Protein AF-0000000066935348 (afdb_homodimer)

Solvent-accessible surface area (backbone atoms only — not comparable to full-atom values): 47602 Å² total; per-residue (Å²): 101,84,74,38,79,75,18,64,58,67,55,82,73,49,61,68,46,49,68,81,76,38,86,68,54,37,67,59,64,87,60,85,83,56,73,65,52,75,71,54,72,57,44,62,53,57,57,97,82,38,63,28,39,46,62,60,72,93,38,79,66,20,64,36,68,71,32,87,58,35,48,45,24,38,37,44,44,29,69,13,33,52,74,62,60,46,31,52,75,42,55,48,48,37,26,37,35,28,32,48,51,58,51,30,30,37,39,42,31,56,46,56,69,57,53,56,27,33,63,65,48,47,52,54,57,71,67,39,82,89,64,78,68,44,45,55,86,44,75,44,75,75,43,59,89,85,37,54,48,34,39,33,43,29,39,43,58,62,40,26,22,39,61,48,46,54,88,76,50,51,73,67,54,52,49,47,51,37,52,52,48,34,52,41,52,49,57,41,48,68,43,66,42,99,38,40,15,28,87,88,64,44,70,36,62,28,71,74,60,60,53,33,90,78,68,41,54,72,70,31,48,52,28,40,59,43,66,66,43,26,50,57,63,43,39,72,45,33,50,39,9,39,17,47,75,63,70,46,86,52,63,69,60,38,51,52,54,49,47,53,48,63,72,48,46,79,73,71,71,59,10,19,42,33,50,57,55,86,47,47,76,30,30,26,27,46,94,86,34,74,41,20,54,51,76,36,38,70,31,25,19,30,48,67,59,44,47,63,50,35,55,55,55,47,54,76,62,76,48,43,67,72,53,58,33,85,89,67,43,39,45,43,74,58,37,81,58,47,32,78,88,30,70,65,38,37,51,45,49,52,34,48,45,56,51,35,58,16,32,50,51,24,65,74,37,48,46,74,43,67,51,92,85,53,88,62,62,25,29,36,38,49,43,68,42,87,79,45,31,37,12,29,46,32,50,20,64,50,32,73,39,64,56,45,83,42,63,49,46,49,68,56,50,56,54,49,55,55,50,41,66,72,63,65,64,70,79,63,79,63,65,76,52,59,89,46,84,69,66,94,102,87,74,41,80,76,19,63,59,66,56,81,72,50,60,70,48,49,68,81,77,39,85,68,55,37,66,57,63,87,59,86,83,54,75,67,52,76,71,54,73,56,43,62,51,58,58,96,82,40,65,27,40,45,62,62,73,91,38,78,68,20,64,34,68,70,32,88,57,34,48,46,24,39,37,42,45,29,70,13,34,50,73,62,61,46,32,51,74,43,56,48,48,40,25,36,35,27,31,47,52,57,51,30,30,36,40,43,29,56,46,54,68,54,54,56,26,32,65,66,47,48,52,55,56,70,68,40,83,89,63,78,68,44,45,56,85,42,76,44,76,76,42,57,88,84,36,56,48,34,39,34,44,30,39,44,58,63,40,27,22,40,60,48,47,54,88,75,50,50,73,67,54,52,49,47,52,38,52,52,49,36,53,43,51,50,58,40,49,70,42,67,42,100,38,40,16,28,88,87,65,45,70,36,61,28,74,75,62,60,54,32,90,76,68,41,56,73,71,32,48,52,28,40,60,42,64,66,45,26,49,57,65,42,38,71,46,34,51,38,10,39,18,47,76,66,69,46,86,54,62,68,60,40,50,51,53,48,46,52,47,63,72,48,46,79,72,73,70,60,11,18,41,32,51,56,55,86,47,46,76,30,30,26,27,46,94,87,33,75,42,20,55,51,76,36,39,70,31,25,19,30,48,68,60,43,47,63,50,36,55,54,59,49,54,74,62,75,47,43,68,71,55,58,32,87,89,67,44,40,46,43,74,60,38,81,59,47,33,80,87,30,72,65,37,36,50,44,49,54,34,49,46,57,51,33,59,17,33,51,50,26,64,74,38,48,46,73,42,66,49,93,85,53,90,62,60,24,31,35,40,51,43,70,43,88,79,47,30,38,12,28,45,33,50,20,63,51,33,75,38,64,56,46,83,42,62,48,48,50,66,56,51,57,54,49,55,55,50,42,68,71,62,68,68,67,83,66,78,62,68,74,50,60,89,47,84,68,66,93

Structure (mmCIF, N/CA/C/O backbone):
data_AF-0000000066935348-model_v1
#
loop_
_entity.id
_entity.type
_entity.pdbx_description
1 polymer 'Unplaced genomic scaffold supercont1.1, whole genome shotgun sequence'
#
loop_
_atom_site.group_PDB
_atom_site.id
_atom_site.type_symbol
_atom_site.label_atom_id
_atom_site.label_alt_id
_atom_site.label_comp_id
_atom_site.label_asym_id
_atom_site.label_entity_id
_atom_site.label_seq_id
_atom_site.pdbx_PDB_ins_code
_atom_site.Cartn_x
_atom_site.Cartn_y
_atom_site.Cartn_z
_atom_site.occupancy
_atom_site.B_iso_or_equiv
_atom_site.auth_seq_id
_atom_site.auth_comp_id
_atom_site.auth_asym_id
_atom_site.auth_atom_id
_atom_site.pdbx_PDB_model_num
ATOM 1 N N . MET A 1 1 ? 5.863 16.859 11.375 1 35.94 1 MET A N 1
ATOM 2 C CA . MET A 1 1 ? 6.664 16.578 10.188 1 35.94 1 MET A CA 1
ATOM 3 C C . MET A 1 1 ? 7.672 15.469 10.469 1 35.94 1 MET A C 1
ATOM 5 O O . MET A 1 1 ? 8.242 15.398 11.555 1 35.94 1 MET A O 1
ATOM 9 N N . LEU A 1 2 ? 7.441 14.195 10.062 1 43.03 2 LEU A N 1
ATOM 10 C CA . LEU A 1 2 ? 8.477 13.188 10.25 1 43.03 2 LEU A CA 1
ATOM 11 C C . LEU A 1 2 ? 9.852 13.75 9.922 1 43.03 2 LEU A C 1
ATOM 13 O O . LEU A 1 2 ? 10.133 14.086 8.766 1 43.03 2 LEU A O 1
ATOM 17 N N . ASP A 1 3 ? 10.383 14.57 10.75 1 47.94 3 ASP A N 1
ATOM 18 C CA . ASP A 1 3 ? 11.781 14.945 10.578 1 47.94 3 ASP A CA 1
ATOM 19 C C . ASP A 1 3 ? 12.656 13.719 10.32 1 47.94 3 ASP A C 1
ATOM 21 O O . ASP A 1 3 ? 12.938 12.945 11.234 1 47.94 3 ASP A O 1
ATOM 25 N N . TRP A 1 4 ? 12.469 13.188 9.094 1 57.03 4 TRP A N 1
ATOM 26 C CA . TRP A 1 4 ? 13.453 12.164 8.789 1 57.03 4 TRP A CA 1
ATOM 27 C C . TRP A 1 4 ? 14.875 12.719 8.867 1 57.03 4 TRP A C 1
ATOM 29 O O . TRP A 1 4 ? 15.266 13.555 8.047 1 57.03 4 TRP A O 1
ATOM 39 N N . ASP A 1 5 ? 15.367 12.641 10.062 1 57.91 5 ASP A N 1
ATOM 40 C CA . ASP A 1 5 ? 16.734 13.133 10.227 1 57.91 5 ASP A CA 1
ATOM 41 C C . ASP A 1 5 ? 17.547 12.945 8.953 1 57.91 5 ASP A C 1
ATOM 43 O O . ASP A 1 5 ? 18.328 13.812 8.578 1 57.91 5 ASP A O 1
ATOM 47 N N . ASN A 1 6 ? 17.109 11.898 8.188 1 66.44 6 ASN A N 1
ATOM 48 C CA . ASN A 1 6 ? 17.953 11.633 7.02 1 66.44 6 ASN A CA 1
ATOM 49 C C . ASN A 1 6 ? 17.281 12.102 5.73 1 66.44 6 ASN A C 1
ATOM 51 O O . ASN A 1 6 ? 17.797 11.891 4.637 1 66.44 6 ASN A O 1
ATOM 55 N N . GLY A 1 7 ? 16.172 12.859 5.836 1 71.38 7 GLY A N 1
ATOM 56 C CA . GLY A 1 7 ? 15.523 13.453 4.676 1 71.38 7 GLY A CA 1
ATOM 57 C C . GLY A 1 7 ? 14.688 12.461 3.891 1 71.38 7 GLY A C 1
ATOM 58 O O . GLY A 1 7 ? 14.312 12.719 2.748 1 71.38 7 GLY A O 1
ATOM 59 N N . ASN A 1 8 ? 14.492 11.281 4.371 1 74.62 8 ASN A N 1
ATOM 60 C CA . ASN A 1 8 ? 13.688 10.211 3.787 1 74.62 8 ASN A CA 1
ATOM 61 C C . ASN A 1 8 ? 14.102 9.93 2.346 1 74.62 8 ASN A C 1
ATOM 63 O O . ASN A 1 8 ? 13.281 10.016 1.431 1 74.62 8 ASN A O 1
ATOM 67 N N . PRO A 1 9 ? 15.32 9.594 2.166 1 79.06 9 PRO A N 1
ATOM 68 C CA . PRO A 1 9 ? 15.773 9.289 0.804 1 79.06 9 PRO A CA 1
ATOM 69 C C . PRO A 1 9 ? 15 8.125 0.175 1 79.06 9 PRO A C 1
ATOM 71 O O . PRO A 1 9 ? 14.516 7.246 0.888 1 79.06 9 PRO A O 1
ATOM 74 N N . VAL A 1 10 ? 14.922 8.195 -1.14 1 84.69 10 VAL A N 1
ATOM 75 C CA . VAL A 1 10 ? 14.289 7.109 -1.883 1 84.69 10 VAL A CA 1
ATOM 76 C C . VAL A 1 10 ? 15.133 5.84 -1.761 1 84.69 10 VAL A C 1
ATOM 78 O O . VAL A 1 10 ? 16.359 5.895 -1.823 1 84.69 10 VAL A O 1
ATOM 81 N N . VAL A 1 11 ? 14.492 4.836 -1.515 1 84.62 11 VAL A N 1
ATOM 82 C CA . VAL A 1 11 ? 15.18 3.551 -1.464 1 84.62 11 VAL A CA 1
ATOM 83 C C . VAL A 1 11 ? 15.008 2.82 -2.795 1 84.62 11 VAL A C 1
ATOM 85 O O . VAL A 1 11 ? 13.883 2.561 -3.23 1 84.62 11 VAL A O 1
ATOM 88 N N . GLU A 1 12 ? 16.094 2.59 -3.455 1 88.94 12 GLU A N 1
ATOM 89 C CA . GLU A 1 12 ? 16.078 1.754 -4.652 1 88.94 12 GLU A CA 1
ATOM 90 C C . GLU A 1 12 ? 16.281 0.282 -4.297 1 88.94 12 GLU A C 1
ATOM 92 O O . GLU A 1 12 ? 17.391 -0.146 -3.996 1 88.94 12 GLU A O 1
ATOM 97 N N . TYR A 1 13 ? 15.25 -0.452 -4.406 1 91.31 13 TYR A N 1
ATOM 98 C CA . TYR A 1 13 ? 15.305 -1.853 -4.004 1 91.31 13 TYR A CA 1
ATOM 99 C C . TYR A 1 13 ? 15.969 -2.707 -5.074 1 91.31 13 TYR A C 1
ATOM 101 O O . TYR A 1 13 ? 15.734 -2.504 -6.27 1 91.31 13 TYR A O 1
ATOM 109 N N . ASP A 1 14 ? 16.797 -3.562 -4.621 1 92.31 14 ASP A N 1
ATOM 110 C CA . ASP A 1 14 ? 17.422 -4.621 -5.414 1 92.31 14 ASP A CA 1
ATOM 111 C C . ASP A 1 14 ? 17.125 -5.996 -4.824 1 92.31 14 ASP A C 1
ATOM 113 O O . ASP A 1 14 ? 17.766 -6.414 -3.861 1 92.31 14 ASP A O 1
ATOM 117 N N . TYR A 1 15 ? 16.156 -6.719 -5.406 1 92.94 15 TYR A N 1
ATOM 118 C CA . TYR A 1 15 ? 15.727 -7.984 -4.828 1 92.94 15 TYR A CA 1
ATOM 119 C C . TYR A 1 15 ? 16.828 -9.031 -4.93 1 92.94 15 TYR A C 1
ATOM 121 O O . TYR A 1 15 ? 16.766 -10.07 -4.258 1 92.94 15 TYR A O 1
ATOM 129 N N . THR A 1 16 ? 17.828 -8.828 -5.797 1 91.81 16 THR A N 1
ATOM 130 C CA . THR A 1 16 ? 18.922 -9.797 -5.957 1 91.81 16 THR A CA 1
ATOM 131 C C . THR A 1 16 ? 19.891 -9.703 -4.793 1 91.81 16 THR A C 1
ATOM 133 O O . THR A 1 16 ? 20.734 -10.586 -4.609 1 91.81 16 THR A O 1
ATOM 136 N N . HIS A 1 17 ? 19.812 -8.602 -4.055 1 92.31 17 HIS A N 1
ATOM 137 C CA . HIS A 1 17 ? 20.625 -8.422 -2.854 1 92.31 17 HIS A CA 1
ATOM 138 C C . HIS A 1 17 ? 19.75 -8.055 -1.655 1 92.31 17 HIS A C 1
ATOM 140 O O . HIS A 1 17 ? 19.859 -6.957 -1.11 1 92.31 17 HIS A O 1
ATOM 146 N N . PRO A 1 18 ? 18.969 -9.047 -1.216 1 93.12 18 PRO A N 1
ATOM 147 C CA . PRO A 1 18 ? 18.016 -8.75 -0.138 1 93.12 18 PRO A CA 1
ATOM 148 C C . PRO A 1 18 ? 18.719 -8.336 1.157 1 93.12 18 PRO A C 1
ATOM 150 O O . PRO A 1 18 ? 18.125 -7.613 1.97 1 93.12 18 PRO A O 1
ATOM 153 N N . GLU A 1 19 ? 19.969 -8.688 1.376 1 90.94 19 GLU A N 1
ATOM 154 C CA . GLU A 1 19 ? 20.703 -8.375 2.598 1 90.94 19 GLU A CA 1
ATOM 155 C C . GLU A 1 19 ? 20.984 -6.875 2.703 1 90.94 19 GLU A C 1
ATOM 157 O O . GLU A 1 19 ? 21.281 -6.371 3.787 1 90.94 19 GLU A O 1
ATOM 162 N N . ARG A 1 20 ? 20.891 -6.18 1.595 1 91.12 20 ARG A N 1
ATOM 163 C CA . ARG A 1 20 ? 21.109 -4.738 1.6 1 91.12 20 ARG A CA 1
ATOM 164 C C . ARG A 1 20 ? 19.891 -3.994 2.121 1 91.12 20 ARG A C 1
ATOM 166 O O . ARG A 1 20 ? 19.984 -2.828 2.51 1 91.12 20 ARG A O 1
ATOM 173 N N . HIS A 1 21 ? 18.781 -4.711 2.072 1 90.19 21 HIS A N 1
ATOM 174 C CA . HIS A 1 21 ? 17.531 -4 2.326 1 90.19 21 HIS A CA 1
ATOM 175 C C . HIS A 1 21 ? 16.797 -4.578 3.539 1 90.19 21 HIS A C 1
ATOM 177 O O . HIS A 1 21 ? 15.875 -3.959 4.062 1 90.19 21 HIS A O 1
ATOM 183 N N . HIS A 1 22 ? 17.141 -5.75 3.955 1 89.19 22 HIS A N 1
ATOM 184 C CA . HIS A 1 22 ? 16.516 -6.418 5.098 1 89.19 22 HIS A CA 1
ATOM 185 C C . HIS A 1 22 ? 17.578 -6.82 6.129 1 89.19 22 HIS A C 1
ATOM 187 O O . HIS A 1 22 ? 18.438 -7.652 5.848 1 89.19 22 HIS A O 1
ATOM 193 N N . LYS A 1 23 ? 17.391 -6.266 7.262 1 86.75 23 LYS A N 1
ATOM 194 C CA . LYS A 1 23 ? 18.391 -6.496 8.312 1 86.75 23 LYS A CA 1
ATOM 195 C C . LYS A 1 23 ? 18.219 -7.891 8.914 1 86.75 23 LYS A C 1
ATOM 197 O O . LYS A 1 23 ? 17.109 -8.383 9.07 1 86.75 23 LYS A O 1
ATOM 202 N N . GLY A 1 24 ? 19.375 -8.539 9.234 1 88.12 24 GLY A N 1
ATOM 203 C CA . GLY A 1 24 ? 19.375 -9.758 10.023 1 88.12 24 GLY A CA 1
ATOM 204 C C . GLY A 1 24 ? 19.344 -11.016 9.172 1 88.12 24 GLY A C 1
ATOM 205 O O . GLY A 1 24 ? 19.328 -12.125 9.703 1 88.12 24 GLY A O 1
ATOM 206 N N . LEU A 1 25 ? 19.359 -10.875 7.855 1 91.38 25 LEU A N 1
ATOM 207 C CA . LEU A 1 25 ? 19.406 -12.062 7 1 91.38 25 LEU A CA 1
ATOM 208 C C . LEU A 1 25 ? 20.734 -12.797 7.168 1 91.38 25 LEU A C 1
ATOM 210 O O . LEU A 1 25 ? 21.797 -12.18 7.195 1 91.38 25 LEU A O 1
ATOM 214 N N . LEU A 1 26 ? 20.625 -14.094 7.348 1 87.81 26 LEU A N 1
ATOM 215 C CA . LEU A 1 26 ? 21.812 -14.922 7.473 1 87.81 26 LEU A CA 1
ATOM 216 C C . LEU A 1 26 ? 21.969 -15.844 6.266 1 87.81 26 LEU A C 1
ATOM 218 O O . LEU A 1 26 ? 21.062 -16.609 5.938 1 87.81 26 LEU A O 1
ATOM 222 N N . PRO A 1 27 ? 23.125 -15.789 5.621 1 87.25 27 PRO A N 1
ATOM 223 C CA . PRO A 1 27 ? 23.328 -16.672 4.469 1 87.25 27 PRO A CA 1
ATOM 224 C C . PRO A 1 27 ? 23.266 -18.156 4.848 1 87.25 27 PRO A C 1
ATOM 226 O O . PRO A 1 27 ? 23.719 -18.531 5.934 1 87.25 27 PRO A O 1
ATOM 229 N N . PHE A 1 28 ? 22.719 -18.891 3.883 1 83.19 28 PHE A N 1
ATOM 230 C CA . PHE A 1 28 ? 22.734 -20.344 4.066 1 83.19 28 PHE A CA 1
ATOM 231 C C . PHE A 1 28 ? 24.172 -20.859 4.191 1 83.19 28 PHE A C 1
ATOM 233 O O . PHE A 1 28 ? 25.062 -20.406 3.463 1 83.19 28 PHE A O 1
ATOM 240 N N . LYS A 1 29 ? 24.484 -21.531 5.281 1 71 29 LYS A N 1
ATOM 241 C CA . LYS A 1 29 ? 25.75 -22.234 5.41 1 71 29 LYS A CA 1
ATOM 242 C C . LYS A 1 29 ? 25.609 -23.703 5.008 1 71 29 LYS A C 1
ATOM 244 O O . LYS A 1 29 ? 24.547 -24.297 5.195 1 71 29 LYS A O 1
ATOM 249 N N . PRO A 1 30 ? 26.594 -24.125 4.008 1 55.78 30 PRO A N 1
ATOM 250 C CA . PRO A 1 30 ? 26.531 -25.562 3.693 1 55.78 30 PRO A CA 1
ATOM 251 C C . PRO A 1 30 ? 26.312 -26.422 4.934 1 55.78 30 PRO A C 1
ATOM 253 O O . PRO A 1 30 ? 26.969 -26.219 5.961 1 55.78 30 PRO A O 1
ATOM 256 N N . PHE A 1 31 ? 25.156 -26.719 5.234 1 47.03 31 PHE A N 1
ATOM 257 C CA . PHE A 1 31 ? 24.953 -27.594 6.379 1 47.03 31 PHE A CA 1
ATOM 258 C C . PHE A 1 31 ? 25.688 -28.922 6.18 1 47.03 31 PHE A C 1
ATOM 260 O O . PHE A 1 31 ? 25.547 -29.562 5.145 1 47.03 31 PHE A O 1
ATOM 267 N N . LYS A 1 32 ? 26.953 -29.125 6.562 1 44.06 32 LYS A N 1
ATOM 268 C CA . LYS A 1 32 ? 27.484 -30.484 6.484 1 44.06 32 LYS A CA 1
ATOM 269 C C . LYS A 1 32 ? 26.391 -31.516 6.625 1 44.06 32 LYS A C 1
ATOM 271 O O . LYS A 1 32 ? 26.297 -32.469 5.832 1 44.06 32 LYS A O 1
ATOM 276 N N . ASN A 1 33 ? 25.953 -32.031 7.855 1 35.47 33 ASN A N 1
ATOM 277 C CA . ASN A 1 33 ? 25.141 -33.156 8.227 1 35.47 33 ASN A CA 1
ATOM 278 C C . ASN A 1 33 ? 23.656 -32.812 8.219 1 35.47 33 ASN A C 1
ATOM 280 O O . ASN A 1 33 ? 22.859 -33.469 8.906 1 35.47 33 ASN A O 1
ATOM 284 N N . HIS A 1 34 ? 23.25 -31.688 7.688 1 36.88 34 HIS A N 1
ATOM 285 C CA . HIS A 1 34 ? 21.875 -31.359 8.062 1 36.88 34 HIS A CA 1
ATOM 286 C C . HIS A 1 34 ? 20.891 -31.953 7.07 1 36.88 34 HIS A C 1
ATOM 288 O O . HIS A 1 34 ? 20.422 -31.266 6.164 1 36.88 34 HIS A O 1
ATOM 294 N N . ARG A 1 35 ? 21.094 -33.094 6.578 1 35.91 35 ARG A N 1
ATOM 295 C CA . ARG A 1 35 ? 20.078 -33.781 5.801 1 35.91 35 ARG A CA 1
ATOM 296 C C . ARG A 1 35 ? 18.672 -33.469 6.301 1 35.91 35 ARG A C 1
ATOM 298 O O . ARG A 1 35 ? 17.734 -33.375 5.508 1 35.91 35 ARG A O 1
ATOM 305 N N . ASN A 1 36 ? 18.438 -33.781 7.633 1 33.78 36 ASN A N 1
ATOM 306 C CA . ASN A 1 36 ? 17.125 -33.969 8.234 1 33.78 36 ASN A CA 1
ATOM 307 C C . ASN A 1 36 ? 16.359 -32.625 8.352 1 33.78 36 ASN A C 1
ATOM 309 O O . ASN A 1 36 ? 15.219 -32.625 8.812 1 33.78 36 ASN A O 1
ATOM 313 N N . CYS A 1 37 ? 17.078 -31.547 8.258 1 35.69 37 CYS A N 1
ATOM 314 C CA . CYS A 1 37 ? 16.375 -30.375 8.773 1 35.69 37 CYS A CA 1
ATOM 315 C C . CYS A 1 37 ? 15.352 -29.859 7.766 1 35.69 37 CYS A C 1
ATOM 317 O O . CYS A 1 37 ? 14.516 -29.016 8.102 1 35.69 37 CYS A O 1
ATOM 319 N N . TYR A 1 38 ? 15.648 -29.984 6.559 1 36.56 38 TYR A N 1
ATOM 320 C CA . TYR A 1 38 ? 14.672 -29.391 5.648 1 36.56 38 TYR A CA 1
ATOM 321 C C . TYR A 1 38 ? 13.375 -30.188 5.652 1 36.56 38 TYR A C 1
ATOM 323 O O . TYR A 1 38 ? 12.312 -29.656 5.316 1 36.56 38 TYR A O 1
ATOM 331 N N . ASN A 1 39 ? 13.57 -31.531 5.555 1 33.19 39 ASN A N 1
ATOM 332 C CA . ASN A 1 39 ? 12.391 -32.344 5.25 1 33.19 39 ASN A CA 1
ATOM 333 C C . ASN A 1 39 ? 11.305 -32.156 6.312 1 33.19 39 ASN A C 1
ATOM 335 O O . ASN A 1 39 ? 10.141 -32.469 6.066 1 33.19 39 ASN A O 1
ATOM 339 N N . SER A 1 40 ? 11.672 -32.688 7.598 1 32.44 40 SER A N 1
ATOM 340 C CA . SER A 1 40 ? 10.594 -32.844 8.57 1 32.44 40 SER A CA 1
ATOM 341 C C . SER A 1 40 ? 10.078 -31.484 9.062 1 32.44 40 SER A C 1
ATOM 343 O O . SER A 1 40 ? 10.867 -30.594 9.367 1 32.44 40 SER A O 1
ATOM 345 N N . GLY A 1 41 ? 9.055 -30.828 8.523 1 37.25 41 GLY A N 1
ATOM 346 C CA . GLY A 1 41 ? 8.195 -29.734 8.961 1 37.25 41 GLY A CA 1
ATOM 347 C C . GLY A 1 41 ? 8.789 -28.922 10.102 1 37.25 41 GLY A C 1
ATOM 348 O O . GLY A 1 41 ? 8.148 -28.016 10.625 1 37.25 41 GLY A O 1
ATOM 349 N N . TYR A 1 42 ? 9.617 -29.531 10.969 1 41.38 42 TYR A N 1
ATOM 350 C CA . TYR A 1 42 ? 10.125 -28.938 12.195 1 41.38 42 TYR A CA 1
ATOM 351 C C . TYR A 1 42 ? 11.297 -28 11.906 1 41.38 42 TYR A C 1
ATOM 353 O O . TYR A 1 42 ? 12.289 -28.422 11.297 1 41.38 42 TYR A O 1
ATOM 361 N N . TYR A 1 43 ? 11.156 -26.641 11.734 1 49 43 TYR A N 1
ATOM 362 C CA . TYR A 1 43 ? 12.008 -25.453 11.75 1 49 43 TYR A CA 1
ATOM 363 C C . TYR A 1 43 ? 13.234 -25.688 12.633 1 49 43 TYR A C 1
ATOM 365 O O . TYR A 1 43 ? 13.172 -26.406 13.625 1 49 43 TYR A O 1
ATOM 373 N N . PRO A 1 44 ? 14.336 -25.281 12.031 1 55.44 44 PRO A N 1
ATOM 374 C CA . PRO A 1 44 ? 15.547 -25.188 12.852 1 55.44 44 PRO A CA 1
ATOM 375 C C . PRO A 1 44 ? 15.289 -24.531 14.211 1 55.44 44 PRO A C 1
ATOM 377 O O . PRO A 1 44 ? 14.453 -23.625 14.312 1 55.44 44 PRO A O 1
ATOM 380 N N . GLY A 1 45 ? 15.352 -25.188 15.367 1 63.41 45 GLY A N 1
ATOM 381 C CA . GLY A 1 45 ? 15.375 -24.656 16.719 1 63.41 45 GLY A CA 1
ATOM 382 C C . GLY A 1 45 ? 16.297 -23.469 16.875 1 63.41 45 GLY A C 1
ATOM 383 O O . GLY A 1 45 ? 15.859 -22.391 17.297 1 63.41 45 GLY A O 1
ATOM 384 N N . LYS A 1 46 ? 17.562 -23.609 16.547 1 73.12 46 LYS A N 1
ATOM 385 C CA . LYS A 1 46 ? 18.469 -22.484 16.75 1 73.12 46 LYS A CA 1
ATOM 386 C C . LYS A 1 46 ? 19.266 -22.203 15.477 1 73.12 46 LYS A C 1
ATOM 388 O O . LYS A 1 46 ? 19.906 -23.109 14.93 1 73.12 46 LYS A O 1
ATOM 393 N N . ILE A 1 47 ? 19.094 -21.109 14.883 1 77.06 47 ILE A N 1
ATOM 394 C CA . ILE A 1 47 ? 19.922 -20.594 13.797 1 77.06 47 ILE A CA 1
ATOM 395 C C . ILE A 1 47 ? 20.906 -19.562 14.344 1 77.06 47 ILE A C 1
ATOM 397 O O . ILE A 1 47 ? 20.5 -18.5 14.836 1 77.06 47 ILE A O 1
ATOM 401 N N . ASP A 1 48 ? 22.156 -19.812 14.164 1 77 48 ASP A N 1
ATOM 402 C CA . ASP A 1 48 ? 23.188 -18.969 14.734 1 77 48 ASP A CA 1
ATOM 403 C C . ASP A 1 48 ? 22.875 -18.625 16.188 1 77 48 ASP A C 1
ATOM 405 O O . ASP A 1 48 ? 22.938 -17.453 16.578 1 77 48 ASP A O 1
ATOM 409 N N . GLY A 1 49 ? 22.359 -19.578 16.891 1 74.88 49 GLY A N 1
ATOM 410 C CA . GLY A 1 49 ? 22.141 -19.453 18.328 1 74.88 49 GLY A CA 1
ATOM 411 C C . GLY A 1 49 ? 20.797 -18.844 18.672 1 74.88 49 GLY A C 1
ATOM 412 O O . GLY A 1 49 ? 20.438 -18.734 19.844 1 74.88 49 GLY A O 1
ATOM 413 N N . ILE A 1 50 ? 20.078 -18.531 17.688 1 79.44 50 ILE A N 1
ATOM 414 C CA . ILE A 1 50 ? 18.797 -17.891 17.953 1 79.44 50 ILE A CA 1
ATOM 415 C C . ILE A 1 50 ? 17.656 -18.859 17.672 1 79.44 50 ILE A C 1
ATOM 417 O O . ILE A 1 50 ? 17.578 -19.438 16.578 1 79.44 50 ILE A O 1
ATOM 421 N N . TYR A 1 51 ? 16.891 -19.016 18.625 1 80.38 51 TYR A N 1
ATOM 422 C CA . TYR A 1 51 ? 15.742 -19.906 18.516 1 80.38 51 TYR A CA 1
ATOM 423 C C . TYR A 1 51 ? 14.719 -19.344 17.531 1 80.38 51 TYR A C 1
ATOM 425 O O . TYR A 1 51 ? 14.383 -18.156 17.578 1 80.38 51 TYR A O 1
ATOM 433 N N . GLN A 1 52 ? 14.352 -20.266 16.625 1 84.38 52 GLN A N 1
ATOM 434 C CA . GLN A 1 52 ? 13.312 -19.891 15.672 1 84.38 52 GLN A CA 1
ATOM 435 C C . GLN A 1 52 ? 12.297 -21.031 15.508 1 84.38 52 GLN A C 1
ATOM 437 O O . GLN A 1 52 ? 12.625 -22.203 15.703 1 84.38 52 GLN A O 1
ATOM 442 N N . ARG A 1 53 ? 11.078 -20.562 15.219 1 81.5 53 ARG A N 1
ATOM 443 C CA . ARG A 1 53 ? 9.992 -21.516 14.992 1 81.5 53 ARG A CA 1
ATOM 444 C C . ARG A 1 53 ? 9.461 -21.406 13.562 1 81.5 53 ARG A C 1
ATOM 446 O O . ARG A 1 53 ? 9.555 -20.344 12.945 1 81.5 53 ARG A O 1
ATOM 453 N N . PHE A 1 54 ? 9 -22.547 13.07 1 80.62 54 PHE A N 1
ATOM 454 C CA . PHE A 1 54 ? 8.352 -22.594 11.766 1 80.62 54 PHE A CA 1
ATOM 455 C C . PHE A 1 54 ? 6.965 -23.219 11.867 1 80.62 54 PHE A C 1
ATOM 457 O O . PHE A 1 54 ? 6.746 -24.125 12.672 1 80.62 54 PHE A O 1
ATOM 464 N N . VAL A 1 55 ? 6.008 -22.594 11.219 1 77.06 55 VAL A N 1
ATOM 465 C CA . VAL A 1 55 ? 4.652 -23.125 11.273 1 77.06 55 VAL A CA 1
ATOM 466 C C . VAL A 1 55 ? 4.371 -23.938 10 1 77.06 55 VAL A C 1
ATOM 468 O O . VAL A 1 55 ? 4.945 -23.656 8.945 1 77.06 55 VAL A O 1
ATOM 471 N N . ARG A 1 56 ? 3.652 -25.031 10.266 1 64.56 56 ARG A N 1
ATOM 472 C CA . ARG A 1 56 ? 3.232 -25.859 9.133 1 64.56 56 ARG A CA 1
ATOM 473 C C . ARG A 1 56 ? 1.717 -25.828 8.969 1 64.56 56 ARG A C 1
ATOM 475 O O . ARG A 1 56 ? 0.981 -25.859 9.961 1 64.56 56 ARG A O 1
ATOM 482 N N . GLY A 1 57 ? 1.416 -25.734 7.785 1 61.81 57 GLY A N 1
ATOM 483 C CA . GLY A 1 57 ? 0.009 -25.859 7.441 1 61.81 57 GLY A CA 1
ATOM 484 C C . GLY A 1 57 ? -0.851 -24.766 8.047 1 61.81 57 GLY A C 1
ATOM 485 O O . GLY A 1 57 ? -0.334 -23.734 8.5 1 61.81 57 GLY A O 1
ATOM 486 N N . TYR A 1 58 ? -2.08 -24.859 7.871 1 64.75 58 TYR A N 1
ATOM 487 C CA . TYR A 1 58 ? -3.055 -23.891 8.359 1 64.75 58 TYR A CA 1
ATOM 488 C C . TYR A 1 58 ? -3.512 -24.25 9.773 1 64.75 58 TYR A C 1
ATOM 490 O O . TYR A 1 58 ? -4.543 -24.891 9.953 1 64.75 58 TYR A O 1
ATOM 498 N N . SER A 1 59 ? -2.514 -24.094 10.656 1 69.06 59 SER A N 1
ATOM 499 C CA . SER A 1 59 ? -2.842 -24.25 12.07 1 69.06 59 SER A CA 1
ATOM 500 C C . SER A 1 59 ? -3.248 -22.922 12.688 1 69.06 59 SER A C 1
ATOM 502 O O . SER A 1 59 ? -3.125 -21.875 12.055 1 69.06 59 SER A O 1
ATOM 504 N N . ASP A 1 60 ? -3.854 -22.984 13.797 1 76.12 60 ASP A N 1
ATOM 505 C CA . ASP A 1 60 ? -4.227 -21.781 14.523 1 76.12 60 ASP A CA 1
ATOM 506 C C . ASP A 1 60 ? -3.016 -20.875 14.75 1 76.12 60 ASP A C 1
ATOM 508 O O . ASP A 1 60 ? -3.125 -19.656 14.672 1 76.12 60 ASP A O 1
ATOM 512 N N . GLU A 1 61 ? -1.928 -21.484 14.875 1 78.56 61 GLU A N 1
ATOM 513 C CA . GLU A 1 61 ? -0.7 -20.734 15.086 1 78.56 61 GLU A CA 1
ATOM 514 C C . GLU A 1 61 ? -0.276 -20 13.82 1 78.56 61 GLU A C 1
ATOM 516 O O . GLU A 1 61 ? 0.223 -18.875 13.875 1 78.56 61 GLU A O 1
ATOM 521 N N . SER A 1 62 ? -0.531 -20.609 12.758 1 82.25 62 SER A N 1
ATOM 522 C CA . SER A 1 62 ? -0.143 -20 11.484 1 82.25 62 SER A CA 1
ATOM 523 C C . SER A 1 62 ? -0.979 -18.75 11.195 1 82.25 62 SER A C 1
ATOM 525 O O . SER A 1 62 ? -0.51 -17.828 10.523 1 82.25 62 SER A O 1
ATOM 527 N N . LYS A 1 63 ? -2.088 -18.75 11.797 1 84.94 63 LYS A N 1
ATOM 528 C CA . LYS A 1 63 ? -3.02 -17.656 11.531 1 84.94 63 LYS A CA 1
ATOM 529 C C . LYS A 1 63 ? -2.725 -16.453 12.43 1 84.94 63 LYS A C 1
ATOM 531 O O . LYS A 1 63 ? -3.299 -15.383 12.242 1 84.94 63 LYS A O 1
ATOM 536 N N . GLN A 1 64 ? -1.848 -16.625 13.258 1 89.56 64 GLN A N 1
ATOM 537 C CA . GLN A 1 64 ? -1.536 -15.547 14.188 1 89.56 64 GLN A CA 1
ATOM 538 C C . GLN A 1 64 ? -1.021 -14.312 13.445 1 89.56 64 GLN A C 1
ATOM 540 O O . GLN A 1 64 ? -0.098 -14.406 12.633 1 89.56 64 GLN A O 1
ATOM 545 N N . GLU A 1 65 ? -1.688 -13.211 13.742 1 92.94 65 GLU A N 1
ATOM 546 C CA . GLU A 1 65 ? -1.22 -11.938 13.211 1 92.94 65 GLU A CA 1
ATOM 547 C C . GLU A 1 65 ? -0.03 -11.406 14.008 1 92.94 65 GLU A C 1
ATOM 549 O O . GLU A 1 65 ? -0.1 -11.289 15.234 1 92.94 65 GLU A O 1
ATOM 554 N N . LEU A 1 66 ? 1.055 -11.133 13.328 1 95.5 66 LEU A N 1
ATOM 555 C CA . LEU A 1 66 ? 2.271 -10.656 13.977 1 95.5 66 LEU A CA 1
ATOM 556 C C . LEU A 1 66 ? 2.314 -9.133 14 1 95.5 66 LEU A C 1
ATOM 558 O O . LEU A 1 66 ? 2.949 -8.539 14.867 1 95.5 66 LEU A O 1
ATOM 562 N N . CYS A 1 67 ? 1.674 -8.477 13.062 1 96.44 67 CYS A N 1
ATOM 563 C CA . CYS A 1 67 ? 1.636 -7.02 12.977 1 96.44 67 CYS A CA 1
ATOM 564 C C . CYS A 1 67 ? 0.231 -6.531 12.648 1 96.44 67 CYS A C 1
ATOM 566 O O . CYS A 1 67 ? -0.292 -6.816 11.57 1 96.44 67 CYS A O 1
ATOM 568 N N . SER A 1 68 ? -0.317 -5.762 13.477 1 93.88 68 SER A N 1
ATOM 569 C CA . SER A 1 68 ? -1.675 -5.266 13.289 1 93.88 68 SER A CA 1
ATOM 570 C C . SER A 1 68 ? -1.714 -4.152 12.242 1 93.88 68 SER A C 1
ATOM 572 O O . SER A 1 68 ? -2.781 -3.818 11.727 1 93.88 68 SER A O 1
ATOM 574 N N . SER A 1 69 ? -0.583 -3.525 11.938 1 95 69 SER A N 1
ATOM 575 C CA . SER A 1 69 ? -0.551 -2.422 10.977 1 95 69 SER A CA 1
ATOM 576 C C . SER A 1 69 ? -0.611 -2.932 9.547 1 95 69 SER A C 1
ATOM 578 O O . SER A 1 69 ? -1.181 -2.275 8.672 1 95 69 SER A O 1
ATOM 580 N N . CYS A 1 70 ? -0.016 -4.133 9.273 1 96.69 70 CYS A N 1
ATOM 581 C CA . CYS A 1 70 ? 0.005 -4.559 7.879 1 96.69 70 CYS A CA 1
ATOM 582 C C . CYS A 1 70 ? -0.633 -5.93 7.719 1 96.69 70 CYS A C 1
ATOM 584 O O . CYS A 1 70 ? -0.818 -6.406 6.594 1 96.69 70 CYS A O 1
ATOM 586 N N . GLY A 1 71 ? -0.95 -6.648 8.758 1 94.31 71 GLY A N 1
ATOM 587 C CA . GLY A 1 71 ? -1.629 -7.93 8.672 1 94.31 71 GLY A CA 1
ATOM 588 C C . GLY A 1 71 ? -0.678 -9.094 8.484 1 94.31 71 GLY A C 1
ATOM 589 O O . GLY A 1 71 ? -1.112 -10.227 8.258 1 94.31 71 GLY A O 1
ATOM 590 N N . TRP A 1 72 ? 0.651 -8.883 8.586 1 96.06 72 TRP A N 1
ATOM 591 C CA . TRP A 1 72 ? 1.64 -9.953 8.461 1 96.06 72 TRP A CA 1
ATOM 592 C C . TRP A 1 72 ? 1.37 -11.062 9.469 1 96.06 72 TRP A C 1
ATOM 594 O O . TRP A 1 72 ? 1.082 -10.797 10.633 1 96.06 72 TRP A O 1
ATOM 604 N N . THR A 1 73 ? 1.399 -12.328 9.031 1 93 73 THR A N 1
ATOM 605 C CA . THR A 1 73 ? 1.058 -13.461 9.891 1 93 73 THR A CA 1
ATOM 606 C C . THR A 1 73 ? 2.262 -14.375 10.086 1 93 73 THR A C 1
ATOM 608 O O . THR A 1 73 ? 3.268 -14.242 9.383 1 93 73 THR A O 1
ATOM 611 N N . ALA A 1 74 ? 2.125 -15.242 11.062 1 92.31 74 ALA A N 1
ATOM 612 C CA . ALA A 1 74 ? 3.146 -16.266 11.258 1 92.31 74 ALA A CA 1
ATOM 613 C C . ALA A 1 74 ? 3.295 -17.141 10.016 1 92.31 74 ALA A C 1
ATOM 615 O O . ALA A 1 74 ? 4.402 -17.562 9.68 1 92.31 74 ALA A O 1
ATOM 616 N N . TYR A 1 75 ? 2.22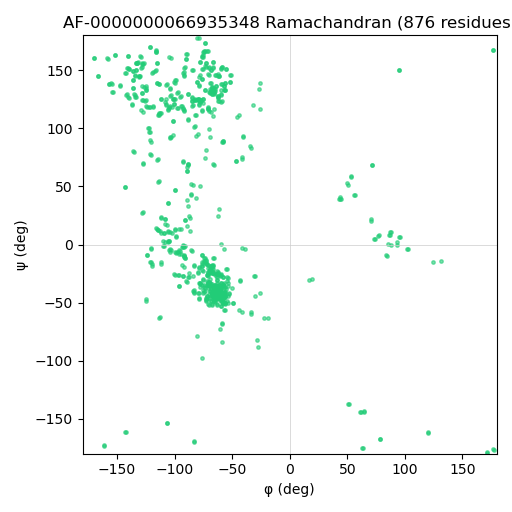3 -17.328 9.359 1 90.06 75 TYR A N 1
ATOM 617 C CA . TYR A 1 75 ? 2.254 -18.094 8.117 1 90.06 75 TYR A CA 1
ATOM 618 C C . TYR A 1 75 ? 3.107 -17.391 7.062 1 90.06 75 TYR A C 1
ATOM 620 O O . TYR A 1 75 ? 3.998 -18 6.469 1 90.06 75 TYR A O 1
ATOM 628 N N . ASP A 1 76 ? 2.828 -16.125 6.844 1 92.31 76 ASP A N 1
ATOM 629 C CA . ASP A 1 76 ? 3.611 -15.352 5.883 1 92.31 76 ASP A CA 1
ATOM 630 C C . ASP A 1 76 ? 5.094 -15.375 6.242 1 92.31 76 ASP A C 1
ATOM 632 O O . ASP A 1 76 ? 5.945 -15.602 5.375 1 92.31 76 ASP A O 1
ATOM 636 N N . GLN A 1 77 ? 5.352 -15.195 7.523 1 93.12 77 GLN A N 1
ATOM 637 C CA . GLN A 1 77 ? 6.707 -15.109 8.062 1 93.12 77 GLN A CA 1
ATOM 638 C C . GLN A 1 77 ? 7.488 -16.391 7.77 1 93.12 77 GLN A C 1
ATOM 640 O O . GLN A 1 77 ? 8.68 -16.344 7.453 1 93.12 77 GLN A O 1
ATOM 645 N N . THR A 1 78 ? 6.859 -17.469 7.84 1 90.06 78 THR A N 1
ATOM 646 C CA . THR A 1 78 ? 7.566 -18.75 7.832 1 90.06 78 THR A CA 1
ATOM 647 C C . THR A 1 78 ? 7.52 -19.391 6.445 1 90.06 78 THR A C 1
ATOM 649 O O . THR A 1 78 ? 8.414 -20.156 6.074 1 90.06 78 THR A O 1
ATOM 652 N N . THR A 1 79 ? 6.469 -19.031 5.668 1 87.88 79 THR A N 1
ATOM 653 C CA . THR A 1 79 ? 6.254 -19.844 4.477 1 87.88 79 THR A CA 1
ATOM 654 C C . THR A 1 79 ? 6.539 -19.047 3.213 1 87.88 79 THR A C 1
ATOM 656 O O . THR A 1 79 ? 6.691 -19.625 2.131 1 87.88 79 THR A O 1
ATOM 659 N N . SER A 1 80 ? 6.617 -17.797 3.322 1 91.44 80 SER A N 1
ATOM 660 C CA . SER A 1 80 ? 6.922 -17.016 2.137 1 91.44 80 SER A CA 1
ATOM 661 C C . SER A 1 80 ? 8.367 -16.516 2.156 1 91.44 80 SER A C 1
ATOM 663 O O . SER A 1 80 ? 9.031 -16.562 3.197 1 91.44 80 SER A O 1
ATOM 665 N N . SER A 1 81 ? 8.875 -16.141 1.005 1 93.69 81 SER A N 1
ATOM 666 C CA . SER A 1 81 ? 10.18 -15.5 0.862 1 93.69 81 SER A CA 1
ATOM 667 C C . SER A 1 81 ? 10.039 -14.023 0.497 1 93.69 81 SER A C 1
ATOM 669 O O . SER A 1 81 ? 10.938 -13.445 -0.116 1 93.69 81 SER A O 1
ATOM 671 N N . TYR A 1 82 ? 8.859 -13.562 0.836 1 96.12 82 TYR A N 1
ATOM 672 C CA . TYR A 1 82 ? 8.516 -12.195 0.47 1 96.12 82 TYR A CA 1
ATOM 673 C C . TYR A 1 82 ? 9.188 -11.195 1.401 1 96.12 82 TYR A C 1
ATOM 675 O O . TYR A 1 82 ? 9.125 -11.336 2.625 1 96.12 82 TYR A O 1
ATOM 683 N N . LEU A 1 83 ? 9.922 -10.297 0.824 1 95.88 83 LEU A N 1
ATOM 684 C CA . LEU A 1 83 ? 10.461 -9.117 1.493 1 95.88 83 LEU A CA 1
ATOM 685 C C . LEU A 1 83 ? 9.844 -7.84 0.927 1 95.88 83 LEU A C 1
ATOM 687 O O . LEU A 1 83 ? 10.164 -7.434 -0.192 1 95.88 83 LEU A O 1
ATOM 691 N N . SER A 1 84 ? 9.047 -7.176 1.7 1 96.94 84 SER A N 1
ATOM 692 C CA . SER A 1 84 ? 8.148 -6.117 1.252 1 96.94 84 SER A CA 1
ATOM 693 C C . SER A 1 84 ? 8.922 -4.883 0.808 1 96.94 84 SER A C 1
ATOM 695 O O . SER A 1 84 ? 9.914 -4.508 1.437 1 96.94 84 SER A O 1
ATOM 697 N N . ARG A 1 85 ? 8.547 -4.227 -0.253 1 97 85 ARG A N 1
ATOM 698 C CA . ARG A 1 85 ? 9.031 -2.928 -0.707 1 97 85 ARG A CA 1
ATOM 699 C C . ARG A 1 85 ? 7.941 -1.865 -0.584 1 97 85 ARG A C 1
ATOM 701 O O . ARG A 1 85 ? 8.023 -0.809 -1.214 1 97 85 ARG A O 1
ATOM 708 N N . ILE A 1 86 ? 6.852 -2.186 0.072 1 97.38 86 ILE A N 1
ATOM 709 C CA . ILE A 1 86 ? 5.785 -1.29 0.502 1 97.38 86 ILE A CA 1
ATOM 710 C C . ILE A 1 86 ? 5.922 -1.003 1.995 1 97.38 86 ILE A C 1
ATOM 712 O O . ILE A 1 86 ? 5.859 -1.919 2.818 1 97.38 86 ILE A O 1
ATOM 716 N N . ARG A 1 87 ? 6.121 0.282 2.322 1 95.5 87 ARG A N 1
ATOM 717 C CA . ARG A 1 87 ? 6.473 0.603 3.701 1 95.5 87 ARG A CA 1
ATOM 718 C C . ARG A 1 87 ? 5.758 1.864 4.172 1 95.5 87 ARG A C 1
ATOM 720 O O . ARG A 1 87 ? 5.484 2.764 3.373 1 95.5 87 ARG A O 1
ATOM 727 N N . ILE A 1 88 ? 5.508 1.91 5.461 1 95.69 88 ILE A N 1
ATOM 728 C CA . ILE A 1 88 ? 4.984 3.135 6.059 1 95.69 88 ILE A CA 1
ATOM 729 C C . ILE A 1 88 ? 6.113 4.145 6.242 1 95.69 88 ILE A C 1
ATOM 731 O O . ILE A 1 88 ? 7.125 3.848 6.883 1 95.69 88 ILE A O 1
ATOM 735 N N . MET A 1 89 ? 5.938 5.297 5.688 1 91.38 89 MET A N 1
ATOM 736 C CA . MET A 1 89 ? 6.938 6.355 5.766 1 91.38 89 MET A CA 1
ATOM 737 C C . MET A 1 89 ? 6.617 7.328 6.895 1 91.38 89 MET A C 1
ATOM 739 O O . MET A 1 89 ? 7.52 7.91 7.496 1 91.38 89 MET A O 1
ATOM 743 N N . HIS A 1 90 ? 5.332 7.492 7.02 1 90 90 HIS A N 1
ATOM 744 C CA . HIS A 1 90 ? 4.879 8.492 7.984 1 90 90 HIS A CA 1
ATOM 745 C C . HIS A 1 90 ? 3.453 8.203 8.445 1 90 90 HIS A C 1
ATOM 747 O O . HIS A 1 90 ? 2.604 7.812 7.637 1 90 90 HIS A O 1
ATOM 753 N N . ALA A 1 91 ? 3.258 8.375 9.773 1 92.81 91 ALA A N 1
ATOM 754 C CA . ALA A 1 91 ? 1.909 8.281 10.336 1 92.81 91 ALA A CA 1
ATOM 755 C C . ALA A 1 91 ? 1.645 9.422 11.312 1 92.81 91 ALA A C 1
ATOM 757 O O . ALA A 1 91 ? 2.504 9.758 12.133 1 92.81 91 ALA A O 1
ATOM 758 N N . ARG A 1 92 ? 0.544 10.094 11.109 1 90.44 92 ARG A N 1
ATOM 759 C CA . ARG A 1 92 ? 0.098 11.18 11.977 1 90.44 92 ARG A CA 1
ATOM 760 C C . ARG A 1 92 ? -1.424 11.234 12.047 1 90.44 92 ARG A C 1
ATOM 762 O O . ARG A 1 92 ? -2.104 11.047 11.031 1 90.44 92 ARG A O 1
ATOM 769 N N . PHE A 1 93 ? -1.91 11.422 13.32 1 91.25 93 PHE A N 1
ATOM 770 C CA . PHE A 1 93 ? -3.355 11.344 13.5 1 91.25 93 PHE A CA 1
ATOM 771 C C . PHE A 1 93 ? -3.906 10.062 12.883 1 91.25 93 PHE A C 1
ATOM 773 O O . PHE A 1 93 ? -3.375 8.977 13.125 1 91.25 93 PHE A O 1
ATOM 780 N N . ASN A 1 94 ? -5 10.156 12.211 1 94.94 94 ASN A N 1
ATOM 781 C CA . ASN A 1 94 ? -5.551 8.977 11.547 1 94.94 94 ASN A CA 1
ATOM 782 C C . ASN A 1 94 ? -5.203 8.961 10.062 1 94.94 94 ASN A C 1
ATOM 784 O O . ASN A 1 94 ? -6.078 8.781 9.211 1 94.94 94 ASN A O 1
ATOM 788 N N . MET A 1 95 ? -3.908 9.219 9.812 1 95 95 MET A N 1
ATOM 789 C CA . MET A 1 95 ? -3.396 9.258 8.445 1 95 95 MET A CA 1
ATOM 790 C C . MET A 1 95 ? -2.064 8.523 8.344 1 95 95 MET A C 1
ATOM 792 O O . MET A 1 95 ? -1.208 8.656 9.219 1 95 95 MET A O 1
ATOM 796 N N . GLY A 1 96 ? -1.933 7.699 7.316 1 96.44 96 GLY A N 1
ATOM 797 C CA . GLY A 1 96 ? -0.678 7.027 7.008 1 96.44 96 GLY A CA 1
ATOM 798 C C . GLY A 1 96 ? -0.199 7.285 5.59 1 96.44 96 GLY A C 1
ATOM 799 O O . GLY A 1 96 ? -0.995 7.277 4.648 1 96.44 96 GLY A O 1
ATOM 800 N N . LEU A 1 97 ? 1.062 7.617 5.441 1 96.44 97 LEU A N 1
ATOM 801 C CA . LEU A 1 97 ? 1.719 7.742 4.145 1 96.44 97 LEU A CA 1
ATOM 802 C C . LEU A 1 97 ? 2.627 6.547 3.879 1 96.44 97 LEU A C 1
ATOM 804 O O . LEU A 1 97 ? 3.566 6.293 4.637 1 96.44 97 LEU A O 1
ATOM 808 N N . TRP A 1 98 ? 2.303 5.84 2.852 1 97.31 98 TRP A N 1
ATOM 809 C CA . TRP A 1 98 ? 3.025 4.621 2.494 1 97.31 98 TRP A CA 1
ATOM 810 C C . TRP A 1 98 ? 3.889 4.844 1.258 1 97.31 98 TRP A C 1
ATOM 812 O O . TRP A 1 98 ? 3.453 5.484 0.296 1 97.31 98 TRP A O 1
ATOM 822 N N . SER A 1 99 ? 5.102 4.348 1.247 1 96.62 99 SER A N 1
ATOM 823 C CA . SER A 1 99 ? 5.902 4.277 0.029 1 96.62 99 SER A CA 1
ATOM 824 C C . SER A 1 99 ? 5.645 2.98 -0.729 1 96.62 99 SER A C 1
ATOM 826 O O . SER A 1 99 ? 5.555 1.909 -0.123 1 96.62 99 SER A O 1
ATOM 828 N N . ILE A 1 100 ? 5.379 3.047 -1.931 1 97.69 100 ILE A N 1
ATOM 829 C CA . ILE A 1 100 ? 5.316 1.938 -2.875 1 97.69 100 ILE A CA 1
ATOM 830 C C . ILE A 1 100 ? 6.566 1.936 -3.752 1 97.69 100 ILE A C 1
ATOM 832 O O . ILE A 1 100 ? 6.574 2.535 -4.828 1 97.69 100 ILE A O 1
ATOM 836 N N . GLY A 1 101 ? 7.539 1.208 -3.285 1 95.88 101 GLY A N 1
ATOM 837 C CA . GLY A 1 101 ? 8.828 1.3 -3.947 1 95.88 101 GLY A CA 1
ATOM 838 C C . GLY A 1 101 ? 9.43 2.693 -3.898 1 95.88 101 GLY A C 1
ATOM 839 O O . GLY A 1 101 ? 9.352 3.371 -2.871 1 95.88 101 GLY A O 1
ATOM 840 N N . SER A 1 102 ? 10.102 3.059 -4.973 1 93.81 102 SER A N 1
ATOM 841 C CA . SER A 1 102 ? 10.836 4.316 -4.996 1 93.81 102 SER A CA 1
ATOM 842 C C . SER A 1 102 ? 10.047 5.41 -5.707 1 93.81 102 SER A C 1
ATOM 844 O O . SER A 1 102 ? 10.383 6.59 -5.609 1 93.81 102 SER A O 1
ATOM 846 N N . LYS A 1 103 ? 8.922 5.035 -6.289 1 95.94 103 LYS A N 1
ATOM 847 C CA . LYS A 1 103 ? 8.391 5.992 -7.254 1 95.94 103 LYS A CA 1
ATOM 848 C C . LYS A 1 103 ? 6.984 6.441 -6.859 1 95.94 103 LYS A C 1
ATOM 850 O O . LYS A 1 103 ? 6.473 7.43 -7.391 1 95.94 103 LYS A O 1
ATOM 855 N N . TRP A 1 104 ? 6.383 5.738 -5.98 1 97.5 104 TRP A N 1
ATOM 856 C CA . TRP A 1 104 ? 4.984 6.043 -5.691 1 97.5 104 TRP A CA 1
ATOM 857 C C . TRP A 1 104 ? 4.742 6.102 -4.188 1 97.5 104 TRP A C 1
ATOM 859 O O . TRP A 1 104 ? 5.5 5.523 -3.406 1 97.5 104 TRP A O 1
ATOM 869 N N . LEU A 1 105 ? 3.729 6.809 -3.803 1 97.5 105 LEU A N 1
ATOM 870 C CA . LEU A 1 105 ? 3.207 6.883 -2.441 1 97.5 105 LEU A CA 1
ATOM 871 C C . LEU A 1 105 ? 1.704 6.621 -2.42 1 97.5 105 LEU A C 1
ATOM 873 O O . LEU A 1 105 ? 1.016 6.852 -3.418 1 97.5 105 LEU A O 1
ATOM 877 N N . ILE A 1 106 ? 1.212 6.129 -1.354 1 98.31 106 ILE A N 1
ATOM 878 C CA . ILE A 1 106 ? -0.224 6.094 -1.098 1 98.31 106 ILE A CA 1
ATOM 879 C C . ILE A 1 106 ? -0.526 6.762 0.241 1 98.31 106 ILE A C 1
ATOM 881 O O . ILE A 1 106 ? 0.1 6.445 1.255 1 98.31 106 ILE A O 1
ATOM 885 N N . ARG A 1 107 ? -1.342 7.699 0.17 1 97.62 107 ARG A N 1
ATOM 886 C CA . ARG A 1 107 ? -1.856 8.32 1.384 1 97.62 107 ARG A CA 1
ATOM 887 C C . ARG A 1 107 ? -3.174 7.684 1.812 1 97.62 107 ARG A C 1
ATOM 889 O O . ARG A 1 107 ? -4.121 7.613 1.026 1 97.62 107 ARG A O 1
ATOM 896 N N . ASP A 1 108 ? -3.268 7.086 2.994 1 98.12 108 ASP A N 1
ATOM 897 C CA . ASP A 1 108 ? -4.422 6.461 3.633 1 98.12 108 ASP A CA 1
ATOM 898 C C . ASP A 1 108 ? -4.973 7.336 4.754 1 98.12 108 ASP A C 1
ATOM 900 O O . ASP A 1 108 ? -4.316 7.527 5.781 1 98.12 108 ASP A O 1
ATOM 904 N N . GLN A 1 109 ? -6.238 7.84 4.613 1 96.75 109 GLN A N 1
ATOM 905 C CA . GLN A 1 109 ? -6.793 8.734 5.625 1 96.75 109 GLN A CA 1
ATOM 906 C C . GLN A 1 109 ? -8.32 8.742 5.578 1 96.75 109 GLN A C 1
ATOM 908 O O . GLN A 1 109 ? -8.914 8.344 4.574 1 96.75 109 GLN A O 1
ATOM 913 N N . PRO A 1 110 ? -8.969 9.164 6.676 1 95.19 110 PRO A N 1
ATOM 914 C CA . PRO A 1 110 ? -10.422 9.344 6.629 1 95.19 110 PRO A CA 1
ATOM 915 C C . PRO A 1 110 ? -10.867 10.305 5.527 1 95.19 110 PRO A C 1
ATOM 917 O O . PRO A 1 110 ? -10.203 11.312 5.277 1 95.19 110 PRO A O 1
ATOM 920 N N . ASN A 1 111 ? -11.945 9.914 4.883 1 93.62 111 ASN A N 1
ATOM 921 C CA . ASN A 1 111 ? -12.531 10.758 3.846 1 93.62 111 ASN A CA 1
ATOM 922 C C . ASN A 1 111 ? -13.547 11.742 4.43 1 93.62 111 ASN A C 1
ATOM 924 O O . ASN A 1 111 ? -14.75 11.609 4.184 1 93.62 111 ASN A O 1
ATOM 928 N N . ASP A 1 112 ? -13.047 12.672 5.156 1 90.5 112 ASP A N 1
ATOM 929 C CA . ASP A 1 112 ? -13.883 13.68 5.805 1 90.5 112 ASP A CA 1
ATOM 930 C C . ASP A 1 112 ? -13.203 15.047 5.801 1 90.5 112 ASP A C 1
ATOM 932 O O . ASP A 1 112 ? -12.398 15.336 4.914 1 90.5 112 ASP A O 1
ATOM 936 N N . LYS A 1 113 ? -13.57 15.938 6.594 1 84.94 113 LYS A N 1
ATOM 937 C CA . LYS A 1 113 ? -13.094 17.312 6.586 1 84.94 113 LYS A CA 1
ATOM 938 C C . LYS A 1 113 ? -11.609 17.391 6.953 1 84.94 113 LYS A C 1
ATOM 940 O O . LYS A 1 113 ? -10.961 18.406 6.73 1 84.94 113 LYS A O 1
ATOM 945 N N . SER A 1 114 ? -11.109 16.281 7.43 1 84 114 SER A N 1
ATOM 946 C CA . SER A 1 114 ? -9.719 16.281 7.867 1 84 114 SER A CA 1
ATOM 947 C C . SER A 1 114 ? -8.766 16.234 6.676 1 84 114 SER A C 1
ATOM 949 O O . SER A 1 114 ? -7.566 16.469 6.824 1 84 114 SER A O 1
ATOM 951 N N . MET A 1 115 ? -9.203 16.031 5.461 1 87.44 115 MET A N 1
ATOM 952 C CA . MET A 1 115 ? -8.367 15.883 4.273 1 87.44 115 MET A CA 1
ATOM 953 C C . MET A 1 115 ? -7.727 17.219 3.896 1 87.44 115 MET A C 1
ATOM 955 O O . MET A 1 115 ? -6.738 17.25 3.16 1 87.44 115 MET A O 1
ATOM 959 N N . GLY A 1 116 ? -8.242 18.25 4.32 1 88.06 116 GLY A N 1
ATOM 960 C CA . GLY A 1 116 ? -7.695 19.547 3.973 1 88.06 116 GLY A CA 1
ATOM 961 C C . GLY A 1 116 ? -7.781 19.859 2.49 1 88.06 116 GLY A C 1
ATOM 962 O O . GLY A 1 116 ? -8.766 19.5 1.835 1 88.06 116 GLY A O 1
ATOM 963 N N . ALA A 1 117 ? -6.723 20.578 1.961 1 93.75 117 ALA A N 1
ATOM 964 C CA . ALA A 1 117 ? -6.816 21.125 0.605 1 93.75 117 ALA A CA 1
ATOM 965 C C . ALA A 1 117 ? -5.801 20.453 -0.319 1 93.75 117 ALA A C 1
ATOM 967 O O . ALA A 1 117 ? -5.57 20.922 -1.438 1 93.75 117 ALA A O 1
ATOM 968 N N . GLU A 1 118 ? -5.191 19.375 0.089 1 93.88 118 GLU A N 1
ATOM 969 C CA . GLU A 1 118 ? -4.047 18.781 -0.601 1 93.88 118 GLU A CA 1
ATOM 970 C C . GLU A 1 118 ? -4.391 18.453 -2.053 1 93.88 118 GLU A C 1
ATOM 972 O O . GLU A 1 118 ? -3.818 19.031 -2.975 1 93.88 118 GLU A O 1
ATOM 977 N N . TYR A 1 119 ? -5.402 17.688 -2.355 1 96.06 119 TYR A N 1
ATOM 978 C CA . TYR A 1 119 ? -5.707 17.219 -3.705 1 96.06 119 TYR A CA 1
ATOM 979 C C . TYR A 1 119 ? -6.266 18.359 -4.559 1 96.06 119 TYR A C 1
ATOM 981 O O . TYR A 1 119 ? -5.867 18.516 -5.711 1 96.06 119 TYR A O 1
ATOM 989 N N . MET A 1 120 ? -7.23 19.078 -4.023 1 96.81 120 MET A N 1
ATOM 990 C CA . MET A 1 120 ? -7.875 20.141 -4.805 1 96.81 120 MET A CA 1
ATOM 991 C C . MET A 1 120 ? -6.867 21.203 -5.234 1 96.81 120 MET A C 1
ATOM 993 O O . MET A 1 120 ? -6.938 21.719 -6.348 1 96.81 120 MET A O 1
ATOM 997 N N . THR A 1 121 ? -5.898 21.5 -4.312 1 98 121 THR A N 1
ATOM 998 C CA . THR A 1 121 ? -4.895 22.5 -4.648 1 98 121 THR A CA 1
ATOM 999 C C . THR A 1 121 ? -3.916 21.953 -5.684 1 98 121 THR A C 1
ATOM 1001 O O . THR A 1 121 ? -3.588 22.641 -6.656 1 98 121 THR A O 1
ATOM 1004 N N . TRP A 1 122 ? -3.475 20.766 -5.496 1 97.69 122 TRP A N 1
ATOM 1005 C CA . TRP A 1 122 ? -2.604 20.125 -6.477 1 97.69 122 TRP A CA 1
ATOM 1006 C C . TRP A 1 122 ? -3.266 20.078 -7.852 1 97.69 122 TRP A C 1
ATOM 1008 O O . TRP A 1 122 ? -2.65 20.453 -8.852 1 97.69 122 TRP A O 1
ATOM 1018 N N . LYS A 1 123 ? -4.512 19.609 -7.855 1 97.56 123 LYS A N 1
ATOM 1019 C CA . LYS A 1 123 ? -5.238 19.5 -9.117 1 97.56 123 LYS A CA 1
ATOM 1020 C C . LYS A 1 123 ? -5.34 20.859 -9.805 1 97.56 123 LYS A C 1
ATOM 1022 O O . LYS A 1 123 ? -5.086 20.969 -11.008 1 97.56 123 LYS A O 1
ATOM 1027 N N . PHE A 1 124 ? -5.676 21.875 -9.078 1 98.12 124 PHE A N 1
ATOM 1028 C CA . PHE A 1 124 ? -5.793 23.234 -9.602 1 98.12 124 PHE A CA 1
ATOM 1029 C C . PHE A 1 124 ? -4.48 23.688 -10.227 1 98.12 124 PHE A C 1
ATOM 1031 O O . PHE A 1 124 ? -4.457 24.141 -11.367 1 98.12 124 PHE A O 1
ATOM 1038 N N . LEU A 1 125 ? -3.383 23.531 -9.477 1 98.06 125 LEU A N 1
ATOM 1039 C CA . LEU A 1 125 ? -2.078 24 -9.938 1 98.06 125 LEU A CA 1
ATOM 1040 C C . LEU A 1 125 ? -1.601 23.172 -11.133 1 98.06 125 LEU A C 1
ATOM 1042 O O . LEU A 1 125 ? -1.038 23.734 -12.078 1 98.06 125 LEU A O 1
ATOM 1046 N N . HIS A 1 126 ? -1.819 21.906 -11.047 1 96 126 HIS A N 1
ATOM 1047 C CA . HIS A 1 126 ? -1.362 20.984 -12.078 1 96 126 HIS A CA 1
ATOM 1048 C C . HIS A 1 126 ? -2.049 21.266 -13.414 1 96 126 HIS A C 1
ATOM 1050 O O . HIS A 1 126 ? -1.472 21.031 -14.477 1 96 126 HIS A O 1
ATOM 1056 N N . GLU A 1 127 ? -3.199 21.797 -13.391 1 96.12 127 GLU A N 1
ATOM 1057 C CA . GLU A 1 127 ? -4.004 22.016 -14.586 1 96.12 127 GLU A CA 1
ATOM 1058 C C . GLU A 1 127 ? -3.775 23.422 -15.164 1 96.12 127 GLU A C 1
ATOM 1060 O O . GLU A 1 127 ? -4.324 23.766 -16.203 1 96.12 127 GLU A O 1
ATOM 1065 N N . GLN A 1 128 ? -2.953 24.188 -14.5 1 96.19 128 GLN A N 1
ATOM 1066 C CA . GLN A 1 128 ? -2.686 25.531 -14.984 1 96.19 128 GLN A CA 1
ATOM 1067 C C . GLN A 1 128 ? -1.685 25.516 -16.141 1 96.19 128 GLN A C 1
ATOM 1069 O O . GLN A 1 128 ? -0.542 25.078 -15.969 1 96.19 128 GLN A O 1
ATOM 1074 N N . PRO A 1 129 ? -2.086 26 -17.266 1 93.25 129 PRO A N 1
ATOM 1075 C CA . PRO A 1 129 ? -1.157 26.016 -18.391 1 93.25 129 PRO A CA 1
ATOM 1076 C C . PRO A 1 129 ? 0.047 26.938 -18.156 1 93.25 129 PRO A C 1
ATOM 1078 O O . PRO A 1 129 ? -0.105 28.047 -17.641 1 93.25 129 PRO A O 1
ATOM 1081 N N . GLY A 1 130 ? 1.182 26.469 -18.438 1 91.25 130 GLY A N 1
ATOM 1082 C CA . GLY A 1 130 ? 2.391 27.281 -18.422 1 91.25 130 GLY A CA 1
ATOM 1083 C C . GLY A 1 130 ? 3.004 27.406 -17.031 1 91.25 130 GLY A C 1
ATOM 1084 O O . GLY A 1 130 ? 4.07 28 -16.875 1 91.25 130 GLY A O 1
ATOM 1085 N N . LEU A 1 131 ? 2.297 26.938 -16.031 1 92.94 131 LEU A N 1
ATOM 1086 C CA . LEU A 1 131 ? 2.832 26.984 -14.672 1 92.94 131 LEU A CA 1
ATOM 1087 C C . LEU A 1 131 ? 4.004 26.016 -14.523 1 92.94 131 LEU A C 1
ATOM 1089 O O . LEU A 1 131 ? 3.943 24.875 -14.992 1 92.94 131 LEU A O 1
ATOM 1093 N N . THR A 1 132 ? 5.102 26.469 -13.914 1 93.94 132 THR A N 1
ATOM 1094 C CA . THR A 1 132 ? 6.305 25.656 -13.82 1 93.94 132 THR A CA 1
ATOM 1095 C C . THR A 1 132 ? 6.625 25.328 -12.359 1 93.94 132 THR A C 1
ATOM 1097 O O . THR A 1 132 ? 7.742 24.906 -12.047 1 93.94 132 THR A O 1
ATOM 1100 N N . ILE A 1 133 ? 5.715 25.531 -11.516 1 94.94 133 ILE A N 1
ATOM 1101 C CA . ILE A 1 133 ? 5.945 25.234 -10.102 1 94.94 133 ILE A CA 1
ATOM 1102 C C . ILE A 1 133 ? 6.168 23.734 -9.922 1 94.94 133 ILE A C 1
ATOM 1104 O O . ILE A 1 133 ? 5.5 22.922 -10.555 1 94.94 133 ILE A O 1
ATOM 1108 N N . PRO A 1 134 ? 7.176 23.375 -9.109 1 96.56 134 PRO A N 1
ATOM 1109 C CA . PRO A 1 134 ? 7.473 21.969 -8.883 1 96.56 134 PRO A CA 1
ATOM 1110 C C . PRO A 1 134 ? 6.418 21.266 -8.031 1 96.56 134 PRO A C 1
ATOM 1112 O O . PRO A 1 134 ? 6.238 21.609 -6.859 1 96.56 134 PRO A O 1
ATOM 1115 N N . LEU A 1 135 ? 5.773 20.328 -8.602 1 97.31 135 LEU A N 1
ATOM 1116 C CA . LEU A 1 135 ? 4.73 19.547 -7.949 1 97.31 135 LEU A CA 1
ATOM 1117 C C . LEU A 1 135 ? 4.941 18.047 -8.195 1 97.31 135 LEU A C 1
ATOM 1119 O O . LEU A 1 135 ? 5.629 17.672 -9.148 1 97.31 135 LEU A O 1
ATOM 1123 N N . PRO A 1 136 ? 4.371 17.203 -7.258 1 96.81 136 PRO A N 1
ATOM 1124 C CA . PRO A 1 136 ? 4.289 15.805 -7.676 1 96.81 136 PRO A CA 1
ATOM 1125 C C . PRO A 1 136 ? 3.625 15.641 -9.039 1 96.81 136 PRO A C 1
ATOM 1127 O O . PRO A 1 136 ? 2.631 16.312 -9.336 1 96.81 136 PRO A O 1
ATOM 1130 N N . LYS A 1 137 ? 4.117 14.789 -9.836 1 96.69 137 LYS A N 1
ATOM 1131 C CA . LYS A 1 137 ? 3.713 14.672 -11.242 1 96.69 137 LYS A CA 1
ATOM 1132 C C . LYS A 1 137 ? 2.289 14.141 -11.359 1 96.69 137 LYS A C 1
ATOM 1134 O O . LYS A 1 137 ? 1.538 14.555 -12.242 1 96.69 137 LYS A O 1
ATOM 1139 N N . GLN A 1 138 ? 1.968 13.18 -10.516 1 97 138 GLN A N 1
ATOM 1140 C CA . GLN A 1 138 ? 0.655 12.555 -10.602 1 97 138 GLN A CA 1
ATOM 1141 C C . GLN A 1 138 ? 0.037 12.375 -9.219 1 97 138 GLN A C 1
ATOM 1143 O O . GLN A 1 138 ? 0.744 12.094 -8.25 1 97 138 GLN A O 1
ATOM 1148 N N . MET A 1 139 ? -1.233 12.586 -9.164 1 97.06 139 MET A N 1
ATOM 1149 C CA . MET A 1 139 ? -2.053 12.234 -8.008 1 97.06 139 MET A CA 1
ATOM 1150 C C . MET A 1 139 ? -3.4 11.672 -8.445 1 97.06 139 MET A C 1
ATOM 1152 O O . MET A 1 139 ? -4.059 12.234 -9.32 1 97.06 139 MET A O 1
ATOM 1156 N N . GLN A 1 140 ? -3.75 10.516 -7.945 1 96.88 140 GLN A N 1
ATOM 1157 C CA . GLN A 1 140 ? -4.992 9.844 -8.305 1 96.88 140 GLN A CA 1
ATOM 1158 C C . GLN A 1 140 ? -5.781 9.438 -7.062 1 96.88 140 GLN A C 1
ATOM 1160 O O . GLN A 1 140 ? -5.238 8.797 -6.16 1 96.88 140 GLN A O 1
ATOM 1165 N N . LEU A 1 141 ? -7.059 9.906 -6.996 1 97.12 141 LEU A N 1
ATOM 1166 C CA . LEU A 1 141 ? -7.945 9.43 -5.941 1 97.12 141 LEU A CA 1
ATOM 1167 C C . LEU A 1 141 ? -8.43 8.016 -6.242 1 97.12 141 LEU A C 1
ATOM 1169 O O . LEU A 1 141 ? -9 7.762 -7.305 1 97.12 141 LEU A O 1
ATOM 1173 N N . LEU A 1 142 ? -8.227 7.102 -5.301 1 97.38 142 LEU A N 1
ATOM 1174 C CA . LEU A 1 142 ? -8.57 5.703 -5.516 1 97.38 142 LEU A CA 1
ATOM 1175 C C . LEU A 1 142 ? -9.938 5.383 -4.906 1 97.38 142 LEU A C 1
ATOM 1177 O O . LEU A 1 142 ? -10.438 4.266 -5.059 1 97.38 142 LEU A O 1
ATOM 1181 N N . SER A 1 143 ? -10.531 6.363 -4.18 1 96.62 143 SER A N 1
ATOM 1182 C CA . SER A 1 143 ? -11.82 6.168 -3.52 1 96.62 143 SER A CA 1
ATOM 1183 C C . SER A 1 143 ? -12.883 7.086 -4.109 1 96.62 143 SER A C 1
ATOM 1185 O O . SER A 1 143 ? -12.562 8.125 -4.691 1 96.62 143 SER A O 1
ATOM 1187 N N . ASP A 1 144 ? -14.109 6.691 -3.957 1 94.06 144 ASP A N 1
ATOM 1188 C CA . ASP A 1 144 ? -15.242 7.547 -4.32 1 94.06 144 ASP A CA 1
ATOM 1189 C C . ASP A 1 144 ? -15.492 8.609 -3.252 1 94.06 144 ASP A C 1
ATOM 1191 O O . ASP A 1 144 ? -15.125 8.422 -2.09 1 94.06 144 ASP A O 1
ATOM 1195 N N . PRO A 1 145 ? -16.125 9.672 -3.637 1 91.69 145 PRO A N 1
ATOM 1196 C CA . PRO A 1 145 ? -16.391 10.75 -2.686 1 91.69 145 PRO A CA 1
ATOM 1197 C C . PRO A 1 145 ? -17.188 10.289 -1.469 1 91.69 145 PRO A C 1
ATOM 1199 O O . PRO A 1 145 ? -17.016 10.828 -0.373 1 91.69 145 PRO A O 1
ATOM 1202 N N . GLU A 1 146 ? -18.016 9.25 -1.594 1 92.5 146 GLU A N 1
ATOM 1203 C CA . GLU A 1 146 ? -18.891 8.812 -0.521 1 92.5 146 GLU A CA 1
ATOM 1204 C C . GLU A 1 146 ? -18.219 7.766 0.36 1 92.5 146 GLU A C 1
ATOM 1206 O O . GLU A 1 146 ? -18.734 7.418 1.424 1 92.5 146 GLU A O 1
ATOM 1211 N N . ASP A 1 147 ? -17.094 7.262 -0.096 1 94.62 147 ASP A N 1
ATOM 1212 C CA . ASP A 1 147 ? -16.391 6.27 0.702 1 94.62 147 ASP A CA 1
ATOM 1213 C C . ASP A 1 147 ? -15.891 6.875 2.014 1 94.62 147 ASP A C 1
ATOM 1215 O O . ASP A 1 147 ? -15.438 8.023 2.045 1 94.62 147 ASP A O 1
ATOM 1219 N N . PRO A 1 148 ? -15.867 6.125 3.096 1 94.56 148 PRO A N 1
ATOM 1220 C CA . PRO A 1 148 ? -15.43 6.652 4.391 1 94.56 148 PRO A CA 1
ATOM 1221 C C . PRO A 1 148 ? -13.922 6.898 4.449 1 94.56 148 PRO A C 1
ATOM 1223 O O . PRO A 1 148 ? -13.453 7.695 5.266 1 94.56 148 PRO A O 1
ATOM 1226 N N . ILE A 1 149 ? -13.195 6.125 3.613 1 96.38 149 ILE A N 1
ATOM 1227 C CA . ILE A 1 149 ? -11.742 6.23 3.598 1 96.38 149 ILE A CA 1
ATOM 1228 C C . ILE A 1 149 ? -11.273 6.746 2.24 1 96.38 149 ILE A C 1
ATOM 1230 O O . ILE A 1 149 ? -11.805 6.348 1.2 1 96.38 149 ILE A O 1
ATOM 1234 N N . GLN A 1 150 ? -10.305 7.633 2.25 1 96.75 150 GLN A N 1
ATOM 1235 C CA . GLN A 1 150 ? -9.68 8.102 1.017 1 96.75 150 GLN A CA 1
ATOM 1236 C C . GLN A 1 150 ? -8.273 7.535 0.855 1 96.75 150 GLN A C 1
ATOM 1238 O O . GLN A 1 150 ? -7.434 7.688 1.741 1 96.75 150 GLN A O 1
ATOM 1243 N N . PHE A 1 151 ? -8.078 6.828 -0.197 1 98.12 151 PHE A N 1
ATOM 1244 C CA . PHE A 1 151 ? -6.746 6.449 -0.642 1 98.12 151 PHE A CA 1
ATOM 1245 C C . PHE A 1 151 ? -6.309 7.305 -1.826 1 98.12 151 PHE A C 1
ATOM 1247 O O . PHE A 1 151 ? -7.047 7.449 -2.801 1 98.12 151 PHE A O 1
ATOM 1254 N N . THR A 1 152 ? -5.129 7.902 -1.755 1 97.94 152 THR A N 1
ATOM 1255 C CA . THR A 1 152 ? -4.602 8.719 -2.842 1 97.94 152 THR A CA 1
ATOM 1256 C C . THR A 1 152 ? -3.254 8.188 -3.314 1 97.94 152 THR A C 1
ATOM 1258 O O . THR A 1 152 ? -2.316 8.062 -2.523 1 97.94 152 THR A O 1
ATOM 1261 N N . LEU A 1 153 ? -3.158 7.781 -4.535 1 98.31 153 LEU A N 1
ATOM 1262 C CA . LEU A 1 153 ? -1.902 7.398 -5.172 1 98.31 153 LEU A CA 1
ATOM 1263 C C . LEU A 1 153 ? -1.147 8.625 -5.664 1 98.31 153 LEU A C 1
ATOM 1265 O O . LEU A 1 153 ? -1.702 9.445 -6.398 1 98.31 153 LEU A O 1
ATOM 1269 N N . ILE A 1 154 ? 0.127 8.773 -5.211 1 97.94 154 ILE A N 1
ATOM 1270 C CA . ILE A 1 154 ? 0.916 9.969 -5.496 1 97.94 154 ILE A CA 1
ATOM 1271 C C . ILE A 1 154 ? 2.266 9.562 -6.082 1 97.94 154 ILE A C 1
ATOM 1273 O O . ILE A 1 154 ? 2.941 8.68 -5.555 1 97.94 154 ILE A O 1
ATOM 1277 N N . SER A 1 155 ? 2.627 10.188 -7.203 1 97.38 155 SER A N 1
ATOM 1278 C CA . SER A 1 155 ? 4 10.008 -7.668 1 97.38 155 SER A CA 1
ATOM 1279 C C . SER A 1 155 ? 4.996 10.617 -6.691 1 97.38 155 SER A C 1
ATOM 1281 O O . SER A 1 155 ? 4.82 11.758 -6.246 1 97.38 155 SER A O 1
ATOM 1283 N N . ARG A 1 156 ? 5.961 9.883 -6.363 1 96.19 156 ARG A N 1
ATOM 1284 C CA . ARG A 1 156 ? 6.957 10.367 -5.41 1 96.19 156 ARG A CA 1
ATOM 1285 C C . ARG A 1 156 ? 8.008 11.227 -6.102 1 96.19 156 ARG A C 1
ATOM 1287 O O . ARG A 1 156 ? 8.594 10.812 -7.105 1 96.19 156 ARG A O 1
ATOM 1294 N N . ALA A 1 157 ? 8.18 12.43 -5.629 1 94.81 157 ALA A N 1
ATOM 1295 C CA . ALA A 1 157 ? 9.266 13.266 -6.137 1 94.81 157 ALA A CA 1
ATOM 1296 C C . ALA A 1 157 ? 10.625 12.695 -5.742 1 94.81 157 ALA A C 1
ATOM 1298 O O . ALA A 1 157 ? 10.812 12.266 -4.605 1 94.81 157 ALA A O 1
ATOM 1299 N N . PRO A 1 158 ? 11.492 12.688 -6.703 1 92.06 158 PRO A N 1
ATOM 1300 C CA . PRO A 1 158 ? 12.836 12.227 -6.344 1 92.06 158 PRO A CA 1
ATOM 1301 C C . PRO A 1 158 ? 13.586 13.211 -5.445 1 92.06 158 PRO A C 1
ATOM 1303 O O . PRO A 1 158 ? 13.359 14.422 -5.531 1 92.06 158 PRO A O 1
ATOM 1306 N N . GLY A 1 159 ? 14.406 12.633 -4.535 1 92.06 159 GLY A N 1
ATOM 1307 C CA . GLY A 1 159 ? 15.273 13.492 -3.754 1 92.06 159 GLY A CA 1
ATOM 1308 C C . GLY A 1 159 ? 15.039 13.391 -2.26 1 92.06 159 GLY A C 1
ATOM 1309 O O . GLY A 1 159 ? 14.578 12.352 -1.772 1 92.06 159 GLY A O 1
ATOM 1310 N N . VAL A 1 160 ? 15.523 14.414 -1.519 1 92.44 160 VAL A N 1
ATOM 1311 C CA . VAL A 1 160 ? 15.469 14.461 -0.061 1 92.44 160 VAL A CA 1
ATOM 1312 C C . VAL A 1 160 ? 14.891 15.797 0.393 1 92.44 160 VAL A C 1
ATOM 1314 O O . VAL A 1 160 ? 14.805 16.75 -0.394 1 92.44 160 VAL A O 1
ATOM 1317 N N . HIS A 1 161 ? 14.445 15.875 1.591 1 91.88 161 HIS A N 1
ATOM 1318 C CA . HIS A 1 161 ? 14.031 17.141 2.17 1 91.88 161 HIS A CA 1
ATOM 1319 C C . HIS A 1 161 ? 15.18 18.141 2.188 1 91.88 161 HIS A C 1
ATOM 1321 O O . HIS A 1 161 ? 16.312 17.797 2.527 1 91.88 161 HIS A O 1
ATOM 1327 N N . LEU A 1 162 ? 14.859 19.312 1.855 1 92.75 162 LEU A N 1
ATOM 1328 C CA . LEU A 1 162 ? 15.875 20.359 1.881 1 92.75 162 LEU A CA 1
ATOM 1329 C C . LEU A 1 162 ? 16.484 20.484 3.271 1 92.75 162 LEU A C 1
ATOM 1331 O O . LEU A 1 162 ? 17.703 20.703 3.402 1 92.75 162 LEU A O 1
ATOM 1335 N N . SER A 1 163 ? 15.695 20.281 4.32 1 88.62 163 SER A N 1
ATOM 1336 C CA . SER A 1 163 ? 16.141 20.406 5.703 1 88.62 163 SER A CA 1
ATOM 1337 C C . SER A 1 163 ? 17.266 19.422 6.016 1 88.62 163 SER A C 1
ATOM 1339 O O . SER A 1 163 ? 18.141 19.703 6.836 1 88.62 163 SER A O 1
ATOM 1341 N N . ALA A 1 164 ? 17.266 18.422 5.34 1 87.19 164 ALA A N 1
ATOM 1342 C CA . ALA A 1 164 ? 18.203 17.344 5.641 1 87.19 164 ALA A CA 1
ATOM 1343 C C . ALA A 1 164 ? 19.594 17.672 5.078 1 87.19 164 ALA A C 1
ATOM 1345 O O . ALA A 1 164 ? 20.609 17.188 5.594 1 87.19 164 ALA A O 1
ATOM 1346 N N . ILE A 1 165 ? 19.672 18.469 4.105 1 91.56 165 ILE A N 1
ATOM 1347 C CA . ILE A 1 165 ? 20.953 18.641 3.447 1 91.56 165 ILE A CA 1
ATOM 1348 C C . ILE A 1 165 ? 21.391 20.094 3.533 1 91.56 165 ILE A C 1
ATOM 1350 O O . ILE A 1 165 ? 22.484 20.453 3.094 1 91.56 165 ILE A O 1
ATOM 1354 N N . TRP A 1 166 ? 20.594 20.938 4.074 1 91.31 166 TRP A N 1
ATOM 1355 C CA . TRP A 1 166 ? 20.844 22.375 4.062 1 91.31 166 TRP A CA 1
ATOM 1356 C C . TRP A 1 166 ? 22.25 22.672 4.605 1 91.31 166 TRP A C 1
ATOM 1358 O O . TRP A 1 166 ? 22.984 23.469 4.02 1 91.31 166 TRP A O 1
ATOM 1368 N N . HIS A 1 167 ? 22.656 22.031 5.633 1 89.88 167 HIS A N 1
ATOM 1369 C CA . HIS A 1 167 ? 23.906 22.312 6.324 1 89.88 167 HIS A CA 1
ATOM 1370 C C . HIS A 1 167 ? 25.109 21.844 5.508 1 89.88 167 HIS A C 1
ATOM 1372 O O . HIS A 1 167 ? 26.234 22.266 5.766 1 89.88 167 HIS A O 1
ATOM 1378 N N . THR A 1 168 ? 24.875 21.031 4.555 1 93.44 168 THR A N 1
ATOM 1379 C CA . THR A 1 168 ? 25.969 20.5 3.764 1 93.44 168 THR A CA 1
ATOM 1380 C C . THR A 1 168 ? 26.172 21.312 2.488 1 93.44 168 THR A C 1
ATOM 1382 O O . THR A 1 168 ? 27.172 21.125 1.783 1 93.44 168 THR A O 1
ATOM 1385 N N . LEU A 1 169 ? 25.344 22.234 2.209 1 95.06 169 LEU A N 1
ATOM 1386 C CA . LEU A 1 169 ? 25.328 22.938 0.932 1 95.06 169 LEU A CA 1
ATOM 1387 C C . LEU A 1 169 ? 26.328 24.078 0.928 1 95.06 169 LEU A C 1
ATOM 1389 O O . LEU A 1 169 ? 26.594 24.688 1.971 1 95.06 169 LEU A O 1
ATOM 1393 N N . THR A 1 170 ? 26.844 24.375 -0.255 1 96.12 170 THR A N 1
ATOM 1394 C CA . THR A 1 170 ? 27.672 25.562 -0.453 1 96.12 170 THR A CA 1
ATOM 1395 C C . THR A 1 170 ? 26.828 26.828 -0.505 1 96.12 170 THR A C 1
ATOM 1397 O O . THR A 1 170 ? 25.609 26.75 -0.72 1 96.12 170 THR A O 1
ATOM 1400 N N . PRO A 1 171 ? 27.438 27.984 -0.323 1 93.44 171 PRO A N 1
ATOM 1401 C CA . PRO A 1 171 ? 26.703 29.234 -0.428 1 93.44 171 PRO A CA 1
ATOM 1402 C C . PRO A 1 171 ? 26.031 29.422 -1.789 1 93.44 171 PRO A C 1
ATOM 1404 O O . PRO A 1 171 ? 24.922 29.938 -1.87 1 93.44 171 PRO A O 1
ATOM 1407 N N . GLU A 1 172 ? 26.719 28.938 -2.771 1 95.38 172 GLU A N 1
ATOM 1408 C CA . GLU A 1 172 ? 26.172 29.047 -4.117 1 95.38 172 GLU A CA 1
ATOM 1409 C C . GLU A 1 172 ? 24.922 28.172 -4.277 1 95.38 172 GLU A C 1
ATOM 1411 O O . GLU A 1 172 ? 23.938 28.609 -4.871 1 95.38 172 GLU A O 1
ATOM 1416 N N . GLN A 1 173 ? 24.969 26.953 -3.732 1 96.69 173 GLN A N 1
ATOM 1417 C CA . GLN A 1 173 ? 23.828 26.062 -3.773 1 96.69 173 GLN A CA 1
ATOM 1418 C C . GLN A 1 173 ? 22.656 26.625 -2.979 1 96.69 173 GLN A C 1
ATOM 1420 O O . GLN A 1 173 ? 21.516 26.562 -3.428 1 96.69 173 GLN A O 1
ATOM 1425 N N . LYS A 1 174 ? 22.922 27.156 -1.845 1 95.12 174 LYS A N 1
ATOM 1426 C CA . LYS A 1 174 ? 21.906 27.781 -1.007 1 95.12 174 LYS A CA 1
ATOM 1427 C C . LYS A 1 174 ? 21.219 28.922 -1.739 1 95.12 174 LYS A C 1
ATOM 1429 O O . LYS A 1 174 ? 19.984 29.031 -1.73 1 95.12 174 LYS A O 1
ATOM 1434 N N . GLN A 1 175 ? 22.016 29.719 -2.365 1 95 175 GLN A N 1
ATOM 1435 C CA . GLN A 1 175 ? 21.453 30.828 -3.121 1 95 175 GLN A CA 1
ATOM 1436 C C . GLN A 1 175 ? 20.594 30.344 -4.281 1 95 175 GLN A C 1
ATOM 1438 O O . GLN A 1 175 ? 19.562 30.938 -4.59 1 95 175 GLN A O 1
ATOM 1443 N N . GLY A 1 176 ? 21.047 29.297 -4.895 1 96.75 176 GLY A N 1
ATOM 1444 C CA . GLY A 1 176 ? 20.266 28.703 -5.973 1 96.75 176 GLY A CA 1
ATOM 1445 C C . GLY A 1 176 ? 18.891 28.25 -5.535 1 96.75 176 GLY A C 1
ATOM 1446 O O . GLY A 1 176 ? 17.906 28.5 -6.234 1 96.75 176 GLY A O 1
ATOM 1447 N N . TYR A 1 177 ? 18.812 27.609 -4.43 1 96.88 177 TYR A N 1
ATOM 1448 C CA . TYR A 1 177 ? 17.531 27.172 -3.902 1 96.88 177 TYR A CA 1
ATOM 1449 C C . TYR A 1 177 ? 16.656 28.359 -3.531 1 96.88 177 TYR A C 1
ATOM 1451 O O . TYR A 1 177 ? 15.438 28.344 -3.727 1 96.88 177 TYR A O 1
ATOM 1459 N N . ARG A 1 178 ? 17.234 29.453 -3.033 1 95.94 178 ARG A N 1
ATOM 1460 C CA . ARG A 1 178 ? 16.484 30.672 -2.717 1 95.94 178 ARG A CA 1
ATOM 1461 C C . ARG A 1 178 ? 15.898 31.297 -3.979 1 95.94 178 ARG A C 1
ATOM 1463 O O . ARG A 1 178 ? 14.75 31.75 -3.98 1 95.94 178 ARG A O 1
ATOM 1470 N N . ASP A 1 179 ? 16.719 31.281 -5.012 1 97.12 179 ASP A N 1
ATOM 1471 C CA . ASP A 1 179 ? 16.25 31.844 -6.273 1 97.12 179 ASP A CA 1
ATOM 1472 C C . ASP A 1 179 ? 15.039 31.062 -6.805 1 97.12 179 ASP A C 1
ATOM 1474 O O . ASP A 1 179 ? 14.07 31.656 -7.277 1 97.12 179 ASP A O 1
ATOM 1478 N N . GLN A 1 180 ? 15.148 29.781 -6.707 1 97.81 180 GLN A N 1
ATOM 1479 C CA . GLN A 1 180 ? 14.047 28.938 -7.145 1 97.81 180 GLN A CA 1
ATOM 1480 C C . GLN A 1 180 ? 12.797 29.172 -6.297 1 97.81 180 GLN A C 1
ATOM 1482 O O . GLN A 1 180 ? 11.68 29.203 -6.82 1 97.81 180 GLN A O 1
ATOM 1487 N N . MET A 1 181 ? 12.961 29.359 -5.035 1 96.81 181 MET A N 1
ATOM 1488 C CA . MET A 1 181 ? 11.844 29.625 -4.129 1 96.81 181 MET A CA 1
ATOM 1489 C C . MET A 1 181 ? 11.18 30.953 -4.449 1 96.81 181 MET A C 1
ATOM 1491 O O . MET A 1 181 ? 9.953 31.062 -4.438 1 96.81 181 MET A O 1
ATOM 1495 N N . VAL A 1 182 ? 11.992 31.953 -4.738 1 97.06 182 VAL A N 1
ATOM 1496 C CA . VAL A 1 182 ? 11.453 33.25 -5.121 1 97.06 182 VAL A CA 1
ATOM 1497 C C . VAL A 1 182 ? 10.586 33.125 -6.363 1 97.06 182 VAL A C 1
ATOM 1499 O O . VAL A 1 182 ? 9.469 33.625 -6.414 1 97.06 182 VAL A O 1
ATOM 1502 N N . ASP A 1 183 ? 11.102 32.406 -7.309 1 97.5 183 ASP A N 1
ATOM 1503 C CA . ASP A 1 183 ? 10.359 32.188 -8.547 1 97.5 183 ASP A CA 1
ATOM 1504 C C . ASP A 1 183 ? 9.047 31.469 -8.273 1 97.5 183 ASP A C 1
ATOM 1506 O O . ASP A 1 183 ? 8.008 31.812 -8.828 1 97.5 183 ASP A O 1
ATOM 1510 N N . PHE A 1 184 ? 9.148 30.469 -7.473 1 97.31 184 PHE A N 1
ATOM 1511 C CA . PHE A 1 184 ? 7.973 29.703 -7.059 1 97.31 184 PHE A CA 1
ATOM 1512 C C . PHE A 1 184 ? 6.934 30.625 -6.43 1 97.31 184 PHE A C 1
ATOM 1514 O O . PHE A 1 184 ? 5.766 30.609 -6.824 1 97.31 184 PHE A O 1
ATOM 1521 N N . LEU A 1 185 ? 7.328 31.422 -5.488 1 97.75 185 LEU A N 1
ATOM 1522 C CA . LEU A 1 185 ? 6.426 32.281 -4.742 1 97.75 185 LEU A CA 1
ATOM 1523 C C . LEU A 1 185 ? 5.809 33.344 -5.652 1 97.75 185 LEU A C 1
ATOM 1525 O O . LEU A 1 185 ? 4.617 33.656 -5.539 1 97.75 185 LEU A O 1
ATOM 1529 N N . LYS A 1 186 ? 6.57 33.875 -6.562 1 97.38 186 LYS A N 1
ATOM 1530 C CA . LYS A 1 186 ? 6.055 34.844 -7.508 1 97.38 186 LYS A CA 1
ATOM 1531 C C . LYS A 1 186 ? 4.984 34.25 -8.414 1 97.38 186 LYS A C 1
ATOM 1533 O O . LYS A 1 186 ? 3.971 34.875 -8.695 1 97.38 186 LYS A O 1
ATOM 1538 N N . GLN A 1 187 ? 5.234 33.062 -8.82 1 97.62 187 GLN A N 1
ATOM 1539 C CA . GLN A 1 187 ? 4.25 32.375 -9.648 1 97.62 187 GLN A CA 1
ATOM 1540 C C . GLN A 1 187 ? 2.969 32.094 -8.867 1 97.62 187 GLN A C 1
ATOM 1542 O O . GLN A 1 187 ? 1.866 32.312 -9.375 1 97.62 187 GLN A O 1
ATOM 1547 N N . LEU A 1 188 ? 3.133 31.656 -7.664 1 97.69 188 LEU A N 1
ATOM 1548 C CA . LEU A 1 188 ? 1.98 31.328 -6.832 1 97.69 188 LEU A CA 1
ATOM 1549 C C . LEU A 1 188 ? 1.123 32.562 -6.578 1 97.69 188 LEU A C 1
ATOM 1551 O O . LEU A 1 188 ? -0.108 32.469 -6.598 1 97.69 188 LEU A O 1
ATOM 1555 N N . ARG A 1 189 ? 1.708 33.656 -6.418 1 96.88 189 ARG A N 1
ATOM 1556 C CA . ARG A 1 189 ? 1.035 34.906 -6.039 1 96.88 189 ARG A CA 1
ATOM 1557 C C . ARG A 1 189 ? 0.24 35.469 -7.207 1 96.88 189 ARG A C 1
ATOM 1559 O O . ARG A 1 189 ? -0.608 36.344 -7.02 1 96.88 189 ARG A O 1
ATOM 1566 N N . GLN A 1 190 ? 0.437 34.938 -8.43 1 96.75 190 GLN A N 1
ATOM 1567 C CA . GLN A 1 190 ? -0.328 35.406 -9.578 1 96.75 190 GLN A CA 1
ATOM 1568 C C . GLN A 1 190 ? -1.783 34.969 -9.492 1 96.75 190 GLN A C 1
ATOM 1570 O O . GLN A 1 190 ? -2.658 35.531 -10.141 1 96.75 190 GLN A O 1
ATOM 1575 N N . PHE A 1 191 ? -1.957 33.938 -8.766 1 98.06 191 PHE A N 1
ATOM 1576 C CA . PHE A 1 191 ? -3.324 33.469 -8.57 1 98.06 191 PHE A CA 1
ATOM 1577 C C . PHE A 1 191 ? -4.004 34.219 -7.438 1 98.06 191 PHE A C 1
ATOM 1579 O O . PHE A 1 191 ? -3.551 34.156 -6.293 1 98.06 191 PHE A O 1
ATOM 1586 N N . THR A 1 192 ? -5.102 34.906 -7.73 1 98.06 192 THR A N 1
ATOM 1587 C CA . THR A 1 192 ? -5.793 35.719 -6.742 1 98.06 192 THR A CA 1
ATOM 1588 C C . THR A 1 192 ? -7.273 35.375 -6.68 1 98.06 192 THR A C 1
ATOM 1590 O O . THR A 1 192 ? -7.805 34.75 -7.594 1 98.06 192 THR A O 1
ATOM 1593 N N . ALA A 1 193 ? -7.84 35.656 -5.57 1 98.06 193 ALA A N 1
ATOM 1594 C CA . ALA A 1 193 ? -9.281 35.562 -5.348 1 98.06 193 ALA A CA 1
ATOM 1595 C C . ALA A 1 193 ? -9.836 36.812 -4.688 1 98.06 193 ALA A C 1
ATOM 1597 O O . ALA A 1 193 ? -9.078 37.625 -4.141 1 98.06 193 ALA A O 1
ATOM 1598 N N . PRO A 1 194 ? -11.141 37.094 -4.824 1 97.19 194 PRO A N 1
ATOM 1599 C CA . PRO A 1 194 ? -11.719 38.312 -4.262 1 97.19 194 PRO A CA 1
ATOM 1600 C C . PRO A 1 194 ? -11.852 38.281 -2.74 1 97.19 194 PRO A C 1
ATOM 1602 O O . PRO A 1 194 ? -12.102 39.281 -2.102 1 97.19 194 PRO A O 1
ATOM 1605 N N . ARG A 1 195 ? -11.719 37.094 -2.135 1 97.56 195 ARG A N 1
ATOM 1606 C CA . ARG A 1 195 ? -11.875 36.875 -0.703 1 97.56 195 ARG A CA 1
ATOM 1607 C C . ARG A 1 195 ? -11.031 35.688 -0.235 1 97.56 195 ARG A C 1
ATOM 1609 O O . ARG A 1 195 ? -10.531 34.938 -1.053 1 97.56 195 ARG A O 1
ATOM 1616 N N . PRO A 1 196 ? -10.812 35.594 1.117 1 97.88 196 PRO A N 1
ATOM 1617 C CA . PRO A 1 196 ? -10.156 34.375 1.596 1 97.88 196 PRO A CA 1
ATOM 1618 C C . PRO A 1 196 ? -10.984 33.125 1.317 1 97.88 196 PRO A C 1
ATOM 1620 O O . PRO A 1 196 ? -12.172 33.062 1.644 1 97.88 196 PRO A O 1
ATOM 1623 N N . GLN A 1 197 ? -10.367 32.188 0.723 1 98.19 197 GLN A N 1
ATOM 1624 C CA . GLN A 1 197 ? -11.078 30.969 0.365 1 98.19 197 GLN A CA 1
ATOM 1625 C C . GLN A 1 197 ? -10.109 29.891 -0.111 1 98.19 197 GLN A C 1
ATOM 1627 O O . GLN A 1 197 ? -8.977 30.188 -0.48 1 98.19 197 GLN A O 1
ATOM 1632 N N . ARG A 1 198 ? -10.555 28.688 -0.074 1 97.06 198 ARG A N 1
ATOM 1633 C CA . ARG A 1 198 ? -9.828 27.625 -0.75 1 97.06 198 ARG A CA 1
ATOM 1634 C C . ARG A 1 198 ? -9.992 27.719 -2.264 1 97.06 198 ARG A C 1
ATOM 1636 O O . ARG A 1 198 ? -10.773 28.531 -2.758 1 97.06 198 ARG A O 1
ATOM 1643 N N . VAL A 1 199 ? -9.281 26.906 -2.988 1 97.44 199 VAL A N 1
ATOM 1644 C CA . VAL A 1 199 ? -9.289 27 -4.445 1 97.44 199 VAL A CA 1
ATOM 1645 C C . VAL A 1 199 ? -10.672 26.625 -4.98 1 97.44 199 VAL A C 1
ATOM 1647 O O . VAL A 1 199 ? -11.07 27.094 -6.051 1 97.44 199 VAL A O 1
ATOM 1650 N N . ASN A 1 200 ? -11.414 25.859 -4.238 1 96.12 200 ASN A N 1
ATOM 1651 C CA . ASN A 1 200 ? -12.742 25.453 -4.695 1 96.12 200 ASN A CA 1
ATOM 1652 C C . ASN A 1 200 ? -13.82 26.406 -4.18 1 96.12 200 ASN A C 1
ATOM 1654 O O . ASN A 1 200 ? -15.016 26.141 -4.348 1 96.12 200 ASN A O 1
ATOM 1658 N N . GLY A 1 201 ? -13.414 27.375 -3.412 1 97.38 201 GLY A N 1
ATOM 1659 C CA . GLY A 1 201 ? -14.367 28.375 -2.957 1 97.38 201 GLY A CA 1
ATOM 1660 C C . GLY A 1 201 ? -14.805 28.172 -1.519 1 97.38 201 GLY A C 1
ATOM 1661 O O . GLY A 1 201 ? -15.469 29.031 -0.94 1 97.38 201 GLY A O 1
ATOM 1662 N N . ASP A 1 202 ? -14.375 27.125 -0.881 1 95.69 202 ASP A N 1
ATOM 1663 C CA . ASP A 1 202 ? -14.766 26.828 0.496 1 95.69 202 ASP A CA 1
ATOM 1664 C C . ASP A 1 202 ? -14.039 27.75 1.476 1 95.69 202 ASP A C 1
ATOM 1666 O O . ASP A 1 202 ? -13.047 28.391 1.117 1 95.69 202 ASP A O 1
ATOM 1670 N N . GLU A 1 203 ? -14.516 27.781 2.674 1 95.75 203 GLU A N 1
ATOM 1671 C CA . GLU A 1 203 ? -13.898 28.578 3.725 1 95.75 203 GLU A CA 1
ATOM 1672 C C . GLU A 1 203 ? -12.555 28 4.148 1 95.75 203 GLU A C 1
ATOM 1674 O O . GLU A 1 203 ? -12.359 26.781 4.113 1 95.75 203 GLU A O 1
ATOM 1679 N N . LEU A 1 204 ? -11.727 28.891 4.609 1 96.44 204 LEU A N 1
ATOM 1680 C CA . LEU A 1 204 ? -10.438 28.484 5.164 1 96.44 204 LEU A CA 1
ATOM 1681 C C . LEU A 1 204 ? -10.547 28.234 6.664 1 96.44 204 LEU A C 1
ATOM 1683 O O . LEU A 1 204 ? -11.43 28.781 7.324 1 96.44 204 LEU A O 1
ATOM 1687 N N . GLU A 1 205 ? -9.711 27.391 7.125 1 94.31 205 GLU A N 1
ATOM 1688 C CA . GLU A 1 205 ? -9.445 27.312 8.562 1 94.31 205 GLU A CA 1
ATOM 1689 C C . GLU A 1 205 ? -8.266 28.188 8.953 1 94.31 205 GLU A C 1
ATOM 1691 O O . GLU A 1 205 ? -7.316 28.344 8.18 1 94.31 205 GLU A O 1
ATOM 1696 N N . ASP A 1 206 ? -8.328 28.703 10.125 1 94.06 206 ASP A N 1
ATOM 1697 C CA . ASP A 1 206 ? -7.266 29.609 10.57 1 94.06 206 ASP A CA 1
ATOM 1698 C C . ASP A 1 206 ? -6.062 28.828 11.078 1 94.06 206 ASP A C 1
ATOM 1700 O O . ASP A 1 206 ? -6.039 28.391 12.234 1 94.06 206 ASP A O 1
ATOM 1704 N N . ASN A 1 207 ? -5.117 28.766 10.266 1 88.31 207 ASN A N 1
ATOM 1705 C CA . ASN A 1 207 ? -3.854 28.125 10.625 1 88.31 207 ASN A CA 1
ATOM 1706 C C . ASN A 1 207 ? -2.723 29.141 10.719 1 88.31 207 ASN A C 1
ATOM 1708 O O . ASN A 1 207 ? -1.547 28.781 10.625 1 88.31 207 ASN A O 1
ATOM 1712 N N . LEU A 1 208 ? -3.068 30.391 10.945 1 90.56 208 LEU A N 1
ATOM 1713 C CA . LEU A 1 208 ? -2.08 31.453 10.891 1 90.56 208 LEU A CA 1
ATOM 1714 C C . LEU A 1 208 ? -2.078 32.25 12.195 1 90.56 208 LEU A C 1
ATOM 1716 O O . LEU A 1 208 ? -1.015 32.531 12.75 1 90.56 208 LEU A O 1
ATOM 1720 N N . VAL A 1 209 ? -3.244 32.594 12.609 1 92.12 209 VAL A N 1
ATOM 1721 C CA . VAL A 1 209 ? -3.33 33.562 13.703 1 92.12 209 VAL A CA 1
ATOM 1722 C C . VAL A 1 209 ? -3.922 32.875 14.938 1 92.12 209 VAL A C 1
ATOM 1724 O O . VAL A 1 209 ? -3.256 32.781 15.969 1 92.12 209 VAL A O 1
ATOM 1727 N N . ALA A 1 210 ? -5.125 32.438 14.82 1 89.12 210 ALA A N 1
ATOM 1728 C CA . ALA A 1 210 ? -5.789 31.672 15.883 1 89.12 210 ALA A CA 1
ATOM 1729 C C . ALA A 1 210 ? -5.609 30.172 15.68 1 89.12 210 ALA A C 1
ATOM 1731 O O . ALA A 1 210 ? -6.578 29.453 15.422 1 89.12 210 ALA A O 1
ATOM 1732 N N . ILE A 1 211 ? -4.484 29.719 15.898 1 86.12 211 ILE A N 1
ATOM 1733 C CA . ILE A 1 211 ? -4.102 28.344 15.594 1 86.12 211 ILE A CA 1
ATOM 1734 C C . ILE A 1 211 ? -4.621 27.406 16.688 1 86.12 211 ILE A C 1
ATOM 1736 O O . ILE A 1 211 ? -4.363 27.625 17.875 1 86.12 211 ILE A O 1
ATOM 1740 N N . CYS A 1 212 ? -5.344 26.438 16.203 1 80.31 212 CYS A N 1
ATOM 1741 C CA . CYS A 1 212 ? -5.828 25.438 17.141 1 80.31 212 CYS A CA 1
ATOM 1742 C C . CYS A 1 212 ? -4.707 24.5 17.578 1 80.31 212 CYS A C 1
ATOM 1744 O O . CYS A 1 212 ? -3.648 24.469 16.938 1 80.31 212 CYS A O 1
ATOM 1746 N N . TRP A 1 213 ? -4.953 23.766 18.594 1 72.75 213 TRP A N 1
ATOM 1747 C CA . TRP A 1 213 ? -3.939 22.906 19.188 1 72.75 213 TRP A CA 1
ATOM 1748 C C . TRP A 1 213 ? -3.453 21.859 18.172 1 72.75 213 TRP A C 1
ATOM 1750 O O . TRP A 1 213 ? -2.254 21.578 18.094 1 72.75 213 TRP A O 1
ATOM 1760 N N . ARG A 1 214 ? -4.301 21.297 17.438 1 74.69 214 ARG A N 1
ATOM 1761 C CA . ARG A 1 214 ? -3.951 20.219 16.5 1 74.69 214 ARG A CA 1
ATOM 1762 C C . ARG A 1 214 ? -3.414 20.797 15.188 1 74.69 214 ARG A C 1
ATOM 1764 O O . ARG A 1 214 ? -2.775 20.094 14.414 1 74.69 214 ARG A O 1
ATOM 1771 N N . ARG A 1 215 ? -3.672 22.062 14.922 1 82.25 215 ARG A N 1
ATOM 1772 C CA . ARG A 1 215 ? -3.334 22.719 13.664 1 82.25 215 ARG A CA 1
ATOM 1773 C C . ARG A 1 215 ? -3.67 21.828 12.477 1 82.25 215 ARG A C 1
ATOM 1775 O O . ARG A 1 215 ? -2.834 21.609 11.594 1 82.25 215 ARG A O 1
ATOM 1782 N N . HIS A 1 216 ? -4.73 21.188 12.609 1 82.56 216 HIS A N 1
ATOM 1783 C CA . HIS A 1 216 ? -5.211 20.234 11.617 1 82.56 216 HIS A CA 1
ATOM 1784 C C . HIS A 1 216 ? -6.723 20.312 11.461 1 82.56 216 HIS A C 1
ATOM 1786 O O . HIS A 1 216 ? -7.449 20.438 12.453 1 82.56 216 HIS A O 1
ATOM 1792 N N . SER A 1 217 ? -7.145 20.422 10.195 1 82.5 217 SER A N 1
ATOM 1793 C CA . SER A 1 217 ? -8.578 20.406 9.93 1 82.5 217 SER A CA 1
ATOM 1794 C C . SER A 1 217 ? -9.25 19.203 10.578 1 82.5 217 SER A C 1
ATOM 1796 O O . SER A 1 217 ? -8.656 18.125 10.648 1 82.5 217 SER A O 1
ATOM 1798 N N . PRO A 1 218 ? -10.445 19.234 11.062 1 82.12 218 PRO A N 1
ATOM 1799 C CA . PRO A 1 218 ? -11.312 20.406 11.047 1 82.12 218 PRO A CA 1
ATOM 1800 C C . PRO A 1 218 ? -11.438 21.062 12.422 1 82.12 218 PRO A C 1
ATOM 1802 O O . PRO A 1 218 ? -12.516 21.547 12.789 1 82.12 218 PRO A O 1
ATOM 1805 N N . THR A 1 219 ? -10.383 21.047 13.141 1 79.31 219 THR A N 1
ATOM 1806 C CA . THR A 1 219 ? -10.508 21.453 14.539 1 79.31 219 THR A CA 1
ATOM 1807 C C . THR A 1 219 ? -10.25 22.938 14.703 1 79.31 219 THR A C 1
ATOM 1809 O O . THR A 1 219 ? -10.555 23.531 15.742 1 79.31 219 THR A O 1
ATOM 1812 N N . CYS A 1 220 ? -9.781 23.594 13.695 1 86.5 220 CYS A N 1
ATOM 1813 C CA . CYS A 1 220 ? -9.398 25 13.812 1 86.5 220 CYS A CA 1
ATOM 1814 C C . CYS A 1 220 ? -10.586 25.922 13.5 1 86.5 220 CYS A C 1
ATOM 1816 O O . CYS A 1 220 ? -11.531 25.5 12.836 1 86.5 220 CYS A O 1
ATOM 1818 N N . ILE A 1 221 ? -10.461 27.109 13.977 1 90.88 221 ILE A N 1
ATOM 1819 C CA . ILE A 1 221 ? -11.531 28.078 13.734 1 90.88 221 ILE A CA 1
ATOM 1820 C C . ILE A 1 221 ? -11.562 28.438 12.25 1 90.88 221 ILE A C 1
ATOM 1822 O O . ILE A 1 221 ? -10.531 28.453 11.586 1 90.88 221 ILE A O 1
ATOM 1826 N N . LYS A 1 222 ? -12.781 28.766 11.773 1 94.38 222 LYS A N 1
ATOM 1827 C CA . LYS A 1 222 ? -12.945 29.203 10.398 1 94.38 222 LYS A CA 1
ATOM 1828 C C . LYS A 1 222 ? -12.578 30.688 10.242 1 94.38 222 LYS A C 1
ATOM 1830 O O . LYS A 1 222 ? -12.891 31.5 11.117 1 94.38 222 LYS A O 1
ATOM 1835 N N . MET A 1 223 ? -11.938 30.969 9.195 1 96.06 223 MET A N 1
ATOM 1836 C CA . MET A 1 223 ? -11.57 32.344 8.93 1 96.06 223 MET A CA 1
ATOM 1837 C C . MET A 1 223 ? -12.773 33.156 8.461 1 96.06 223 MET A C 1
ATOM 1839 O O . MET A 1 223 ? -12.859 34.375 8.703 1 96.06 223 MET A O 1
ATOM 1843 N N . GLY A 1 224 ? -13.695 32.531 7.824 1 96.44 224 GLY A N 1
ATOM 1844 C CA . GLY A 1 224 ? -14.734 33.25 7.098 1 96.44 224 GLY A CA 1
ATOM 1845 C C . GLY A 1 224 ? -14.258 33.781 5.762 1 96.44 224 GLY A C 1
ATOM 1846 O O . GLY A 1 224 ? -13.18 33.406 5.285 1 96.44 224 GLY A O 1
ATOM 1847 N N . PHE A 1 225 ? -15.133 34.688 5.188 1 97.44 225 PHE A N 1
ATOM 1848 C CA . PHE A 1 225 ? -14.836 35.188 3.848 1 97.44 225 PHE A CA 1
ATOM 1849 C C . PHE A 1 225 ? -14.406 36.656 3.891 1 97.44 225 PHE A C 1
ATOM 1851 O O . PHE A 1 225 ? -14.078 37.219 2.855 1 97.44 225 PHE A O 1
ATOM 1858 N N . THR A 1 226 ? -14.398 37.219 5.086 1 97 226 THR A N 1
ATOM 1859 C CA . THR A 1 226 ? -13.938 38.594 5.301 1 97 226 THR A CA 1
ATOM 1860 C C . THR A 1 226 ? -13.141 38.688 6.594 1 97 226 THR A C 1
ATOM 1862 O O . THR A 1 226 ? -13.234 37.844 7.465 1 97 226 THR A O 1
ATOM 1865 N N . GLU A 1 227 ? -12.367 39.781 6.707 1 96.19 227 GLU A N 1
ATOM 1866 C CA . GLU A 1 227 ? -11.633 40 7.945 1 96.19 227 GLU A CA 1
ATOM 1867 C C . GLU A 1 227 ? -12.586 40.188 9.125 1 96.19 227 GLU A C 1
ATOM 1869 O O . GLU A 1 227 ? -12.266 39.781 10.25 1 96.19 227 GLU A O 1
ATOM 1874 N N . ASP A 1 228 ? -13.711 40.781 8.852 1 96.38 228 ASP A N 1
ATOM 1875 C CA . ASP A 1 228 ? -14.695 40.938 9.906 1 96.38 228 ASP A CA 1
ATOM 1876 C C . ASP A 1 228 ? -15.203 39.594 10.406 1 96.38 228 ASP A C 1
ATOM 1878 O O . ASP A 1 228 ? -15.352 39.375 11.609 1 96.38 228 ASP A O 1
ATOM 1882 N N . GLU A 1 229 ? -15.477 38.75 9.492 1 97.31 229 GLU A N 1
ATOM 1883 C CA . GLU A 1 229 ? -15.914 37.406 9.859 1 97.31 229 GLU A CA 1
ATOM 1884 C C . GLU A 1 229 ? -14.812 36.656 10.602 1 97.31 229 GLU A C 1
ATOM 1886 O O . GLU A 1 229 ? -15.094 35.906 11.555 1 97.31 229 GLU A O 1
ATOM 1891 N N . TRP A 1 230 ? -13.609 36.875 10.156 1 97.25 230 TRP A N 1
ATOM 1892 C CA . TRP A 1 230 ? -12.453 36.281 10.82 1 97.25 230 TRP A CA 1
ATOM 1893 C C . TRP A 1 230 ? -12.391 36.688 12.281 1 97.25 230 TRP A C 1
ATOM 1895 O O . TRP A 1 230 ? -12.305 35.844 13.172 1 97.25 230 TRP A O 1
ATOM 1905 N N . LEU A 1 231 ? -12.5 37.938 12.508 1 96.44 231 LEU A N 1
ATOM 1906 C CA . LEU A 1 231 ? -12.445 38.531 13.852 1 96.44 231 LEU A CA 1
ATOM 1907 C C . LEU A 1 231 ? -13.625 38.031 14.695 1 96.44 231 LEU A C 1
ATOM 1909 O O . LEU A 1 231 ? -13.469 37.719 15.875 1 96.44 231 LEU A O 1
ATOM 1913 N N . GLU A 1 232 ? -14.758 38.031 14.07 1 96.62 232 GLU A N 1
ATOM 1914 C CA . GLU A 1 232 ? -15.953 37.594 14.789 1 96.62 232 GLU A CA 1
ATOM 1915 C C . GLU A 1 232 ? -15.797 36.156 15.273 1 96.62 232 GLU A C 1
ATOM 1917 O O . GLU A 1 232 ? -16.188 35.844 16.406 1 96.62 232 GLU A O 1
ATOM 1922 N N . ASN A 1 233 ? -15.258 35.344 14.445 1 94.88 233 ASN A N 1
ATOM 1923 C CA . ASN A 1 233 ? -15.086 33.938 14.781 1 94.88 233 ASN A CA 1
ATOM 1924 C C . ASN A 1 233 ? -14.078 33.75 15.914 1 94.88 233 ASN A C 1
ATOM 1926 O O . ASN A 1 233 ? -14.172 32.781 16.688 1 94.88 233 ASN A O 1
ATOM 1930 N N . MET A 1 234 ? -13.148 34.688 16.141 1 94.38 234 MET A N 1
ATOM 1931 C CA . MET A 1 234 ? -12.125 34.625 17.172 1 94.38 234 MET A CA 1
ATOM 1932 C C . MET A 1 234 ? -12.594 35.281 18.453 1 94.38 234 MET A C 1
ATOM 1934 O O . MET A 1 234 ? -12.031 35.062 19.531 1 94.38 234 MET A O 1
ATOM 1938 N N . THR A 1 235 ? -13.547 36.062 18.344 1 95 235 THR A N 1
ATOM 1939 C CA . THR A 1 235 ? -13.906 37.031 19.359 1 95 235 THR A CA 1
ATOM 1940 C C . THR A 1 235 ? -14.203 36.344 20.688 1 95 235 THR A C 1
ATOM 1942 O O . THR A 1 235 ? -13.758 36.781 21.75 1 95 235 THR A O 1
ATOM 1945 N N . PRO A 1 236 ? -15.023 35.188 20.672 1 91.62 236 PRO A N 1
ATOM 1946 C CA . PRO A 1 236 ? -15.289 34.562 21.953 1 91.62 236 PRO A CA 1
ATOM 1947 C C . PRO A 1 236 ? -14.008 34.156 22.703 1 91.62 236 PRO A C 1
ATOM 1949 O O . PRO A 1 236 ? -13.898 34.406 23.906 1 91.62 236 PRO A O 1
ATOM 1952 N N . ASP A 1 237 ? -13.062 33.656 22.062 1 91.69 237 ASP A N 1
ATOM 1953 C CA . ASP A 1 237 ? -11.789 33.25 22.672 1 91.69 237 ASP A CA 1
ATOM 1954 C C . ASP A 1 237 ? -10.961 34.5 23.016 1 91.69 237 ASP A C 1
ATOM 1956 O O . ASP A 1 237 ? -10.297 34.5 24.062 1 91.69 237 ASP A O 1
ATOM 1960 N N . LEU A 1 238 ? -11.016 35.469 22.188 1 94.69 238 LEU A N 1
ATOM 1961 C CA . LEU A 1 238 ? -10.25 36.688 22.422 1 94.69 238 LEU A CA 1
ATOM 1962 C C . LEU A 1 238 ? -10.719 37.375 23.703 1 94.69 238 LEU A C 1
ATOM 1964 O O . LEU A 1 238 ? -9.898 37.875 24.484 1 94.69 238 LEU A O 1
ATOM 1968 N N . ARG A 1 239 ? -11.992 37.406 23.906 1 94.88 239 ARG A N 1
ATOM 1969 C CA . ARG A 1 239 ? -12.523 38.031 25.109 1 94.88 239 ARG A CA 1
ATOM 1970 C C . ARG A 1 239 ? -11.977 37.344 26.359 1 94.88 239 ARG A C 1
ATOM 1972 O O . ARG A 1 239 ? -11.531 38 27.297 1 94.88 239 ARG A O 1
ATOM 1979 N N . LEU A 1 240 ? -12.023 36.094 26.297 1 93.19 240 LEU A N 1
ATOM 1980 C CA . LEU A 1 240 ? -11.531 35.312 27.438 1 93.19 240 LEU A CA 1
ATOM 1981 C C . LEU A 1 240 ? -10.016 35.469 27.578 1 93.19 240 LEU A C 1
ATOM 1983 O O . LEU A 1 240 ? -9.5 35.625 28.688 1 93.19 240 LEU A O 1
ATOM 1987 N N . GLY A 1 241 ? -9.344 35.406 26.469 1 93.06 241 GLY A N 1
ATOM 1988 C CA . GLY A 1 241 ? -7.898 35.562 26.484 1 93.06 241 GLY A CA 1
ATOM 1989 C C . GLY A 1 241 ? -7.453 36.906 27 1 93.06 241 GLY A C 1
ATOM 1990 O O . GLY A 1 241 ? -6.465 37.031 27.719 1 93.06 241 GLY A O 1
ATOM 1991 N N . LEU A 1 242 ? -8.141 37.906 26.594 1 95.19 242 LEU A N 1
ATOM 1992 C CA . LEU A 1 242 ? -7.824 39.25 27.031 1 95.19 242 LEU A CA 1
ATOM 1993 C C . LEU A 1 242 ? -8.047 39.406 28.531 1 95.19 242 LEU A C 1
ATOM 1995 O O . LEU A 1 242 ? -7.305 40.125 29.203 1 95.19 242 LEU A O 1
ATOM 1999 N N . SER A 1 243 ? -9.094 38.75 28.969 1 95 243 SER A N 1
ATOM 2000 C CA . SER A 1 243 ? -9.32 38.719 30.406 1 95 243 SER A CA 1
ATOM 2001 C C . SER A 1 243 ? -8.117 38.125 31.141 1 95 243 SER A C 1
ATOM 2003 O O . SER A 1 243 ? -7.684 38.656 32.156 1 95 243 SER A O 1
ATOM 2005 N N . ILE A 1 244 ? -7.574 37.125 30.625 1 90.44 244 ILE A N 1
ATOM 2006 C CA . ILE A 1 244 ? -6.445 36.438 31.234 1 90.44 244 ILE A CA 1
ATOM 2007 C C . ILE A 1 244 ? -5.184 37.281 31.094 1 90.44 244 ILE A C 1
ATOM 2009 O O . ILE A 1 244 ? -4.449 37.5 32.062 1 90.44 244 ILE A O 1
ATOM 2013 N N . VAL A 1 245 ? -4.941 37.812 29.922 1 91.94 245 VAL A N 1
ATOM 2014 C CA . VAL A 1 245 ? -3.73 38.594 29.625 1 91.94 245 VAL A CA 1
ATOM 2015 C C . VAL A 1 245 ? -3.66 39.812 30.516 1 91.94 245 VAL A C 1
ATOM 2017 O O . VAL A 1 245 ? -2.586 40.188 30.984 1 91.94 245 VAL A O 1
ATOM 2020 N N . HIS A 1 246 ? -4.781 40.375 30.766 1 94 246 HIS A N 1
ATOM 2021 C CA . HIS A 1 246 ? -4.793 41.656 31.5 1 94 246 HIS A CA 1
ATOM 2022 C C . HIS A 1 246 ? -5.262 41.438 32.938 1 94 246 HIS A C 1
ATOM 2024 O O . HIS A 1 246 ? -5.457 42.406 33.656 1 94 246 HIS A O 1
ATOM 2030 N N . ASP A 1 247 ? -5.504 40.25 33.281 1 92.25 247 ASP A N 1
ATOM 2031 C CA . ASP A 1 247 ? -5.902 39.875 34.625 1 92.25 247 ASP A CA 1
ATOM 2032 C C . ASP A 1 247 ? -7.062 40.719 35.125 1 92.25 247 ASP A C 1
ATOM 2034 O O . ASP A 1 247 ? -6.977 41.375 36.188 1 92.25 247 ASP A O 1
ATOM 2038 N N . THR A 1 248 ? -8.055 40.781 34.344 1 95.06 248 THR A N 1
ATOM 2039 C CA . THR A 1 248 ? -9.203 41.625 34.719 1 95.06 248 THR A CA 1
ATOM 2040 C C . THR A 1 248 ? -10.5 40.938 34.281 1 95.06 248 THR A C 1
ATOM 2042 O O . THR A 1 248 ? -10.531 40.188 33.281 1 95.06 248 THR A O 1
ATOM 2045 N N . THR A 1 249 ? -11.602 41.125 35.031 1 93 249 THR A N 1
ATOM 2046 C CA . THR A 1 249 ? -12.93 40.656 34.688 1 93 249 THR A CA 1
ATOM 2047 C C . THR A 1 249 ? -13.844 41.812 34.281 1 93 249 THR A C 1
ATOM 2049 O O . THR A 1 249 ? -15.047 41.625 34.094 1 93 249 THR A O 1
ATOM 2052 N N . ASP A 1 250 ? -13.25 43 34.281 1 96 250 ASP A N 1
ATOM 2053 C CA . ASP A 1 250 ? -14.016 44.188 33.938 1 96 250 ASP A CA 1
ATOM 2054 C C . ASP A 1 250 ? -14.375 44.188 32.438 1 96 250 ASP A C 1
ATOM 2056 O O . ASP A 1 250 ? -13.5 44.312 31.594 1 96 250 ASP A O 1
ATOM 2060 N N . PRO A 1 251 ? -15.625 44.094 32.156 1 95.5 251 PRO A N 1
ATOM 2061 C CA . PRO A 1 251 ? -16.031 44 30.734 1 95.5 251 PRO A CA 1
ATOM 2062 C C . PRO A 1 251 ? -15.656 45.25 29.938 1 95.5 251 PRO A C 1
ATOM 2064 O O . PRO A 1 251 ? -15.391 45.156 28.734 1 95.5 251 PRO A O 1
ATOM 2067 N N . THR A 1 252 ? -15.641 46.375 30.594 1 97.56 252 THR A N 1
ATOM 2068 C CA . THR A 1 252 ? -15.305 47.594 29.906 1 97.56 252 THR A CA 1
ATOM 2069 C C . THR A 1 252 ? -13.859 47.562 29.406 1 97.56 252 THR A C 1
ATOM 2071 O O . THR A 1 252 ? -13.578 47.938 28.266 1 97.56 252 THR A O 1
ATOM 2074 N N . VAL A 1 253 ? -13 47.125 30.234 1 96.94 253 VAL A N 1
ATOM 2075 C CA . VAL A 1 253 ? -11.586 47.031 29.875 1 96.94 253 VAL A CA 1
ATOM 2076 C C . VAL A 1 253 ? -11.391 45.969 28.781 1 96.94 253 VAL A C 1
ATOM 2078 O O . VAL A 1 253 ? -10.664 46.188 27.812 1 96.94 253 VAL A O 1
ATOM 2081 N N . ILE A 1 254 ? -12.031 44.812 28.922 1 97.06 254 ILE A N 1
ATOM 2082 C CA . ILE A 1 254 ? -11.914 43.719 27.969 1 97.06 254 ILE A CA 1
ATOM 2083 C C . ILE A 1 254 ? -12.406 44.188 26.594 1 97.06 254 ILE A C 1
ATOM 2085 O O . ILE A 1 254 ? -11.742 43.938 25.578 1 97.06 254 ILE A O 1
ATOM 2089 N N . GLU A 1 255 ? -13.523 44.875 26.578 1 97.56 255 GLU A N 1
ATOM 2090 C CA . GLU A 1 255 ? -14.094 45.312 25.312 1 97.56 255 GLU A CA 1
ATOM 2091 C C . GLU A 1 255 ? -13.219 46.406 24.672 1 97.56 255 GLU A C 1
ATOM 2093 O O . GLU A 1 255 ? -13.125 46.5 23.453 1 97.56 255 GLU A O 1
ATOM 2098 N N . GLU A 1 256 ? -12.656 47.25 25.5 1 97.75 256 GLU A N 1
ATOM 2099 C CA . GLU A 1 256 ? -11.734 48.25 24.984 1 97.75 256 GLU A CA 1
ATOM 2100 C C . GLU A 1 256 ? -10.531 47.625 24.297 1 97.75 256 GLU A C 1
ATOM 2102 O O . GLU A 1 256 ? -10.125 48.031 23.219 1 97.75 256 GLU A O 1
ATOM 2107 N N . LYS A 1 257 ? -9.984 46.656 24.969 1 97.44 257 LYS A N 1
ATOM 2108 C CA . LYS A 1 257 ? -8.836 45.938 24.406 1 97.44 257 LYS A CA 1
ATOM 2109 C C . LYS A 1 257 ? -9.227 45.188 23.141 1 97.44 257 LYS A C 1
ATOM 2111 O O . LYS A 1 257 ? -8.445 45.094 22.203 1 97.44 257 LYS A O 1
ATOM 2116 N N . LEU A 1 258 ? -10.398 44.562 23.141 1 97.94 258 LEU A N 1
ATOM 2117 C CA . LEU A 1 258 ? -10.898 43.875 21.953 1 97.94 258 LEU A CA 1
ATOM 2118 C C . LEU A 1 258 ? -11.062 44.812 20.781 1 97.94 258 LEU A C 1
ATOM 2120 O O . LEU A 1 258 ? -10.734 44.469 19.641 1 97.94 258 LEU A O 1
ATOM 2124 N N . GLN A 1 259 ? -11.578 46 21.109 1 97.56 259 GLN A N 1
ATOM 2125 C CA . GLN A 1 259 ? -11.742 47 20.062 1 97.56 259 GLN A CA 1
ATOM 2126 C C . GLN A 1 259 ? -10.398 47.438 19.484 1 97.56 259 GLN A C 1
ATOM 2128 O O . GLN A 1 259 ? -10.281 47.688 18.297 1 97.56 259 GLN A O 1
ATOM 2133 N N . GLU A 1 260 ? -9.453 47.562 20.328 1 96.88 260 GLU A N 1
ATOM 2134 C CA . GLU A 1 260 ? -8.102 47.844 19.859 1 96.88 260 GLU A CA 1
ATOM 2135 C C . GLU A 1 260 ? -7.609 46.812 18.875 1 96.88 260 GLU A C 1
ATOM 2137 O O . GLU A 1 260 ? -7 47.156 17.859 1 96.88 260 GLU A O 1
ATOM 2142 N N . ILE A 1 261 ? -7.812 45.531 19.156 1 96.94 261 ILE A N 1
ATOM 2143 C CA . ILE A 1 261 ? -7.445 44.438 18.266 1 96.94 261 ILE A CA 1
ATOM 2144 C C . ILE A 1 261 ? -8.188 44.594 16.938 1 96.94 261 ILE A C 1
ATOM 2146 O O . ILE A 1 261 ? -7.578 44.5 15.867 1 96.94 261 ILE A O 1
ATOM 2150 N N . LYS A 1 262 ? -9.453 44.844 16.984 1 96.88 262 LYS A N 1
ATOM 2151 C CA . LYS A 1 262 ? -10.281 44.938 15.781 1 96.88 262 LYS A CA 1
ATOM 2152 C C . LYS A 1 262 ? -9.836 46.125 14.922 1 96.88 262 LYS A C 1
ATOM 2154 O O . LYS A 1 262 ? -9.781 46 13.695 1 96.88 262 LYS A O 1
ATOM 2159 N N . ASP A 1 263 ? -9.492 47.219 15.578 1 96.44 263 ASP A N 1
ATOM 2160 C CA . ASP A 1 263 ? -9.117 48.438 14.867 1 96.44 263 ASP A CA 1
ATOM 2161 C C . ASP A 1 263 ? -7.777 48.25 14.148 1 96.44 263 ASP A C 1
ATOM 2163 O O . ASP A 1 263 ? -7.543 48.875 13.109 1 96.44 263 ASP A O 1
ATOM 2167 N N . ASN A 1 264 ? -6.973 47.438 14.68 1 95.75 264 ASN A N 1
ATOM 2168 C CA . ASN A 1 264 ? -5.617 47.344 14.148 1 95.75 264 ASN A CA 1
ATOM 2169 C C . ASN A 1 264 ? -5.438 46.062 13.305 1 95.75 264 ASN A C 1
ATOM 2171 O O . ASN A 1 264 ? -4.395 45.875 12.68 1 95.75 264 ASN A O 1
ATOM 2175 N N . PHE A 1 265 ? -6.445 45.219 13.266 1 97 265 PHE A N 1
ATOM 2176 C CA . PHE A 1 265 ? -6.336 43.969 12.508 1 97 265 PHE A CA 1
ATOM 2177 C C . PHE A 1 265 ? -6.074 44.25 11.039 1 97 265 PHE A C 1
ATOM 2179 O O . PHE A 1 265 ? -6.758 45.094 10.43 1 97 265 PHE A O 1
ATOM 2186 N N . PRO A 1 266 ? -5.012 43.594 10.461 1 95.94 266 PRO A N 1
ATOM 2187 C CA . PRO A 1 266 ? -4.723 43.844 9.047 1 95.94 266 PRO A CA 1
ATOM 2188 C C . PRO A 1 266 ? -5.906 43.531 8.133 1 95.94 266 PRO A C 1
ATOM 2190 O O . PRO A 1 266 ? -6.539 42.469 8.289 1 95.94 266 PRO A O 1
ATOM 2193 N N . ARG A 1 267 ? -6.191 44.469 7.211 1 93.94 267 ARG A N 1
ATOM 2194 C CA . ARG A 1 267 ? -7.328 44.312 6.305 1 93.94 267 ARG A CA 1
ATOM 2195 C C . ARG A 1 267 ? -6.902 44.5 4.855 1 93.94 267 ARG A C 1
ATOM 2197 O O . ARG A 1 267 ? -5.883 45.156 4.582 1 93.94 267 ARG A O 1
ATOM 2204 N N . GLY A 1 268 ? -7.719 43.875 3.99 1 87.5 268 GLY A N 1
ATOM 2205 C CA . GLY A 1 268 ? -7.605 44.156 2.566 1 87.5 268 GLY A CA 1
ATOM 2206 C C . GLY A 1 268 ? -6.727 43.156 1.838 1 87.5 268 GLY A C 1
ATOM 2207 O O . GLY A 1 268 ? -5.785 42.625 2.416 1 87.5 268 GLY A O 1
ATOM 2208 N N . GLY A 1 269 ? -7.078 42.969 0.526 1 87.81 269 GLY A N 1
ATOM 2209 C CA . GLY A 1 269 ? -6.348 42.094 -0.382 1 87.81 269 GLY A CA 1
ATOM 2210 C C . GLY A 1 269 ? -5.129 42.781 -0.994 1 87.81 269 GLY A C 1
ATOM 2211 O O . GLY A 1 269 ? -4.645 43.781 -0.482 1 87.81 269 GLY A O 1
ATOM 2212 N N . PRO A 1 270 ? -4.578 42.219 -1.897 1 95.38 270 PRO A N 1
ATOM 2213 C CA . PRO A 1 270 ? -5.125 41.062 -2.619 1 95.38 270 PRO A CA 1
ATOM 2214 C C . PRO A 1 270 ? -5.039 39.781 -1.815 1 95.38 270 PRO A C 1
ATOM 2216 O O . PRO A 1 270 ? -4.242 39.656 -0.88 1 95.38 270 PRO A O 1
ATOM 2219 N N . TYR A 1 271 ? -5.988 38.906 -2.104 1 98.31 271 TYR A N 1
ATOM 2220 C CA . TYR A 1 271 ? -5.93 37.531 -1.603 1 98.31 271 TYR A CA 1
ATOM 2221 C C . TYR A 1 271 ? -5.246 36.625 -2.607 1 98.31 271 TYR A C 1
ATOM 2223 O O . TYR A 1 271 ? -5.75 36.406 -3.713 1 98.31 271 TYR A O 1
ATOM 2231 N N . VAL A 1 272 ? -4.145 36.094 -2.174 1 98.44 272 VAL A N 1
ATOM 2232 C CA . VAL A 1 272 ? -3.285 35.375 -3.104 1 98.44 272 VAL A CA 1
ATOM 2233 C C . VAL A 1 272 ? -3.15 33.906 -2.654 1 98.44 272 VAL A C 1
ATOM 2235 O O . VAL A 1 272 ? -3.234 33.625 -1.461 1 98.44 272 VAL A O 1
ATOM 2238 N N . LEU A 1 273 ? -3.002 33.062 -3.631 1 98.56 273 LEU A N 1
ATOM 2239 C CA . LEU A 1 273 ? -2.797 31.641 -3.295 1 98.56 273 LEU A CA 1
ATOM 2240 C C . LEU A 1 273 ? -1.513 31.469 -2.494 1 98.56 273 LEU A C 1
ATOM 2242 O O . LEU A 1 273 ? -0.447 31.922 -2.904 1 98.56 273 LEU A O 1
ATOM 2246 N N . SER A 1 274 ? -1.621 30.875 -1.313 1 98.12 274 SER A N 1
ATOM 2247 C CA . SER A 1 274 ? -0.527 30.672 -0.369 1 98.12 274 SER A CA 1
ATOM 2248 C C . SER A 1 274 ? -0.469 29.234 0.114 1 98.12 274 SER A C 1
ATOM 2250 O O . SER A 1 274 ? -1.503 28.578 0.232 1 98.12 274 SER A O 1
ATOM 2252 N N . HIS A 1 275 ? 0.733 28.719 0.341 1 97 275 HIS A N 1
ATOM 2253 C CA . HIS A 1 275 ? 0.962 27.375 0.859 1 97 275 HIS A CA 1
ATOM 2254 C C . HIS A 1 275 ? 0.747 27.328 2.367 1 97 275 HIS A C 1
ATOM 2256 O O . HIS A 1 275 ? 0.06 26.422 2.869 1 97 275 HIS A O 1
ATOM 2262 N N . THR A 1 276 ? 1.271 28.234 3.102 1 94.81 276 THR A N 1
ATOM 2263 C CA . THR A 1 276 ? 1.127 28.562 4.516 1 94.81 276 THR A CA 1
ATOM 2264 C C . THR A 1 276 ? 1.856 27.531 5.383 1 94.81 276 THR A C 1
ATOM 2266 O O . THR A 1 276 ? 1.765 27.578 6.609 1 94.81 276 THR A O 1
ATOM 2269 N N . ASP A 1 277 ? 2.592 26.547 4.82 1 92.31 277 ASP A N 1
ATOM 2270 C CA . ASP A 1 277 ? 3.434 25.625 5.566 1 92.31 277 ASP A CA 1
ATOM 2271 C C . ASP A 1 277 ? 4.715 25.297 4.797 1 92.31 277 ASP A C 1
ATOM 2273 O O . ASP A 1 277 ? 5.102 24.141 4.684 1 92.31 277 ASP A O 1
ATOM 2277 N N . LEU A 1 278 ? 5.383 26.281 4.332 1 92.19 278 LEU A N 1
ATOM 2278 C CA . LEU A 1 278 ? 6.574 26.109 3.508 1 92.19 278 LEU A CA 1
ATOM 2279 C C . LEU A 1 278 ? 7.812 25.906 4.379 1 92.19 278 LEU A C 1
ATOM 2281 O O . LEU A 1 278 ? 8.828 26.578 4.18 1 92.19 278 LEU A O 1
ATOM 2285 N N . ASN A 1 279 ? 7.75 25.031 5.258 1 88.75 279 ASN A N 1
ATOM 2286 C CA . ASN A 1 279 ? 8.969 24.641 5.961 1 88.75 279 ASN A CA 1
ATOM 2287 C C . ASN A 1 279 ? 9.859 23.75 5.094 1 88.75 279 ASN A C 1
ATOM 2289 O O . ASN A 1 279 ? 9.391 23.141 4.133 1 88.75 279 ASN A O 1
ATOM 2293 N N . MET A 1 280 ? 11.117 23.625 5.43 1 89.62 280 MET A N 1
ATOM 2294 C CA . MET A 1 280 ? 12.102 22.984 4.562 1 89.62 280 MET A CA 1
ATOM 2295 C C . MET A 1 280 ? 11.812 21.5 4.418 1 89.62 280 MET A C 1
ATOM 2297 O O . MET A 1 280 ? 12.312 20.859 3.49 1 89.62 280 MET A O 1
ATOM 2301 N N . THR A 1 281 ? 11.023 20.891 5.301 1 88.56 281 THR A N 1
ATOM 2302 C CA . THR A 1 281 ? 10.672 19.484 5.188 1 88.56 281 THR A CA 1
ATOM 2303 C C . THR A 1 281 ? 9.648 19.266 4.078 1 88.56 281 THR A C 1
ATOM 2305 O O . THR A 1 281 ? 9.438 18.141 3.631 1 88.56 281 THR A O 1
ATOM 2308 N N . ASN A 1 282 ? 9.047 20.359 3.639 1 92.75 282 ASN A N 1
ATOM 2309 C CA . ASN A 1 282 ? 8.047 20.266 2.576 1 92.75 282 ASN A CA 1
ATOM 2310 C C . ASN A 1 282 ? 8.648 20.625 1.216 1 92.75 282 ASN A C 1
ATOM 2312 O O . ASN A 1 282 ? 7.918 20.766 0.233 1 92.75 282 ASN A O 1
ATOM 2316 N N . ILE A 1 283 ? 9.914 20.797 1.223 1 94.88 283 ILE A N 1
ATOM 2317 C CA . ILE A 1 283 ? 10.648 21.109 -0.003 1 94.88 283 ILE A CA 1
ATOM 2318 C C . ILE A 1 283 ? 11.57 19.953 -0.359 1 94.88 283 ILE A C 1
ATOM 2320 O O . ILE A 1 283 ? 12.547 19.688 0.345 1 94.88 283 ILE A O 1
ATOM 2324 N N . ILE A 1 284 ? 11.258 19.297 -1.452 1 96.06 284 ILE A N 1
ATOM 2325 C CA . ILE A 1 284 ? 12.039 18.156 -1.896 1 96.06 284 ILE A CA 1
ATOM 2326 C C . ILE A 1 284 ? 13.047 18.594 -2.959 1 96.06 284 ILE A C 1
ATOM 2328 O O . ILE A 1 284 ? 12.68 19.25 -3.934 1 96.06 284 ILE A O 1
ATOM 2332 N N . VAL A 1 285 ? 14.305 18.172 -2.752 1 96.5 285 VAL A N 1
ATOM 2333 C CA . VAL A 1 285 ? 15.336 18.688 -3.652 1 96.5 285 VAL A CA 1
ATOM 2334 C C . VAL A 1 285 ? 16.219 17.531 -4.125 1 96.5 285 VAL A C 1
ATOM 2336 O O . VAL A 1 285 ? 16.344 16.516 -3.447 1 96.5 285 VAL A O 1
ATOM 2339 N N . GLN A 1 286 ? 16.719 17.688 -5.277 1 95.69 286 GLN A N 1
ATOM 2340 C CA . GLN A 1 286 ? 17.703 16.797 -5.879 1 95.69 286 GLN A CA 1
ATOM 2341 C C . GLN A 1 286 ? 18.562 17.531 -6.918 1 95.69 286 GLN A C 1
ATOM 2343 O O . GLN A 1 286 ? 18.016 18.266 -7.746 1 95.69 286 GLN A O 1
ATOM 2348 N N . ASP A 1 287 ? 19.859 17.406 -6.859 1 96.12 287 ASP A N 1
ATOM 2349 C CA . ASP A 1 287 ? 20.766 17.938 -7.863 1 96.12 287 ASP A CA 1
ATOM 2350 C C . ASP A 1 287 ? 20.562 19.438 -8.039 1 96.12 287 ASP A C 1
ATOM 2352 O O . ASP A 1 287 ? 20.375 19.922 -9.156 1 96.12 287 ASP A O 1
ATOM 2356 N N . ASP A 1 288 ? 20.406 20.109 -6.957 1 97.69 288 ASP A N 1
ATOM 2357 C CA . ASP A 1 288 ? 20.344 21.562 -6.875 1 97.69 288 ASP A CA 1
ATOM 2358 C C . ASP A 1 288 ? 19.047 22.094 -7.48 1 97.69 288 ASP A C 1
ATOM 2360 O O . ASP A 1 288 ? 18.984 23.25 -7.898 1 97.69 288 ASP A O 1
ATOM 2364 N N . LYS A 1 289 ? 18.141 21.234 -7.523 1 98.06 289 LYS A N 1
ATOM 2365 C CA . LYS A 1 289 ? 16.844 21.641 -8.039 1 98.06 289 LYS A CA 1
ATOM 2366 C C . LYS A 1 289 ? 15.727 21.266 -7.066 1 98.06 289 LYS A C 1
ATOM 2368 O O . LYS A 1 289 ? 15.75 20.172 -6.48 1 98.06 289 LYS A O 1
ATOM 2373 N N . ILE A 1 290 ? 14.812 22.203 -6.883 1 98.06 290 ILE A N 1
ATOM 2374 C CA . ILE A 1 290 ? 13.594 21.844 -6.172 1 98.06 290 ILE A CA 1
ATOM 2375 C C . ILE A 1 290 ? 12.727 20.938 -7.055 1 98.06 290 ILE A C 1
ATOM 2377 O O . ILE A 1 290 ? 12.297 21.344 -8.133 1 98.06 290 ILE A O 1
ATOM 2381 N N . GLN A 1 291 ? 12.523 19.75 -6.551 1 97 291 GLN A N 1
ATOM 2382 C CA . GLN A 1 291 ? 11.812 18.734 -7.328 1 97 291 GLN A CA 1
ATOM 2383 C C . GLN A 1 291 ? 10.312 18.797 -7.078 1 97 291 GLN A C 1
ATOM 2385 O O . GLN A 1 291 ? 9.516 18.453 -7.957 1 97 291 GLN A O 1
ATOM 2390 N N . ALA A 1 292 ? 9.984 19.188 -5.875 1 97.5 292 ALA A N 1
ATOM 2391 C CA . ALA A 1 292 ? 8.562 19.297 -5.543 1 97.5 292 ALA A CA 1
ATOM 2392 C C . ALA A 1 292 ? 8.367 20.062 -4.234 1 97.5 292 ALA A C 1
ATOM 2394 O O . ALA A 1 292 ? 9.188 19.969 -3.322 1 97.5 292 ALA A O 1
ATOM 2395 N N . ILE A 1 293 ? 7.363 20.797 -4.145 1 97.25 293 ILE A N 1
ATOM 2396 C CA . ILE A 1 293 ? 6.801 21.328 -2.908 1 97.25 293 ILE A CA 1
ATOM 2397 C C . ILE A 1 293 ? 5.57 20.5 -2.516 1 97.25 293 ILE A C 1
ATOM 2399 O O . ILE A 1 293 ? 4.648 20.344 -3.318 1 97.25 293 ILE A O 1
ATOM 2403 N N . VAL A 1 294 ? 5.617 19.984 -1.27 1 95.44 294 VAL A N 1
ATOM 2404 C CA . VAL A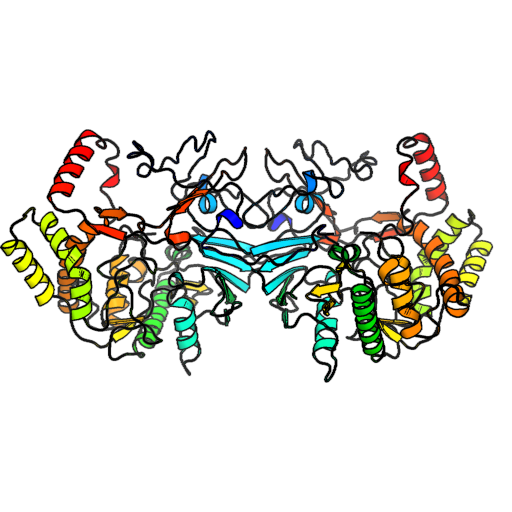 1 294 ? 4.578 19.031 -0.898 1 95.44 294 VAL A CA 1
ATOM 2405 C C . VAL A 1 294 ? 3.812 19.547 0.319 1 95.44 294 VAL A C 1
ATOM 2407 O O . VAL A 1 294 ? 4.148 20.594 0.869 1 95.44 294 VAL A O 1
ATOM 2410 N N . ASP A 1 295 ? 2.672 18.859 0.647 1 94 295 ASP A N 1
ATOM 2411 C CA . ASP A 1 295 ? 1.838 19.094 1.82 1 94 295 ASP A CA 1
ATOM 2412 C C . ASP A 1 295 ? 1.071 20.406 1.692 1 94 295 ASP A C 1
ATOM 2414 O O . ASP A 1 295 ? 1.278 21.344 2.482 1 94 295 ASP A O 1
ATOM 2418 N N . TRP A 1 296 ? 0.157 20.453 0.805 1 96.06 296 TRP A N 1
ATOM 2419 C CA . TRP A 1 296 ? -0.669 21.609 0.5 1 96.06 296 TRP A CA 1
ATOM 2420 C C . TRP A 1 296 ? -1.949 21.609 1.329 1 96.06 296 TRP A C 1
ATOM 2422 O O . TRP A 1 296 ? -2.938 22.234 0.962 1 96.06 296 TRP A O 1
ATOM 2432 N N . GLU A 1 297 ? -1.969 20.922 2.395 1 93.31 297 GLU A N 1
ATOM 2433 C CA . GLU A 1 297 ? -3.188 20.656 3.156 1 93.31 297 GLU A CA 1
ATOM 2434 C C . GLU A 1 297 ? -3.785 21.969 3.686 1 93.31 297 GLU A C 1
ATOM 2436 O O . GLU A 1 297 ? -5 22.062 3.863 1 93.31 297 GLU A O 1
ATOM 2441 N N . MET A 1 298 ? -2.984 22.984 3.867 1 94.5 298 MET A N 1
ATOM 2442 C CA . MET A 1 298 ? -3.463 24.234 4.457 1 94.5 298 MET A CA 1
ATOM 2443 C C . MET A 1 298 ? -3.525 25.344 3.41 1 94.5 298 MET A C 1
ATOM 2445 O O . MET A 1 298 ? -3.787 26.5 3.74 1 94.5 298 MET A O 1
ATOM 2449 N N . ALA A 1 299 ? -3.367 25.031 2.195 1 97.12 299 ALA A N 1
ATOM 2450 C CA . ALA A 1 299 ? -3.264 26.016 1.128 1 97.12 299 ALA A CA 1
ATOM 2451 C C . ALA A 1 299 ? -4.617 26.656 0.838 1 97.12 299 ALA A C 1
ATOM 2453 O O . ALA A 1 299 ? -5.664 26.062 1.098 1 97.12 299 ALA A O 1
ATOM 2454 N N . GLY A 1 300 ? -4.539 27.875 0.341 1 98.06 300 GLY A N 1
ATOM 2455 C CA . GLY A 1 300 ? -5.695 28.641 -0.077 1 98.06 300 GLY A CA 1
ATOM 2456 C C . GLY A 1 300 ? -5.355 30.094 -0.408 1 98.06 300 GLY A C 1
ATOM 2457 O O . GLY A 1 300 ? -4.184 30.469 -0.432 1 98.06 300 GLY A O 1
ATOM 2458 N N . TYR A 1 301 ? -6.422 30.812 -0.783 1 98.56 301 TYR A N 1
ATOM 2459 C CA . TYR A 1 301 ? -6.258 32.25 -0.998 1 98.56 301 TYR A CA 1
ATOM 2460 C C . TYR A 1 301 ? -6.316 33 0.323 1 98.56 301 TYR A C 1
ATOM 2462 O O . TYR A 1 301 ? -7.363 33.062 0.972 1 98.56 301 TYR A O 1
ATOM 2470 N N . TYR A 1 302 ? -5.176 33.531 0.686 1 98.19 302 TYR A N 1
ATOM 2471 C CA . TYR A 1 302 ? -5.004 34.281 1.93 1 98.19 302 TYR A CA 1
ATOM 2472 C C . TYR A 1 302 ? -4.645 35.719 1.652 1 98.19 302 TYR A C 1
ATOM 2474 O O . TYR A 1 302 ? -4.32 36.094 0.518 1 98.19 302 TYR A O 1
ATOM 2482 N N . PRO A 1 303 ? -4.734 36.562 2.73 1 97.62 303 PRO A N 1
ATOM 2483 C CA . PRO A 1 303 ? -4.223 37.938 2.539 1 97.62 303 PRO A CA 1
ATOM 2484 C C . PRO A 1 303 ? -2.768 37.938 2.068 1 97.62 303 PRO A C 1
ATOM 2486 O O . PRO A 1 303 ? -1.985 37.062 2.436 1 97.62 303 PRO A O 1
ATOM 2489 N N . TRP A 1 304 ? -2.42 38.969 1.331 1 97.38 304 TRP A N 1
ATOM 2490 C CA . TRP A 1 304 ? -1.147 39.062 0.624 1 97.38 304 TRP A CA 1
ATOM 2491 C C . TRP A 1 304 ? 0.023 38.875 1.581 1 97.38 304 TRP A C 1
ATOM 2493 O O . TRP A 1 304 ? 1.107 38.438 1.169 1 97.38 304 TRP A O 1
ATOM 2503 N N . TRP A 1 305 ? -0.134 39.062 2.811 1 96.44 305 TRP A N 1
ATOM 2504 C CA . TRP A 1 305 ? 0.952 39 3.785 1 96.44 305 TRP A CA 1
ATOM 2505 C C . TRP A 1 305 ? 1.058 37.625 4.426 1 96.44 305 TRP A C 1
ATOM 2507 O O . TRP A 1 305 ? 2.01 37.344 5.156 1 96.44 305 TRP A O 1
ATOM 2517 N N . ALA A 1 306 ? 0.157 36.75 4.203 1 96.56 306 ALA A N 1
ATOM 2518 C CA . ALA A 1 306 ? -0.047 35.531 4.977 1 96.56 306 ALA A CA 1
ATOM 2519 C C . ALA A 1 306 ? 1.148 34.594 4.844 1 96.56 306 ALA A C 1
ATOM 2521 O O . ALA A 1 306 ? 1.599 34 5.832 1 96.56 306 ALA A O 1
ATOM 2522 N N . GLU A 1 307 ? 1.637 34.375 3.629 1 95.69 307 GLU A N 1
ATOM 2523 C CA . GLU A 1 307 ? 2.742 33.469 3.414 1 95.69 307 GLU A CA 1
ATOM 2524 C C . GLU A 1 307 ? 3.984 33.875 4.188 1 95.69 307 GLU A C 1
ATOM 2526 O O . GLU A 1 307 ? 4.66 33.062 4.801 1 95.69 307 GLU A O 1
ATOM 2531 N N . TYR A 1 308 ? 4.277 35.125 4.105 1 94 308 TYR A N 1
ATOM 2532 C CA . TYR A 1 308 ? 5.426 35.688 4.828 1 94 308 TYR A CA 1
ATOM 2533 C C . TYR A 1 308 ? 5.25 35.5 6.332 1 94 308 TYR A C 1
ATOM 2535 O O . TYR A 1 308 ? 6.184 35.125 7.035 1 94 308 TYR A O 1
ATOM 2543 N N . TYR A 1 309 ? 4.09 35.781 6.773 1 93.38 309 TYR A N 1
ATOM 2544 C CA . TYR A 1 309 ? 3.795 35.656 8.195 1 93.38 309 TYR A CA 1
ATOM 2545 C C . TYR A 1 309 ? 3.9 34.188 8.633 1 93.38 309 TYR A C 1
ATOM 2547 O O . TYR A 1 309 ? 4.387 33.906 9.727 1 93.38 309 TYR A O 1
ATOM 2555 N N . ALA A 1 310 ? 3.4 33.281 7.828 1 92.25 310 ALA A N 1
ATOM 2556 C CA . ALA A 1 310 ? 3.447 31.875 8.141 1 92.25 310 ALA A CA 1
ATOM 2557 C C . ALA A 1 310 ? 4.887 31.406 8.336 1 92.25 310 ALA A C 1
ATOM 2559 O O . ALA A 1 310 ? 5.172 30.625 9.25 1 92.25 310 ALA A O 1
ATOM 2560 N N . VAL A 1 311 ? 5.75 31.797 7.48 1 89 311 VAL A N 1
ATOM 2561 C CA . VAL A 1 311 ? 7.148 31.406 7.574 1 89 311 VAL A CA 1
ATOM 2562 C C . VAL A 1 311 ? 7.773 32.031 8.828 1 89 311 VAL A C 1
ATOM 2564 O O . VAL A 1 311 ? 8.617 31.391 9.477 1 89 311 VAL A O 1
ATOM 2567 N N . PHE A 1 312 ? 7.352 33.188 9.133 1 83.69 312 PHE A N 1
ATOM 2568 C CA . PHE A 1 312 ? 7.828 33.875 10.32 1 83.69 312 PHE A CA 1
ATOM 2569 C C . PHE A 1 312 ? 7.457 33.125 11.578 1 83.69 312 PHE A C 1
ATOM 2571 O O . PHE A 1 312 ? 8.242 33.062 12.531 1 83.69 312 PHE A O 1
ATOM 2578 N N . LEU A 1 313 ? 6.289 32.5 11.586 1 79.94 313 LEU A N 1
ATOM 2579 C CA . LEU A 1 313 ? 5.82 31.734 12.734 1 79.94 313 LEU A CA 1
ATOM 2580 C C . LEU A 1 313 ? 6.742 30.547 13.016 1 79.94 313 LEU A C 1
ATOM 2582 O O . LEU A 1 313 ? 6.875 30.125 14.156 1 79.94 313 LEU A O 1
ATOM 2586 N N . PHE A 1 314 ? 7.371 30.156 12.031 1 72.69 314 PHE A N 1
ATOM 2587 C CA . PHE A 1 314 ? 8.203 28.969 12.195 1 72.69 314 PHE A CA 1
ATOM 2588 C C . PHE A 1 314 ? 9.672 29.359 12.328 1 72.69 314 PHE A C 1
ATOM 2590 O O . PHE A 1 314 ? 10.555 28.484 12.344 1 72.69 314 PHE A O 1
ATOM 2597 N N . ASP A 1 315 ? 9.805 30.641 12.469 1 64.38 315 ASP A N 1
ATOM 2598 C CA . ASP A 1 315 ? 11.164 31.156 12.633 1 64.38 315 ASP A CA 1
ATOM 2599 C C . ASP A 1 315 ? 11.773 30.672 13.945 1 64.38 315 ASP A C 1
ATOM 2601 O O . ASP A 1 315 ? 11.086 30.609 14.969 1 64.38 315 ASP A O 1
ATOM 2605 N N . GLY A 1 316 ? 12.766 29.953 13.883 1 57.47 316 GLY A N 1
ATOM 2606 C CA . GLY A 1 316 ? 13.422 29.344 15.031 1 57.47 316 GLY A CA 1
ATOM 2607 C C . GLY A 1 316 ? 13.539 27.844 14.922 1 57.47 316 GLY A C 1
ATOM 2608 O O . GLY A 1 316 ? 14.203 27.203 15.742 1 57.47 316 GLY A O 1
ATOM 2609 N N . CYS A 1 317 ? 12.828 27.516 14.078 1 58.31 317 CYS A N 1
ATOM 2610 C CA . CYS A 1 317 ? 12.875 26.062 13.883 1 58.31 317 CYS A CA 1
ATOM 2611 C C . CYS A 1 317 ? 13.992 25.688 12.922 1 58.31 317 CYS A C 1
ATOM 2613 O O . CYS A 1 317 ? 13.914 24.656 12.25 1 58.31 317 CYS A O 1
ATOM 2615 N N . GLY A 1 318 ? 14.93 26.5 12.805 1 62.97 318 GLY A N 1
ATOM 2616 C CA . GLY A 1 318 ? 16.094 26.156 12.008 1 62.97 318 GLY A CA 1
ATOM 2617 C C . GLY A 1 318 ? 15.938 26.5 10.547 1 62.97 318 GLY A C 1
ATOM 2618 O O . GLY A 1 318 ? 16.75 26.094 9.711 1 62.97 318 GLY A O 1
ATOM 2619 N N . GLN A 1 319 ? 14.961 27.188 10.305 1 74.75 319 GLN A N 1
ATOM 2620 C CA . GLN A 1 319 ? 14.734 27.5 8.898 1 74.75 319 GLN A CA 1
ATOM 2621 C C . GLN A 1 319 ? 15.125 28.953 8.586 1 74.75 319 GLN A C 1
ATOM 2623 O O . GLN A 1 319 ? 15.023 29.391 7.441 1 74.75 319 GLN A O 1
ATOM 2628 N N . GLU A 1 320 ? 15.602 29.594 9.516 1 73.06 320 GLU A N 1
ATOM 2629 C CA . GLU A 1 320 ? 15.852 31.031 9.398 1 73.06 320 GLU A CA 1
ATOM 2630 C C . GLU A 1 320 ? 16.891 31.328 8.328 1 73.06 320 GLU A C 1
ATOM 2632 O O . GLU A 1 320 ? 16.766 32.312 7.586 1 73.06 320 GLU A O 1
ATOM 2637 N N . GLU A 1 321 ? 17.797 30.406 8.297 1 77.06 321 GLU A N 1
ATOM 2638 C CA . GLU A 1 321 ? 18.875 30.672 7.355 1 77.06 321 GLU A CA 1
ATOM 2639 C C . GLU A 1 321 ? 18.391 30.609 5.91 1 77.06 321 GLU A C 1
ATOM 2641 O O . GLU A 1 321 ? 18.891 31.328 5.047 1 77.06 321 GLU A O 1
ATOM 2646 N N . PHE A 1 322 ? 17.516 29.812 5.66 1 86.5 322 PHE A N 1
ATOM 2647 C CA . PHE A 1 322 ? 17 29.656 4.301 1 86.5 322 PHE A CA 1
ATOM 2648 C C . PHE A 1 322 ? 16.219 30.891 3.873 1 86.5 322 PHE A C 1
ATOM 2650 O O . PHE A 1 322 ? 16.438 31.438 2.791 1 86.5 322 PHE A O 1
ATOM 2657 N N . TYR A 1 323 ? 15.414 31.406 4.723 1 85.19 323 TYR A N 1
ATOM 2658 C CA . TYR A 1 323 ? 14.484 32.469 4.336 1 85.19 323 TYR A CA 1
ATOM 2659 C C . TYR A 1 323 ? 15.047 33.844 4.672 1 85.19 323 TYR A C 1
ATOM 2661 O O . TYR A 1 323 ? 14.648 34.844 4.074 1 85.19 323 TYR A O 1
ATOM 2669 N N . ASN A 1 324 ? 15.891 33.906 5.629 1 79.38 324 ASN A N 1
ATOM 2670 C CA . ASN A 1 324 ? 16.344 35.188 6.121 1 79.38 324 ASN A CA 1
ATOM 2671 C C . ASN A 1 324 ? 17.828 35.406 5.848 1 79.38 324 ASN A C 1
ATOM 2673 O O . ASN A 1 324 ? 18.578 35.75 6.758 1 79.38 324 ASN A O 1
ATOM 2677 N N . ASP A 1 325 ? 18.141 35.25 4.637 1 77.62 325 ASP A N 1
ATOM 2678 C CA . ASP A 1 325 ? 19.516 35.594 4.281 1 77.62 325 ASP A CA 1
ATOM 2679 C C . ASP A 1 325 ? 19.766 37.094 4.371 1 77.62 325 ASP A C 1
ATOM 2681 O O . ASP A 1 325 ? 18.984 37.906 3.861 1 77.62 325 ASP A O 1
ATOM 2685 N N . LYS A 1 326 ? 20.797 37.531 4.992 1 75.69 326 LYS A N 1
ATOM 2686 C CA . LYS A 1 326 ? 21.078 38.938 5.262 1 75.69 326 LYS A CA 1
ATOM 2687 C C . LYS A 1 326 ? 21.547 39.656 3.996 1 75.69 326 LYS A C 1
ATOM 2689 O O . LYS A 1 326 ? 21.203 40.812 3.785 1 75.69 326 LYS A O 1
ATOM 2694 N N . ASP A 1 327 ? 22.266 38.969 3.188 1 78.25 327 ASP A N 1
ATOM 2695 C CA . ASP A 1 327 ? 22.859 39.594 2.023 1 78.25 327 ASP A CA 1
ATOM 2696 C C . ASP A 1 327 ? 21.875 39.656 0.857 1 78.25 327 ASP A C 1
ATOM 2698 O O . ASP A 1 327 ? 21.828 40.656 0.13 1 78.25 327 ASP A O 1
ATOM 2702 N N . ASN A 1 328 ? 21.141 38.656 0.673 1 81.25 328 ASN A N 1
ATOM 2703 C CA . ASN A 1 328 ? 20.141 38.562 -0.396 1 81.25 328 ASN A CA 1
ATOM 2704 C C . ASN A 1 328 ? 18.828 38 0.107 1 81.25 328 ASN A C 1
ATOM 2706 O O . ASN A 1 328 ? 18.5 36.844 -0.17 1 81.25 328 ASN A O 1
ATOM 2710 N N . PRO A 1 329 ? 18.094 38.875 0.716 1 84.56 329 PRO A N 1
ATOM 2711 C CA . PRO A 1 329 ? 16.875 38.344 1.355 1 84.56 329 PRO A CA 1
ATOM 2712 C C . PRO A 1 329 ? 15.836 37.875 0.347 1 84.56 329 PRO A C 1
ATOM 2714 O O . PRO A 1 329 ? 15.5 38.594 -0.597 1 84.56 329 PRO A O 1
ATOM 2717 N N . LEU A 1 330 ? 15.312 36.688 0.509 1 92.38 330 LEU A N 1
ATOM 2718 C CA . LEU A 1 330 ? 14.359 36.031 -0.363 1 92.38 330 LEU A CA 1
ATOM 2719 C C . LEU A 1 330 ? 13.047 36.781 -0.44 1 92.38 330 LEU A C 1
ATOM 2721 O O . LEU A 1 330 ? 12.57 37.125 -1.532 1 92.38 330 LEU A O 1
ATOM 2725 N N . TRP A 1 331 ? 12.508 37.281 0.635 1 93.25 331 TRP A N 1
ATOM 2726 C CA . TRP A 1 331 ? 11.141 37.75 0.734 1 93.25 331 TRP A CA 1
ATOM 2727 C C . TRP A 1 331 ? 11.008 39.125 0.093 1 93.25 331 TRP A C 1
ATOM 2729 O O . TRP A 1 331 ? 9.984 39.438 -0.535 1 93.25 331 TRP A O 1
ATOM 2739 N N . SER A 1 332 ? 12.031 40 0.215 1 92.69 332 SER A N 1
ATOM 2740 C CA . SER A 1 332 ? 11.961 41.344 -0.396 1 92.69 332 SER A CA 1
ATOM 2741 C C . SER A 1 332 ? 11.938 41.25 -1.918 1 92.69 332 SER A C 1
ATOM 2743 O O . SER A 1 332 ? 11.477 42.156 -2.594 1 92.69 332 SER A O 1
ATOM 2745 N N . ARG A 1 333 ? 12.469 40.188 -2.398 1 95 333 ARG A N 1
ATOM 2746 C CA . ARG A 1 333 ? 12.438 39.938 -3.838 1 95 333 ARG A CA 1
ATOM 2747 C C . ARG A 1 333 ? 11.055 39.469 -4.281 1 95 333 ARG A C 1
ATOM 2749 O O . ARG A 1 333 ? 10.719 39.562 -5.465 1 95 333 ARG A O 1
ATOM 2756 N N . VAL A 1 334 ? 10.273 38.938 -3.389 1 96.31 334 VAL A N 1
ATOM 2757 C CA . VAL A 1 334 ? 8.922 38.5 -3.678 1 96.31 334 VAL A CA 1
ATOM 2758 C C . VAL A 1 334 ? 7.949 39.656 -3.611 1 96.31 334 VAL A C 1
ATOM 2760 O O . VAL A 1 334 ? 7.074 39.812 -4.469 1 96.31 334 VAL A O 1
ATOM 2763 N N . HIS A 1 335 ? 8.094 40.531 -2.648 1 94.88 335 HIS A N 1
ATOM 2764 C CA . HIS A 1 335 ? 7.262 41.719 -2.41 1 94.88 335 HIS A CA 1
ATOM 2765 C C . HIS A 1 335 ? 8.031 42.781 -1.64 1 94.88 335 HIS A C 1
ATOM 2767 O O . HIS A 1 335 ? 8.703 42.469 -0.652 1 94.88 335 HIS A O 1
ATOM 2773 N N . PRO A 1 336 ? 7.898 43.969 -1.979 1 93.06 336 PRO A N 1
ATOM 2774 C CA . PRO A 1 336 ? 8.719 45.031 -1.368 1 93.06 336 PRO A CA 1
ATOM 2775 C C . PRO A 1 336 ? 8.398 45.25 0.111 1 93.06 336 PRO A C 1
ATOM 2777 O O . PRO A 1 336 ? 9.258 45.688 0.873 1 93.06 336 PRO A O 1
ATOM 2780 N N . ASP A 1 337 ? 7.312 44.844 0.509 1 93.19 337 ASP A N 1
ATOM 2781 C CA . ASP A 1 337 ? 6.91 45.094 1.894 1 93.19 337 ASP A CA 1
ATOM 2782 C C . ASP A 1 337 ? 7.312 43.906 2.785 1 93.19 337 ASP A C 1
ATOM 2784 O O . ASP A 1 337 ? 7.109 43.938 4 1 93.19 337 ASP A O 1
ATOM 2788 N N . PHE A 1 338 ? 7.918 42.906 2.186 1 93.62 338 PHE A N 1
ATOM 2789 C CA . PHE A 1 338 ? 8.328 41.75 2.959 1 93.62 338 PHE A CA 1
ATOM 2790 C C . PHE A 1 338 ? 9.727 41.938 3.523 1 93.62 338 PHE A C 1
ATOM 2792 O O . PHE A 1 338 ? 10.656 41.219 3.17 1 93.62 338 PHE A O 1
ATOM 2799 N N . VAL A 1 339 ? 9.773 42.938 4.355 1 89.12 339 VAL A N 1
ATOM 2800 C CA . VAL A 1 339 ? 10.953 43.281 5.141 1 89.12 339 VAL A CA 1
ATOM 2801 C C . VAL A 1 339 ? 10.633 43.188 6.629 1 89.12 339 VAL A C 1
ATOM 2803 O O . VAL A 1 339 ? 9.75 43.875 7.133 1 89.12 339 VAL A O 1
ATOM 2806 N N . PHE A 1 340 ? 11.297 42.344 7.305 1 83.31 340 PHE A N 1
ATOM 2807 C CA . PHE A 1 340 ? 10.945 41.969 8.672 1 83.31 340 PHE A CA 1
ATOM 2808 C C . PHE A 1 340 ? 10.812 43.188 9.555 1 83.31 340 PHE A C 1
ATOM 2810 O O . PHE A 1 340 ? 9.828 43.312 10.289 1 83.31 340 PHE A O 1
ATOM 2817 N N . ASP A 1 341 ? 11.758 44.062 9.555 1 85.69 341 ASP A N 1
ATOM 2818 C CA . ASP A 1 341 ? 11.719 45.281 10.398 1 85.69 341 ASP A CA 1
ATOM 2819 C C . ASP A 1 341 ? 11.164 46.469 9.633 1 85.69 341 ASP A C 1
ATOM 2821 O O . ASP A 1 341 ? 11.328 47.625 10.062 1 85.69 341 ASP A O 1
ATOM 2825 N N . GLY A 1 342 ? 10.602 46.125 8.531 1 91 342 GLY A N 1
ATOM 2826 C CA . GLY A 1 342 ? 9.969 47.188 7.777 1 91 342 GLY A CA 1
ATOM 2827 C C . GLY A 1 342 ? 8.68 47.688 8.398 1 91 342 GLY A C 1
ATOM 2828 O O . GLY A 1 342 ? 8.047 46.969 9.18 1 91 342 GLY A O 1
ATOM 2829 N N . PRO A 1 343 ? 8.328 48.844 8.094 1 94.06 343 PRO A N 1
ATOM 2830 C CA . PRO A 1 343 ? 7.176 49.469 8.758 1 94.06 343 PRO A CA 1
ATOM 2831 C C . PRO A 1 343 ? 5.875 48.719 8.492 1 94.06 343 PRO A C 1
ATOM 2833 O O . PRO A 1 343 ? 5.066 48.531 9.398 1 94.06 343 PRO A O 1
ATOM 2836 N N . VAL A 1 344 ? 5.758 48.281 7.289 1 94 344 VAL A N 1
ATOM 2837 C CA . VAL A 1 344 ? 4.492 47.656 6.91 1 94 344 VAL A CA 1
ATOM 2838 C C . VAL A 1 344 ? 4.348 46.312 7.621 1 94 344 VAL A C 1
ATOM 2840 O O . VAL A 1 344 ? 3.338 46.062 8.281 1 94 344 VAL A O 1
ATOM 2843 N N . PHE A 1 345 ? 5.301 45.5 7.512 1 92.75 345 PHE A N 1
ATOM 2844 C CA . PHE A 1 345 ? 5.191 44.156 8.102 1 92.75 345 PHE A CA 1
ATOM 2845 C C . PHE A 1 345 ? 5.242 44.25 9.625 1 92.75 345 PHE A C 1
ATOM 2847 O O . PHE A 1 345 ? 4.586 43.469 10.312 1 92.75 345 PHE A O 1
ATOM 2854 N N . THR A 1 346 ? 5.988 45.156 10.172 1 93.81 346 THR A N 1
ATOM 2855 C CA . THR A 1 346 ? 6.008 45.375 11.617 1 93.81 346 THR A CA 1
ATOM 2856 C C . THR A 1 346 ? 4.609 45.688 12.141 1 93.81 346 THR A C 1
ATOM 2858 O O . THR A 1 346 ? 4.195 45.156 13.172 1 93.81 346 THR A O 1
ATOM 2861 N N . LYS A 1 347 ? 3.961 46.562 11.43 1 95.19 347 LYS A N 1
ATOM 2862 C CA . LYS A 1 347 ? 2.596 46.906 11.82 1 95.19 347 LYS A CA 1
ATOM 2863 C C . LYS A 1 347 ? 1.705 45.656 11.828 1 95.19 347 LYS A C 1
ATOM 2865 O O . LYS A 1 347 ? 0.915 45.469 12.758 1 95.19 347 LYS A O 1
ATOM 2870 N N . ILE A 1 348 ? 1.846 44.844 10.852 1 95.38 348 ILE A N 1
ATOM 2871 C CA . ILE A 1 348 ? 1.057 43.594 10.734 1 95.38 348 ILE A CA 1
ATOM 2872 C C . ILE A 1 348 ? 1.418 42.656 11.867 1 95.38 348 ILE A C 1
ATOM 2874 O O . ILE A 1 348 ? 0.536 42.125 12.562 1 95.38 348 ILE A O 1
ATOM 2878 N N . ARG A 1 349 ? 2.666 42.469 12.094 1 92.94 349 ARG A N 1
ATOM 2879 C CA . ARG A 1 349 ? 3.146 41.531 13.117 1 92.94 349 ARG A CA 1
ATOM 2880 C C . ARG A 1 349 ? 2.666 41.969 14.5 1 92.94 349 ARG A C 1
ATOM 2882 O O . ARG A 1 349 ? 2.262 41.125 15.305 1 92.94 349 ARG A O 1
ATOM 2889 N N . VAL A 1 350 ? 2.781 43.219 14.742 1 93.62 350 VAL A N 1
ATOM 2890 C CA . VAL A 1 350 ? 2.389 43.719 16.047 1 93.62 350 VAL A CA 1
ATOM 2891 C C . VAL A 1 350 ? 0.884 43.562 16.25 1 93.62 350 VAL A C 1
ATOM 2893 O O . VAL A 1 350 ? 0.435 43.094 17.312 1 93.62 350 VAL A O 1
ATOM 2896 N N . ALA A 1 351 ? 0.166 43.938 15.234 1 95.44 351 ALA A N 1
ATOM 2897 C CA . ALA A 1 351 ? -1.286 43.781 15.297 1 95.44 351 ALA A CA 1
ATOM 2898 C C . ALA A 1 351 ? -1.684 42.344 15.539 1 95.44 351 ALA A C 1
ATOM 2900 O O . ALA A 1 351 ? -2.52 42.062 16.391 1 95.44 351 ALA A O 1
ATOM 2901 N N . LEU A 1 352 ? -1.088 41.406 14.812 1 95.5 352 LEU A N 1
ATOM 2902 C CA . LEU A 1 352 ? -1.42 40 14.938 1 95.5 352 LEU A CA 1
ATOM 2903 C C . LEU A 1 352 ? -0.901 39.438 16.25 1 95.5 352 LEU A C 1
ATOM 2905 O O . LEU A 1 352 ? -1.484 38.5 16.797 1 95.5 352 LEU A O 1
ATOM 2909 N N . GLY A 1 353 ? 0.212 39.969 16.719 1 92.94 353 GLY A N 1
ATOM 2910 C CA . GLY A 1 353 ? 0.771 39.531 18 1 92.94 353 GLY A CA 1
ATOM 2911 C C . GLY A 1 353 ? -0.203 39.688 19.141 1 92.94 353 GLY A C 1
ATOM 2912 O O . GLY A 1 353 ? -0.216 38.875 20.062 1 92.94 353 GLY A O 1
ATOM 2913 N N . LEU A 1 354 ? -0.992 40.75 19.125 1 92.44 354 LEU A N 1
ATOM 2914 C CA . LEU A 1 354 ? -2.008 40.938 20.141 1 92.44 354 LEU A CA 1
ATOM 2915 C C . LEU A 1 354 ? -3.055 39.844 20.109 1 92.44 354 LEU A C 1
ATOM 2917 O O . LEU A 1 354 ? -3.484 39.344 21.156 1 92.44 354 LEU A O 1
ATOM 2921 N N . VAL A 1 355 ? -3.426 39.469 18.953 1 94.75 355 VAL A N 1
ATOM 2922 C CA . VAL A 1 355 ? -4.406 38.406 18.766 1 94.75 355 VAL A CA 1
ATOM 2923 C C . VAL A 1 355 ? -3.824 37.094 19.25 1 94.75 355 VAL A C 1
ATOM 2925 O O . VAL A 1 355 ? -4.469 36.344 20.016 1 94.75 355 VAL A O 1
ATOM 2928 N N . VAL A 1 356 ? -2.598 36.781 18.828 1 92.06 356 VAL A N 1
ATOM 2929 C CA . VAL A 1 356 ? -1.938 35.5 19.156 1 92.06 356 VAL A CA 1
ATOM 2930 C C . VAL A 1 356 ? -1.776 35.375 20.672 1 92.06 356 VAL A C 1
ATOM 2932 O O . VAL A 1 356 ? -1.993 34.312 21.234 1 92.06 356 VAL A O 1
ATOM 2935 N N . ARG A 1 357 ? -1.405 36.406 21.297 1 89.81 357 ARG A N 1
ATOM 2936 C CA . ARG A 1 357 ? -1.21 36.406 22.734 1 89.81 357 ARG A CA 1
ATOM 2937 C C . ARG A 1 357 ? -2.518 36.125 23.469 1 89.81 357 ARG A C 1
ATOM 2939 O O . ARG A 1 357 ? -2.543 35.344 24.422 1 89.81 357 ARG A O 1
ATOM 2946 N N . ALA A 1 358 ? -3.523 36.781 23.078 1 91.56 358 ALA A N 1
ATOM 2947 C CA . ALA A 1 358 ? -4.824 36.594 23.719 1 91.56 358 ALA A CA 1
ATOM 2948 C C . ALA A 1 358 ? -5.387 35.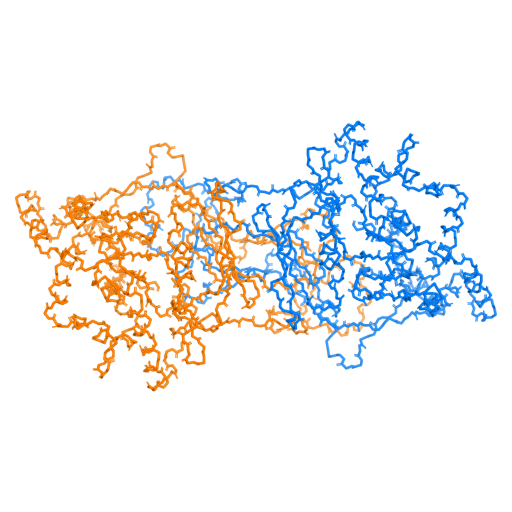219 23.422 1 91.56 358 ALA A C 1
ATOM 2950 O O . ALA A 1 358 ? -5.82 34.5 24.328 1 91.56 358 ALA A O 1
ATOM 2951 N N . PHE A 1 359 ? -5.383 34.812 22.188 1 90.12 359 PHE A N 1
ATOM 2952 C CA . PHE A 1 359 ? -5.941 33.531 21.781 1 90.12 359 PHE A CA 1
ATOM 2953 C C . PHE A 1 359 ? -5.133 32.375 22.359 1 90.12 359 PHE A C 1
ATOM 2955 O O . PHE A 1 359 ? -5.691 31.344 22.703 1 90.12 359 PHE A O 1
ATOM 2962 N N . GLY A 1 360 ? -3.857 32.5 22.359 1 85.38 360 GLY A N 1
ATOM 2963 C CA . GLY A 1 360 ? -2.982 31.453 22.891 1 85.38 360 GLY A CA 1
ATOM 2964 C C . GLY A 1 360 ? -3.322 31.062 24.312 1 85.38 360 GLY A C 1
ATOM 2965 O O . GLY A 1 360 ? -3.145 29.906 24.688 1 85.38 360 GLY A O 1
ATOM 2966 N N . ARG A 1 361 ? -3.863 31.922 25.062 1 80.5 361 ARG A N 1
ATOM 2967 C CA . ARG A 1 361 ? -4.234 31.641 26.438 1 80.5 361 ARG A CA 1
ATOM 2968 C C . ARG A 1 361 ? -5.422 30.688 26.516 1 80.5 361 ARG A C 1
ATOM 2970 O O . ARG A 1 361 ? -5.508 29.859 27.422 1 80.5 361 ARG A O 1
ATOM 2977 N N . THR A 1 362 ? -6.273 30.828 25.594 1 79.75 362 THR A N 1
ATOM 2978 C CA . THR A 1 362 ? -7.473 30 25.609 1 79.75 362 THR A CA 1
ATOM 2979 C C . THR A 1 362 ? -7.215 28.641 24.969 1 79.75 362 THR A C 1
ATOM 2981 O O . THR A 1 362 ? -7.938 27.672 25.219 1 79.75 362 THR A O 1
ATOM 2984 N N . THR A 1 363 ? -6.293 28.625 24.094 1 72.44 363 THR A N 1
ATOM 2985 C CA . THR A 1 363 ? -5.934 27.344 23.469 1 72.44 363 THR A CA 1
ATOM 2986 C C . THR A 1 363 ? -5.301 26.406 24.5 1 72.44 363 THR A C 1
ATOM 2988 O O . THR A 1 363 ? -5.562 25.203 24.484 1 72.44 363 THR A O 1
ATOM 2991 N N . LEU A 1 364 ? -4.594 26.922 25.328 1 68.19 364 LEU A N 1
ATOM 2992 C CA . LEU A 1 364 ? -3.863 26.141 26.312 1 68.19 364 LEU A CA 1
ATOM 2993 C C . LEU A 1 364 ? -4.727 25.875 27.547 1 68.19 364 LEU A C 1
ATOM 2995 O O . LEU A 1 364 ? -4.535 24.875 28.234 1 68.19 364 LEU A O 1
ATOM 2999 N N . HIS A 1 365 ? -5.625 26.781 27.766 1 73.62 365 HIS A N 1
ATOM 3000 C CA . HIS A 1 365 ? -6.457 26.688 28.953 1 73.62 365 HIS A CA 1
ATOM 3001 C C . HIS A 1 365 ? -7.922 26.469 28.594 1 73.62 365 HIS A C 1
ATOM 3003 O O . HIS A 1 365 ? -8.742 27.375 28.719 1 73.62 365 HIS A O 1
ATOM 3009 N N . ALA A 1 366 ? -8.227 25.344 28.172 1 75.5 366 ALA A N 1
ATOM 3010 C CA . ALA A 1 366 ? -9.578 25 27.734 1 75.5 366 ALA A CA 1
ATOM 3011 C C . ALA A 1 366 ? -9.945 23.578 28.172 1 75.5 366 ALA A C 1
ATOM 3013 O O . ALA A 1 366 ? -9.07 22.797 28.516 1 75.5 366 ALA A O 1
ATOM 3014 N N . GLU A 1 367 ? -11.188 23.406 28.344 1 74.06 367 GLU A N 1
ATOM 3015 C CA . GLU A 1 367 ? -11.734 22.062 28.516 1 74.06 367 GLU A CA 1
ATOM 3016 C C . GLU A 1 367 ? -12.352 21.531 27.234 1 74.06 367 GLU A C 1
ATOM 3018 O O . GLU A 1 367 ? -12.867 22.312 26.422 1 74.06 367 GLU A O 1
ATOM 3023 N N . HIS A 1 368 ? -12.109 20.297 27.031 1 73.94 368 HIS A N 1
ATOM 3024 C CA . HIS A 1 368 ? -12.711 19.641 25.875 1 73.94 368 HIS A CA 1
ATOM 3025 C C . HIS A 1 368 ? -13.734 18.594 26.297 1 73.94 368 HIS A C 1
ATOM 3027 O O . HIS A 1 368 ? -13.383 17.625 26.984 1 73.94 368 HIS A O 1
ATOM 3033 N N . HIS A 1 369 ? -15.055 18.891 25.969 1 74.25 369 HIS A N 1
ATOM 3034 C CA . HIS A 1 369 ? -16.156 18.016 26.359 1 74.25 369 HIS A CA 1
ATOM 3035 C C . HIS A 1 369 ? -16.656 17.203 25.172 1 74.25 369 HIS A C 1
ATOM 3037 O O . HIS A 1 369 ? -16.766 17.719 24.062 1 74.25 369 HIS A O 1
ATOM 3043 N N . PRO A 1 370 ? -16.828 15.945 25.453 1 73.5 370 PRO A N 1
ATOM 3044 C CA . PRO A 1 370 ? -17.438 15.148 24.375 1 73.5 370 PRO A CA 1
ATOM 3045 C C . PRO A 1 370 ? -18.875 15.555 24.094 1 73.5 370 PRO A C 1
ATOM 3047 O O . PRO A 1 370 ? -19.547 16.109 24.953 1 73.5 370 PRO A O 1
ATOM 3050 N N . PRO A 1 371 ? -19.219 15.312 22.859 1 74.94 371 PRO A N 1
ATOM 3051 C CA . PRO A 1 371 ? -20.656 15.492 22.578 1 74.94 371 PRO A CA 1
ATOM 3052 C C . PRO A 1 371 ? -21.531 14.633 23.484 1 74.94 371 PRO A C 1
ATOM 3054 O O . PRO A 1 371 ? -21.125 13.531 23.891 1 74.94 371 PRO A O 1
ATOM 3057 N N . LYS A 1 372 ? -22.609 15.188 24.016 1 70.69 372 LYS A N 1
ATOM 3058 C CA . LYS A 1 372 ? -23.516 14.539 24.953 1 70.69 372 LYS A CA 1
ATOM 3059 C C . LYS A 1 372 ? -23.828 13.109 24.531 1 70.69 372 LYS A C 1
ATOM 3061 O O . LYS A 1 372 ? -23.906 12.211 25.375 1 70.69 372 LYS A O 1
ATOM 3066 N N . ASP A 1 373 ? -23.844 12.797 23.281 1 71.69 373 ASP A N 1
ATOM 3067 C CA . ASP A 1 373 ? -24.312 11.492 22.828 1 71.69 373 ASP A CA 1
ATOM 3068 C C . ASP A 1 373 ? -23.141 10.633 22.344 1 71.69 373 ASP A C 1
ATOM 3070 O O . ASP A 1 373 ? -23.344 9.594 21.719 1 71.69 373 ASP A O 1
ATOM 3074 N N . ALA A 1 374 ? -21.953 11.117 22.812 1 72.88 374 ALA A N 1
ATOM 3075 C CA . ALA A 1 374 ? -20.844 10.289 22.328 1 72.88 374 ALA A CA 1
ATOM 3076 C C . ALA A 1 374 ? -20.531 9.172 23.328 1 72.88 374 ALA A C 1
ATOM 3078 O O . ALA A 1 374 ? -20.141 9.43 24.469 1 72.88 374 ALA A O 1
ATOM 3079 N N . PRO A 1 375 ? -20.719 7.965 22.938 1 72.12 375 PRO A N 1
ATOM 3080 C CA . PRO A 1 375 ? -20.484 6.855 23.859 1 72.12 375 PRO A CA 1
ATOM 3081 C C . PRO A 1 375 ? -19.016 6.648 24.188 1 72.12 375 PRO A C 1
ATOM 3083 O O . PRO A 1 375 ? -18.672 6.234 25.297 1 72.12 375 PRO A O 1
ATOM 3086 N N . VAL A 1 376 ? -18.109 6.906 23.25 1 84.69 376 VAL A N 1
ATOM 3087 C CA . VAL A 1 376 ? -16.672 6.691 23.422 1 84.69 376 VAL A CA 1
ATOM 3088 C C . VAL A 1 376 ? -15.898 7.906 22.922 1 84.69 376 VAL A C 1
ATOM 3090 O O . VAL A 1 376 ? -16.172 8.406 21.828 1 84.69 376 VAL A O 1
ATOM 3093 N N . ILE A 1 377 ? -15 8.469 23.766 1 84.62 377 ILE A N 1
ATOM 3094 C CA . ILE A 1 377 ? -14.305 9.703 23.406 1 84.62 377 ILE A CA 1
ATOM 3095 C C . ILE A 1 377 ? -12.875 9.383 22.984 1 84.62 377 ILE A C 1
ATOM 3097 O O . ILE A 1 377 ? -12.117 10.281 22.625 1 84.62 377 ILE A O 1
ATOM 3101 N N . GLY A 1 378 ? -12.539 8.156 23.109 1 88.19 378 GLY A N 1
ATOM 3102 C CA . GLY A 1 378 ? -11.211 7.727 22.703 1 88.19 378 GLY A CA 1
ATOM 3103 C C . GLY A 1 378 ? -10.938 6.262 23 1 88.19 378 GLY A C 1
ATOM 3104 O O . GLY A 1 378 ? -11.734 5.602 23.672 1 88.19 378 GLY A O 1
ATOM 3105 N N . PHE A 1 379 ? -9.875 5.754 22.438 1 90 379 PHE A N 1
ATOM 3106 C CA . PHE A 1 379 ? -9.453 4.375 22.672 1 90 379 PHE A CA 1
ATOM 3107 C C . PHE A 1 379 ? -7.977 4.316 23.031 1 90 379 PHE A C 1
ATOM 3109 O O . PHE A 1 379 ? -7.18 5.133 22.562 1 90 379 PHE A O 1
ATOM 3116 N N . TRP A 1 380 ? -7.676 3.367 23.922 1 88.94 380 TRP A N 1
ATOM 3117 C CA . TRP A 1 380 ? -6.289 2.949 24.109 1 88.94 380 TRP A CA 1
ATOM 3118 C C . TRP A 1 380 ? -5.906 1.878 23.094 1 88.94 380 TRP A C 1
ATOM 3120 O O . TRP A 1 380 ? -6.602 0.869 22.953 1 88.94 380 TRP A O 1
ATOM 3130 N N . ARG A 1 381 ? -4.906 2.193 22.406 1 91.81 381 ARG A N 1
ATOM 3131 C CA . ARG A 1 381 ? -4.328 1.183 21.531 1 91.81 381 ARG A CA 1
ATOM 3132 C C . ARG A 1 381 ? -3.572 0.126 22.328 1 91.81 381 ARG A C 1
ATOM 3134 O O . ARG A 1 381 ? -2.793 0.457 23.219 1 91.81 381 ARG A O 1
ATOM 3141 N N . PRO A 1 382 ? -3.781 -1.128 22.047 1 91.25 382 PRO A N 1
ATOM 3142 C CA . PRO A 1 382 ? -3.027 -2.156 22.766 1 91.25 382 PRO A CA 1
ATOM 3143 C C . PRO A 1 382 ? -1.534 -2.125 22.453 1 91.25 382 PRO A C 1
ATOM 3145 O O . PRO A 1 382 ? -1.13 -1.58 21.422 1 91.25 382 PRO A O 1
ATOM 3148 N N . ARG A 1 383 ? -0.806 -2.703 23.438 1 92.38 383 ARG A N 1
ATOM 3149 C CA . ARG A 1 383 ? 0.619 -2.836 23.156 1 92.38 383 ARG A CA 1
ATOM 3150 C C . ARG A 1 383 ? 0.849 -3.66 21.891 1 92.38 383 ARG A C 1
ATOM 3152 O O . ARG A 1 383 ? 0.033 -4.516 21.547 1 92.38 383 ARG A O 1
ATOM 3159 N N . PHE A 1 384 ? 1.973 -3.404 21.219 1 94.75 384 PHE A N 1
ATOM 3160 C CA . PHE A 1 384 ? 2.291 -4.105 19.984 1 94.75 384 PHE A CA 1
ATOM 3161 C C . PHE A 1 384 ? 2.387 -5.605 20.219 1 94.75 384 PHE A C 1
ATOM 3163 O O . PHE A 1 384 ? 1.781 -6.395 19.484 1 94.75 384 PHE A O 1
ATOM 3170 N N . CYS A 1 385 ? 3.158 -6.066 21.156 1 93.88 385 CYS A N 1
ATOM 3171 C CA . CYS A 1 385 ? 3.221 -7.43 21.656 1 93.88 385 CYS A CA 1
ATOM 3172 C C . CYS A 1 385 ? 3.889 -7.477 23.016 1 93.88 385 CYS A C 1
ATOM 3174 O O . CYS A 1 385 ? 4.18 -6.434 23.609 1 93.88 385 CYS A O 1
ATOM 3176 N N . LYS A 1 386 ? 4.133 -8.664 23.516 1 91.12 386 LYS A N 1
ATOM 3177 C CA . LYS A 1 386 ? 4.625 -8.82 24.875 1 91.12 386 LYS A CA 1
ATOM 3178 C C . LYS A 1 386 ? 6.016 -8.211 25.031 1 91.12 386 LYS A C 1
ATOM 3180 O O . LYS A 1 386 ? 6.281 -7.496 26 1 91.12 386 LYS A O 1
ATOM 3185 N N . CYS A 1 387 ? 6.93 -8.414 24.078 1 93.38 387 CYS A N 1
ATOM 3186 C CA . CYS A 1 387 ? 8.305 -7.969 24.234 1 93.38 387 CYS A CA 1
ATOM 3187 C C . CYS A 1 387 ? 8.5 -6.574 23.656 1 93.38 387 CYS A C 1
ATOM 3189 O O . CYS A 1 387 ? 9.562 -5.977 23.797 1 93.38 387 CYS A O 1
ATOM 3191 N N . GLN A 1 388 ? 7.496 -6.09 22.953 1 92.62 388 GLN A N 1
ATOM 3192 C CA . GLN A 1 388 ? 7.441 -4.723 22.453 1 92.62 388 GLN A CA 1
ATOM 3193 C C . GLN A 1 388 ? 6.215 -3.988 22.984 1 92.62 388 GLN A C 1
ATOM 3195 O O . GLN A 1 388 ? 5.281 -3.695 22.234 1 92.62 388 GLN A O 1
ATOM 3200 N N . PRO A 1 389 ? 6.293 -3.561 24.219 1 91.62 389 PRO A N 1
ATOM 3201 C CA . PRO A 1 389 ? 5.082 -3.129 24.922 1 91.62 389 PRO A CA 1
ATOM 3202 C C . PRO A 1 389 ? 4.734 -1.666 24.656 1 91.62 389 PRO A C 1
ATOM 3204 O O . PRO A 1 389 ? 4.391 -0.932 25.594 1 91.62 389 PRO A O 1
ATOM 3207 N N . PHE A 1 390 ? 4.855 -1.271 23.438 1 91.06 390 PHE A N 1
ATOM 3208 C CA . PHE A 1 390 ? 4.48 0.082 23.062 1 91.06 390 PHE A CA 1
ATOM 3209 C C . PHE A 1 390 ? 2.986 0.164 22.766 1 91.06 390 PHE A C 1
ATOM 3211 O O . PHE A 1 390 ? 2.461 -0.616 21.969 1 91.06 390 PHE A O 1
ATOM 3218 N N . GLY A 1 391 ? 2.283 1.043 23.375 1 90.06 391 GLY A N 1
ATOM 3219 C CA . GLY A 1 391 ? 0.867 1.281 23.141 1 90.06 391 GLY A CA 1
ATOM 3220 C C . GLY A 1 391 ? 0.597 2.559 22.375 1 90.06 391 GLY A C 1
ATOM 3221 O O . GLY A 1 391 ? 1.37 2.93 21.484 1 90.06 391 GLY A O 1
ATOM 3222 N N . GLY A 1 392 ? -0.54 3.117 22.562 1 88.94 392 GLY A N 1
ATOM 3223 C CA . GLY A 1 392 ? -0.914 4.359 21.906 1 88.94 392 GLY A CA 1
ATOM 3224 C C . GLY A 1 392 ? -2.334 4.793 22.219 1 88.94 392 GLY A C 1
ATOM 3225 O O . GLY A 1 392 ? -2.984 4.227 23.094 1 88.94 392 GLY A O 1
ATOM 3226 N N . THR A 1 393 ? -2.697 5.859 21.578 1 88.69 393 THR A N 1
ATOM 3227 C CA . THR A 1 393 ? -4.031 6.398 21.812 1 88.69 393 THR A CA 1
ATOM 3228 C C . THR A 1 393 ? -4.715 6.754 20.5 1 88.69 393 THR A C 1
ATOM 3230 O O . THR A 1 393 ? -4.051 7.148 19.547 1 88.69 393 THR A O 1
ATOM 3233 N N . ILE A 1 394 ? -6.012 6.543 20.531 1 91.19 394 ILE A N 1
ATOM 3234 C CA . ILE A 1 394 ? -6.883 6.988 19.453 1 91.19 394 ILE A CA 1
ATOM 3235 C C . ILE A 1 394 ? -7.934 7.949 19.984 1 91.19 394 ILE A C 1
ATOM 3237 O O . ILE A 1 394 ? -9.031 7.531 20.375 1 91.19 394 ILE A O 1
ATOM 3241 N N . PRO A 1 395 ? -7.578 9.234 20 1 87.62 395 PRO A N 1
ATOM 3242 C CA . PRO A 1 395 ? -8.539 10.203 20.531 1 87.62 395 PRO A CA 1
ATOM 3243 C C . PRO A 1 395 ? -9.734 10.406 19.609 1 87.62 395 PRO A C 1
ATOM 3245 O O . PRO A 1 395 ? -9.695 10.031 18.438 1 87.62 395 PRO A O 1
ATOM 3248 N N . GLY A 1 396 ? -10.734 11.016 20.094 1 86.19 396 GLY A N 1
ATOM 3249 C CA . GLY A 1 396 ? -12.023 11.203 19.438 1 86.19 396 GLY A CA 1
ATOM 3250 C C . GLY A 1 396 ? -11.898 11.734 18.031 1 86.19 396 GLY A C 1
ATOM 3251 O O . GLY A 1 396 ? -12.438 11.141 17.094 1 86.19 396 GLY A O 1
ATOM 3252 N N . PRO A 1 397 ? -11.188 12.758 17.781 1 84.75 397 PRO A N 1
ATOM 3253 C CA . PRO A 1 397 ? -11.102 13.336 16.438 1 84.75 397 PRO A CA 1
ATOM 3254 C C . PRO A 1 397 ? -10.57 12.352 15.406 1 84.75 397 PRO A C 1
ATOM 3256 O O . PRO A 1 397 ? -10.906 12.461 14.219 1 84.75 397 PRO A O 1
ATOM 3259 N N . ALA A 1 398 ? -9.812 11.414 15.875 1 89.69 398 ALA A N 1
ATOM 3260 C CA . ALA A 1 398 ? -9.234 10.438 14.953 1 89.69 398 ALA A CA 1
ATOM 3261 C C . ALA A 1 398 ? -10.312 9.523 14.375 1 89.69 398 ALA A C 1
ATOM 3263 O O . ALA A 1 398 ? -10.102 8.875 13.344 1 89.69 398 ALA A O 1
ATOM 3264 N N . PHE A 1 399 ? -11.438 9.43 15.062 1 90.38 399 PHE A N 1
ATOM 3265 C CA . PHE A 1 399 ? -12.492 8.578 14.531 1 90.38 399 PHE A CA 1
ATOM 3266 C C . PHE A 1 399 ? -13.812 9.336 14.461 1 90.38 399 PHE A C 1
ATOM 3268 O O . PHE A 1 399 ? -14.883 8.758 14.664 1 90.38 399 PHE A O 1
ATOM 3275 N N . GLY A 1 400 ? -13.734 10.648 14.32 1 86.31 400 GLY A N 1
ATOM 3276 C CA . GLY A 1 400 ? -14.875 11.453 13.914 1 86.31 400 GLY A CA 1
ATOM 3277 C C . GLY A 1 400 ? -15.625 12.055 15.086 1 86.31 400 GLY A C 1
ATOM 3278 O O . GLY A 1 400 ? -16.703 12.617 14.914 1 86.31 400 GLY A O 1
ATOM 3279 N N . VAL A 1 401 ? -15.086 11.883 16.25 1 85.06 401 VAL A N 1
ATOM 3280 C CA . VAL A 1 401 ? -15.703 12.484 17.422 1 85.06 401 VAL A CA 1
ATOM 3281 C C . VAL A 1 401 ? -14.938 13.75 17.828 1 85.06 401 VAL A C 1
ATOM 3283 O O . VAL A 1 401 ? -13.844 13.664 18.391 1 85.06 401 VAL A O 1
ATOM 3286 N N . PHE A 1 402 ? -15.547 14.844 17.547 1 80.31 402 PHE A N 1
ATOM 3287 C CA . PHE A 1 402 ? -14.883 16.109 17.844 1 80.31 402 PHE A CA 1
ATOM 3288 C C . PHE A 1 402 ? -15.406 16.719 19.141 1 80.31 402 PHE A C 1
ATOM 3290 O O . PHE A 1 402 ? -16.609 16.828 19.328 1 80.31 402 PHE A O 1
ATOM 3297 N N . LEU A 1 403 ? -14.492 16.969 19.984 1 75.06 403 LEU A N 1
ATOM 3298 C CA . LEU A 1 403 ? -14.844 17.516 21.281 1 75.06 403 LEU A CA 1
ATOM 3299 C C . LEU A 1 403 ? -15.148 19.016 21.172 1 75.06 403 LEU A C 1
ATOM 3301 O O . LEU A 1 403 ? -14.602 19.703 20.312 1 75.06 403 LEU A O 1
ATOM 3305 N N . GLU A 1 404 ? -16.047 19.391 21.969 1 76.19 404 GLU A N 1
ATOM 3306 C CA . GLU A 1 404 ? -16.359 20.812 22.031 1 76.19 404 GLU A CA 1
ATOM 3307 C C . GLU A 1 404 ? -15.32 21.578 22.844 1 76.19 404 GLU A C 1
ATOM 3309 O O . GLU A 1 404 ? -15.008 21.203 23.969 1 76.19 404 GLU A O 1
ATOM 3314 N N . HIS A 1 405 ? -14.727 22.578 22.141 1 76.81 405 HIS A N 1
ATOM 3315 C CA . HIS A 1 405 ? -13.742 23.453 22.781 1 76.81 405 HIS A CA 1
ATOM 3316 C C . HIS A 1 405 ? -14.422 24.469 23.688 1 76.81 405 HIS A C 1
ATOM 3318 O O . HIS A 1 405 ? -15.25 25.266 23.219 1 76.81 405 HIS A O 1
ATOM 3324 N N . LYS A 1 406 ? -14.148 24.375 25 1 78 406 LYS A N 1
ATOM 3325 C CA . LYS A 1 406 ? -14.68 25.328 25.953 1 78 406 LYS A CA 1
ATOM 3326 C C . LYS A 1 406 ? -13.555 26.016 26.719 1 78 406 LYS A C 1
ATOM 3328 O O . LYS A 1 406 ? -13.055 25.5 27.719 1 78 406 LYS A O 1
ATOM 3333 N N . PRO A 1 407 ? -13.18 27.25 26.234 1 80.44 407 PRO A N 1
ATOM 3334 C CA . PRO A 1 407 ? -12.133 27.984 26.953 1 80.44 407 PRO A CA 1
ATOM 3335 C C . PRO A 1 407 ? -12.516 28.328 28.375 1 80.44 407 PRO A C 1
ATOM 3337 O O . PRO A 1 407 ? -13.695 28.562 28.672 1 80.44 407 PRO A O 1
ATOM 3340 N N . LYS A 1 408 ? -11.523 28.328 29.234 1 78.75 408 LYS A N 1
ATOM 3341 C CA . LYS A 1 408 ? -11.75 28.656 30.641 1 78.75 408 LYS A CA 1
ATOM 3342 C C . LYS A 1 408 ? -11.539 30.141 30.906 1 78.75 408 LYS A C 1
ATOM 3344 O O . LYS A 1 408 ? -10.695 30.781 30.266 1 78.75 408 LYS A O 1
ATOM 3349 N N . GLY A 1 409 ? -12.383 30.609 31.859 1 80.75 409 GLY A N 1
ATOM 3350 C CA . GLY A 1 409 ? -12.281 32.031 32.219 1 80.75 409 GLY A CA 1
ATOM 3351 C C . GLY A 1 409 ? -11.141 32.312 33.188 1 80.75 409 GLY A C 1
ATOM 3352 O O . GLY A 1 409 ? -10.383 31.406 33.531 1 80.75 409 GLY A O 1
ATOM 3353 N N . LEU A 1 410 ? -10.984 33.594 33.5 1 84.69 410 LEU A N 1
ATOM 3354 C CA . LEU A 1 410 ? -9.891 34.094 34.312 1 84.69 410 LEU A CA 1
ATOM 3355 C C . LEU A 1 410 ? -9.859 33.375 35.688 1 84.69 410 LEU A C 1
ATOM 3357 O O . LEU A 1 410 ? -8.789 33.031 36.188 1 84.69 410 LEU A O 1
ATOM 3361 N N . ASP A 1 411 ? -11 33.188 36.219 1 80.62 411 ASP A N 1
ATOM 3362 C CA . ASP A 1 411 ? -11.062 32.562 37.531 1 80.62 411 ASP A CA 1
ATOM 3363 C C . ASP A 1 411 ? -10.5 31.141 37.5 1 80.62 411 ASP A C 1
ATOM 3365 O O . ASP A 1 411 ? -9.742 30.734 38.375 1 80.62 411 ASP A O 1
ATOM 3369 N N . ALA A 1 412 ? -10.914 30.453 36.531 1 77.56 412 ALA A N 1
ATOM 3370 C CA . ALA A 1 412 ? -10.398 29.094 36.375 1 77.56 412 ALA A CA 1
ATOM 3371 C C . ALA A 1 412 ? -8.891 29.109 36.156 1 77.56 412 ALA A C 1
ATOM 3373 O O . ALA A 1 412 ? -8.172 28.25 36.688 1 77.56 412 ALA A O 1
ATOM 3374 N N . TYR A 1 413 ? -8.445 30.031 35.406 1 76.88 413 TYR A N 1
ATOM 3375 C CA . TYR A 1 413 ? -7.023 30.188 35.094 1 76.88 413 TYR A CA 1
ATOM 3376 C C . TYR A 1 413 ? -6.234 30.469 36.375 1 76.88 413 TYR A C 1
ATOM 3378 O O . TYR A 1 413 ? -5.156 29.906 36.594 1 76.88 413 TYR A O 1
ATOM 3386 N N . ARG A 1 414 ? -6.746 31.312 37.219 1 76.19 414 ARG A N 1
ATOM 3387 C CA . ARG A 1 414 ? -6.105 31.672 38.469 1 76.19 414 ARG A CA 1
ATOM 3388 C C . ARG A 1 414 ? -5.992 30.453 39.375 1 76.19 414 ARG A C 1
ATOM 3390 O O . ARG A 1 414 ? -4.977 30.281 40.062 1 76.19 414 ARG A O 1
ATOM 3397 N N . ASN A 1 415 ? -6.973 29.641 39.312 1 73.44 415 ASN A N 1
ATOM 3398 C CA . ASN A 1 415 ? -7.004 28.469 40.188 1 73.44 415 ASN A CA 1
ATOM 3399 C C . ASN A 1 415 ? -6 27.406 39.719 1 73.44 415 ASN A C 1
ATOM 3401 O O . ASN A 1 415 ? -5.414 26.703 40.531 1 73.44 415 ASN A O 1
ATOM 3405 N N . GLU A 1 416 ? -5.863 27.188 38.406 1 64.69 416 GLU A N 1
ATOM 3406 C CA . GLU A 1 416 ? -4.91 26.234 37.844 1 64.69 416 GLU A CA 1
ATOM 3407 C C . GLU A 1 416 ? -3.473 26.672 38.125 1 64.69 416 GLU A C 1
ATOM 3409 O O . GLU A 1 416 ? -2.611 25.828 38.406 1 64.69 416 GLU A O 1
ATOM 3414 N N . LYS A 1 417 ? -3.02 27.906 37.875 1 56.69 417 LYS A N 1
ATOM 3415 C CA . LYS A 1 417 ? -1.689 28.422 38.188 1 56.69 417 LYS A CA 1
ATOM 3416 C C . LYS A 1 417 ? -1.335 28.219 39.656 1 56.69 417 LYS A C 1
ATOM 3418 O O . LYS A 1 417 ? -0.192 27.891 39.969 1 56.69 417 LYS A O 1
ATOM 3423 N N . TYR A 1 418 ? -2.271 28.328 40.438 1 42.78 418 TYR A N 1
ATOM 3424 C CA . TYR A 1 418 ? -2.055 28.078 41.875 1 42.78 418 TYR A CA 1
ATOM 3425 C C . TYR A 1 418 ? -1.78 26.609 42.125 1 42.78 418 TYR A C 1
ATOM 3427 O O . TYR A 1 418 ? -0.918 26.266 42.938 1 42.78 418 TYR A O 1
ATOM 3435 N N . ASP A 1 419 ? -2.443 25.719 41.438 1 43.81 419 ASP A N 1
ATOM 3436 C CA . ASP A 1 419 ? -2.221 24.281 41.625 1 43.81 419 ASP A CA 1
ATOM 3437 C C . ASP A 1 419 ? -0.904 23.859 40.969 1 43.81 419 ASP A C 1
ATOM 3439 O O . ASP A 1 419 ? -0.217 22.969 41.469 1 43.81 419 ASP A O 1
ATOM 3443 N N . SER A 1 420 ? -0.558 24.312 39.812 1 42.84 420 SER A N 1
ATOM 3444 C CA . SER A 1 420 ? 0.712 23.984 39.188 1 42.84 420 SER A CA 1
ATOM 3445 C C . SER A 1 420 ? 1.891 24.516 40 1 42.84 420 SER A C 1
ATOM 3447 O O . SER A 1 420 ? 2.957 23.891 40.031 1 42.84 420 SER A O 1
ATOM 3449 N N . ASN A 1 421 ? 1.896 25.734 40.656 1 37.5 421 ASN A N 1
ATOM 3450 C CA . ASN A 1 421 ? 2.939 26.172 41.594 1 37.5 421 ASN A CA 1
ATOM 3451 C C . ASN A 1 421 ? 3.104 25.203 42.75 1 37.5 421 ASN A C 1
ATOM 3453 O O . ASN A 1 421 ? 4.176 25.125 43.344 1 37.5 421 ASN A O 1
ATOM 3457 N N . ASN A 1 422 ? 2.17 24.547 43.25 1 33.38 422 ASN A N 1
ATOM 3458 C CA . ASN A 1 422 ? 2.359 23.547 44.281 1 33.38 422 ASN A CA 1
ATOM 3459 C C . ASN A 1 422 ? 2.844 22.219 43.719 1 33.38 422 ASN A C 1
ATOM 3461 O O . ASN A 1 422 ? 3.289 21.344 44.438 1 33.38 422 ASN A O 1
ATOM 3465 N N . VAL A 1 423 ? 2.359 21.75 42.656 1 30.33 423 VAL A N 1
ATOM 3466 C CA . VAL A 1 423 ? 2.818 20.484 42.094 1 30.33 423 VAL A CA 1
ATOM 3467 C C . VAL A 1 423 ? 4.121 20.703 41.312 1 30.33 423 VAL A C 1
ATOM 3469 O O . VAL A 1 423 ? 5.09 19.953 41.531 1 30.33 423 VAL A O 1
ATOM 3472 N N . ILE A 1 424 ? 4.059 21.219 40.094 1 30.81 424 ILE A N 1
ATOM 3473 C CA . ILE A 1 424 ? 5.086 21.016 39.062 1 30.81 424 ILE A CA 1
ATOM 3474 C C . ILE A 1 424 ? 6.246 21.969 39.281 1 30.81 424 ILE A C 1
ATOM 3476 O O . ILE A 1 424 ? 6.219 23.109 38.812 1 30.81 424 ILE A O 1
ATOM 3480 N N . LYS A 1 425 ? 6.738 22.266 40.438 1 31.81 425 LYS A N 1
ATOM 3481 C CA . LYS A 1 425 ? 7.988 23.016 40.5 1 31.81 425 LYS A CA 1
ATOM 3482 C C . LYS A 1 425 ? 9.078 22.328 39.688 1 31.81 425 LYS A C 1
ATOM 3484 O O . LYS A 1 425 ? 10.164 22.875 39.5 1 31.81 425 LYS A O 1
ATOM 3489 N N . ASP A 1 426 ? 9.258 21.047 39.75 1 26.67 426 ASP A N 1
ATOM 3490 C CA . ASP A 1 426 ? 10.539 20.531 39.25 1 26.67 426 ASP A CA 1
ATOM 3491 C C . ASP A 1 426 ? 10.75 20.859 37.781 1 26.67 426 ASP A C 1
ATOM 3493 O O . ASP A 1 426 ? 11.883 20.938 37.312 1 26.67 426 ASP A O 1
ATOM 3497 N N . THR A 1 427 ? 10.07 20.234 36.781 1 28.27 427 THR A N 1
ATOM 3498 C CA . THR A 1 427 ? 10.773 20.219 35.5 1 28.27 427 THR A CA 1
ATOM 3499 C C . THR A 1 427 ? 10.734 21.609 34.875 1 28.27 427 THR A C 1
ATOM 3501 O O . THR A 1 427 ? 9.688 22.047 34.406 1 28.27 427 THR A O 1
ATOM 3504 N N . ALA A 1 428 ? 11.406 22.656 35.219 1 27.97 428 ALA A N 1
ATOM 3505 C CA . ALA A 1 428 ? 11.828 24 34.812 1 27.97 428 ALA A CA 1
ATOM 3506 C C . ALA A 1 428 ? 11.953 24.109 33.312 1 27.97 428 ALA A C 1
ATOM 3508 O O . ALA A 1 428 ? 11.961 25.219 32.75 1 27.97 428 ALA A O 1
ATOM 3509 N N . ASP A 1 429 ? 12.586 23.047 32.75 1 27.73 429 ASP A N 1
ATOM 3510 C CA . ASP A 1 429 ? 12.977 23.109 31.344 1 27.73 429 ASP A CA 1
ATOM 3511 C C . ASP A 1 429 ? 11.766 23.391 30.438 1 27.73 429 ASP A C 1
ATOM 3513 O O . ASP A 1 429 ? 11.867 23.297 29.219 1 27.73 429 ASP A O 1
ATOM 3517 N N . SER A 1 430 ? 10.68 23.453 30.938 1 27.33 430 SER A N 1
ATOM 3518 C CA . SER A 1 430 ? 9.438 23.734 30.234 1 27.33 430 SER A CA 1
ATOM 3519 C C . SER A 1 430 ? 9.398 25.188 29.75 1 27.33 430 SER A C 1
ATOM 3521 O O . SER A 1 430 ? 8.445 25.594 29.078 1 27.33 430 SER A O 1
ATOM 3523 N N . THR A 1 431 ? 10.062 26.047 30.312 1 27.62 431 THR A N 1
ATOM 3524 C CA . THR A 1 431 ? 9.938 27.469 30.016 1 27.62 431 THR A CA 1
ATOM 3525 C C . THR A 1 431 ? 10.43 27.781 28.609 1 27.62 431 THR A C 1
ATOM 3527 O O . THR A 1 431 ? 10.195 28.875 28.094 1 27.62 431 THR A O 1
ATOM 3530 N N . GLU A 1 432 ? 11.711 27.25 28.359 1 28.05 432 GLU A N 1
ATOM 3531 C CA . GLU A 1 432 ? 12.141 27.641 27.016 1 28.05 432 GLU A CA 1
ATOM 3532 C C . GLU A 1 432 ? 11.203 27.094 25.953 1 28.05 432 GLU A C 1
ATOM 3534 O O . GLU A 1 432 ? 11.477 26.047 25.359 1 28.05 432 GLU A O 1
ATOM 3539 N N . ARG A 1 433 ? 10.016 26.953 26.266 1 32.19 433 ARG A N 1
ATOM 3540 C CA . ARG A 1 433 ? 8.984 26.781 25.234 1 32.19 433 ARG A CA 1
ATOM 3541 C C . ARG A 1 433 ? 9.328 27.578 23.984 1 32.19 433 ARG A C 1
ATOM 3543 O O . ARG A 1 433 ? 9.422 28.812 24.031 1 32.19 433 ARG A O 1
ATOM 3550 N N . SER A 1 434 ? 10.102 27.031 23.203 1 33.03 434 SER A N 1
ATOM 3551 C CA . SER A 1 434 ? 10.258 27.672 21.906 1 33.03 434 SER A CA 1
ATOM 3552 C C . SER A 1 434 ? 8.969 28.359 21.469 1 33.03 434 SER A C 1
ATOM 3554 O O . SER A 1 434 ? 7.871 27.938 21.828 1 33.03 434 SER A O 1
ATOM 3556 N N . ARG A 1 435 ? 8.953 29.703 21.234 1 38.06 435 ARG A N 1
ATOM 3557 C CA . ARG A 1 435 ? 7.879 30.641 20.875 1 38.06 435 ARG A CA 1
ATOM 3558 C C . ARG A 1 435 ? 6.707 29.891 20.234 1 38.06 435 ARG A C 1
ATOM 3560 O O . ARG A 1 435 ? 5.547 30.266 20.453 1 38.06 435 ARG A O 1
ATOM 3567 N N . PHE A 1 436 ? 6.926 29.297 19.141 1 39.59 436 PHE A N 1
ATOM 3568 C CA . PHE A 1 436 ? 5.824 28.672 18.422 1 39.59 436 PHE A CA 1
ATOM 3569 C C . PHE A 1 436 ? 5.848 27.156 18.625 1 39.59 436 PHE A C 1
ATOM 3571 O O . PHE A 1 436 ? 6.824 26.5 18.266 1 39.59 436 PHE A O 1
ATOM 3578 N N . PRO A 1 437 ? 5.094 26.672 19.672 1 40.69 437 PRO A N 1
ATOM 3579 C CA . PRO A 1 437 ? 4.988 25.25 20 1 40.69 437 PRO A CA 1
ATOM 3580 C C . PRO A 1 437 ? 4.902 24.359 18.766 1 40.69 437 PRO A C 1
ATOM 3582 O O . PRO A 1 437 ? 4.75 23.141 18.875 1 40.69 437 PRO A O 1
ATOM 3585 N N . PHE A 1 438 ? 4.867 25 17.703 1 41.53 438 PHE A N 1
ATOM 3586 C CA . PHE A 1 438 ? 4.551 24.156 16.562 1 41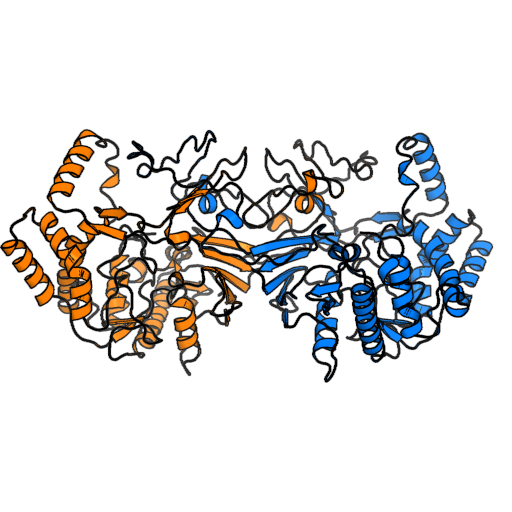.53 438 PHE A CA 1
ATOM 3587 C C . PHE A 1 438 ? 5.816 23.781 15.789 1 41.53 438 PHE A C 1
ATOM 3589 O O . PHE A 1 438 ? 5.77 23.547 14.586 1 41.53 438 PHE A O 1
ATOM 3596 N N . CYS A 1 439 ? 6.996 24.031 16.422 1 40.34 439 CYS A N 1
ATOM 3597 C CA . CYS A 1 439 ? 8.117 23.484 15.664 1 40.34 439 CYS A CA 1
ATOM 3598 C C . CYS A 1 439 ? 8.062 21.969 15.625 1 40.34 439 CYS A C 1
ATOM 3600 O O . CYS A 1 439 ? 8.242 21.312 16.656 1 40.34 439 CYS A O 1
ATOM 3602 N N . PHE A 1 440 ? 7.078 21.453 14.922 1 39.31 440 PHE A N 1
ATOM 3603 C CA . PHE A 1 440 ? 7.016 20 14.805 1 39.31 440 PHE A CA 1
ATOM 3604 C C . PHE A 1 440 ? 8.242 19.469 14.07 1 39.31 440 PHE A C 1
ATOM 3606 O O . PHE A 1 440 ? 8.812 20.156 13.219 1 39.31 440 PHE A O 1
ATOM 3613 N N . MET B 1 1 ? -2.195 -21.281 -2.766 1 36.03 1 MET B N 1
ATOM 3614 C CA . MET B 1 1 ? -3.373 -20.422 -2.795 1 36.03 1 MET B CA 1
ATOM 3615 C C . MET B 1 1 ? -3.846 -20.094 -1.383 1 36.03 1 MET B C 1
ATOM 3617 O O . MET B 1 1 ? -3.791 -20.953 -0.494 1 36.03 1 MET B O 1
ATOM 3621 N N . LEU B 1 2 ? -3.559 -18.906 -0.815 1 43.31 2 LEU B N 1
ATOM 3622 C CA . LEU B 1 2 ? -4.117 -18.594 0.496 1 43.31 2 LEU B CA 1
ATOM 3623 C C . LEU B 1 2 ? -5.57 -19.047 0.593 1 43.31 2 LEU B C 1
ATOM 3625 O O . LEU B 1 2 ? -6.438 -18.531 -0.112 1 43.31 2 LEU B O 1
ATOM 3629 N N . ASP B 1 3 ? -5.793 -20.312 0.727 1 48 3 ASP B N 1
ATOM 3630 C CA . ASP B 1 3 ? -7.133 -20.766 1.078 1 48 3 ASP B CA 1
ATOM 3631 C C . ASP B 1 3 ? -7.707 -19.938 2.232 1 48 3 ASP B C 1
ATOM 3633 O O . ASP B 1 3 ? -7.301 -20.109 3.385 1 48 3 ASP B O 1
ATOM 3637 N N . TRP B 1 4 ? -8.047 -18.688 1.871 1 56.5 4 TRP B N 1
ATOM 3638 C CA . TRP B 1 4 ? -8.773 -18 2.93 1 56.5 4 TRP B CA 1
ATOM 3639 C C . TRP B 1 4 ? -10.031 -18.766 3.318 1 56.5 4 TRP B C 1
ATOM 3641 O O . TRP B 1 4 ? -10.977 -18.859 2.529 1 56.5 4 TRP B O 1
ATOM 3651 N N . ASP B 1 5 ? -9.812 -19.641 4.25 1 56.78 5 ASP B N 1
ATOM 3652 C CA . ASP B 1 5 ? -10.969 -20.422 4.699 1 56.78 5 ASP B CA 1
ATOM 3653 C C . ASP B 1 5 ? -12.25 -19.594 4.586 1 56.78 5 ASP B C 1
ATOM 3655 O O . ASP B 1 5 ? -13.297 -20.125 4.215 1 56.78 5 ASP B O 1
ATOM 3659 N N . ASN B 1 6 ? -12.039 -18.25 4.688 1 65.5 6 ASN B N 1
ATOM 3660 C CA . ASN B 1 6 ? -13.266 -17.469 4.691 1 65.5 6 ASN B CA 1
ATOM 3661 C C . ASN B 1 6 ? -13.484 -16.75 3.359 1 65.5 6 ASN B C 1
ATOM 3663 O O . ASN B 1 6 ? -14.422 -15.969 3.213 1 65.5 6 ASN B O 1
ATOM 3667 N N . GLY B 1 7 ? -12.703 -17.109 2.324 1 70.69 7 GLY B N 1
ATOM 3668 C CA . GLY B 1 7 ? -12.906 -16.578 0.985 1 70.69 7 GLY B CA 1
ATOM 3669 C C . GLY B 1 7 ? -12.391 -15.164 0.816 1 70.69 7 GLY B C 1
ATOM 3670 O O . GLY B 1 7 ? -12.734 -14.484 -0.155 1 70.69 7 GLY B O 1
ATOM 3671 N N . ASN B 1 8 ? -11.711 -14.625 1.763 1 74.12 8 ASN B N 1
ATOM 3672 C CA . ASN B 1 8 ? -11.102 -13.297 1.767 1 74.12 8 ASN B CA 1
ATOM 3673 C C . ASN B 1 8 ? -12.125 -12.211 1.428 1 74.12 8 ASN B C 1
ATOM 3675 O O . ASN B 1 8 ? -11.945 -11.477 0.458 1 74.12 8 ASN B O 1
ATOM 3679 N N . PRO B 1 9 ? -13.148 -12.133 2.203 1 78.38 9 PRO B N 1
ATOM 3680 C CA . PRO B 1 9 ? -14.148 -11.094 1.936 1 78.38 9 PRO B CA 1
ATOM 3681 C C . PRO B 1 9 ? -13.562 -9.688 1.987 1 78.38 9 PRO B C 1
ATOM 3683 O O . PRO B 1 9 ? -12.57 -9.445 2.684 1 78.38 9 PRO B O 1
ATOM 3686 N N . VAL B 1 10 ? -14.203 -8.82 1.218 1 84.38 10 VAL B N 1
ATOM 3687 C CA . VAL B 1 10 ? -13.812 -7.414 1.238 1 84.38 10 VAL B CA 1
ATOM 3688 C C . VAL B 1 10 ? -14.148 -6.805 2.598 1 84.38 10 VAL B C 1
ATOM 3690 O O . VAL B 1 10 ? -15.211 -7.078 3.162 1 84.38 10 VAL B O 1
ATOM 3693 N N . VAL B 1 11 ? -13.25 -6.141 3.082 1 84.19 11 VAL B N 1
ATOM 3694 C CA . VAL B 1 11 ? -13.492 -5.441 4.34 1 84.19 11 VAL B CA 1
ATOM 3695 C C . VAL B 1 11 ? -13.867 -3.988 4.059 1 84.19 11 VAL B C 1
ATOM 3697 O O . VAL B 1 11 ? -13.102 -3.252 3.43 1 84.19 11 VAL B O 1
ATOM 3700 N N . GLU B 1 12 ? -15.047 -3.617 4.434 1 88.69 12 GLU B N 1
ATOM 3701 C CA . GLU B 1 12 ? -15.461 -2.219 4.379 1 88.69 12 GLU B CA 1
ATOM 3702 C C . GLU B 1 12 ? -15.094 -1.483 5.664 1 88.69 12 GLU B C 1
ATOM 3704 O O . GLU B 1 12 ? -15.75 -1.651 6.695 1 88.69 12 GLU B O 1
ATOM 3709 N N . TYR B 1 13 ? -14.133 -0.665 5.57 1 91.31 13 TYR B N 1
ATOM 3710 C CA . TYR B 1 13 ? -13.633 0.022 6.758 1 91.31 13 TYR B CA 1
ATOM 3711 C C . TYR B 1 13 ? -14.539 1.192 7.129 1 91.31 13 TYR B C 1
ATOM 3713 O O . TYR B 1 13 ? -15.016 1.918 6.254 1 91.31 13 TYR B O 1
ATOM 3721 N N . ASP B 1 14 ? -14.789 1.304 8.383 1 92.38 14 ASP B N 1
ATOM 3722 C CA . ASP B 1 14 ? -15.469 2.434 9.008 1 92.38 14 ASP B CA 1
ATOM 3723 C C . ASP B 1 14 ? -14.602 3.055 10.102 1 92.38 14 ASP B C 1
ATOM 3725 O O . ASP B 1 14 ? -14.539 2.543 11.219 1 92.38 14 ASP B O 1
ATOM 3729 N N . TYR B 1 15 ? -13.938 4.164 9.781 1 92.94 15 TYR B N 1
ATOM 3730 C CA . TYR B 1 15 ? -12.992 4.75 10.719 1 92.94 15 TYR B CA 1
ATOM 3731 C C . TYR B 1 15 ? -13.703 5.289 11.953 1 92.94 15 TYR B C 1
ATOM 3733 O O . TYR B 1 15 ? -13.07 5.566 12.977 1 92.94 15 TYR B O 1
ATOM 3741 N N . THR B 1 16 ? -15.031 5.512 11.891 1 91.81 16 THR B N 1
ATOM 3742 C CA . THR B 1 16 ? -15.781 6.035 13.023 1 91.81 16 THR B CA 1
ATOM 3743 C C . THR B 1 16 ? -16.016 4.949 14.07 1 91.81 16 THR B C 1
ATOM 3745 O O . THR B 1 16 ? -16.406 5.242 15.203 1 91.81 16 THR B O 1
ATOM 3748 N N . HIS B 1 17 ? -15.812 3.705 13.672 1 92.38 17 HIS B N 1
ATOM 3749 C CA . HIS B 1 17 ? -15.891 2.57 14.586 1 92.38 17 HIS B CA 1
ATOM 3750 C C . HIS B 1 17 ? -14.641 1.708 14.508 1 92.38 17 HIS B C 1
ATOM 3752 O O . HIS B 1 17 ? -14.695 0.547 14.094 1 92.38 17 HIS B O 1
ATOM 3758 N N . PRO B 1 18 ? -13.539 2.275 15 1 93.19 18 PRO B N 1
ATOM 3759 C CA . PRO B 1 18 ? -12.266 1.562 14.867 1 93.19 18 PRO B CA 1
ATOM 3760 C C . PRO B 1 18 ? -12.258 0.23 15.609 1 93.19 18 PRO B C 1
ATOM 3762 O O . PRO B 1 18 ? -11.516 -0.685 15.242 1 93.19 18 PRO B O 1
ATOM 3765 N N . GLU B 1 19 ? -13.094 0.034 16.625 1 90.88 19 GLU B N 1
ATOM 3766 C CA . GLU B 1 19 ? -13.141 -1.186 17.422 1 90.88 19 GLU B CA 1
ATOM 3767 C C . GLU B 1 19 ? -13.656 -2.365 16.609 1 90.88 19 GLU B C 1
ATOM 3769 O O . GLU B 1 19 ? -13.453 -3.521 16.969 1 90.88 19 GLU B O 1
ATOM 3774 N N . ARG B 1 20 ? -14.305 -2.07 15.508 1 91.12 20 ARG B N 1
ATOM 3775 C CA . ARG B 1 20 ? -14.82 -3.129 14.648 1 91.12 20 ARG B CA 1
ATOM 3776 C C . ARG B 1 20 ? -13.711 -3.717 13.781 1 91.12 20 ARG B C 1
ATOM 3778 O O . ARG B 1 20 ? -13.852 -4.816 13.242 1 91.12 20 ARG B O 1
ATOM 3785 N N . HIS B 1 21 ? -12.656 -2.932 13.656 1 90.19 21 HIS B N 1
ATOM 3786 C CA . HIS B 1 21 ? -11.664 -3.305 12.656 1 90.19 21 HIS B CA 1
ATOM 3787 C C . HIS B 1 21 ? -10.305 -3.559 13.305 1 90.19 21 HIS B C 1
ATOM 3789 O O . HIS B 1 21 ? -9.406 -4.133 12.672 1 90.19 21 HIS B O 1
ATOM 3795 N N . HIS B 1 22 ? -10.086 -3.1 14.484 1 89.38 22 HIS B N 1
ATOM 3796 C CA . HIS B 1 22 ? -8.836 -3.266 15.211 1 89.38 22 HIS B CA 1
ATOM 3797 C C . HIS B 1 22 ? -9.062 -3.93 16.562 1 89.38 22 HIS B C 1
ATOM 3799 O O . HIS B 1 22 ? -9.719 -3.355 17.438 1 89.38 22 HIS B O 1
ATOM 3805 N N . LYS B 1 23 ? -8.461 -5.039 16.688 1 87.06 23 LYS B N 1
ATOM 3806 C CA . LYS B 1 23 ? -8.672 -5.82 17.906 1 87.06 23 LYS B CA 1
ATOM 3807 C C . LYS B 1 23 ? -7.902 -5.223 19.078 1 87.06 23 LYS B C 1
ATOM 3809 O O . LYS B 1 23 ? -6.785 -4.73 18.906 1 87.06 23 LYS B O 1
ATOM 3814 N N . GLY B 1 24 ? -8.531 -5.262 20.297 1 88.25 24 GLY B N 1
ATOM 3815 C CA . GLY B 1 24 ? -7.836 -4.945 21.531 1 88.25 24 GLY B CA 1
ATOM 3816 C C . GLY B 1 24 ? -7.977 -3.488 21.938 1 88.25 24 GLY B C 1
ATOM 3817 O O . GLY B 1 24 ? -7.434 -3.068 22.953 1 88.25 24 GLY B O 1
ATOM 3818 N N . LEU B 1 25 ? -8.695 -2.689 21.141 1 91.5 25 LEU B N 1
ATOM 3819 C CA . LEU B 1 25 ? -8.906 -1.298 21.531 1 91.5 25 LEU B CA 1
ATOM 3820 C C . LEU B 1 25 ? -9.742 -1.204 22.797 1 91.5 25 LEU B C 1
ATOM 3822 O O . LEU B 1 25 ? -10.742 -1.909 22.938 1 91.5 25 LEU B O 1
ATOM 3826 N N . LEU B 1 26 ? -9.266 -0.401 23.719 1 87.81 26 LEU B N 1
ATOM 3827 C CA . LEU B 1 26 ? -9.992 -0.187 24.969 1 87.81 26 LEU B CA 1
ATOM 3828 C C . LEU B 1 26 ? -10.531 1.236 25.047 1 87.81 26 LEU B C 1
ATOM 3830 O O . LEU B 1 26 ? -9.781 2.201 24.906 1 87.81 26 LEU B O 1
ATOM 3834 N N . PRO B 1 27 ? -11.828 1.36 25.266 1 87.25 27 PRO B N 1
ATOM 3835 C CA . PRO B 1 27 ? -12.391 2.711 25.375 1 87.25 27 PRO B CA 1
ATOM 3836 C C . PRO B 1 27 ? -11.805 3.496 26.547 1 87.25 27 PRO B C 1
ATOM 3838 O O . PRO B 1 27 ? -11.516 2.92 27.594 1 87.25 27 PRO B O 1
ATOM 3841 N N . PHE B 1 28 ? -11.68 4.793 26.25 1 83 28 PHE B N 1
ATOM 3842 C CA . PHE B 1 28 ? -11.266 5.672 27.344 1 83 28 PHE B CA 1
ATOM 3843 C C . PHE B 1 28 ? -12.258 5.605 28.5 1 83 28 PHE B C 1
ATOM 3845 O O . PHE B 1 28 ? -13.469 5.586 28.281 1 83 28 PHE B O 1
ATOM 3852 N N . LYS B 1 29 ? -11.797 5.273 29.672 1 71.31 29 LYS B N 1
ATOM 3853 C CA . LYS B 1 29 ? -12.617 5.375 30.875 1 71.31 29 LYS B CA 1
ATOM 3854 C C . LYS B 1 29 ? -12.359 6.695 31.594 1 71.31 29 LYS B C 1
ATOM 3856 O O . LYS B 1 29 ? -11.25 7.227 31.562 1 71.31 29 LYS B O 1
ATOM 3861 N N . PRO B 1 30 ? -13.586 7.461 31.875 1 56.03 30 PRO B N 1
ATOM 3862 C CA . PRO B 1 30 ? -13.367 8.672 32.656 1 56.03 30 PRO B CA 1
ATOM 3863 C C . PRO B 1 30 ? -12.344 8.469 33.781 1 56.03 30 PRO B C 1
ATOM 3865 O O . PRO B 1 30 ? -12.406 7.469 34.5 1 56.03 30 PRO B O 1
ATOM 3868 N N . PHE B 1 31 ? -11.148 8.734 33.531 1 46.97 31 PHE B N 1
ATOM 3869 C CA . PHE B 1 31 ? -10.188 8.602 34.594 1 46.97 31 PHE B CA 1
ATOM 3870 C C . PHE B 1 31 ? -10.562 9.508 35.781 1 46.97 31 PHE B C 1
ATOM 3872 O O . PHE B 1 31 ? -10.797 10.703 35.594 1 46.97 31 PHE B O 1
ATOM 3879 N N . LYS B 1 32 ? -11.375 9.164 36.812 1 44.22 32 LYS B N 1
ATOM 3880 C CA . LYS B 1 32 ? -11.531 10.016 37.969 1 44.22 32 LYS B CA 1
ATOM 3881 C C . LYS B 1 32 ? -10.281 10.859 38.219 1 44.22 32 LYS B C 1
ATOM 3883 O O . LYS B 1 32 ? -10.367 12.062 38.438 1 44.22 32 LYS B O 1
ATOM 3888 N N . ASN B 1 33 ? -9.188 10.383 38.875 1 35.44 33 ASN B N 1
ATOM 3889 C CA . ASN B 1 33 ? -8.016 11.062 39.438 1 35.44 33 ASN B CA 1
ATOM 3890 C C . ASN B 1 33 ? -6.902 11.188 38.406 1 35.44 33 ASN B C 1
ATOM 3892 O O . ASN B 1 33 ? -5.727 11.273 38.75 1 35.44 33 ASN B O 1
ATOM 3896 N N . HIS B 1 34 ? -7.207 11 37.125 1 37.38 34 HIS B N 1
ATOM 3897 C CA . HIS B 1 34 ? -6.012 10.844 36.312 1 37.38 34 HIS B CA 1
ATOM 3898 C C . HIS B 1 34 ? -5.5 12.195 35.812 1 37.38 34 HIS B C 1
ATOM 3900 O O . HIS B 1 34 ? -5.598 12.508 34.625 1 37.38 34 HIS B O 1
ATOM 3906 N N . ARG B 1 35 ? -5.637 13.211 36.531 1 35.62 35 ARG B N 1
ATOM 3907 C CA . ARG B 1 35 ? -5 14.477 36.188 1 35.62 35 ARG B CA 1
ATOM 3908 C C . ARG B 1 35 ? -3.66 14.242 35.5 1 35.62 35 ARG B C 1
ATOM 3910 O O . ARG B 1 35 ? -3.291 14.977 34.562 1 35.62 35 ARG B O 1
ATOM 3917 N N . ASN B 1 36 ? -2.721 13.547 36.219 1 33.69 36 ASN B N 1
ATOM 3918 C CA . ASN B 1 36 ? -1.281 13.562 35.969 1 33.69 36 ASN B CA 1
ATOM 3919 C C . ASN B 1 36 ? -0.913 12.781 34.719 1 33.69 36 ASN B C 1
ATOM 3921 O O . ASN B 1 36 ? 0.259 12.719 34.344 1 33.69 36 ASN B O 1
ATOM 3925 N N . CYS B 1 37 ? -1.813 11.945 34.25 1 35.56 37 CYS B N 1
ATOM 3926 C CA . CYS B 1 37 ? -1.267 10.953 33.312 1 35.56 37 CYS B CA 1
ATOM 3927 C C . CYS B 1 37 ? -1.048 11.555 31.938 1 35.56 37 CYS B C 1
ATOM 3929 O O . CYS B 1 37 ? -0.39 10.953 31.094 1 35.56 37 CYS B O 1
ATOM 3931 N N . TYR B 1 38 ? -1.874 12.438 31.578 1 36.44 38 TYR B N 1
ATOM 3932 C CA . TYR B 1 38 ? -1.676 12.891 30.203 1 36.44 38 TYR B CA 1
ATOM 3933 C C . TYR B 1 38 ? -0.403 13.727 30.094 1 36.44 38 TYR B C 1
ATOM 3935 O O . TYR B 1 38 ? 0.157 13.859 29 1 36.44 38 TYR B O 1
ATOM 3943 N N . ASN B 1 39 ? -0.288 14.641 31.078 1 33.03 39 ASN B N 1
ATOM 3944 C CA . ASN B 1 39 ? 0.728 15.672 30.875 1 33.03 39 ASN B CA 1
ATOM 3945 C C . ASN B 1 39 ? 2.113 15.055 30.703 1 33.03 39 ASN B C 1
ATOM 3947 O O . ASN B 1 39 ? 3.01 15.695 30.141 1 33.03 39 ASN B O 1
ATOM 3951 N N . SER B 1 40 ? 2.637 14.43 31.891 1 32.28 40 SER B N 1
ATOM 3952 C CA . SER B 1 40 ? 4.062 14.125 31.906 1 32.28 40 SER B CA 1
ATOM 3953 C C . SER B 1 40 ? 4.395 12.984 30.953 1 32.28 40 SER B C 1
ATOM 3955 O O . SER B 1 40 ? 3.66 11.992 30.875 1 32.28 40 SER B O 1
ATOM 3957 N N . GLY B 1 41 ? 4.902 13.125 29.703 1 37.31 41 GLY B N 1
ATOM 3958 C CA . GLY B 1 41 ? 5.586 12.281 28.734 1 37.31 41 GLY B CA 1
ATOM 3959 C C . GLY B 1 41 ? 5.453 10.805 29.047 1 37.31 41 GLY B C 1
ATOM 3960 O O . GLY B 1 41 ? 6.02 9.969 28.328 1 37.31 41 GLY B O 1
ATOM 3961 N N . TYR B 1 42 ? 5.34 10.375 30.312 1 41.38 42 TYR B N 1
ATOM 3962 C CA . TYR B 1 42 ? 5.375 8.992 30.781 1 41.38 42 TYR B CA 1
ATOM 3963 C C . TYR B 1 42 ? 4.012 8.328 30.609 1 41.38 42 TYR B C 1
ATOM 3965 O O . TYR B 1 42 ? 3.012 8.805 31.156 1 41.38 42 TYR B O 1
ATOM 3973 N N . TYR B 1 43 ? 3.664 7.594 29.516 1 48.88 43 TYR B N 1
ATOM 3974 C CA . TYR B 1 43 ? 2.641 6.609 29.188 1 48.88 43 TYR B CA 1
ATOM 3975 C C . TYR B 1 43 ? 2.162 5.875 30.438 1 48.88 43 TYR B C 1
ATOM 3977 O O . TYR B 1 43 ? 2.922 5.703 31.391 1 48.88 43 TYR B O 1
ATOM 3985 N N . PRO B 1 44 ? 0.824 5.703 30.422 1 55 44 PRO B N 1
ATOM 3986 C CA . PRO B 1 44 ? 0.247 4.805 31.422 1 55 44 PRO B CA 1
ATOM 3987 C C . PRO B 1 44 ? 1.013 3.488 31.547 1 55 44 PRO B C 1
ATOM 3989 O O . PRO B 1 44 ? 1.537 2.979 30.562 1 55 44 PRO B O 1
ATOM 3992 N N . GLY B 1 45 ? 1.747 3.15 32.594 1 63.5 45 GLY B N 1
ATOM 3993 C CA . GLY B 1 45 ? 2.312 1.859 32.969 1 63.5 45 GLY B CA 1
ATOM 3994 C C . GLY B 1 45 ? 1.355 0.704 32.75 1 63.5 45 GLY B C 1
ATOM 3995 O O . GLY B 1 45 ? 1.673 -0.238 32 1 63.5 45 GLY B O 1
ATOM 3996 N N . LYS B 1 46 ? 0.211 0.714 33.344 1 73.12 46 LYS B N 1
ATOM 3997 C CA . LYS B 1 46 ? -0.698 -0.416 33.188 1 73.12 46 LYS B CA 1
ATOM 3998 C C . LYS B 1 46 ? -2.084 0.054 32.75 1 73.12 46 LYS B C 1
ATOM 4000 O O . LYS B 1 46 ? -2.688 0.906 33.406 1 73.12 46 LYS B O 1
ATOM 4005 N N . ILE B 1 47 ? -2.508 -0.275 31.594 1 77 47 ILE B N 1
ATOM 4006 C CA . ILE B 1 47 ? -3.871 -0.095 31.109 1 77 47 ILE B CA 1
ATOM 4007 C C . ILE B 1 47 ? -4.629 -1.416 31.203 1 77 47 ILE B C 1
ATOM 4009 O O . ILE B 1 47 ? -4.281 -2.389 30.531 1 77 47 ILE B O 1
ATOM 4013 N N . ASP B 1 48 ? -5.684 -1.4 31.922 1 76.81 48 ASP B N 1
ATOM 4014 C CA . ASP B 1 48 ? -6.434 -2.625 32.188 1 76.81 48 ASP B CA 1
ATOM 4015 C C . ASP B 1 48 ? -5.496 -3.777 32.531 1 76.81 48 ASP B C 1
ATOM 4017 O O . ASP B 1 48 ? -5.609 -4.871 31.984 1 76.81 48 ASP B O 1
ATOM 4021 N N . GLY B 1 49 ? -4.492 -3.461 33.312 1 74.81 49 GLY B N 1
ATOM 4022 C CA . GLY B 1 49 ? -3.59 -4.465 33.844 1 74.81 49 GLY B CA 1
ATOM 4023 C C . GLY B 1 49 ? -2.449 -4.812 32.906 1 74.81 49 GLY B C 1
ATOM 4024 O O . GLY B 1 49 ? -1.563 -5.594 33.25 1 74.81 49 GLY B O 1
ATOM 4025 N N . ILE B 1 50 ? -2.436 -4.188 31.812 1 79.25 50 ILE B N 1
ATOM 4026 C CA . ILE B 1 50 ? -1.399 -4.516 30.828 1 79.25 50 ILE B CA 1
ATOM 4027 C C . ILE B 1 50 ? -0.385 -3.379 30.75 1 79.25 50 ILE B C 1
ATOM 4029 O O . ILE B 1 50 ? -0.755 -2.221 30.547 1 79.25 50 ILE B O 1
ATOM 4033 N N . TYR B 1 51 ? 0.784 -3.742 30.984 1 80.38 51 TYR B N 1
ATOM 4034 C CA . TYR B 1 51 ? 1.879 -2.779 30.922 1 80.38 51 TYR B CA 1
ATOM 4035 C C . TYR B 1 51 ? 2.082 -2.268 29.516 1 80.38 51 TYR B C 1
ATOM 4037 O O . TYR B 1 51 ? 2.115 -3.053 28.562 1 80.38 51 TYR B O 1
ATOM 4045 N N . GLN B 1 52 ? 2.119 -0.927 29.469 1 84.12 52 GLN B N 1
ATOM 4046 C CA . GLN B 1 52 ? 2.402 -0.303 28.172 1 84.12 52 GLN B CA 1
ATOM 4047 C C . GLN B 1 52 ? 3.398 0.844 28.328 1 84.12 52 GLN B C 1
ATOM 4049 O O . GLN B 1 52 ? 3.49 1.456 29.391 1 84.12 52 GLN B O 1
ATOM 4054 N N . ARG B 1 53 ? 4.164 1.001 27.234 1 81.38 53 ARG B N 1
ATOM 4055 C CA . ARG B 1 53 ? 5.152 2.074 27.203 1 81.38 53 ARG B CA 1
ATOM 4056 C C . ARG B 1 53 ? 4.82 3.082 26.109 1 81.38 53 ARG B C 1
ATOM 4058 O O . ARG B 1 53 ? 4.18 2.738 25.109 1 81.38 53 ARG B O 1
ATOM 4065 N N . PHE B 1 54 ? 5.211 4.312 26.375 1 80.69 54 PHE B N 1
ATOM 4066 C CA . PHE B 1 54 ? 5.078 5.379 25.391 1 80.69 54 PHE B CA 1
ATOM 4067 C C . PHE B 1 54 ? 6.418 6.059 25.141 1 80.69 54 PHE B C 1
ATOM 4069 O O . PHE B 1 54 ? 7.242 6.168 26.047 1 80.69 54 PHE B O 1
ATOM 4076 N N . VAL B 1 55 ? 6.707 6.301 23.875 1 77 55 VAL B N 1
ATOM 4077 C CA . VAL B 1 55 ? 7.969 6.965 23.562 1 77 55 VAL B CA 1
ATOM 4078 C C . VAL B 1 55 ? 7.727 8.445 23.312 1 77 55 VAL B C 1
ATOM 4080 O O . VAL B 1 55 ? 6.633 8.836 22.891 1 77 55 VAL B O 1
ATOM 4083 N N . ARG B 1 56 ? 8.695 9.203 23.812 1 64.94 56 ARG B N 1
ATOM 4084 C CA . ARG B 1 56 ? 8.641 10.641 23.547 1 64.94 56 ARG B CA 1
ATOM 4085 C C . ARG B 1 56 ? 9.797 11.086 22.656 1 64.94 56 ARG B C 1
ATOM 4087 O O . ARG B 1 56 ? 10.93 10.609 22.828 1 64.94 56 ARG B O 1
ATOM 4094 N N . GLY B 1 57 ? 9.422 11.875 21.812 1 61.97 57 GLY B N 1
ATOM 4095 C CA . GLY B 1 57 ? 10.43 12.516 20.984 1 61.97 57 GLY B CA 1
ATOM 4096 C C . GLY B 1 57 ? 11.195 11.539 20.109 1 61.97 57 GLY B C 1
ATOM 4097 O O . GLY B 1 57 ? 10.766 10.398 19.922 1 61.97 57 GLY B O 1
ATOM 4098 N N . TYR B 1 58 ? 12.133 12.016 19.453 1 65.19 58 TYR B N 1
ATOM 4099 C CA . TYR B 1 58 ? 12.953 11.234 18.547 1 65.19 58 TYR B CA 1
ATOM 4100 C C . TYR B 1 58 ? 14.148 10.633 19.266 1 65.19 58 TYR B C 1
ATOM 4102 O O . TYR B 1 58 ? 15.25 11.18 19.234 1 65.19 58 TYR B O 1
ATOM 4110 N N . SER B 1 59 ? 13.773 9.711 20.172 1 69.56 59 SER B N 1
ATOM 4111 C CA . SER B 1 59 ? 14.82 8.945 20.828 1 69.56 59 SER B CA 1
ATOM 4112 C C . SER B 1 59 ? 15.172 7.688 20.047 1 69.56 59 SER B C 1
ATOM 4114 O O . SER B 1 59 ? 14.5 7.355 19.062 1 69.56 59 SER B O 1
ATOM 4116 N N . ASP B 1 60 ? 16.25 7.125 20.344 1 76.25 60 ASP B N 1
ATOM 4117 C CA . ASP B 1 60 ? 16.672 5.879 19.719 1 76.25 60 ASP B CA 1
ATOM 4118 C C . ASP B 1 60 ? 15.578 4.812 19.844 1 76.25 60 ASP B C 1
ATOM 4120 O O . ASP B 1 60 ? 15.344 4.043 18.922 1 76.25 60 ASP B O 1
ATOM 4124 N N . GLU B 1 61 ? 14.898 4.891 20.906 1 78.75 61 GLU B N 1
ATOM 4125 C CA . GLU B 1 61 ? 13.828 3.932 21.125 1 78.75 61 GLU B CA 1
ATOM 4126 C C . GLU B 1 61 ? 12.648 4.188 20.203 1 78.75 61 GLU B C 1
ATOM 4128 O O . GLU B 1 61 ? 12.008 3.244 19.719 1 78.75 61 GLU B O 1
ATOM 4133 N N . SER B 1 62 ? 12.438 5.391 19.922 1 82.38 62 SER B N 1
ATOM 4134 C CA . SER B 1 62 ? 11.312 5.73 19.047 1 82.38 62 SER B CA 1
ATOM 4135 C C . SER B 1 62 ? 11.562 5.266 17.625 1 82.38 62 SER B C 1
ATOM 4137 O O . SER B 1 62 ? 10.617 4.961 16.891 1 82.38 62 SER B O 1
ATOM 4139 N N . LYS B 1 63 ? 12.773 5.125 17.344 1 84.69 63 LYS B N 1
ATOM 4140 C CA . LYS B 1 63 ? 13.156 4.762 15.984 1 84.69 63 LYS B CA 1
ATOM 4141 C C . LYS B 1 63 ? 13.102 3.25 15.789 1 84.69 63 LYS B C 1
ATOM 4143 O O . LYS B 1 63 ? 13.227 2.764 14.664 1 84.69 63 LYS B O 1
ATOM 4148 N N . GLN B 1 64 ? 12.867 2.602 16.797 1 89.5 64 GLN B N 1
ATOM 4149 C CA . GLN B 1 64 ? 12.844 1.146 16.703 1 89.5 64 GLN B CA 1
ATOM 4150 C C . GLN B 1 64 ? 11.75 0.667 15.758 1 89.5 64 GLN B C 1
ATOM 4152 O O . GLN B 1 64 ? 10.594 1.069 15.883 1 89.5 64 GLN B O 1
ATOM 4157 N N . GLU B 1 65 ? 12.188 -0.158 14.82 1 92.88 65 GLU B N 1
ATOM 4158 C CA . GLU B 1 65 ? 11.227 -0.79 13.922 1 92.88 65 GLU B CA 1
ATOM 4159 C C . GLU B 1 65 ? 10.547 -1.979 14.594 1 92.88 65 GLU B C 1
ATOM 4161 O O . GLU B 1 65 ? 11.211 -2.875 15.109 1 92.88 65 GLU B O 1
ATOM 4166 N N . LEU B 1 66 ? 9.234 -1.959 14.617 1 95.5 66 LEU B N 1
ATOM 4167 C CA . LEU B 1 66 ? 8.461 -3.018 15.266 1 95.5 66 LEU B CA 1
ATOM 4168 C C . LEU B 1 66 ? 8.086 -4.102 14.258 1 95.5 66 LEU B C 1
ATOM 4170 O O . LEU B 1 66 ? 7.883 -5.258 14.633 1 95.5 66 LEU B O 1
ATOM 4174 N N . CYS B 1 67 ? 7.973 -3.771 13 1 96.5 67 CYS B N 1
ATOM 4175 C CA . CYS B 1 67 ? 7.625 -4.715 11.945 1 96.5 67 CYS B CA 1
ATOM 4176 C C . CYS B 1 67 ? 8.492 -4.5 10.711 1 96.5 67 CYS B C 1
ATOM 4178 O O . CYS B 1 67 ? 8.438 -3.441 10.086 1 96.5 67 CYS B O 1
ATOM 4180 N N . SER B 1 68 ? 9.203 -5.484 10.328 1 93.94 68 SER B N 1
ATOM 4181 C CA . SER B 1 68 ? 10.109 -5.383 9.188 1 93.94 68 SER B CA 1
ATOM 4182 C C . SER B 1 68 ? 9.336 -5.434 7.867 1 93.94 68 SER B C 1
ATOM 4184 O O . SER B 1 68 ? 9.867 -5.07 6.816 1 93.94 68 SER B O 1
ATOM 4186 N N . SER B 1 69 ? 8.094 -5.926 7.879 1 95 69 SER B N 1
ATOM 4187 C CA . SER B 1 69 ? 7.316 -6.055 6.652 1 95 69 SER B CA 1
ATOM 4188 C C . SER B 1 69 ? 6.734 -4.711 6.227 1 95 69 SER B C 1
ATOM 4190 O O . SER B 1 69 ? 6.609 -4.43 5.031 1 95 69 SER B O 1
ATOM 4192 N N . CYS B 1 70 ? 6.375 -3.836 7.211 1 96.69 70 CYS B N 1
ATOM 4193 C CA . CYS B 1 70 ? 5.727 -2.598 6.793 1 96.69 70 CYS B CA 1
ATOM 4194 C C . CYS B 1 70 ? 6.484 -1.382 7.305 1 96.69 70 CYS B C 1
ATOM 4196 O O . CYS B 1 70 ? 6.16 -0.247 6.957 1 96.69 70 CYS B O 1
ATOM 4198 N N . GLY B 1 71 ? 7.461 -1.517 8.164 1 94.31 71 GLY B N 1
ATOM 4199 C CA . GLY B 1 71 ? 8.273 -0.407 8.641 1 94.31 71 GLY B CA 1
ATOM 4200 C C . GLY B 1 71 ? 7.664 0.309 9.828 1 94.31 71 GLY B C 1
ATOM 4201 O O . GLY B 1 71 ? 8.164 1.353 10.258 1 94.31 71 GLY B O 1
ATOM 4202 N N . TRP B 1 72 ? 6.574 -0.219 10.43 1 96.12 72 TRP B N 1
ATOM 4203 C CA . TRP B 1 72 ? 5.945 0.376 11.609 1 96.12 72 TRP B CA 1
ATOM 4204 C C . TRP B 1 72 ? 6.949 0.532 12.742 1 96.12 72 TRP B C 1
ATOM 4206 O O . TRP B 1 72 ? 7.73 -0.382 13.023 1 96.12 72 TRP B O 1
ATOM 4216 N N . THR B 1 73 ? 7.004 1.707 13.391 1 93.06 73 THR B N 1
ATOM 4217 C CA . THR B 1 73 ? 7.996 1.991 14.422 1 93.06 73 THR B CA 1
ATOM 4218 C C . THR B 1 73 ? 7.32 2.213 15.773 1 93.06 73 THR B C 1
ATOM 4220 O O . THR B 1 73 ? 6.098 2.361 15.844 1 93.06 73 THR B O 1
ATOM 4223 N N . ALA B 1 74 ? 8.133 2.186 16.797 1 92.44 74 ALA B N 1
ATOM 4224 C CA . ALA B 1 74 ? 7.633 2.523 18.125 1 92.44 74 ALA B CA 1
ATOM 4225 C C . ALA B 1 74 ? 7.066 3.939 18.156 1 92.44 74 ALA B C 1
ATOM 4227 O O . ALA B 1 74 ? 6.078 4.207 18.844 1 92.44 74 ALA B O 1
ATOM 4228 N N . TYR B 1 75 ? 7.641 4.777 17.391 1 90.19 75 TYR B N 1
ATOM 4229 C CA . TYR B 1 75 ? 7.145 6.145 17.281 1 90.19 75 TYR B CA 1
ATOM 4230 C C . TYR B 1 75 ? 5.734 6.168 16.703 1 90.19 75 TYR B C 1
ATOM 4232 O O . TYR B 1 75 ? 4.836 6.793 17.266 1 90.19 75 TYR B O 1
ATOM 4240 N N . ASP B 1 76 ? 5.562 5.5 15.578 1 92.38 76 ASP B N 1
ATOM 4241 C CA . ASP B 1 76 ? 4.242 5.426 14.969 1 92.38 76 ASP B CA 1
ATOM 4242 C C . ASP B 1 76 ? 3.213 4.852 15.938 1 92.38 76 ASP B C 1
ATOM 4244 O O . ASP B 1 76 ? 2.115 5.395 16.078 1 92.38 76 ASP B O 1
ATOM 4248 N N . GLN B 1 77 ? 3.627 3.801 16.609 1 93.19 77 GLN B N 1
ATOM 4249 C CA . GLN B 1 77 ? 2.773 3.062 17.531 1 93.19 77 GLN B CA 1
ATOM 4250 C C . GLN B 1 77 ? 2.277 3.965 18.656 1 93.19 77 GLN B C 1
ATOM 4252 O O . GLN B 1 77 ? 1.121 3.863 19.078 1 93.19 77 GLN B O 1
ATOM 4257 N N . THR B 1 78 ? 3.082 4.812 19.109 1 90.19 78 THR B N 1
ATOM 4258 C CA . THR B 1 78 ? 2.791 5.543 20.344 1 90.19 78 THR B CA 1
ATOM 4259 C C . THR B 1 78 ? 2.25 6.934 20.031 1 90.19 78 THR B C 1
ATOM 4261 O O . THR B 1 78 ? 1.493 7.504 20.828 1 90.19 78 THR B O 1
ATOM 4264 N N . THR B 1 79 ? 2.621 7.461 18.844 1 87.88 79 THR B N 1
ATOM 4265 C CA . THR B 1 79 ? 2.365 8.891 18.672 1 87.88 79 THR B CA 1
ATOM 4266 C C . THR B 1 79 ? 1.285 9.117 17.625 1 87.88 79 THR B C 1
ATOM 4268 O O . THR B 1 79 ? 0.722 10.211 17.531 1 87.88 79 THR B O 1
ATOM 4271 N N . SER B 1 80 ? 1.005 8.172 16.859 1 91.5 80 SER B N 1
ATOM 4272 C CA . SER B 1 80 ? -0.048 8.344 15.867 1 91.5 80 SER B CA 1
ATOM 4273 C C . SER B 1 80 ? -1.337 7.652 16.297 1 91.5 80 SER B C 1
ATOM 4275 O O . SER B 1 80 ? -1.329 6.828 17.203 1 91.5 80 SER B O 1
ATOM 4277 N N . SER B 1 81 ? -2.441 8.062 15.711 1 93.81 81 SER B N 1
ATOM 4278 C CA . SER B 1 81 ? -3.732 7.41 15.883 1 93.81 81 SER B CA 1
ATOM 4279 C C . SER B 1 81 ? -4.148 6.664 14.617 1 93.81 81 SER B C 1
ATOM 4281 O O . SER B 1 81 ? -5.34 6.469 14.375 1 93.81 81 SER B O 1
ATOM 4283 N N . TYR B 1 82 ? -3.113 6.391 13.867 1 96.19 82 TYR B N 1
ATOM 4284 C CA . TYR B 1 82 ? -3.332 5.77 12.57 1 96.19 82 TYR B CA 1
ATOM 4285 C C . TYR B 1 82 ? -3.629 4.281 12.719 1 96.19 82 TYR B C 1
ATOM 4287 O O . TYR B 1 82 ? -2.902 3.564 13.414 1 96.19 82 TYR B O 1
ATOM 4295 N N . LEU B 1 83 ? -4.746 3.881 12.195 1 95.88 83 LEU B N 1
ATOM 4296 C CA . LEU B 1 83 ? -5.113 2.48 12.023 1 95.88 83 LEU B CA 1
ATOM 4297 C C . LEU B 1 83 ? -5.199 2.121 10.539 1 95.88 83 LEU B C 1
ATOM 4299 O O . LEU B 1 83 ? -6.145 2.514 9.859 1 95.88 83 LEU B O 1
ATOM 4303 N N . SER B 1 84 ? -4.297 1.312 10.086 1 96.94 84 SER B N 1
ATOM 4304 C CA . SER B 1 84 ? -4.035 1.09 8.664 1 96.94 84 SER B CA 1
ATOM 4305 C C . SER B 1 84 ? -5.191 0.351 8 1 96.94 84 SER B C 1
ATOM 4307 O O . SER B 1 84 ? -5.766 -0.569 8.586 1 96.94 84 SER B O 1
ATOM 4309 N N . ARG B 1 85 ? -5.574 0.712 6.812 1 97 85 ARG B N 1
ATOM 4310 C CA . ARG B 1 85 ? -6.512 0.007 5.945 1 97 85 ARG B CA 1
ATOM 4311 C C . ARG B 1 85 ? -5.809 -0.555 4.715 1 97 85 ARG B C 1
ATOM 4313 O O . ARG B 1 85 ? -6.453 -0.866 3.713 1 97 85 ARG B O 1
ATOM 4320 N N . ILE B 1 86 ? -4.508 -0.548 4.707 1 97.38 86 ILE B N 1
ATOM 4321 C CA . ILE B 1 86 ? -3.619 -1.213 3.76 1 97.38 86 ILE B CA 1
ATOM 4322 C C . ILE B 1 86 ? -3.02 -2.461 4.402 1 97.38 86 ILE B C 1
ATOM 4324 O O . ILE B 1 86 ? -2.322 -2.371 5.418 1 97.38 86 ILE B O 1
ATOM 4328 N N . ARG B 1 87 ? -3.309 -3.607 3.803 1 95.5 87 ARG B N 1
ATOM 4329 C CA . ARG B 1 87 ? -2.959 -4.852 4.48 1 95.5 87 ARG B CA 1
ATOM 4330 C C . ARG B 1 87 ? -2.42 -5.883 3.492 1 95.5 87 ARG B C 1
ATOM 4332 O O . ARG B 1 87 ? -2.824 -5.902 2.328 1 95.5 87 ARG B O 1
ATOM 4339 N N . ILE B 1 88 ? -1.56 -6.742 4.008 1 95.62 88 ILE B N 1
ATOM 4340 C CA . ILE B 1 88 ? -1.102 -7.875 3.213 1 95.62 88 ILE B CA 1
ATOM 4341 C C . ILE B 1 88 ? -2.168 -8.969 3.209 1 95.62 88 ILE B C 1
ATOM 4343 O O . ILE B 1 88 ? -2.594 -9.43 4.27 1 95.62 88 ILE B O 1
ATOM 4347 N N . MET B 1 89 ? -2.574 -9.344 2.049 1 91.31 89 MET B N 1
ATOM 4348 C CA . MET B 1 89 ? -3.602 -10.375 1.893 1 91.31 89 MET B CA 1
ATOM 4349 C C . MET B 1 89 ? -2.971 -11.742 1.653 1 91.31 89 MET B C 1
ATOM 4351 O O . MET B 1 89 ? -3.525 -12.766 2.055 1 91.31 89 MET B O 1
ATOM 4355 N N . HIS B 1 90 ? -1.9 -11.641 0.939 1 90.06 90 HIS B N 1
ATOM 4356 C CA . HIS B 1 90 ? -1.258 -12.883 0.524 1 90.06 90 HIS B CA 1
ATOM 4357 C C . HIS B 1 90 ? 0.218 -12.664 0.212 1 90.06 90 HIS B C 1
ATOM 4359 O O . HIS B 1 90 ? 0.585 -11.648 -0.384 1 90.06 90 HIS B O 1
ATOM 4365 N N . ALA B 1 91 ? 1.037 -13.648 0.684 1 92.75 91 ALA B N 1
ATOM 4366 C CA . ALA B 1 91 ? 2.455 -13.648 0.33 1 92.75 91 ALA B CA 1
ATOM 4367 C C . ALA B 1 91 ? 2.92 -15.039 -0.072 1 92.75 91 ALA B C 1
ATOM 4369 O O . ALA B 1 91 ? 2.57 -16.031 0.578 1 92.75 91 ALA B O 1
ATOM 4370 N N . ARG B 1 92 ? 3.562 -15.109 -1.202 1 90.38 92 ARG B N 1
ATOM 4371 C CA . ARG B 1 92 ? 4.125 -16.359 -1.723 1 90.38 92 ARG B CA 1
ATOM 4372 C C . ARG B 1 92 ? 5.398 -16.078 -2.518 1 90.38 92 ARG B C 1
ATOM 4374 O O . ARG B 1 92 ? 5.473 -15.109 -3.271 1 90.38 92 ARG B O 1
ATOM 4381 N N . PHE B 1 93 ? 6.41 -16.969 -2.252 1 91.19 93 PHE B N 1
ATOM 4382 C CA . PHE B 1 93 ? 7.711 -16.703 -2.855 1 91.19 93 PHE B CA 1
ATOM 4383 C C . PHE B 1 93 ? 8.141 -15.266 -2.586 1 91.19 93 PHE B C 1
ATOM 4385 O O . PHE B 1 93 ? 8.078 -14.797 -1.449 1 91.19 93 PHE B O 1
ATOM 4392 N N . ASN B 1 94 ? 8.664 -14.617 -3.57 1 94.88 94 ASN B N 1
ATOM 4393 C CA . ASN B 1 94 ? 9.047 -13.219 -3.4 1 94.88 94 ASN B CA 1
ATOM 4394 C C . ASN B 1 94 ? 7.992 -12.273 -3.973 1 94.88 94 ASN B C 1
ATOM 4396 O O . ASN B 1 94 ? 8.312 -11.359 -4.738 1 94.88 94 ASN B O 1
ATOM 4400 N N . MET B 1 95 ? 6.734 -12.594 -3.607 1 94.94 95 MET B N 1
ATOM 4401 C CA . MET B 1 95 ? 5.594 -11.805 -4.07 1 94.94 95 MET B CA 1
ATOM 4402 C C . MET B 1 95 ? 4.617 -11.539 -2.932 1 94.94 95 MET B C 1
ATOM 4404 O O . MET B 1 95 ? 4.34 -12.43 -2.123 1 94.94 95 MET B O 1
ATOM 4408 N N . GLY B 1 96 ? 4.172 -10.297 -2.842 1 96.38 96 GLY B N 1
ATOM 4409 C CA . GLY B 1 96 ? 3.137 -9.914 -1.896 1 96.38 96 GLY B CA 1
ATOM 4410 C C . GLY B 1 96 ? 1.946 -9.234 -2.553 1 96.38 96 GLY B C 1
ATOM 4411 O O . GLY B 1 96 ? 2.113 -8.406 -3.449 1 96.38 96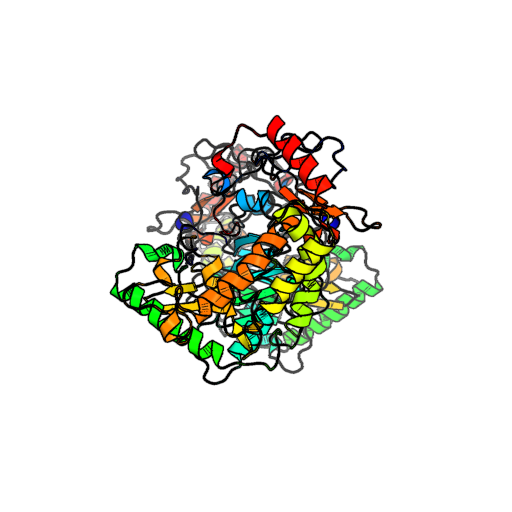 GLY B O 1
ATOM 4412 N N . LEU B 1 97 ? 0.754 -9.664 -2.199 1 96.38 97 LEU B N 1
ATOM 4413 C CA . LEU B 1 97 ? -0.49 -9.031 -2.615 1 96.38 97 LEU B CA 1
ATOM 4414 C C . LEU B 1 97 ? -1.1 -8.227 -1.468 1 96.38 97 LEU B C 1
ATOM 4416 O O . LEU B 1 97 ? -1.421 -8.789 -0.417 1 96.38 97 LEU B O 1
ATOM 4420 N N . TRP B 1 98 ? -1.19 -6.957 -1.687 1 97.31 98 TRP B N 1
ATOM 4421 C CA . TRP B 1 98 ? -1.686 -6.039 -0.666 1 97.31 98 TRP B CA 1
ATOM 4422 C C . TRP B 1 98 ? -3.09 -5.551 -1.006 1 97.31 98 TRP B C 1
ATOM 4424 O O . TRP B 1 98 ? -3.383 -5.242 -2.162 1 97.31 98 TRP B O 1
ATOM 4434 N N . SER B 1 99 ? -3.979 -5.473 -0.047 1 96.62 99 SER B N 1
ATOM 4435 C CA . SER B 1 99 ? -5.254 -4.781 -0.216 1 96.62 99 SER B CA 1
ATOM 4436 C C . SER B 1 99 ? -5.137 -3.305 0.139 1 96.62 99 SER B C 1
ATOM 4438 O O . SER B 1 99 ? -4.496 -2.949 1.132 1 96.62 99 SER B O 1
ATOM 4440 N N . ILE B 1 100 ? -5.562 -2.477 -0.658 1 97.69 100 ILE B N 1
ATOM 4441 C CA . ILE B 1 100 ? -5.746 -1.048 -0.42 1 97.69 100 ILE B CA 1
ATOM 4442 C C . ILE B 1 100 ? -7.23 -0.744 -0.225 1 97.69 100 ILE B C 1
ATOM 4444 O O . ILE B 1 100 ? -7.941 -0.439 -1.187 1 97.69 100 ILE B O 1
ATOM 4448 N N . GLY B 1 101 ? -7.617 -0.775 1.012 1 95.88 101 GLY B N 1
ATOM 4449 C CA . GLY B 1 101 ? -9.047 -0.692 1.276 1 95.88 101 GLY B CA 1
ATOM 4450 C C . GLY B 1 101 ? -9.836 -1.835 0.664 1 95.88 101 GLY B C 1
ATOM 4451 O O . GLY B 1 101 ? -9.391 -2.986 0.696 1 95.88 101 GLY B O 1
ATOM 4452 N N . SER B 1 102 ? -11.023 -1.52 0.212 1 93.81 102 SER B N 1
ATOM 4453 C CA . SER B 1 102 ? -11.938 -2.551 -0.275 1 93.81 102 SER B CA 1
ATOM 4454 C C . SER B 1 102 ? -11.906 -2.639 -1.798 1 93.81 102 SER B C 1
ATOM 4456 O O . SER B 1 102 ? -12.406 -3.604 -2.379 1 93.81 102 SER B O 1
ATOM 4458 N N . LYS B 1 103 ? -11.211 -1.722 -2.424 1 95.94 103 LYS B N 1
ATOM 4459 C CA . LYS B 1 103 ? -11.492 -1.602 -3.852 1 95.94 103 LYS B CA 1
ATOM 4460 C C . LYS B 1 103 ? -10.242 -1.859 -4.684 1 95.94 103 LYS B C 1
ATOM 4462 O O . LYS B 1 103 ? -10.328 -2.064 -5.895 1 95.94 103 LYS B O 1
ATOM 4467 N N . TRP B 1 104 ? -9.125 -1.831 -4.066 1 97.5 104 TRP B N 1
ATOM 4468 C CA . TRP B 1 104 ? -7.895 -1.913 -4.852 1 97.5 104 TRP B CA 1
ATOM 4469 C C . TRP B 1 104 ? -6.93 -2.922 -4.242 1 97.5 104 TRP B C 1
ATOM 4471 O O . TRP B 1 104 ? -7.012 -3.23 -3.049 1 97.5 104 TRP B O 1
ATOM 4481 N N . LEU B 1 105 ? -6.055 -3.441 -5.047 1 97.44 105 LEU B N 1
ATOM 4482 C CA . LEU B 1 105 ? -4.938 -4.301 -4.668 1 97.44 105 LEU B CA 1
ATOM 4483 C C . LEU B 1 105 ? -3.633 -3.783 -5.262 1 97.44 105 LEU B C 1
ATOM 4485 O O . LEU B 1 105 ? -3.639 -3.107 -6.293 1 97.44 105 LEU B O 1
ATOM 4489 N N . ILE B 1 106 ? -2.561 -4.043 -4.625 1 98.31 106 ILE B N 1
ATOM 4490 C CA . ILE B 1 106 ? -1.238 -3.857 -5.215 1 98.31 106 ILE B CA 1
ATOM 4491 C C . ILE B 1 106 ? -0.45 -5.16 -5.137 1 98.31 106 ILE B C 1
ATOM 4493 O O . ILE B 1 106 ? -0.368 -5.781 -4.07 1 98.31 106 ILE B O 1
ATOM 4497 N N . ARG B 1 107 ? -0.028 -5.57 -6.23 1 97.62 107 ARG B N 1
ATOM 4498 C CA . ARG B 1 107 ? 0.88 -6.711 -6.297 1 97.62 107 ARG B CA 1
ATOM 4499 C C . ARG B 1 107 ? 2.334 -6.254 -6.328 1 97.62 107 ARG B C 1
ATOM 4501 O O . ARG B 1 107 ? 2.721 -5.453 -7.184 1 97.62 107 ARG B O 1
ATOM 4508 N N . ASP B 1 108 ? 3.164 -6.621 -5.355 1 98.12 108 ASP B N 1
ATOM 4509 C CA . ASP B 1 108 ? 4.59 -6.348 -5.203 1 98.12 108 ASP B CA 1
ATOM 4510 C C . ASP B 1 108 ? 5.422 -7.594 -5.504 1 98.12 108 ASP B C 1
ATOM 4512 O O . ASP B 1 108 ? 5.375 -8.57 -4.758 1 98.12 108 ASP B O 1
ATOM 4516 N N . GLN B 1 109 ? 6.281 -7.555 -6.57 1 96.75 109 GLN B N 1
ATOM 4517 C CA . GLN B 1 109 ? 7.059 -8.734 -6.938 1 96.75 109 GLN B CA 1
ATOM 4518 C C . GLN B 1 109 ? 8.281 -8.352 -7.762 1 96.75 109 GLN B C 1
ATOM 4520 O O . GLN B 1 109 ? 8.344 -7.25 -8.32 1 96.75 109 GLN B O 1
ATOM 4525 N N . PRO B 1 110 ? 9.297 -9.242 -7.828 1 95.19 110 PRO B N 1
ATOM 4526 C CA . PRO B 1 110 ? 10.422 -9 -8.727 1 95.19 110 PRO B CA 1
ATOM 4527 C C . PRO B 1 110 ? 9.984 -8.812 -10.18 1 95.19 110 PRO B C 1
ATOM 4529 O O . PRO B 1 110 ? 9.078 -9.5 -10.648 1 95.19 110 PRO B O 1
ATOM 4532 N N . ASN B 1 111 ? 10.625 -7.844 -10.812 1 93.69 111 ASN B N 1
ATOM 4533 C CA . ASN B 1 111 ? 10.367 -7.59 -12.227 1 93.69 111 ASN B CA 1
ATOM 4534 C C . ASN B 1 111 ? 11.266 -8.43 -13.117 1 93.69 111 ASN B C 1
ATOM 4536 O O . ASN B 1 111 ? 12.156 -7.902 -13.789 1 93.69 111 ASN B O 1
ATOM 4540 N N . ASP B 1 112 ? 11.023 -9.703 -13.117 1 90.5 112 ASP B N 1
ATOM 4541 C CA . ASP B 1 112 ? 11.805 -10.648 -13.898 1 90.5 112 ASP B CA 1
ATOM 4542 C C . ASP B 1 112 ? 10.914 -11.75 -14.469 1 90.5 112 ASP B C 1
ATOM 4544 O O . ASP B 1 112 ? 9.727 -11.539 -14.703 1 90.5 112 ASP B O 1
ATOM 4548 N N . LYS B 1 113 ? 11.43 -12.82 -14.859 1 85.12 113 LYS B N 1
ATOM 4549 C CA . LYS B 1 113 ? 10.695 -13.883 -15.547 1 85.12 113 LYS B CA 1
ATOM 4550 C C . LYS B 1 113 ? 9.664 -14.523 -14.633 1 85.12 113 LYS B C 1
ATOM 4552 O O . LYS B 1 113 ? 8.766 -15.227 -15.102 1 85.12 113 LYS B O 1
ATOM 4557 N N . SER B 1 114 ? 9.766 -14.203 -13.383 1 84.31 114 SER B N 1
ATOM 4558 C CA . SER B 1 114 ? 8.844 -14.828 -12.438 1 84.31 114 SER B CA 1
ATOM 4559 C C . SER B 1 114 ? 7.461 -14.203 -12.523 1 84.31 114 SER B C 1
ATOM 4561 O O . SER B 1 114 ? 6.496 -14.742 -11.977 1 84.31 114 SER B O 1
ATOM 4563 N N . MET B 1 115 ? 7.234 -13.133 -13.227 1 87.5 115 MET B N 1
ATOM 4564 C CA . MET B 1 115 ? 5.961 -12.422 -13.32 1 87.5 115 MET B CA 1
ATOM 4565 C C . MET B 1 115 ? 4.934 -13.242 -14.086 1 87.5 115 MET B C 1
ATOM 4567 O O . MET B 1 115 ? 3.732 -13 -13.984 1 87.5 115 MET B O 1
ATOM 4571 N N . GLY B 1 116 ? 5.34 -14.117 -14.836 1 88.06 116 GLY B N 1
ATOM 4572 C CA . GLY B 1 116 ? 4.418 -14.922 -15.625 1 88.06 116 GLY B CA 1
ATOM 4573 C C . GLY B 1 116 ? 3.645 -14.109 -16.641 1 88.06 116 GLY B C 1
ATOM 4574 O O . GLY B 1 116 ? 4.195 -13.203 -17.266 1 88.06 116 GLY B O 1
ATOM 4575 N N . ALA B 1 117 ? 2.324 -14.508 -16.844 1 93.81 117 ALA B N 1
ATOM 4576 C CA . ALA B 1 117 ? 1.568 -13.938 -17.953 1 93.81 117 ALA B CA 1
ATOM 4577 C C . ALA B 1 117 ? 0.41 -13.078 -17.453 1 93.81 117 ALA B C 1
ATOM 4579 O O . ALA B 1 117 ? -0.466 -12.688 -18.234 1 93.81 117 ALA B O 1
ATOM 4580 N N . GLU B 1 118 ? 0.366 -12.75 -16.203 1 93.81 118 GLU B N 1
ATOM 4581 C CA . GLU B 1 118 ? -0.792 -12.133 -15.555 1 93.81 118 GLU B CA 1
ATOM 4582 C C . GLU B 1 118 ? -1.191 -10.844 -16.266 1 93.81 118 GLU B C 1
ATOM 4584 O O . GLU B 1 118 ? -2.273 -10.758 -16.844 1 93.81 118 GLU B O 1
ATOM 4589 N N . TYR B 1 119 ? -0.333 -9.867 -16.422 1 96 119 TYR B N 1
ATOM 4590 C CA . TYR B 1 119 ? -0.676 -8.555 -16.969 1 96 119 TYR B CA 1
ATOM 4591 C C . TYR B 1 119 ? -0.922 -8.633 -18.469 1 96 119 TYR B C 1
ATOM 4593 O O . TYR B 1 119 ? -1.892 -8.062 -18.969 1 96 119 TYR B O 1
ATOM 4601 N N . MET B 1 120 ? -0.026 -9.273 -19.188 1 96.75 120 MET B N 1
ATOM 4602 C CA . MET B 1 120 ? -0.145 -9.328 -20.641 1 96.75 120 MET B CA 1
ATOM 4603 C C . MET B 1 120 ? -1.445 -10.008 -21.062 1 96.75 120 MET B C 1
ATOM 4605 O O . MET B 1 120 ? -2.084 -9.594 -22.031 1 96.75 120 MET B O 1
ATOM 4609 N N . THR B 1 121 ? -1.828 -11.07 -20.297 1 98 121 THR B N 1
ATOM 4610 C CA . THR B 1 121 ? -3.062 -11.773 -20.625 1 98 121 THR B CA 1
ATOM 4611 C C . THR B 1 121 ? -4.281 -10.922 -20.281 1 98 121 THR B C 1
ATOM 4613 O O . THR B 1 121 ? -5.215 -10.812 -21.078 1 98 121 THR B O 1
ATOM 4616 N N . TRP B 1 122 ? -4.262 -10.32 -19.141 1 97.62 122 TRP B N 1
ATOM 4617 C CA . TRP B 1 122 ? -5.34 -9.406 -18.766 1 97.62 122 TRP B CA 1
ATOM 4618 C C . TRP B 1 122 ? -5.5 -8.297 -19.797 1 97.62 122 TRP B C 1
ATOM 4620 O O . TRP B 1 122 ? -6.613 -8.016 -20.234 1 97.62 122 TRP B O 1
ATOM 4630 N N . LYS B 1 123 ? -4.371 -7.672 -20.125 1 97.62 123 LYS B N 1
ATOM 4631 C CA . LYS B 1 123 ? -4.402 -6.57 -21.078 1 97.62 123 LYS B CA 1
ATOM 4632 C C . LYS B 1 123 ? -4.992 -7.023 -22.406 1 97.62 123 LYS B C 1
ATOM 4634 O O . LYS B 1 123 ? -5.855 -6.348 -22.984 1 97.62 123 LYS B O 1
ATOM 4639 N N . PHE B 1 124 ? -4.57 -8.164 -22.906 1 98.12 124 PHE B N 1
ATOM 4640 C CA . PHE B 1 124 ? -5.059 -8.719 -24.156 1 98.12 124 PHE B CA 1
ATOM 4641 C C . PHE B 1 124 ? -6.57 -8.922 -24.109 1 98.12 124 PHE B C 1
ATOM 4643 O O . PHE B 1 124 ? -7.289 -8.461 -25 1 98.12 124 PHE B O 1
ATOM 4650 N N . LEU B 1 125 ? -7.047 -9.57 -23.031 1 98.06 125 LEU B N 1
ATOM 4651 C CA . LEU B 1 125 ? -8.469 -9.883 -22.906 1 98.06 125 LEU B CA 1
ATOM 4652 C C . LEU B 1 125 ? -9.289 -8.617 -22.734 1 98.06 125 LEU B C 1
ATOM 4654 O O . LEU B 1 125 ? -10.375 -8.484 -23.297 1 98.06 125 LEU B O 1
ATOM 4658 N N . HIS B 1 126 ? -8.781 -7.738 -21.938 1 95.94 126 HIS B N 1
ATOM 4659 C CA . HIS B 1 126 ? -9.477 -6.5 -21.609 1 95.94 126 HIS B CA 1
ATOM 4660 C C . HIS B 1 126 ? -9.672 -5.633 -22.859 1 95.94 126 HIS B C 1
ATOM 4662 O O . HIS B 1 126 ? -10.648 -4.883 -22.953 1 95.94 126 HIS B O 1
ATOM 4668 N N . GLU B 1 127 ? -8.836 -5.75 -23.797 1 96.06 127 GLU B N 1
ATOM 4669 C CA . GLU B 1 127 ? -8.852 -4.902 -25 1 96.06 127 GLU B CA 1
ATOM 4670 C C . GLU B 1 127 ? -9.664 -5.539 -26.109 1 96.06 127 GLU B C 1
ATOM 4672 O O . GLU B 1 127 ? -9.836 -4.941 -27.188 1 96.06 127 GLU B O 1
ATOM 4677 N N . GLN B 1 128 ? -10.172 -6.719 -25.859 1 96.19 128 GLN B N 1
ATOM 4678 C CA . GLN B 1 128 ? -10.961 -7.387 -26.891 1 96.19 128 GLN B CA 1
ATOM 4679 C C . GLN B 1 128 ? -12.375 -6.824 -26.953 1 96.19 128 GLN B C 1
ATOM 4681 O O . GLN B 1 128 ? -13.133 -6.91 -25.984 1 96.19 128 GLN B O 1
ATOM 4686 N N . PRO B 1 129 ? -12.742 -6.309 -28.094 1 93.25 129 PRO B N 1
ATOM 4687 C CA . PRO B 1 129 ? -14.102 -5.766 -28.203 1 93.25 129 PRO B CA 1
ATOM 4688 C C . PRO B 1 129 ? -15.18 -6.84 -28.078 1 93.25 129 PRO B C 1
ATOM 4690 O O . PRO B 1 129 ? -15.039 -7.926 -28.641 1 93.25 129 PRO B O 1
ATOM 4693 N N . GLY B 1 130 ? -16.156 -6.602 -27.312 1 91.19 130 GLY B N 1
ATOM 4694 C CA . GLY B 1 130 ? -17.328 -7.461 -27.234 1 91.19 130 GLY B CA 1
ATOM 4695 C C . GLY B 1 130 ? -17.141 -8.625 -26.281 1 91.19 130 GLY B C 1
ATOM 4696 O O . GLY B 1 130 ? -18.078 -9.398 -26.047 1 91.19 130 GLY B O 1
ATOM 4697 N N . LEU B 1 131 ? -15.914 -8.82 -25.812 1 93 131 LEU B N 1
ATOM 4698 C CA . LEU B 1 131 ? -15.664 -9.891 -24.844 1 93 131 LEU B CA 1
ATOM 4699 C C . LEU B 1 131 ? -16.328 -9.586 -23.516 1 93 131 LEU B C 1
ATOM 4701 O O . LEU B 1 131 ? -16.25 -8.461 -23.016 1 93 131 LEU B O 1
ATOM 4705 N N . THR B 1 132 ? -17.031 -10.547 -22.922 1 94 132 THR B N 1
ATOM 4706 C CA . THR B 1 132 ? -17.781 -10.32 -21.703 1 94 132 THR B CA 1
ATOM 4707 C C . THR B 1 132 ? -17.203 -11.156 -20.547 1 94 132 THR B C 1
ATOM 4709 O O . THR B 1 132 ? -17.859 -11.336 -19.531 1 94 132 THR B O 1
ATOM 4712 N N . ILE B 1 133 ? -16.062 -11.68 -20.719 1 94.94 133 ILE B N 1
ATOM 4713 C CA . ILE B 1 133 ? -15.461 -12.492 -19.672 1 94.94 133 ILE B CA 1
ATOM 4714 C C . ILE B 1 133 ? -15.195 -11.617 -18.438 1 94.94 133 ILE B C 1
ATOM 4716 O O . ILE B 1 133 ? -14.773 -10.469 -18.562 1 94.94 133 ILE B O 1
ATOM 4720 N N . PRO B 1 134 ? -15.516 -12.148 -17.25 1 96.5 134 PRO B N 1
ATOM 4721 C CA . PRO B 1 134 ? -15.312 -11.383 -16.016 1 96.5 134 PRO B CA 1
ATOM 4722 C C . PRO B 1 134 ? -13.836 -11.234 -15.656 1 96.5 134 PRO B C 1
ATOM 4724 O O . PRO B 1 134 ? -13.156 -12.227 -15.383 1 96.5 134 PRO B O 1
ATOM 4727 N N . LEU B 1 135 ? -13.383 -10.055 -15.648 1 97.25 135 LEU B N 1
ATOM 4728 C CA . LEU B 1 135 ? -12 -9.703 -15.32 1 97.25 135 LEU B CA 1
ATOM 4729 C C . LEU B 1 135 ? -11.953 -8.547 -14.328 1 97.25 135 LEU B C 1
ATOM 4731 O O . LEU B 1 135 ? -12.922 -7.789 -14.211 1 97.25 135 LEU B O 1
ATOM 4735 N N . PRO B 1 136 ? -10.805 -8.461 -13.562 1 96.75 136 PRO B N 1
ATOM 4736 C CA . PRO B 1 136 ? -10.625 -7.188 -12.867 1 96.75 136 PRO B CA 1
ATOM 4737 C C . PRO B 1 136 ? -10.742 -5.984 -13.805 1 96.75 136 PRO B C 1
ATOM 4739 O O . PRO B 1 136 ? -10.234 -6.023 -14.93 1 96.75 136 PRO B O 1
ATOM 4742 N N . LYS B 1 137 ? -11.359 -4.961 -13.391 1 96.69 137 LYS B N 1
ATOM 4743 C CA . LYS B 1 137 ? -11.727 -3.84 -14.25 1 96.69 137 LYS B CA 1
ATOM 4744 C C . LYS B 1 137 ? -10.492 -3.057 -14.688 1 96.69 137 LYS B C 1
ATOM 4746 O O . LYS B 1 137 ? -10.43 -2.574 -15.82 1 96.69 137 LYS B O 1
ATOM 4751 N N . GLN B 1 138 ? -9.578 -2.887 -13.773 1 96.94 138 GLN B N 1
ATOM 4752 C CA . GLN B 1 138 ? -8.391 -2.086 -14.07 1 96.94 138 GLN B CA 1
ATOM 4753 C C . GLN B 1 138 ? -7.125 -2.762 -13.555 1 96.94 138 GLN B C 1
ATOM 4755 O O . GLN B 1 138 ? -7.137 -3.391 -12.492 1 96.94 138 GLN B O 1
ATOM 4760 N N . MET B 1 139 ? -6.102 -2.66 -14.328 1 97.06 139 MET B N 1
ATOM 4761 C CA . MET B 1 139 ? -4.746 -3.018 -13.922 1 97.06 139 MET B CA 1
ATOM 4762 C C . MET B 1 139 ? -3.732 -2.018 -14.461 1 97.06 139 MET B C 1
ATOM 4764 O O . MET B 1 139 ? -3.773 -1.663 -15.641 1 97.06 139 MET B O 1
ATOM 4768 N N . GLN B 1 140 ? -2.922 -1.459 -13.594 1 96.88 140 GLN B N 1
ATOM 4769 C CA . GLN B 1 140 ? -1.93 -0.458 -13.969 1 96.88 140 GLN B CA 1
ATOM 4770 C C . GLN B 1 140 ? -0.542 -0.839 -13.461 1 96.88 140 GLN B C 1
ATOM 4772 O O . GLN B 1 140 ? -0.368 -1.134 -12.273 1 96.88 140 GLN B O 1
ATOM 4777 N N . LEU B 1 141 ? 0.436 -0.916 -14.414 1 97.12 141 LEU B N 1
ATOM 4778 C CA . LEU B 1 141 ? 1.825 -1.091 -14.008 1 97.12 141 LEU B CA 1
ATOM 4779 C C . LEU B 1 141 ? 2.396 0.21 -13.453 1 97.12 141 LEU B C 1
ATOM 4781 O O . LEU B 1 141 ? 2.371 1.241 -14.125 1 97.12 141 LEU B O 1
ATOM 4785 N N . LEU B 1 142 ? 2.922 0.162 -12.234 1 97.38 142 LEU B N 1
ATOM 4786 C CA . LEU B 1 142 ? 3.424 1.364 -11.578 1 97.38 142 LEU B CA 1
ATOM 4787 C C . LEU B 1 142 ? 4.934 1.489 -11.75 1 97.38 142 LEU B C 1
ATOM 4789 O O . LEU B 1 142 ? 5.531 2.488 -11.344 1 97.38 142 LEU B O 1
ATOM 4793 N N . SER B 1 143 ? 5.574 0.441 -12.344 1 96.56 143 SER B N 1
ATOM 4794 C CA . SER B 1 143 ? 7.02 0.424 -12.539 1 96.56 143 SER B CA 1
ATOM 4795 C C . SER B 1 143 ? 7.375 0.429 -14.023 1 96.56 143 SER B C 1
ATOM 4797 O O . SER B 1 143 ? 6.57 0.022 -14.859 1 96.56 143 SER B O 1
ATOM 4799 N N . ASP B 1 144 ? 8.562 0.896 -14.305 1 94.06 144 ASP B N 1
ATOM 4800 C CA . ASP B 1 144 ? 9.102 0.811 -15.664 1 94.06 144 ASP B CA 1
ATOM 4801 C C . ASP B 1 144 ? 9.617 -0.595 -15.961 1 94.06 144 ASP B C 1
ATOM 4803 O O . ASP B 1 144 ? 9.953 -1.344 -15.039 1 94.06 144 ASP B O 1
ATOM 4807 N N . PRO B 1 145 ? 9.695 -0.94 -17.219 1 91.62 145 PRO B N 1
ATOM 4808 C CA . PRO B 1 145 ? 10.156 -2.277 -17.594 1 91.62 145 PRO B CA 1
ATOM 4809 C C . PRO B 1 145 ? 11.555 -2.594 -17.062 1 91.62 145 PRO B C 1
ATOM 4811 O O . PRO B 1 145 ? 11.859 -3.754 -16.781 1 91.62 145 PRO B O 1
ATOM 4814 N N . GLU B 1 146 ? 12.398 -1.59 -16.859 1 92.5 146 GLU B N 1
ATOM 4815 C CA . GLU B 1 146 ? 13.781 -1.807 -16.469 1 92.5 146 GLU B CA 1
ATOM 4816 C C . GLU B 1 146 ? 13.938 -1.829 -14.945 1 92.5 146 GLU B C 1
ATOM 4818 O O . GLU B 1 146 ? 14.992 -2.191 -14.43 1 92.5 146 GLU B O 1
ATOM 4823 N N . ASP B 1 147 ? 12.883 -1.421 -14.258 1 94.62 147 ASP B N 1
ATOM 4824 C CA . ASP B 1 147 ? 12.945 -1.438 -12.805 1 94.62 147 ASP B CA 1
ATOM 4825 C C . ASP B 1 147 ? 13.086 -2.863 -12.273 1 94.62 147 ASP B C 1
ATOM 4827 O O . ASP B 1 147 ? 12.469 -3.789 -12.805 1 94.62 147 ASP B O 1
ATOM 4831 N N . PRO B 1 148 ? 13.805 -3.078 -11.18 1 94.56 148 PRO B N 1
ATOM 4832 C CA . PRO B 1 148 ? 14 -4.426 -10.641 1 94.56 148 PRO B CA 1
ATOM 4833 C C . PRO B 1 148 ? 12.734 -4.988 -9.992 1 94.56 148 PRO B C 1
ATOM 4835 O O . PRO B 1 148 ? 12.586 -6.207 -9.875 1 94.56 148 PRO B O 1
ATOM 4838 N N . ILE B 1 149 ? 11.875 -4.059 -9.523 1 96.31 149 ILE B N 1
ATOM 4839 C CA . ILE B 1 149 ? 10.641 -4.461 -8.844 1 96.31 149 ILE B CA 1
ATOM 4840 C C . ILE B 1 149 ? 9.43 -4.008 -9.656 1 96.31 149 ILE B C 1
ATOM 4842 O O . ILE B 1 149 ? 9.422 -2.896 -10.195 1 96.31 149 ILE B O 1
ATOM 4846 N N . GLN B 1 150 ? 8.438 -4.852 -9.75 1 96.81 150 GLN B N 1
ATOM 4847 C CA . GLN B 1 150 ? 7.176 -4.488 -10.391 1 96.81 150 GLN B CA 1
ATOM 4848 C C . GLN B 1 150 ? 6.07 -4.309 -9.352 1 96.81 150 GLN B C 1
ATOM 4850 O O . GLN B 1 150 ? 5.809 -5.211 -8.555 1 96.81 150 GLN B O 1
ATOM 4855 N N . PHE B 1 151 ? 5.516 -3.146 -9.328 1 98.12 151 PHE B N 1
ATOM 4856 C CA . PHE B 1 151 ? 4.277 -2.893 -8.609 1 98.12 151 PHE B CA 1
ATOM 4857 C C . PHE B 1 151 ? 3.102 -2.779 -9.57 1 98.12 151 PHE B C 1
ATOM 4859 O O . PHE B 1 151 ? 3.164 -2.033 -10.555 1 98.12 151 PHE B O 1
ATOM 4866 N N . THR B 1 152 ? 2.039 -3.523 -9.344 1 97.94 152 THR B N 1
ATOM 4867 C CA . THR B 1 152 ? 0.849 -3.475 -10.18 1 97.94 152 THR B CA 1
ATOM 4868 C C . THR B 1 152 ? -0.381 -3.096 -9.359 1 97.94 152 THR B C 1
ATOM 4870 O O . THR B 1 152 ? -0.708 -3.764 -8.383 1 97.94 152 THR B O 1
ATOM 4873 N N . LEU B 1 153 ? -0.993 -2.012 -9.672 1 98.31 153 LEU B N 1
ATOM 4874 C CA . LEU B 1 153 ? -2.266 -1.606 -9.078 1 98.31 153 LEU B CA 1
ATOM 4875 C C . LEU B 1 153 ? -3.432 -2.297 -9.781 1 98.31 153 LEU B C 1
ATOM 4877 O O . LEU B 1 153 ? -3.547 -2.238 -11.008 1 98.31 153 LEU B O 1
ATOM 4881 N N . ILE B 1 154 ? -4.281 -3 -8.984 1 97.94 154 ILE B N 1
ATOM 4882 C CA . ILE B 1 154 ? -5.355 -3.816 -9.531 1 97.94 154 ILE B CA 1
ATOM 4883 C C . ILE B 1 154 ? -6.676 -3.449 -8.859 1 97.94 154 ILE B C 1
ATOM 4885 O O . ILE B 1 154 ? -6.75 -3.348 -7.633 1 97.94 154 ILE B O 1
ATOM 4889 N N . SER B 1 155 ? -7.707 -3.207 -9.68 1 97.31 155 SER B N 1
ATOM 4890 C CA . SER B 1 155 ? -9.031 -3.086 -9.086 1 97.31 155 SER B CA 1
ATOM 4891 C C . SER B 1 155 ? -9.492 -4.41 -8.477 1 97.31 155 SER B C 1
ATOM 4893 O O . SER B 1 155 ? -9.383 -5.457 -9.117 1 97.31 155 SER B O 1
ATOM 4895 N N . ARG B 1 156 ? -9.93 -4.352 -7.309 1 96.12 156 ARG B N 1
ATOM 4896 C CA . ARG B 1 156 ? -10.367 -5.566 -6.625 1 96.12 156 ARG B CA 1
ATOM 4897 C C . ARG B 1 156 ? -11.789 -5.941 -7.023 1 96.12 156 ARG B C 1
ATOM 4899 O O . ARG B 1 156 ? -12.695 -5.109 -6.957 1 96.12 156 ARG B O 1
ATOM 4906 N N . ALA B 1 157 ? -11.969 -7.129 -7.496 1 94.75 157 ALA B N 1
ATOM 4907 C CA . ALA B 1 157 ? -13.32 -7.621 -7.758 1 94.75 157 ALA B CA 1
ATOM 4908 C C . ALA B 1 157 ? -14.094 -7.812 -6.457 1 94.75 157 ALA B C 1
ATOM 4910 O O . ALA B 1 157 ? -13.555 -8.328 -5.477 1 94.75 157 ALA B O 1
ATOM 4911 N N . PRO B 1 158 ? -15.312 -7.363 -6.496 1 92.12 158 PRO B N 1
ATOM 4912 C CA . PRO B 1 158 ? -16.109 -7.594 -5.293 1 92.12 158 PRO B CA 1
ATOM 4913 C C . PRO B 1 158 ? -16.484 -9.062 -5.113 1 92.12 158 PRO B C 1
ATOM 4915 O O . PRO B 1 158 ? -16.625 -9.797 -6.094 1 92.12 158 PRO B O 1
ATOM 4918 N N . GLY B 1 159 ? -16.562 -9.461 -3.826 1 92.12 159 GLY B N 1
ATOM 4919 C CA . GLY B 1 159 ? -17.078 -10.797 -3.555 1 92.12 159 GLY B CA 1
ATOM 4920 C C . GLY B 1 159 ? -16.094 -11.688 -2.832 1 92.12 159 GLY B C 1
ATOM 4921 O O . GLY B 1 159 ? -15.219 -11.195 -2.113 1 92.12 159 GLY B O 1
ATOM 4922 N N . VAL B 1 160 ? -16.359 -13.008 -2.893 1 92.44 160 VAL B N 1
ATOM 4923 C CA . VAL B 1 160 ? -15.562 -14.023 -2.197 1 92.44 160 VAL B CA 1
ATOM 4924 C C . VAL B 1 160 ? -15.164 -15.125 -3.172 1 92.44 160 VAL B C 1
ATOM 4926 O O . VAL B 1 160 ? -15.719 -15.227 -4.27 1 92.44 160 VAL B O 1
ATOM 4929 N N . HIS B 1 161 ? -14.188 -15.875 -2.826 1 91.94 161 HIS B N 1
ATOM 4930 C CA . HIS B 1 161 ? -13.844 -17.062 -3.607 1 91.94 161 HIS B CA 1
ATOM 4931 C C . HIS B 1 161 ? -15.008 -18.031 -3.684 1 91.94 161 HIS B C 1
ATOM 4933 O O . HIS B 1 161 ? -15.688 -18.266 -2.684 1 91.94 161 HIS B O 1
ATOM 4939 N N . LEU B 1 162 ? -15.188 -18.547 -4.824 1 92.94 162 LEU B N 1
ATOM 4940 C CA . LEU B 1 162 ? -16.25 -19.531 -4.992 1 92.94 162 LEU B CA 1
ATOM 4941 C C . LEU B 1 162 ? -16.062 -20.703 -4.039 1 92.94 162 LEU B C 1
ATOM 4943 O O . LEU B 1 162 ? -17.031 -21.234 -3.496 1 92.94 162 LEU B O 1
ATOM 4947 N N . SER B 1 163 ? -14.812 -21.094 -3.77 1 88.62 163 SER B N 1
ATOM 4948 C CA . SER B 1 163 ? -14.492 -22.234 -2.906 1 88.62 163 SER B CA 1
ATOM 4949 C C . SER B 1 163 ? -15.023 -22.016 -1.492 1 88.62 163 SER B C 1
ATOM 4951 O O . SER B 1 163 ? -15.375 -22.969 -0.803 1 88.62 163 SER B O 1
ATOM 4953 N N . ALA B 1 164 ? -15.141 -20.859 -1.161 1 87.12 164 ALA B N 1
ATOM 4954 C CA . ALA B 1 164 ? -15.516 -20.547 0.215 1 87.12 164 ALA B CA 1
ATOM 4955 C C . ALA B 1 164 ? -17.016 -20.703 0.424 1 87.12 164 ALA B C 1
ATOM 4957 O O . ALA B 1 164 ? -17.469 -20.953 1.543 1 87.12 164 ALA B O 1
ATOM 4958 N N . ILE B 1 165 ? -17.766 -20.609 -0.589 1 91.5 165 ILE B N 1
ATOM 4959 C CA . ILE B 1 165 ? -19.219 -20.578 -0.376 1 91.5 165 ILE B CA 1
ATOM 4960 C C . ILE B 1 165 ? -19.859 -21.75 -1.101 1 91.5 165 ILE B C 1
ATOM 4962 O O . ILE B 1 165 ? -21.078 -21.953 -1 1 91.5 165 ILE B O 1
ATOM 4966 N N . TRP B 1 166 ? -19.125 -22.516 -1.796 1 91.31 166 TRP B N 1
ATOM 4967 C CA . TRP B 1 166 ? -19.688 -23.578 -2.645 1 91.31 166 TRP B CA 1
ATOM 4968 C C . TRP B 1 166 ? -20.625 -24.484 -1.849 1 91.31 166 TRP B C 1
ATOM 4970 O O . TRP B 1 166 ? -21.719 -24.812 -2.309 1 91.31 166 TRP B O 1
ATOM 4980 N N . HIS B 1 167 ? -20.266 -24.828 -0.665 1 89.94 167 HIS B N 1
ATOM 4981 C CA . HIS B 1 167 ? -21 -25.781 0.153 1 89.94 167 HIS B CA 1
ATOM 4982 C C . HIS B 1 167 ? -22.312 -25.188 0.662 1 89.94 167 HIS B C 1
ATOM 4984 O O . HIS B 1 167 ? -23.203 -25.922 1.094 1 89.94 167 HIS B O 1
ATOM 4990 N N . THR B 1 168 ? -22.422 -23.922 0.606 1 93.5 168 THR B N 1
ATOM 4991 C CA . THR B 1 168 ? -23.609 -23.266 1.138 1 93.5 168 THR B CA 1
ATOM 4992 C C . THR B 1 168 ? -24.625 -23 0.029 1 93.5 168 THR B C 1
ATOM 4994 O O . THR B 1 168 ? -25.766 -22.641 0.302 1 93.5 168 THR B O 1
ATOM 4997 N N . LEU B 1 169 ? -24.312 -23.266 -1.177 1 95.06 169 LEU B N 1
ATOM 4998 C CA . LEU B 1 169 ? -25.125 -22.891 -2.328 1 95.06 169 LEU B CA 1
ATOM 4999 C C . LEU B 1 169 ? -26.219 -23.922 -2.588 1 95.06 169 LEU B C 1
ATOM 5001 O O . LEU B 1 169 ? -26.031 -25.109 -2.318 1 95.06 169 LEU B O 1
ATOM 5005 N N . THR B 1 170 ? -27.328 -23.438 -3.129 1 96.12 170 THR B N 1
ATOM 5006 C CA . THR B 1 170 ? -28.391 -24.312 -3.598 1 96.12 170 THR B CA 1
ATOM 5007 C C . THR B 1 170 ? -28 -24.969 -4.926 1 96.12 170 THR B C 1
ATOM 5009 O O . THR B 1 170 ? -27.109 -24.484 -5.617 1 96.12 170 THR B O 1
ATOM 5012 N N . PRO B 1 171 ? -28.688 -26.031 -5.309 1 93.5 171 PRO B N 1
ATOM 5013 C CA . PRO B 1 171 ? -28.422 -26.656 -6.605 1 93.5 171 PRO B CA 1
ATOM 5014 C C . PRO B 1 171 ? -28.625 -25.703 -7.777 1 93.5 171 PRO B C 1
ATOM 5016 O O . PRO B 1 171 ? -27.875 -25.75 -8.758 1 93.5 171 PRO B O 1
ATOM 5019 N N . GLU B 1 172 ? -29.594 -24.859 -7.59 1 95.44 172 GLU B N 1
ATOM 5020 C CA . GLU B 1 172 ? -29.859 -23.891 -8.656 1 95.44 172 GLU B CA 1
ATOM 5021 C C . GLU B 1 172 ? -28.719 -22.891 -8.789 1 95.44 172 GLU B C 1
ATOM 5023 O O . GLU B 1 172 ? -28.312 -22.547 -9.906 1 95.44 172 GLU B O 1
ATOM 5028 N N . GLN B 1 173 ? -28.188 -22.422 -7.656 1 96.69 173 GLN B N 1
ATOM 5029 C CA . GLN B 1 173 ? -27.062 -21.516 -7.66 1 96.69 173 GLN B CA 1
ATOM 5030 C C . GLN B 1 173 ? -25.812 -22.172 -8.242 1 96.69 173 GLN B C 1
ATOM 5032 O O . GLN B 1 173 ? -25.094 -21.562 -9.031 1 96.69 173 GLN B O 1
ATOM 5037 N N . LYS B 1 174 ? -25.578 -23.375 -7.875 1 95.19 174 LYS B N 1
ATOM 5038 C CA . LYS B 1 174 ? -24.438 -24.141 -8.391 1 95.19 174 LYS B CA 1
ATOM 5039 C C . LYS B 1 174 ? -24.516 -24.281 -9.906 1 95.19 174 LYS B C 1
ATOM 5041 O O . LYS B 1 174 ? -23.531 -24.078 -10.609 1 95.19 174 LYS B O 1
ATOM 5046 N N . GLN B 1 175 ? -25.703 -24.594 -10.359 1 95.06 175 GLN B N 1
ATOM 5047 C CA . GLN B 1 175 ? -25.891 -24.719 -11.797 1 95.06 175 GLN B CA 1
ATOM 5048 C C . GLN B 1 175 ? -25.672 -23.391 -12.508 1 95.06 175 GLN B C 1
ATOM 5050 O O . GLN B 1 175 ? -25.109 -23.344 -13.609 1 95.06 175 GLN B O 1
ATOM 5055 N N . GLY B 1 176 ? -26.109 -22.344 -11.875 1 96.75 176 GLY B N 1
ATOM 5056 C CA . GLY B 1 176 ? -25.891 -21.031 -12.438 1 96.75 176 GLY B CA 1
ATOM 5057 C C . GLY B 1 176 ? -24.422 -20.688 -12.625 1 96.75 176 GLY B C 1
ATOM 5058 O O . GLY B 1 176 ? -24.031 -20.156 -13.664 1 96.75 176 GLY B O 1
ATOM 5059 N N . TYR B 1 177 ? -23.641 -20.984 -11.648 1 96.94 177 TYR B N 1
ATOM 5060 C CA . TYR B 1 177 ? -22.203 -20.734 -11.75 1 96.94 177 TYR B CA 1
ATOM 5061 C C . TYR B 1 177 ? -21.578 -21.609 -12.82 1 96.94 177 TYR B C 1
ATOM 5063 O O . TYR B 1 177 ? -20.672 -21.188 -13.547 1 96.94 177 TYR B O 1
ATOM 5071 N N . ARG B 1 178 ? -22.047 -22.844 -13.016 1 95.94 178 ARG B N 1
ATOM 5072 C CA . ARG B 1 178 ? -21.547 -23.734 -14.062 1 95.94 178 ARG B CA 1
ATOM 5073 C C . ARG B 1 178 ? -21.859 -23.172 -15.445 1 95.94 178 ARG B C 1
ATOM 5075 O O . ARG B 1 178 ? -21.031 -23.219 -16.344 1 95.94 178 ARG B O 1
ATOM 5082 N N . ASP B 1 179 ? -23.062 -22.656 -15.547 1 97.06 179 ASP B N 1
ATOM 5083 C CA . ASP B 1 179 ? -23.469 -22.078 -16.828 1 97.06 179 ASP B CA 1
ATOM 5084 C C . ASP B 1 179 ? -22.578 -20.891 -17.203 1 97.06 179 ASP B C 1
ATOM 5086 O O . ASP B 1 179 ? -22.156 -20.766 -18.344 1 97.06 179 ASP B O 1
ATOM 5090 N N . GLN B 1 180 ? -22.312 -20.094 -16.219 1 97.81 180 GLN B N 1
ATOM 5091 C CA . GLN B 1 180 ? -21.438 -18.953 -16.438 1 97.81 180 GLN B CA 1
ATOM 5092 C C . GLN B 1 180 ? -20.031 -19.391 -16.812 1 97.81 180 GLN B C 1
ATOM 5094 O O . GLN B 1 180 ? -19.391 -18.797 -17.672 1 97.81 180 GLN B O 1
ATOM 5099 N N . MET B 1 181 ? -19.547 -20.422 -16.203 1 96.88 181 MET B N 1
ATOM 5100 C CA . MET B 1 181 ? -18.219 -20.969 -16.484 1 96.88 181 MET B CA 1
ATOM 5101 C C . MET B 1 181 ? -18.156 -21.516 -17.906 1 96.88 181 MET B C 1
ATOM 5103 O O . MET B 1 181 ? -17.172 -21.312 -18.609 1 96.88 181 MET B O 1
ATOM 5107 N N . VAL B 1 182 ? -19.203 -22.203 -18.312 1 97.06 182 VAL B N 1
ATOM 5108 C CA . VAL B 1 182 ? -19.266 -22.719 -19.672 1 97.06 182 VAL B CA 1
ATOM 5109 C C . VAL B 1 182 ? -19.156 -21.578 -20.672 1 97.06 182 VAL B C 1
ATOM 5111 O O . VAL B 1 182 ? -18.391 -21.641 -21.625 1 97.06 182 VAL B O 1
ATOM 5114 N N . ASP B 1 183 ? -19.906 -20.578 -20.422 1 97.5 183 ASP B N 1
ATOM 5115 C CA . ASP B 1 183 ? -19.891 -19.406 -21.297 1 97.5 183 ASP B CA 1
ATOM 5116 C C . ASP B 1 183 ? -18.5 -18.781 -21.344 1 97.5 183 ASP B C 1
ATOM 5118 O O . ASP B 1 183 ? -18 -18.422 -22.406 1 97.5 183 ASP B O 1
ATOM 5122 N N . PHE B 1 184 ? -17.922 -18.656 -20.188 1 97.38 184 PHE B N 1
ATOM 5123 C CA . PHE B 1 184 ? -16.578 -18.125 -20.062 1 97.38 184 PHE B CA 1
ATOM 5124 C C . PHE B 1 184 ? -15.602 -18.953 -20.906 1 97.38 184 PHE B C 1
ATOM 5126 O O . PHE B 1 184 ? -14.844 -18.406 -21.703 1 97.38 184 PHE B O 1
ATOM 5133 N N . LEU B 1 185 ? -15.617 -20.25 -20.766 1 97.75 185 LEU B N 1
ATOM 5134 C CA . LEU B 1 185 ? -14.688 -21.141 -21.438 1 97.75 185 LEU B CA 1
ATOM 5135 C C . LEU B 1 185 ? -14.906 -21.125 -22.953 1 97.75 185 LEU B C 1
ATOM 5137 O O . LEU B 1 185 ? -13.938 -21.141 -23.719 1 97.75 185 LEU B O 1
ATOM 5141 N N . LYS B 1 186 ? -16.125 -21.047 -23.375 1 97.31 186 LYS B N 1
ATOM 5142 C CA . LYS B 1 186 ? -16.438 -20.969 -24.812 1 97.31 186 LYS B CA 1
ATOM 5143 C C . LYS B 1 186 ? -15.875 -19.688 -25.422 1 97.31 186 LYS B C 1
ATOM 5145 O O . LYS B 1 186 ? -15.336 -19.688 -26.531 1 97.31 186 LYS B O 1
ATOM 5150 N N . GLN B 1 187 ? -16.016 -18.641 -24.703 1 97.56 187 GLN B N 1
ATOM 5151 C CA . GLN B 1 187 ? -15.484 -17.375 -25.172 1 97.56 187 GLN B CA 1
ATOM 5152 C C . GLN B 1 187 ? -13.961 -17.406 -25.25 1 97.56 187 GLN B C 1
ATOM 5154 O O . GLN B 1 187 ? -13.367 -16.953 -26.234 1 97.56 187 GLN B O 1
ATOM 5159 N N . LEU B 1 188 ? -13.367 -17.953 -24.234 1 97.62 188 LEU B N 1
ATOM 5160 C CA . LEU B 1 188 ? -11.914 -18.031 -24.188 1 97.62 188 LEU B CA 1
ATOM 5161 C C . LEU B 1 188 ? -11.367 -18.859 -25.328 1 97.62 188 LEU B C 1
ATOM 5163 O O . LEU B 1 188 ? -10.344 -18.516 -25.938 1 97.62 188 LEU B O 1
ATOM 5167 N N . ARG B 1 189 ? -12.016 -19.875 -25.703 1 96.81 189 ARG B N 1
ATOM 5168 C CA . ARG B 1 189 ? -11.555 -20.844 -26.688 1 96.81 189 ARG B CA 1
ATOM 5169 C C . ARG B 1 189 ? -11.641 -20.266 -28.094 1 96.81 189 ARG B C 1
ATOM 5171 O O . ARG B 1 189 ? -11.062 -20.812 -29.047 1 96.81 189 ARG B O 1
ATOM 5178 N N . GLN B 1 190 ? -12.312 -19.109 -28.281 1 96.69 190 GLN B N 1
ATOM 5179 C CA . GLN B 1 190 ? -12.383 -18.469 -29.578 1 96.69 190 GLN B CA 1
ATOM 5180 C C . GLN B 1 190 ? -11.031 -17.875 -29.984 1 96.69 190 GLN B C 1
ATOM 5182 O O . GLN B 1 190 ? -10.789 -17.625 -31.156 1 96.69 190 GLN B O 1
ATOM 5187 N N . PHE B 1 191 ? -10.273 -17.625 -28.984 1 98 191 PHE B N 1
ATOM 5188 C CA . PHE B 1 191 ? -8.938 -17.109 -29.281 1 98 191 PHE B CA 1
ATOM 5189 C C . PHE B 1 191 ? -7.965 -18.234 -29.562 1 98 191 PHE B C 1
ATOM 5191 O O . PHE B 1 191 ? -7.73 -19.094 -28.703 1 98 191 PHE B O 1
ATOM 5198 N N . THR B 1 192 ? -7.383 -18.281 -30.75 1 98.06 192 THR B N 1
ATOM 5199 C CA . THR B 1 192 ? -6.492 -19.359 -31.156 1 98.06 192 THR B CA 1
ATOM 5200 C C . THR B 1 192 ? -5.16 -18.812 -31.656 1 98.06 192 THR B C 1
ATOM 5202 O O . THR B 1 192 ? -5.055 -17.625 -31.984 1 98.06 192 THR B O 1
ATOM 5205 N N . ALA B 1 193 ? -4.188 -19.625 -31.578 1 98.06 193 ALA B N 1
ATOM 5206 C CA . ALA B 1 193 ? -2.863 -19.359 -32.125 1 98.06 193 ALA B CA 1
ATOM 5207 C C . ALA B 1 193 ? -2.355 -20.562 -32.938 1 98.06 193 ALA B C 1
ATOM 5209 O O . ALA B 1 193 ? -2.877 -21.672 -32.812 1 98.06 193 ALA B O 1
ATOM 5210 N N . PRO B 1 194 ? -1.428 -20.359 -33.875 1 97.19 194 PRO B N 1
ATOM 5211 C CA . PRO B 1 194 ? -0.939 -21.453 -34.719 1 97.19 194 PRO B CA 1
ATOM 5212 C C . PRO B 1 194 ? -0.025 -22.422 -33.969 1 97.19 194 PRO B C 1
ATOM 5214 O O . PRO B 1 194 ? 0.28 -23.516 -34.469 1 97.19 194 PRO B O 1
ATOM 5217 N N . ARG B 1 195 ? 0.442 -22.047 -32.781 1 97.56 195 ARG B N 1
ATOM 5218 C CA . ARG B 1 195 ? 1.372 -22.828 -31.969 1 97.56 195 ARG B CA 1
ATOM 5219 C C . ARG B 1 195 ? 1.194 -22.531 -30.484 1 97.56 195 ARG B C 1
ATOM 5221 O O . ARG B 1 195 ? 0.539 -21.547 -30.125 1 97.56 195 ARG B O 1
ATOM 5228 N N . PRO B 1 196 ? 1.734 -23.422 -29.609 1 97.81 196 PRO B N 1
ATOM 5229 C CA . PRO B 1 196 ? 1.729 -23.062 -28.188 1 97.81 196 PRO B CA 1
ATOM 5230 C C . PRO B 1 196 ? 2.553 -21.797 -27.906 1 97.81 196 PRO B C 1
ATOM 5232 O O . PRO B 1 196 ? 3.713 -21.719 -28.312 1 97.81 196 PRO B O 1
ATOM 5235 N N . GLN B 1 197 ? 1.959 -20.891 -27.266 1 98.19 197 GLN B N 1
ATOM 5236 C CA . GLN B 1 197 ? 2.645 -19.625 -26.984 1 98.19 197 GLN B CA 1
ATOM 5237 C C . GLN B 1 197 ? 1.852 -18.781 -26 1 98.19 197 GLN B C 1
ATOM 5239 O O . GLN B 1 197 ? 0.654 -19 -25.797 1 98.19 197 GLN B O 1
ATOM 5244 N N . ARG B 1 198 ? 2.508 -17.875 -25.406 1 97 198 ARG B N 1
ATOM 5245 C CA . ARG B 1 198 ? 1.812 -16.844 -24.656 1 97 198 ARG B CA 1
ATOM 5246 C C . ARG B 1 198 ? 1.139 -15.836 -25.594 1 97 198 ARG B C 1
ATOM 5248 O O . ARG B 1 198 ? 1.324 -15.898 -26.812 1 97 198 ARG B O 1
ATOM 5255 N N . VAL B 1 199 ? 0.373 -14.938 -25.047 1 97.44 199 VAL B N 1
ATOM 5256 C CA . VAL B 1 199 ? -0.396 -14.008 -25.875 1 97.44 199 VAL B CA 1
ATOM 5257 C C . VAL B 1 199 ? 0.551 -13.07 -26.609 1 97.44 199 VAL B C 1
ATOM 5259 O O . VAL B 1 199 ? 0.22 -12.562 -27.688 1 97.44 199 VAL B O 1
ATOM 5262 N N . ASN B 1 200 ? 1.729 -12.867 -26.078 1 96.19 200 ASN B N 1
ATOM 5263 C CA . ASN B 1 200 ? 2.68 -11.969 -26.719 1 96.19 200 ASN B CA 1
ATOM 5264 C C . ASN B 1 200 ? 3.615 -12.727 -27.656 1 96.19 200 ASN B C 1
ATOM 5266 O O . ASN B 1 200 ? 4.57 -12.148 -28.188 1 96.19 200 ASN B O 1
ATOM 5270 N N . GLY B 1 201 ? 3.443 -14.016 -27.719 1 97.31 201 GLY B N 1
ATOM 5271 C CA . GLY B 1 201 ? 4.227 -14.805 -28.656 1 97.31 201 GLY B CA 1
ATOM 5272 C C . GLY B 1 201 ? 5.383 -15.539 -28 1 97.31 201 GLY B C 1
ATOM 5273 O O . GLY B 1 201 ? 6.031 -16.375 -28.641 1 97.31 201 GLY B O 1
ATOM 5274 N N . ASP B 1 202 ? 5.605 -15.344 -26.75 1 95.62 202 ASP B N 1
ATOM 5275 C CA . ASP B 1 202 ? 6.707 -15.984 -26.031 1 95.62 202 ASP B CA 1
ATOM 5276 C C . ASP B 1 202 ? 6.406 -17.453 -25.766 1 95.62 202 ASP B C 1
ATOM 5278 O O . ASP B 1 202 ? 5.258 -17.891 -25.875 1 95.62 202 ASP B O 1
ATOM 5282 N N . GLU B 1 203 ? 7.41 -18.188 -25.406 1 95.69 203 GLU B N 1
ATOM 5283 C CA . GLU B 1 203 ? 7.262 -19.609 -25.078 1 95.69 203 GLU B CA 1
ATOM 5284 C C . GLU B 1 203 ? 6.512 -19.797 -23.766 1 95.69 203 GLU B C 1
ATOM 5286 O O . GLU B 1 203 ? 6.617 -18.969 -22.859 1 95.69 203 GLU B O 1
ATOM 5291 N N . LEU B 1 204 ? 5.871 -20.922 -23.703 1 96.38 204 LEU B N 1
ATOM 5292 C CA . LEU B 1 204 ? 5.191 -21.312 -22.484 1 96.38 204 LEU B CA 1
ATOM 5293 C C . LEU B 1 204 ? 6.117 -22.141 -21.594 1 96.38 204 LEU B C 1
ATOM 5295 O O . LEU B 1 204 ? 7.059 -22.766 -22.078 1 96.38 204 LEU B O 1
ATOM 5299 N N . GLU B 1 205 ? 5.875 -22.062 -20.344 1 94.25 205 GLU B N 1
ATOM 5300 C CA . GLU B 1 205 ? 6.418 -23.047 -19.406 1 94.25 205 GLU B CA 1
ATOM 5301 C C . GLU B 1 205 ? 5.445 -24.203 -19.188 1 94.25 205 GLU B C 1
ATOM 5303 O O . GLU B 1 205 ? 4.227 -24 -19.219 1 94.25 205 GLU B O 1
ATOM 5308 N N . ASP B 1 206 ? 5.984 -25.344 -18.953 1 93.88 206 ASP B N 1
ATOM 5309 C CA . ASP B 1 206 ? 5.137 -26.516 -18.797 1 93.88 206 ASP B CA 1
ATOM 5310 C C . ASP B 1 206 ? 4.59 -26.609 -17.359 1 93.88 206 ASP B C 1
ATOM 5312 O O . ASP B 1 206 ? 5.266 -27.109 -16.469 1 93.88 206 ASP B O 1
ATOM 5316 N N . ASN B 1 207 ? 3.406 -26.219 -17.25 1 88.19 207 ASN B N 1
ATOM 5317 C CA . ASN B 1 207 ? 2.703 -26.328 -15.984 1 88.19 207 ASN B CA 1
ATOM 5318 C C . ASN B 1 207 ? 1.582 -27.359 -16.047 1 88.19 207 ASN B C 1
ATOM 5320 O O . ASN B 1 207 ? 0.649 -27.312 -15.234 1 88.19 207 ASN B O 1
ATOM 5324 N N . LEU B 1 208 ? 1.695 -28.281 -16.938 1 90.44 208 LEU B N 1
ATOM 5325 C CA . LEU B 1 208 ? 0.608 -29.234 -17.188 1 90.44 208 LEU B CA 1
ATOM 5326 C C . LEU B 1 208 ? 1.097 -30.672 -17.047 1 90.44 208 LEU B C 1
ATOM 5328 O O . LEU B 1 208 ? 0.439 -31.5 -16.422 1 90.44 208 LEU B O 1
ATOM 5332 N N . VAL B 1 209 ? 2.197 -30.922 -17.688 1 91.94 209 VAL B N 1
ATOM 5333 C CA . VAL B 1 209 ? 2.617 -32.312 -17.812 1 91.94 209 VAL B CA 1
ATOM 5334 C C . VAL B 1 209 ? 3.904 -32.531 -17.016 1 91.94 209 VAL B C 1
ATOM 5336 O O . VAL B 1 209 ? 3.914 -33.281 -16.047 1 91.94 209 VAL B O 1
ATOM 5339 N N . ALA B 1 210 ? 4.93 -31.859 -17.406 1 88.88 210 ALA B N 1
ATOM 5340 C CA . ALA B 1 210 ? 6.203 -31.891 -16.688 1 88.88 210 ALA B CA 1
ATOM 5341 C C . ALA B 1 210 ? 6.301 -30.766 -15.672 1 88.88 210 ALA B C 1
ATOM 5343 O O . ALA B 1 210 ? 7.137 -29.859 -15.812 1 88.88 210 ALA B O 1
ATOM 5344 N N . ILE B 1 211 ? 5.59 -30.859 -14.664 1 85.94 211 ILE B N 1
ATOM 5345 C CA . ILE B 1 211 ? 5.438 -29.781 -13.688 1 85.94 211 ILE B CA 1
ATOM 5346 C C . ILE B 1 211 ? 6.648 -29.75 -12.758 1 85.94 211 ILE B C 1
ATOM 5348 O O . ILE B 1 211 ? 7 -30.766 -12.156 1 85.94 211 ILE B O 1
ATOM 5352 N N . CYS B 1 212 ? 7.223 -28.578 -12.734 1 80.19 212 CYS B N 1
ATOM 5353 C CA . CYS B 1 212 ? 8.344 -28.406 -11.82 1 80.19 212 CYS B CA 1
ATOM 5354 C C . CYS B 1 212 ? 7.859 -28.312 -10.375 1 80.19 212 CYS B C 1
ATOM 5356 O O . CYS B 1 212 ? 6.672 -28.094 -10.133 1 80.19 212 CYS B O 1
ATOM 5358 N N . TRP B 1 213 ? 8.766 -28.438 -9.477 1 72.69 213 TRP B N 1
ATOM 5359 C CA . TRP B 1 213 ? 8.438 -28.469 -8.055 1 72.69 213 TRP B CA 1
ATOM 5360 C C . TRP B 1 213 ? 7.758 -27.188 -7.621 1 72.69 213 TRP B C 1
ATOM 5362 O O . TRP B 1 213 ? 6.789 -27.203 -6.855 1 72.69 213 TRP B O 1
ATOM 5372 N N . ARG B 1 214 ? 8.203 -26.078 -8.062 1 74.44 214 ARG B N 1
ATOM 5373 C CA . ARG B 1 214 ? 7.684 -24.797 -7.637 1 74.44 214 ARG B CA 1
ATOM 5374 C C . ARG B 1 214 ? 6.426 -24.422 -8.422 1 74.44 214 ARG B C 1
ATOM 5376 O O . ARG B 1 214 ? 5.664 -23.547 -8.008 1 74.44 214 ARG B O 1
ATOM 5383 N N . ARG B 1 215 ? 6.207 -25.062 -9.547 1 82.06 215 ARG B N 1
ATOM 5384 C CA . ARG B 1 215 ? 5.125 -24.734 -10.469 1 82.06 215 ARG B CA 1
ATOM 5385 C C . ARG B 1 215 ? 4.996 -23.219 -10.648 1 82.06 215 ARG B C 1
ATOM 5387 O O . ARG B 1 215 ? 3.9 -22.672 -10.523 1 82.06 215 ARG B O 1
ATOM 5394 N N . HIS B 1 216 ? 6.078 -22.641 -10.703 1 82.31 216 HIS B N 1
ATOM 5395 C CA . HIS B 1 216 ? 6.188 -21.188 -10.812 1 82.31 216 HIS B CA 1
ATOM 5396 C C . HIS B 1 216 ? 7.336 -20.781 -11.734 1 82.31 216 HIS B C 1
ATOM 5398 O O . HIS B 1 216 ? 8.414 -21.375 -11.68 1 82.31 216 HIS B O 1
ATOM 5404 N N . SER B 1 217 ? 7 -19.906 -12.688 1 82.44 217 SER B N 1
ATOM 5405 C CA . SER B 1 217 ? 8.047 -19.375 -13.562 1 82.44 217 SER B CA 1
ATOM 5406 C C . SER B 1 217 ? 9.211 -18.828 -12.75 1 82.44 217 SER B C 1
ATOM 5408 O O . SER B 1 217 ? 9.016 -18.266 -11.672 1 82.44 217 SER B O 1
ATOM 5410 N N . PRO B 1 218 ? 10.438 -18.891 -13.133 1 81.69 218 PRO B N 1
ATOM 5411 C CA . PRO B 1 218 ? 10.867 -19.5 -14.398 1 81.69 218 PRO B CA 1
ATOM 5412 C C . PRO B 1 218 ? 11.531 -20.859 -14.203 1 81.69 218 PRO B C 1
ATOM 5414 O O . PRO B 1 218 ? 12.5 -21.188 -14.898 1 81.69 218 PRO B O 1
ATOM 5417 N N . THR B 1 219 ? 11.055 -21.594 -13.273 1 79 219 THR B N 1
ATOM 5418 C CA . THR B 1 219 ? 11.789 -22.781 -12.891 1 79 219 THR B CA 1
ATOM 5419 C C . THR B 1 219 ? 11.305 -24 -13.688 1 79 219 THR B C 1
ATOM 5421 O O . THR B 1 219 ? 11.969 -25.031 -13.703 1 79 219 THR B O 1
ATOM 5424 N N . CYS B 1 220 ? 10.242 -23.875 -14.414 1 86.12 220 CYS B N 1
ATOM 5425 C CA . CYS B 1 220 ? 9.664 -25.016 -15.102 1 86.12 220 CYS B CA 1
ATOM 5426 C C . CYS B 1 220 ? 10.258 -25.172 -16.5 1 86.12 220 CYS B C 1
ATOM 5428 O O . CYS B 1 220 ? 10.789 -24.203 -17.062 1 86.12 220 CYS B O 1
ATOM 5430 N N . ILE B 1 221 ? 10.125 -26.359 -17 1 90.69 221 ILE B N 1
ATOM 5431 C CA . ILE B 1 221 ? 10.641 -26.609 -18.344 1 90.69 221 ILE B CA 1
ATOM 5432 C C . ILE B 1 221 ? 9.812 -25.844 -19.375 1 90.69 221 ILE B C 1
ATOM 5434 O O . ILE B 1 221 ? 8.617 -25.641 -19.188 1 90.69 221 ILE B O 1
ATOM 5438 N N . LYS B 1 222 ? 10.492 -25.469 -20.469 1 94.31 222 LYS B N 1
ATOM 5439 C CA . LYS B 1 222 ? 9.805 -24.797 -21.562 1 94.31 222 LYS B CA 1
ATOM 5440 C C . LYS B 1 222 ? 9.078 -25.812 -22.453 1 94.31 222 LYS B C 1
ATOM 5442 O O . LYS B 1 222 ? 9.594 -26.891 -22.719 1 94.31 222 LYS B O 1
ATOM 5447 N N . MET B 1 223 ? 7.941 -25.453 -22.859 1 95.94 223 MET B N 1
ATOM 5448 C CA . MET B 1 223 ? 7.172 -26.312 -23.75 1 95.94 223 MET B CA 1
ATOM 5449 C C . MET B 1 223 ? 7.734 -26.266 -25.156 1 95.94 223 MET B C 1
ATOM 5451 O O . MET B 1 223 ? 7.652 -27.25 -25.891 1 95.94 223 MET B O 1
ATOM 5455 N N . GLY B 1 224 ? 8.297 -25.172 -25.531 1 96.31 224 GLY B N 1
ATOM 5456 C CA . GLY B 1 224 ? 8.609 -24.938 -26.938 1 96.31 224 GLY B CA 1
ATOM 5457 C C . GLY B 1 224 ? 7.402 -24.516 -27.75 1 96.31 224 GLY B C 1
ATOM 5458 O O . GLY B 1 224 ? 6.355 -24.172 -27.203 1 96.31 224 GLY B O 1
ATOM 5459 N N . PHE B 1 225 ? 7.602 -24.562 -29.125 1 97.38 225 PHE B N 1
ATOM 5460 C CA . PHE B 1 225 ? 6.555 -24.062 -30 1 97.38 225 PHE B CA 1
ATOM 5461 C C . PHE B 1 225 ? 5.883 -25.219 -30.75 1 97.38 225 PHE B C 1
ATOM 5463 O O . PHE B 1 225 ? 4.941 -25 -31.516 1 97.38 225 PHE B O 1
ATOM 5470 N N . THR B 1 226 ? 6.367 -26.438 -30.516 1 97 226 THR B N 1
ATOM 5471 C CA . THR B 1 226 ? 5.777 -27.641 -31.094 1 97 226 THR B CA 1
ATOM 5472 C C . THR B 1 226 ? 5.77 -28.781 -30.078 1 97 226 THR B C 1
ATOM 5474 O O . THR B 1 226 ? 6.512 -28.75 -29.094 1 97 226 THR B O 1
ATOM 5477 N N . GLU B 1 227 ? 4.945 -29.781 -30.344 1 96.12 227 GLU B N 1
ATOM 5478 C CA . GLU B 1 227 ? 4.93 -30.953 -29.484 1 96.12 227 GLU B CA 1
ATOM 5479 C C . GLU B 1 227 ? 6.285 -31.656 -29.484 1 96.12 227 GLU B C 1
ATOM 5481 O O . GLU B 1 227 ? 6.699 -32.219 -28.469 1 96.12 227 GLU B O 1
ATOM 5486 N N . ASP B 1 228 ? 6.93 -31.625 -30.609 1 96.25 228 ASP B N 1
ATOM 5487 C CA . ASP B 1 228 ? 8.25 -32.219 -30.688 1 96.25 228 ASP B CA 1
ATOM 5488 C C . ASP B 1 228 ? 9.242 -31.516 -29.781 1 96.25 228 ASP B C 1
ATOM 5490 O O . ASP B 1 228 ? 10.039 -32.156 -29.094 1 96.25 228 ASP B O 1
ATOM 5494 N N . GLU B 1 229 ? 9.188 -30.234 -29.828 1 97.25 229 GLU B N 1
ATOM 5495 C CA . GLU B 1 229 ? 10.055 -29.453 -28.953 1 97.25 229 GLU B CA 1
ATOM 5496 C C . GLU B 1 229 ? 9.711 -29.688 -27.484 1 97.25 229 GLU B C 1
ATOM 5498 O O . GLU B 1 229 ? 10.602 -29.766 -26.641 1 97.25 229 GLU B O 1
ATOM 5503 N N . TRP B 1 230 ? 8.43 -29.828 -27.234 1 97.19 230 TRP B N 1
ATOM 5504 C CA . TRP B 1 230 ? 7.969 -30.125 -25.891 1 97.19 230 TRP B CA 1
ATOM 5505 C C . TRP B 1 230 ? 8.578 -31.422 -25.375 1 97.19 230 TRP B C 1
ATOM 5507 O O . TRP B 1 230 ? 9.172 -31.469 -24.297 1 97.19 230 TRP B O 1
ATOM 5517 N N . LEU B 1 231 ? 8.492 -32.438 -26.172 1 96.38 231 LEU B N 1
ATOM 5518 C CA . LEU B 1 231 ? 9.016 -33.75 -25.844 1 96.38 231 LEU B CA 1
ATOM 5519 C C . LEU B 1 231 ? 10.531 -33.719 -25.703 1 96.38 231 LEU B C 1
ATOM 5521 O O . LEU B 1 231 ? 11.086 -34.344 -24.781 1 96.38 231 LEU B O 1
ATOM 5525 N N . GLU B 1 232 ? 11.141 -33.031 -26.594 1 96.56 232 GLU B N 1
ATOM 5526 C CA . GLU B 1 232 ? 12.602 -32.938 -26.547 1 96.56 232 GLU B CA 1
ATOM 5527 C C . GLU B 1 232 ? 13.062 -32.281 -25.234 1 96.56 232 GLU B C 1
ATOM 5529 O O . GLU B 1 232 ? 14.039 -32.75 -24.625 1 96.56 232 GLU B O 1
ATOM 5534 N N . ASN B 1 233 ? 12.375 -31.297 -24.828 1 94.75 233 ASN B N 1
ATOM 5535 C CA . ASN B 1 233 ? 12.734 -30.578 -23.609 1 94.75 233 ASN B CA 1
ATOM 5536 C C . ASN B 1 233 ? 12.539 -31.453 -22.375 1 94.75 233 ASN B C 1
ATOM 5538 O O . ASN B 1 233 ? 13.242 -31.281 -21.375 1 94.75 233 ASN B O 1
ATOM 5542 N N . MET B 1 234 ? 11.68 -32.5 -22.422 1 94.25 234 MET B N 1
ATOM 5543 C CA . MET B 1 234 ? 11.391 -33.375 -21.297 1 94.25 234 MET B CA 1
ATOM 5544 C C . MET B 1 234 ? 12.289 -34.594 -21.344 1 94.25 234 MET B C 1
ATOM 5546 O O . MET B 1 234 ? 12.438 -35.312 -20.344 1 94.25 234 MET B O 1
ATOM 5550 N N . THR B 1 235 ? 12.828 -34.812 -22.422 1 94.81 235 THR B N 1
ATOM 5551 C CA . THR B 1 235 ? 13.438 -36.125 -22.75 1 94.81 235 THR B CA 1
ATOM 5552 C C . THR B 1 235 ? 14.531 -36.469 -21.734 1 94.81 235 THR B C 1
ATOM 5554 O O . THR B 1 235 ? 14.609 -37.594 -21.266 1 94.81 235 THR B O 1
ATOM 5557 N N . PRO B 1 236 ? 15.453 -35.469 -21.391 1 91.38 236 PRO B N 1
ATOM 5558 C CA . PRO B 1 236 ? 16.5 -35.844 -20.438 1 91.38 236 PRO B CA 1
ATOM 5559 C C . PRO B 1 236 ? 15.922 -36.375 -19.125 1 91.38 236 PRO B C 1
ATOM 5561 O O . PRO B 1 236 ? 16.406 -37.375 -18.594 1 91.38 236 PRO B O 1
ATOM 5564 N N . ASP B 1 237 ? 14.922 -35.781 -18.609 1 91.38 237 ASP B N 1
ATOM 5565 C CA . ASP B 1 237 ? 14.281 -36.219 -17.375 1 91.38 237 ASP B CA 1
ATOM 5566 C C . ASP B 1 237 ? 13.5 -37.531 -17.594 1 91.38 237 ASP B C 1
ATOM 5568 O O . ASP B 1 237 ? 13.484 -38.406 -16.719 1 91.38 237 ASP B O 1
ATOM 5572 N N . LEU B 1 238 ? 12.891 -37.625 -18.734 1 94.5 238 LEU B N 1
ATOM 5573 C CA . LEU B 1 238 ? 12.102 -38.844 -19.031 1 94.5 238 LEU B CA 1
ATOM 5574 C C . LEU B 1 238 ? 12.992 -40.062 -19.078 1 94.5 238 LEU B C 1
ATOM 5576 O O . LEU B 1 238 ? 12.617 -41.125 -18.578 1 94.5 238 LEU B O 1
ATOM 5580 N N . ARG B 1 239 ? 14.141 -39.906 -19.656 1 94.69 239 ARG B N 1
ATOM 5581 C CA . ARG B 1 239 ? 15.062 -41.031 -19.734 1 94.69 239 ARG B CA 1
ATOM 5582 C C . ARG B 1 239 ? 15.422 -41.531 -18.328 1 94.69 239 ARG B C 1
ATOM 5584 O O . ARG B 1 239 ? 15.383 -42.75 -18.078 1 94.69 239 ARG B O 1
ATOM 5591 N N . LEU B 1 240 ? 15.727 -40.625 -17.531 1 92.81 240 LEU B N 1
ATOM 5592 C CA . LEU B 1 240 ? 16.078 -40.969 -16.172 1 92.81 240 LEU B CA 1
ATOM 5593 C C . LEU B 1 240 ? 14.883 -41.531 -15.414 1 92.81 240 LEU B C 1
ATOM 5595 O O . LEU B 1 240 ? 15 -42.5 -14.672 1 92.81 240 LEU B O 1
ATOM 5599 N N . GLY B 1 241 ? 13.766 -40.875 -15.594 1 92.94 241 GLY B N 1
ATOM 5600 C CA . GLY B 1 241 ? 12.547 -41.344 -14.945 1 92.94 241 GLY B CA 1
ATOM 5601 C C . GLY B 1 241 ? 12.133 -42.75 -15.375 1 92.94 241 GLY B C 1
ATOM 5602 O O . GLY B 1 241 ? 11.68 -43.531 -14.547 1 92.94 241 GLY B O 1
ATOM 5603 N N . LEU B 1 242 ? 12.258 -43 -16.609 1 95.06 242 LEU B N 1
ATOM 5604 C CA . LEU B 1 242 ? 11.906 -44.312 -17.141 1 95.06 242 LEU B CA 1
ATOM 5605 C C . LEU B 1 242 ? 12.836 -45.375 -16.578 1 95.06 242 LEU B C 1
ATOM 5607 O O . LEU B 1 242 ? 12.406 -46.5 -16.328 1 95.06 242 LEU B O 1
ATOM 5611 N N . SER B 1 243 ? 14.078 -44.969 -16.438 1 94.88 243 SER B N 1
ATOM 5612 C CA . SER B 1 243 ? 15.016 -45.875 -15.781 1 94.88 243 SER B CA 1
ATOM 5613 C C . SER B 1 243 ? 14.547 -46.219 -14.375 1 94.88 243 SER B C 1
ATOM 5615 O O . SER B 1 243 ? 14.602 -47.406 -13.984 1 94.88 243 SER B O 1
ATOM 5617 N N . ILE B 1 244 ? 14.062 -45.312 -13.688 1 90.38 244 ILE B N 1
ATOM 5618 C CA . ILE B 1 244 ? 13.617 -45.5 -12.32 1 90.38 244 ILE B CA 1
ATOM 5619 C C . ILE B 1 244 ? 12.305 -46.312 -12.312 1 90.38 244 ILE B C 1
ATOM 5621 O O . ILE B 1 244 ? 12.164 -47.281 -11.57 1 90.38 244 ILE B O 1
ATOM 5625 N N . VAL B 1 245 ? 11.375 -45.938 -13.164 1 91.75 245 VAL B N 1
ATOM 5626 C CA . VAL B 1 245 ? 10.039 -46.531 -13.195 1 91.75 245 VAL B CA 1
ATOM 5627 C C . VAL B 1 245 ? 10.156 -48.031 -13.547 1 91.75 245 VAL B C 1
ATOM 5629 O O . VAL B 1 245 ? 9.438 -48.875 -12.984 1 91.75 245 VAL B O 1
ATOM 5632 N N . HIS B 1 246 ? 11.086 -48.312 -14.383 1 93.94 246 HIS B N 1
ATOM 5633 C CA . HIS B 1 246 ? 11.18 -49.688 -14.867 1 93.94 246 HIS B CA 1
ATOM 5634 C C . HIS B 1 246 ? 12.359 -50.438 -14.227 1 93.94 246 HIS B C 1
ATOM 5636 O O . HIS B 1 246 ? 12.68 -51.562 -14.609 1 93.94 246 HIS B O 1
ATOM 5642 N N . ASP B 1 247 ? 13.008 -49.75 -13.359 1 92.19 247 ASP B N 1
ATOM 5643 C CA . ASP B 1 247 ? 14.125 -50.312 -12.609 1 92.19 247 ASP B CA 1
ATOM 5644 C C . ASP B 1 247 ? 15.133 -51 -13.547 1 92.19 247 ASP B C 1
ATOM 5646 O O . ASP B 1 247 ? 15.461 -52.156 -13.375 1 92.19 247 ASP B O 1
ATOM 5650 N N . THR B 1 248 ? 15.531 -50.281 -14.5 1 95 248 THR B N 1
ATOM 5651 C CA . THR B 1 248 ? 16.469 -50.812 -15.477 1 95 248 THR B CA 1
ATOM 5652 C C . THR B 1 248 ? 17.484 -49.75 -15.898 1 95 248 THR B C 1
ATOM 5654 O O . THR B 1 248 ? 17.156 -48.562 -15.93 1 95 248 THR B O 1
ATOM 5657 N N . THR B 1 249 ? 18.734 -50.156 -16.219 1 92.75 249 THR B N 1
ATOM 5658 C CA . THR B 1 249 ? 19.75 -49.25 -16.781 1 92.75 249 THR B CA 1
ATOM 5659 C C . THR B 1 249 ? 20.016 -49.594 -18.234 1 92.75 249 THR B C 1
ATOM 5661 O O . THR B 1 249 ? 20.953 -49.062 -18.844 1 92.75 249 THR B O 1
ATOM 5664 N N . ASP B 1 250 ? 19.266 -50.562 -18.734 1 95.81 250 ASP B N 1
ATOM 5665 C CA . ASP B 1 250 ? 19.422 -50.969 -20.141 1 95.81 250 ASP B CA 1
ATOM 5666 C C . ASP B 1 250 ? 18.953 -49.875 -21.078 1 95.81 250 ASP B C 1
ATOM 5668 O O . ASP B 1 250 ? 17.75 -49.594 -21.172 1 95.81 250 ASP B O 1
ATOM 5672 N N . PRO B 1 251 ? 19.844 -49.312 -21.828 1 95.38 251 PRO B N 1
ATOM 5673 C CA . PRO B 1 251 ? 19.469 -48.188 -22.703 1 95.38 251 PRO B CA 1
ATOM 5674 C C . PRO B 1 251 ? 18.453 -48.594 -23.766 1 95.38 251 PRO B C 1
ATOM 5676 O O . PRO B 1 251 ? 17.625 -47.781 -24.188 1 95.38 251 PRO B O 1
ATOM 5679 N N . THR B 1 252 ? 18.516 -49.844 -24.172 1 97.5 252 THR B N 1
ATOM 5680 C CA . THR B 1 252 ? 17.578 -50.281 -25.203 1 97.5 252 THR B CA 1
ATOM 5681 C C . THR B 1 252 ? 16.141 -50.281 -24.672 1 97.5 252 THR B C 1
ATOM 5683 O O . THR B 1 252 ? 15.234 -49.812 -25.375 1 97.5 252 THR B O 1
ATOM 5686 N N . VAL B 1 253 ? 15.977 -50.719 -23.5 1 96.88 253 VAL B N 1
ATOM 5687 C CA . VAL B 1 253 ? 14.656 -50.75 -22.875 1 96.88 253 VAL B CA 1
ATOM 5688 C C . VAL B 1 253 ? 14.172 -49.312 -22.625 1 96.88 253 VAL B C 1
ATOM 5690 O O . VAL B 1 253 ? 13.016 -49 -22.906 1 96.88 253 VAL B O 1
ATOM 5693 N N . ILE B 1 254 ? 15.039 -48.469 -22.125 1 96.94 254 ILE B N 1
ATOM 5694 C CA . ILE B 1 254 ? 14.703 -47.094 -21.812 1 96.94 254 ILE B CA 1
ATOM 5695 C C . ILE B 1 254 ? 14.281 -46.344 -23.078 1 96.94 254 ILE B C 1
ATOM 5697 O O . ILE B 1 254 ? 13.266 -45.656 -23.094 1 96.94 254 ILE B O 1
ATOM 5701 N N . GLU B 1 255 ? 15.03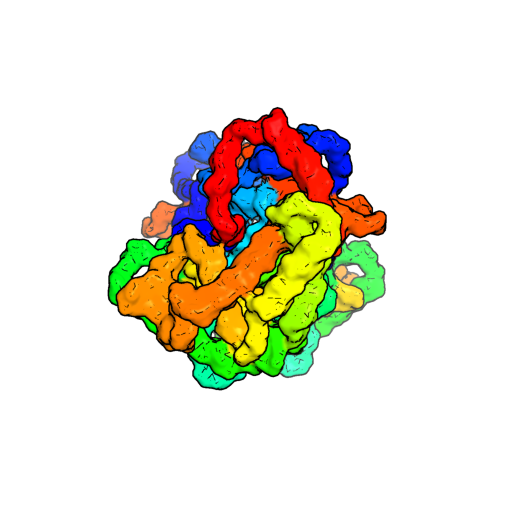1 -46.562 -24.141 1 97.5 255 GLU B N 1
ATOM 5702 C CA . GLU B 1 255 ? 14.734 -45.875 -25.391 1 97.5 255 GLU B CA 1
ATOM 5703 C C . GLU B 1 255 ? 13.438 -46.406 -26 1 97.5 255 GLU B C 1
ATOM 5705 O O . GLU B 1 255 ? 12.703 -45.656 -26.641 1 97.5 255 GLU B O 1
ATOM 5710 N N . GLU B 1 256 ? 13.195 -47.688 -25.859 1 97.69 256 GLU B N 1
ATOM 5711 C CA . GLU B 1 256 ? 11.93 -48.25 -26.328 1 97.69 256 GLU B CA 1
ATOM 5712 C C . GLU B 1 256 ? 10.742 -47.594 -25.625 1 97.69 256 GLU B C 1
ATOM 5714 O O . GLU B 1 256 ? 9.742 -47.25 -26.25 1 97.69 256 GLU B O 1
ATOM 5719 N N . LYS B 1 257 ? 10.867 -47.531 -24.344 1 97.38 257 LYS B N 1
ATOM 5720 C CA . LYS B 1 257 ? 9.797 -46.906 -23.547 1 97.38 257 LYS B CA 1
ATOM 5721 C C . LYS B 1 257 ? 9.641 -45.438 -23.891 1 97.38 257 LYS B C 1
ATOM 5723 O O . LYS B 1 257 ? 8.523 -44.906 -23.906 1 97.38 257 LYS B O 1
ATOM 5728 N N . LEU B 1 258 ? 10.75 -44.75 -24.078 1 97.88 258 LEU B N 1
ATOM 5729 C CA . LEU B 1 258 ? 10.711 -43.344 -24.484 1 97.88 258 LEU B CA 1
ATOM 5730 C C . LEU B 1 258 ? 10.016 -43.156 -25.828 1 97.88 258 LEU B C 1
ATOM 5732 O O . LEU B 1 258 ? 9.234 -42.219 -26.016 1 97.88 258 LEU B O 1
ATOM 5736 N N . GLN B 1 259 ? 10.32 -44.094 -26.703 1 97.5 259 GLN B N 1
ATOM 5737 C CA . GLN B 1 259 ? 9.68 -44.031 -28.016 1 97.5 259 GLN B CA 1
ATOM 5738 C C . GLN B 1 259 ? 8.18 -44.25 -27.906 1 97.5 259 GLN B C 1
ATOM 5740 O O . GLN B 1 259 ? 7.398 -43.656 -28.641 1 97.5 259 GLN B O 1
ATOM 5745 N N . GLU B 1 260 ? 7.809 -45.125 -27.078 1 96.81 260 GLU B N 1
ATOM 5746 C CA . GLU B 1 260 ? 6.387 -45.344 -26.812 1 96.81 260 GLU B CA 1
ATOM 5747 C C . GLU B 1 260 ? 5.711 -44.062 -26.359 1 96.81 260 GLU B C 1
ATOM 5749 O O . GLU B 1 260 ? 4.602 -43.75 -26.797 1 96.81 260 GLU B O 1
ATOM 5754 N N . ILE B 1 261 ? 6.32 -43.312 -25.469 1 96.81 261 ILE B N 1
ATOM 5755 C CA . ILE B 1 261 ? 5.812 -42.031 -24.984 1 96.81 261 ILE B CA 1
ATOM 5756 C C . ILE B 1 261 ? 5.695 -41.062 -26.156 1 96.81 261 ILE B C 1
ATOM 5758 O O . ILE B 1 261 ? 4.664 -40.406 -26.328 1 96.81 261 ILE B O 1
ATOM 5762 N N . LYS B 1 262 ? 6.715 -40.969 -26.969 1 96.75 262 LYS B N 1
ATOM 5763 C CA . LYS B 1 262 ? 6.742 -40.031 -28.094 1 96.75 262 LYS B CA 1
ATOM 5764 C C . LYS B 1 262 ? 5.652 -40.344 -29.109 1 96.75 262 LYS B C 1
ATOM 5766 O O . LYS B 1 262 ? 4.996 -39.469 -29.625 1 96.75 262 LYS B O 1
ATOM 5771 N N . ASP B 1 263 ? 5.445 -41.656 -29.312 1 96.38 263 ASP B N 1
ATOM 5772 C CA . ASP B 1 263 ? 4.484 -42.094 -30.312 1 96.38 263 ASP B CA 1
ATOM 5773 C C . ASP B 1 263 ? 3.053 -41.812 -29.859 1 96.38 263 ASP B C 1
ATOM 5775 O O . ASP B 1 263 ? 2.172 -41.594 -30.703 1 96.38 263 ASP B O 1
ATOM 5779 N N . ASN B 1 264 ? 2.863 -41.781 -28.609 1 95.62 264 ASN B N 1
ATOM 5780 C CA . ASN B 1 264 ? 1.498 -41.656 -28.109 1 95.62 264 ASN B CA 1
ATOM 5781 C C . ASN B 1 264 ? 1.204 -40.25 -27.609 1 95.62 264 ASN B C 1
ATOM 5783 O O . ASN B 1 264 ? 0.066 -39.938 -27.25 1 95.62 264 ASN B O 1
ATOM 5787 N N . PHE B 1 265 ? 2.215 -39.406 -27.578 1 96.94 265 PHE B N 1
ATOM 5788 C CA . PHE B 1 265 ? 2.021 -38.031 -27.062 1 96.94 265 PHE B CA 1
ATOM 5789 C C . PHE B 1 265 ? 0.974 -37.312 -27.891 1 96.94 265 PHE B C 1
ATOM 5791 O O . PHE B 1 265 ? 1.022 -37.312 -29.109 1 96.94 265 PHE B O 1
ATOM 5798 N N . PRO B 1 266 ? -0.049 -36.688 -27.172 1 95.88 266 PRO B N 1
ATOM 5799 C CA . PRO B 1 266 ? -1.08 -35.969 -27.938 1 95.88 266 PRO B CA 1
ATOM 5800 C C . PRO B 1 266 ? -0.509 -34.844 -28.797 1 95.88 266 PRO B C 1
ATOM 5802 O O . PRO B 1 266 ? 0.323 -34.062 -28.328 1 95.88 266 PRO B O 1
ATOM 5805 N N . ARG B 1 267 ? -0.955 -34.812 -30.062 1 93.81 267 ARG B N 1
ATOM 5806 C CA . ARG B 1 267 ? -0.456 -33.812 -31.016 1 93.81 267 ARG B CA 1
ATOM 5807 C C . ARG B 1 267 ? -1.605 -33.062 -31.688 1 93.81 267 ARG B C 1
ATOM 5809 O O . ARG B 1 267 ? -2.734 -33.562 -31.734 1 93.81 267 ARG B O 1
ATOM 5816 N N . GLY B 1 268 ? -1.237 -31.875 -32.125 1 87.44 268 GLY B N 1
ATOM 5817 C CA . GLY B 1 268 ? -2.135 -31.125 -33 1 87.44 268 GLY B CA 1
ATOM 5818 C C . GLY B 1 268 ? -3.002 -30.141 -32.25 1 87.44 268 GLY B C 1
ATOM 5819 O O . GLY B 1 268 ? -3.357 -30.375 -31.078 1 87.44 268 GLY B O 1
ATOM 5820 N N . GLY B 1 269 ? -3.35 -29.031 -32.969 1 87.62 269 GLY B N 1
ATOM 5821 C CA . GLY B 1 269 ? -4.223 -27.984 -32.469 1 87.62 269 GLY B CA 1
ATOM 5822 C C . GLY B 1 269 ? -5.695 -28.312 -32.625 1 87.62 269 GLY B C 1
ATOM 5823 O O . GLY B 1 269 ? -6.059 -29.484 -32.781 1 87.62 269 GLY B O 1
ATOM 5824 N N . PRO B 1 270 ? -6.484 -27.438 -32.406 1 95.31 270 PRO B N 1
ATOM 5825 C CA . PRO B 1 270 ? -6.145 -26.016 -32.281 1 95.31 270 PRO B CA 1
ATOM 5826 C C . PRO B 1 270 ? -5.492 -25.688 -30.953 1 95.31 270 PRO B C 1
ATOM 5828 O O . PRO B 1 270 ? -5.633 -26.438 -29.984 1 95.31 270 PRO B O 1
ATOM 5831 N N . TYR B 1 271 ? -4.672 -24.672 -31.016 1 98.25 271 TYR B N 1
ATOM 5832 C CA . TYR B 1 271 ? -4.137 -24.078 -29.797 1 98.25 271 TYR B CA 1
ATOM 5833 C C . TYR B 1 271 ? -5.008 -22.906 -29.328 1 98.25 271 TYR B C 1
ATOM 5835 O O . TYR B 1 271 ? -5.129 -21.906 -30.016 1 98.25 271 TYR B O 1
ATOM 5843 N N . VAL B 1 272 ? -5.559 -23.094 -28.172 1 98.38 272 VAL B N 1
ATOM 5844 C CA . VAL B 1 272 ? -6.582 -22.156 -27.719 1 98.38 272 VAL B CA 1
ATOM 5845 C C . VAL B 1 272 ? -6.125 -21.484 -26.422 1 98.38 272 VAL B C 1
ATOM 5847 O O . VAL B 1 272 ? -5.367 -22.062 -25.641 1 98.38 272 VAL B O 1
ATOM 5850 N N . LEU B 1 273 ? -6.551 -20.25 -26.281 1 98.5 273 LEU B N 1
ATOM 5851 C CA . LEU B 1 273 ? -6.219 -19.547 -25.047 1 98.5 273 LEU B CA 1
ATOM 5852 C C . LEU B 1 273 ? -6.812 -20.266 -23.828 1 98.5 273 LEU B C 1
ATOM 5854 O O . LEU B 1 273 ? -8.016 -20.547 -23.797 1 98.5 273 LEU B O 1
ATOM 5858 N N . SER B 1 274 ? -5.973 -20.625 -22.875 1 98.12 274 SER B N 1
ATOM 5859 C CA . SER B 1 274 ? -6.332 -21.391 -21.688 1 98.12 274 SER B CA 1
ATOM 5860 C C . SER B 1 274 ? -5.789 -20.719 -20.422 1 98.12 274 SER B C 1
ATOM 5862 O O . SER B 1 274 ? -4.723 -20.109 -20.438 1 98.12 274 SER B O 1
ATOM 5864 N N . HIS B 1 275 ? -6.551 -20.797 -19.328 1 96.94 275 HIS B N 1
ATOM 5865 C CA . HIS B 1 275 ? -6.156 -20.266 -18.031 1 96.94 275 HIS B CA 1
ATOM 5866 C C . HIS B 1 275 ? -5.184 -21.203 -17.328 1 96.94 275 HIS B C 1
ATOM 5868 O O . HIS B 1 275 ? -4.152 -20.766 -16.812 1 96.94 275 HIS B O 1
ATOM 5874 N N . THR B 1 276 ? -5.438 -22.453 -17.297 1 94.75 276 THR B N 1
ATOM 5875 C CA . THR B 1 276 ? -4.664 -23.609 -16.859 1 94.75 276 THR B CA 1
ATOM 5876 C C . THR B 1 276 ? -4.57 -23.656 -15.336 1 94.75 276 THR B C 1
ATOM 5878 O O . THR B 1 276 ? -3.871 -24.5 -14.773 1 94.75 276 THR B O 1
ATOM 5881 N N . ASP B 1 277 ? -5.238 -22.766 -14.57 1 92.31 277 ASP B N 1
ATOM 5882 C CA . ASP B 1 277 ? -5.328 -22.812 -13.109 1 92.31 277 ASP B CA 1
ATOM 5883 C C . ASP B 1 277 ? -6.707 -22.359 -12.633 1 92.31 277 ASP B C 1
ATOM 5885 O O . ASP B 1 277 ? -6.812 -21.562 -11.695 1 92.31 277 ASP B O 1
ATOM 5889 N N . LEU B 1 278 ? -7.727 -22.891 -13.195 1 92.12 278 LEU B N 1
ATOM 5890 C CA . LEU B 1 278 ? -9.094 -22.484 -12.883 1 92.12 278 LEU B CA 1
ATOM 5891 C C . LEU B 1 278 ? -9.617 -23.234 -11.664 1 92.12 278 LEU B C 1
ATOM 5893 O O . LEU B 1 278 ? -10.711 -23.797 -11.695 1 92.12 278 LEU B O 1
ATOM 5897 N N . ASN B 1 279 ? -8.898 -23.203 -10.625 1 88.75 279 ASN B N 1
ATOM 5898 C CA . ASN B 1 279 ? -9.453 -23.688 -9.367 1 88.75 279 ASN B CA 1
ATOM 5899 C C . ASN B 1 279 ? -10.422 -22.688 -8.758 1 88.75 279 ASN B C 1
ATOM 5901 O O . ASN B 1 279 ? -10.406 -21.516 -9.094 1 88.75 279 ASN B O 1
ATOM 5905 N N . MET B 1 280 ? -11.266 -23.125 -7.848 1 89.69 280 MET B N 1
ATOM 5906 C CA . MET B 1 280 ? -12.375 -22.328 -7.352 1 89.69 280 MET B CA 1
ATOM 5907 C C . MET B 1 280 ? -11.867 -21.125 -6.566 1 89.69 280 MET B C 1
ATOM 5909 O O . MET B 1 280 ? -12.609 -20.156 -6.348 1 89.69 280 MET B O 1
ATOM 5913 N N . THR B 1 281 ? -10.617 -21.109 -6.102 1 88.56 281 THR B N 1
ATOM 5914 C CA . THR B 1 281 ? -10.055 -19.969 -5.383 1 88.56 281 THR B CA 1
ATOM 5915 C C . THR B 1 281 ? -9.734 -18.828 -6.344 1 88.56 281 THR B C 1
ATOM 5917 O O . THR B 1 281 ? -9.531 -17.688 -5.918 1 88.56 281 THR B O 1
ATOM 5920 N N . ASN B 1 282 ? -9.719 -19.156 -7.637 1 92.75 282 ASN B N 1
ATOM 5921 C CA . ASN B 1 282 ? -9.43 -18.141 -8.641 1 92.75 282 ASN B CA 1
ATOM 5922 C C . ASN B 1 282 ? -10.711 -17.594 -9.273 1 92.75 282 ASN B C 1
ATOM 5924 O O . ASN B 1 282 ? -10.656 -16.859 -10.258 1 92.75 282 ASN B O 1
ATOM 5928 N N . ILE B 1 283 ? -11.789 -18.016 -8.727 1 94.94 283 ILE B N 1
ATOM 5929 C CA . ILE B 1 283 ? -13.094 -17.562 -9.188 1 94.94 283 ILE B CA 1
ATOM 5930 C C . ILE B 1 283 ? -13.773 -16.734 -8.102 1 94.94 283 ILE B C 1
ATOM 5932 O O . ILE B 1 283 ? -14.148 -17.25 -7.051 1 94.94 283 ILE B O 1
ATOM 5936 N N . ILE B 1 284 ? -13.93 -15.461 -8.391 1 96.06 284 ILE B N 1
ATOM 5937 C CA . ILE B 1 284 ? -14.539 -14.547 -7.438 1 96.06 284 ILE B CA 1
ATOM 5938 C C . ILE B 1 284 ? -16.016 -14.359 -7.766 1 96.06 284 ILE B C 1
ATOM 5940 O O . ILE B 1 284 ? -16.375 -14.078 -8.906 1 96.06 284 ILE B O 1
ATOM 5944 N N . VAL B 1 285 ? -16.859 -14.508 -6.719 1 96.5 285 VAL B N 1
ATOM 5945 C CA . VAL B 1 285 ? -18.281 -14.484 -6.992 1 96.5 285 VAL B CA 1
ATOM 5946 C C . VAL B 1 285 ? -18.984 -13.57 -5.996 1 96.5 285 VAL B C 1
ATOM 5948 O O . VAL B 1 285 ? -18.5 -13.344 -4.891 1 96.5 285 VAL B O 1
ATOM 5951 N N . GLN B 1 286 ? -20.031 -13.008 -6.441 1 95.75 286 GLN B N 1
ATOM 5952 C CA . GLN B 1 286 ? -20.953 -12.211 -5.633 1 95.75 286 GLN B CA 1
ATOM 5953 C C . GLN B 1 286 ? -22.359 -12.219 -6.227 1 95.75 286 GLN B C 1
ATOM 5955 O O . GLN B 1 286 ? -22.531 -12.039 -7.438 1 95.75 286 GLN B O 1
ATOM 5960 N N . ASP B 1 287 ? -23.375 -12.469 -5.438 1 96.12 287 ASP B N 1
ATOM 5961 C CA . ASP B 1 287 ? -24.766 -12.375 -5.848 1 96.12 287 ASP B CA 1
ATOM 5962 C C . ASP B 1 287 ? -25.047 -13.25 -7.066 1 96.12 287 ASP B C 1
ATOM 5964 O O . ASP B 1 287 ? -25.594 -12.781 -8.062 1 96.12 287 ASP B O 1
ATOM 5968 N N . ASP B 1 288 ? -24.516 -14.43 -7.047 1 97.69 288 ASP B N 1
ATOM 5969 C CA . ASP B 1 288 ? -24.766 -15.477 -8.031 1 97.69 288 ASP B CA 1
ATOM 5970 C C . ASP B 1 288 ? -24.125 -15.133 -9.375 1 97.69 288 ASP B C 1
ATOM 5972 O O . ASP B 1 288 ? -24.562 -15.633 -10.414 1 97.69 288 ASP B O 1
ATOM 5976 N N . LYS B 1 289 ? -23.219 -14.289 -9.289 1 98.06 289 LYS B N 1
ATOM 5977 C CA . LYS B 1 289 ? -22.5 -13.914 -10.5 1 98.06 289 LYS B CA 1
ATOM 5978 C C . LYS B 1 289 ? -20.984 -14.055 -10.32 1 98.06 289 LYS B C 1
ATOM 5980 O O . LYS B 1 289 ? -20.453 -13.703 -9.266 1 98.06 289 LYS B O 1
ATOM 5985 N N . ILE B 1 290 ? -20.359 -14.625 -11.336 1 98.06 290 ILE B N 1
ATOM 5986 C CA . ILE B 1 290 ? -18.906 -14.578 -11.359 1 98.06 290 ILE B CA 1
ATOM 5987 C C . ILE B 1 290 ? -18.438 -13.156 -11.648 1 98.06 290 ILE B C 1
ATOM 5989 O O . ILE B 1 290 ? -18.719 -12.609 -12.719 1 98.06 290 ILE B O 1
ATOM 5993 N N . GLN B 1 291 ? -17.734 -12.609 -10.688 1 97 291 GLN B N 1
ATOM 5994 C CA . GLN B 1 291 ? -17.328 -11.211 -10.766 1 97 291 GLN B CA 1
ATOM 5995 C C . GLN B 1 291 ? -15.969 -11.078 -11.469 1 97 291 GLN B C 1
ATOM 5997 O O . GLN B 1 291 ? -15.695 -10.055 -12.102 1 97 291 GLN B O 1
ATOM 6002 N N . ALA B 1 292 ? -15.164 -12.086 -11.273 1 97.5 292 ALA B N 1
ATOM 6003 C CA . ALA B 1 292 ? -13.852 -12.062 -11.914 1 97.5 292 ALA B CA 1
ATOM 6004 C C . ALA B 1 292 ? -13.188 -13.438 -11.859 1 97.5 292 ALA B C 1
ATOM 6006 O O . ALA B 1 292 ? -13.367 -14.18 -10.898 1 97.5 292 ALA B O 1
ATOM 6007 N N . ILE B 1 293 ? -12.492 -13.773 -12.836 1 97.25 293 ILE B N 1
ATOM 6008 C CA . ILE B 1 293 ? -11.508 -14.852 -12.852 1 97.25 293 ILE B CA 1
ATOM 6009 C C . ILE B 1 293 ? -10.102 -14.258 -12.727 1 97.25 293 ILE B C 1
ATOM 6011 O O . ILE B 1 293 ? -9.727 -13.375 -13.5 1 97.25 293 ILE B O 1
ATOM 6015 N N . VAL B 1 294 ? -9.359 -14.758 -11.703 1 95.38 294 VAL B N 1
ATOM 6016 C CA . VAL B 1 294 ? -8.094 -14.102 -11.398 1 95.38 294 VAL B CA 1
ATOM 6017 C C . VAL B 1 294 ? -6.953 -15.109 -11.516 1 95.38 294 VAL B C 1
ATOM 6019 O O . VAL B 1 294 ? -7.184 -16.297 -11.773 1 95.38 294 VAL B O 1
ATOM 6022 N N . ASP B 1 295 ? -5.684 -14.586 -11.469 1 93.94 295 ASP B N 1
ATOM 6023 C CA . ASP B 1 295 ? -4.445 -15.352 -11.453 1 93.94 295 ASP B CA 1
ATOM 6024 C C . ASP B 1 295 ? -4.184 -16 -12.812 1 93.94 295 ASP B C 1
ATOM 6026 O O . ASP B 1 295 ? -4.152 -17.234 -12.922 1 93.94 295 ASP B O 1
ATOM 6030 N N . TRP B 1 296 ? -3.912 -15.211 -13.773 1 96 296 TRP B N 1
ATOM 6031 C CA . TRP B 1 296 ? -3.662 -15.625 -15.148 1 96 296 TRP B CA 1
ATOM 6032 C C . TRP B 1 296 ? -2.176 -15.891 -15.375 1 96 296 TRP B C 1
ATOM 6034 O O . TRP B 1 296 ? -1.702 -15.859 -16.516 1 96 296 TRP B O 1
ATOM 6044 N N . GLU B 1 297 ? -1.44 -16.141 -14.375 1 93.12 297 GLU B N 1
ATOM 6045 C CA . GLU B 1 297 ? 0.016 -16.203 -14.438 1 93.12 297 GLU B CA 1
ATOM 6046 C C . GLU B 1 297 ? 0.483 -17.328 -15.359 1 93.12 297 GLU B C 1
ATOM 6048 O O . GLU B 1 297 ? 1.552 -17.234 -15.969 1 93.12 297 GLU B O 1
ATOM 6053 N N . MET B 1 298 ? -0.327 -18.344 -15.547 1 94.44 298 MET B N 1
ATOM 6054 C CA . MET B 1 298 ? 0.082 -19.5 -16.344 1 94.44 298 MET B CA 1
ATOM 6055 C C . MET B 1 298 ? -0.666 -19.531 -17.672 1 94.44 298 MET B C 1
ATOM 6057 O O . MET B 1 298 ? -0.551 -20.5 -18.422 1 94.44 298 MET B O 1
ATOM 6061 N N . ALA B 1 299 ? -1.355 -18.531 -18.016 1 97.06 299 ALA B N 1
ATOM 6062 C CA . ALA B 1 299 ? -2.229 -18.531 -19.188 1 97.06 299 ALA B CA 1
ATOM 6063 C C . ALA B 1 299 ? -1.414 -18.453 -20.469 1 97.06 299 ALA B C 1
ATOM 6065 O O . ALA B 1 299 ? -0.284 -17.969 -20.469 1 97.06 299 ALA B O 1
ATOM 6066 N N . GLY B 1 300 ? -2.021 -18.984 -21.5 1 98 300 GLY B N 1
ATOM 6067 C CA . GLY B 1 300 ? -1.474 -18.969 -22.859 1 98 300 GLY B CA 1
ATOM 6068 C C . GLY B 1 300 ? -2.26 -19.828 -23.828 1 98 300 GLY B C 1
ATOM 6069 O O . GLY B 1 300 ? -3.324 -20.344 -23.484 1 98 300 GLY B O 1
ATOM 6070 N N . TYR B 1 301 ? -1.752 -19.844 -25.062 1 98.56 301 TYR B N 1
ATOM 6071 C CA . TYR B 1 301 ? -2.33 -20.734 -26.062 1 98.56 301 TYR B CA 1
ATOM 6072 C C . TYR B 1 301 ? -1.771 -22.141 -25.922 1 98.56 301 TYR B C 1
ATOM 6074 O O . TYR B 1 301 ? -0.584 -22.375 -26.172 1 98.56 301 TYR B O 1
ATOM 6082 N N . TYR B 1 302 ? -2.635 -23.016 -25.5 1 98.12 302 TYR B N 1
ATOM 6083 C CA . TYR B 1 302 ? -2.301 -24.422 -25.266 1 98.12 302 TYR B CA 1
ATOM 6084 C C . TYR B 1 302 ? -3.08 -25.328 -26.203 1 98.12 302 TYR B C 1
ATOM 6086 O O . TYR B 1 302 ? -4.016 -24.875 -26.875 1 98.12 302 TYR B O 1
ATOM 6094 N N . PRO B 1 303 ? -2.645 -26.609 -26.266 1 97.56 303 PRO B N 1
ATOM 6095 C CA . PRO B 1 303 ? -3.484 -27.547 -27.031 1 97.56 303 PRO B CA 1
ATOM 6096 C C . PRO B 1 303 ? -4.926 -27.578 -26.531 1 97.56 303 PRO B C 1
ATOM 6098 O O . PRO B 1 303 ? -5.176 -27.391 -25.328 1 97.56 303 PRO B O 1
ATOM 6101 N N . TRP B 1 304 ? -5.836 -27.875 -27.422 1 97.31 304 TRP B N 1
ATOM 6102 C CA . TRP B 1 304 ? -7.27 -27.766 -27.188 1 97.31 304 TRP B CA 1
ATOM 6103 C C . TRP B 1 304 ? -7.691 -28.547 -25.953 1 97.31 304 TRP B C 1
ATOM 6105 O O . TRP B 1 304 ? -8.695 -28.219 -25.312 1 97.31 304 TRP B O 1
ATOM 6115 N N . TRP B 1 305 ? -6.965 -29.469 -25.516 1 96.38 305 TRP B N 1
ATOM 6116 C CA . TRP B 1 305 ? -7.344 -30.359 -24.422 1 96.38 305 TRP B CA 1
ATOM 6117 C C . TRP B 1 305 ? -6.777 -29.859 -23.094 1 96.38 305 TRP B C 1
ATOM 6119 O O . TRP B 1 305 ? -7.125 -30.375 -22.031 1 96.38 305 TRP B O 1
ATOM 6129 N N . ALA B 1 306 ? -5.945 -28.875 -23.078 1 96.5 306 ALA B N 1
ATOM 6130 C CA . ALA B 1 306 ? -5.09 -28.5 -21.953 1 96.5 306 ALA B CA 1
ATOM 6131 C C . ALA B 1 306 ? -5.926 -28.047 -20.766 1 96.5 306 ALA B C 1
ATOM 6133 O O . ALA B 1 306 ? -5.645 -28.406 -19.625 1 96.5 306 ALA B O 1
ATOM 6134 N N . GLU B 1 307 ? -6.91 -27.188 -21.016 1 95.62 307 GLU B N 1
ATOM 6135 C CA . GLU B 1 307 ? -7.715 -26.656 -19.922 1 95.62 307 GLU B CA 1
ATOM 6136 C C . GLU B 1 307 ? -8.43 -27.766 -19.156 1 95.62 307 GLU B C 1
ATOM 6138 O O . GLU B 1 307 ? -8.469 -27.766 -17.922 1 95.62 307 GLU B O 1
ATOM 6143 N N . TYR B 1 308 ? -9 -28.656 -19.891 1 93.88 308 TYR B N 1
ATOM 6144 C CA . TYR B 1 308 ? -9.695 -29.781 -19.281 1 93.88 308 TYR B CA 1
ATOM 6145 C C . TYR B 1 308 ? -8.727 -30.641 -18.484 1 93.88 308 TYR B C 1
ATOM 6147 O O . TYR B 1 308 ? -9.039 -31.062 -17.359 1 93.88 308 TYR B O 1
ATOM 6155 N N . TYR B 1 309 ? -7.609 -30.875 -19.047 1 93.38 309 TYR B N 1
ATOM 6156 C CA . TYR B 1 309 ? -6.594 -31.672 -18.375 1 93.38 309 TYR B CA 1
ATOM 6157 C C . TYR B 1 309 ? -6.113 -30.984 -17.094 1 93.38 309 TYR B C 1
ATOM 6159 O O . TYR B 1 309 ? -5.883 -31.625 -16.078 1 93.38 309 TYR B O 1
ATOM 6167 N N . ALA B 1 310 ? -5.922 -29.688 -17.172 1 92.19 310 ALA B N 1
ATOM 6168 C CA . ALA B 1 310 ? -5.461 -28.922 -16.016 1 92.19 310 ALA B CA 1
ATOM 6169 C C . ALA B 1 310 ? -6.43 -29.062 -14.844 1 92.19 310 ALA B C 1
ATOM 6171 O O . ALA B 1 310 ? -6.008 -29.203 -13.688 1 92.19 310 ALA B O 1
ATOM 6172 N N . VAL B 1 311 ? -7.68 -28.953 -15.117 1 89 311 VAL B N 1
ATOM 6173 C CA . VAL B 1 311 ? -8.688 -29.078 -14.07 1 89 311 VAL B CA 1
ATOM 6174 C C . VAL B 1 311 ? -8.695 -30.5 -13.508 1 89 311 VAL B C 1
ATOM 6176 O O . VAL B 1 311 ? -8.898 -30.688 -12.312 1 89 311 VAL B O 1
ATOM 6179 N N . PHE B 1 312 ? -8.461 -31.422 -14.375 1 83.62 312 PHE B N 1
ATOM 6180 C CA . PHE B 1 312 ? -8.398 -32.812 -13.977 1 83.62 312 PHE B CA 1
ATOM 6181 C C . PHE B 1 312 ? -7.258 -33.062 -12.992 1 83.62 312 PHE B C 1
ATOM 6183 O O . PHE B 1 312 ? -7.391 -33.844 -12.055 1 83.62 312 PHE B O 1
ATOM 6190 N N . LEU B 1 313 ? -6.152 -32.375 -13.18 1 79.88 313 LEU B N 1
ATOM 6191 C CA . LEU B 1 313 ? -4.988 -32.5 -12.305 1 79.88 313 LEU B CA 1
ATOM 6192 C C . LEU B 1 313 ? -5.324 -32.062 -10.883 1 79.88 313 LEU B C 1
ATOM 6194 O O . LEU B 1 313 ? -4.746 -32.594 -9.922 1 79.88 313 LEU B O 1
ATOM 6198 N N . PHE B 1 314 ? -6.254 -31.281 -10.789 1 72.5 314 PHE B N 1
ATOM 6199 C CA . PHE B 1 314 ? -6.574 -30.766 -9.469 1 72.5 314 PHE B CA 1
ATOM 6200 C C . PHE B 1 314 ? -7.816 -31.438 -8.898 1 72.5 314 PHE B C 1
ATOM 6202 O O . PHE B 1 314 ? -8.312 -31.047 -7.844 1 72.5 314 PHE B O 1
ATOM 6209 N N . ASP B 1 315 ? -8.141 -32.469 -9.656 1 64.38 315 ASP B N 1
ATOM 6210 C CA . ASP B 1 315 ? -9.305 -33.25 -9.227 1 64.38 315 ASP B CA 1
ATOM 6211 C C . ASP B 1 315 ? -9.031 -33.969 -7.91 1 64.38 315 ASP B C 1
ATOM 6213 O O . ASP B 1 315 ? -7.926 -34.469 -7.699 1 64.38 315 ASP B O 1
ATOM 6217 N N . GLY B 1 316 ? -9.625 -33.594 -6.902 1 57.5 316 GLY B N 1
ATOM 6218 C CA . GLY B 1 316 ? -9.438 -34.125 -5.555 1 57.5 316 GLY B CA 1
ATOM 6219 C C . GLY B 1 316 ? -9.258 -33.031 -4.512 1 57.5 316 GLY B C 1
ATOM 6220 O O . GLY B 1 316 ? -9.234 -33.312 -3.312 1 57.5 316 GLY B O 1
ATOM 6221 N N . CYS B 1 317 ? -9.047 -32.062 -5.105 1 58.03 317 CYS B N 1
ATOM 6222 C CA . CYS B 1 317 ? -8.867 -30.969 -4.18 1 58.03 317 CYS B CA 1
ATOM 6223 C C . CYS B 1 317 ? -10.195 -30.312 -3.838 1 58.03 317 CYS B C 1
ATOM 6225 O O . CYS B 1 317 ? -10.25 -29.125 -3.518 1 58.03 317 CYS B O 1
ATOM 6227 N N . GLY B 1 318 ? -11.219 -31.031 -3.973 1 62.44 318 GLY B N 1
ATOM 6228 C CA . GLY B 1 318 ? -12.508 -30.531 -3.533 1 62.44 318 GLY B CA 1
ATOM 6229 C C . GLY B 1 318 ? -13.234 -29.734 -4.605 1 62.44 318 GLY B C 1
ATOM 6230 O O . GLY B 1 318 ? -14.25 -29.078 -4.328 1 62.44 318 GLY B O 1
ATOM 6231 N N . GLN B 1 319 ? -12.719 -29.812 -5.715 1 74.5 319 GLN B N 1
ATOM 6232 C CA . GLN B 1 319 ? -13.336 -29.031 -6.77 1 74.5 319 GLN B CA 1
ATOM 6233 C C . GLN B 1 319 ? -14.148 -29.906 -7.715 1 74.5 319 GLN B C 1
ATOM 6235 O O . GLN B 1 319 ? -14.766 -29.422 -8.664 1 74.5 319 GLN B O 1
ATOM 6240 N N . GLU B 1 320 ? -14.219 -31.094 -7.434 1 72.94 320 GLU B N 1
ATOM 6241 C CA . GLU B 1 320 ? -14.812 -32.094 -8.336 1 72.94 320 GLU B CA 1
ATOM 6242 C C . GLU B 1 320 ? -16.297 -31.797 -8.562 1 72.94 320 GLU B C 1
ATOM 6244 O O . GLU B 1 320 ? -16.797 -31.938 -9.68 1 72.94 320 GLU B O 1
ATOM 6249 N N . GLU B 1 321 ? -16.828 -31.328 -7.477 1 77.12 321 GLU B N 1
ATOM 6250 C CA . GLU B 1 321 ? -18.266 -31.141 -7.586 1 77.12 321 GLU B CA 1
ATOM 6251 C C . GLU B 1 321 ? -18.609 -30 -8.547 1 77.12 321 GLU B C 1
ATOM 6253 O O . GLU B 1 321 ? -19.625 -30.031 -9.234 1 77.12 321 GLU B O 1
ATOM 6258 N N . PHE B 1 322 ? -17.828 -29.062 -8.602 1 86.62 322 PHE B N 1
ATOM 6259 C CA . PHE B 1 322 ? -18.078 -27.922 -9.461 1 86.62 322 PHE B CA 1
ATOM 6260 C C . PHE B 1 322 ? -17.938 -28.297 -10.93 1 86.62 322 PHE B C 1
ATOM 6262 O O . PHE B 1 322 ? -18.812 -28 -11.742 1 86.62 322 PHE B O 1
ATOM 6269 N N . TYR B 1 323 ? -16.953 -29.047 -11.25 1 85.31 323 TYR B N 1
ATOM 6270 C CA . TYR B 1 323 ? -16.641 -29.312 -12.648 1 85.31 323 TYR B CA 1
ATOM 6271 C C . TYR B 1 323 ? -17.234 -30.625 -13.117 1 85.31 323 TYR B C 1
ATOM 6273 O O . TYR B 1 323 ? -17.453 -30.828 -14.312 1 85.31 323 TYR B O 1
ATOM 6281 N N . ASN B 1 324 ? -17.438 -31.516 -12.219 1 79.31 324 ASN B N 1
ATOM 6282 C CA . ASN B 1 324 ? -17.859 -32.844 -12.609 1 79.31 324 ASN B CA 1
ATOM 6283 C C . ASN B 1 324 ? -19.281 -33.156 -12.133 1 79.31 324 ASN B C 1
ATOM 6285 O O . ASN B 1 324 ? -19.5 -34.188 -11.484 1 79.31 324 ASN B O 1
ATOM 6289 N N . ASP B 1 325 ? -20.141 -32.312 -12.5 1 77.69 325 ASP B N 1
ATOM 6290 C CA . ASP B 1 325 ? -21.531 -32.625 -12.195 1 77.69 325 ASP B CA 1
ATOM 6291 C C . ASP B 1 325 ? -22.047 -33.781 -13.047 1 77.69 325 ASP B C 1
ATOM 6293 O O . ASP B 1 325 ? -21.844 -33.781 -14.266 1 77.69 325 ASP B O 1
ATOM 6297 N N . LYS B 1 326 ? -22.672 -34.75 -12.484 1 75.94 326 LYS B N 1
ATOM 6298 C CA . LYS B 1 326 ? -23.094 -35.969 -13.156 1 75.94 326 LYS B CA 1
ATOM 6299 C C . LYS B 1 326 ? -24.297 -35.688 -14.055 1 75.94 326 LYS B C 1
ATOM 6301 O O . LYS B 1 326 ? -24.406 -36.281 -15.133 1 75.94 326 LYS B O 1
ATOM 6306 N N . ASP B 1 327 ? -25.156 -34.844 -13.625 1 78.38 327 ASP B N 1
ATOM 6307 C CA . ASP B 1 327 ? -26.406 -34.625 -14.344 1 78.38 327 ASP B CA 1
ATOM 6308 C C . ASP B 1 327 ? -26.234 -33.656 -15.492 1 78.38 327 ASP B C 1
ATOM 6310 O O . ASP B 1 327 ? -26.797 -33.844 -16.578 1 78.38 327 ASP B O 1
ATOM 6314 N N . ASN B 1 328 ? -25.469 -32.656 -15.297 1 81.31 328 ASN B N 1
ATOM 6315 C CA . ASN B 1 328 ? -25.188 -31.641 -16.312 1 81.31 328 ASN B CA 1
ATOM 6316 C C . ASN B 1 328 ? -23.703 -31.281 -16.359 1 81.31 328 ASN B C 1
ATOM 6318 O O . ASN B 1 328 ? -23.312 -30.219 -15.867 1 81.31 328 ASN B O 1
ATOM 6322 N N . PRO B 1 329 ? -23 -32.125 -17.016 1 84.81 329 PRO B N 1
ATOM 6323 C CA . PRO B 1 329 ? -21.547 -31.922 -16.984 1 84.81 329 PRO B CA 1
ATOM 6324 C C . PRO B 1 329 ? -21.094 -30.656 -17.703 1 84.81 329 PRO B C 1
ATOM 6326 O O . PRO B 1 329 ? -21.484 -30.438 -18.859 1 84.81 329 PRO B O 1
ATOM 6329 N N . LEU B 1 330 ? -20.312 -29.844 -17.094 1 92.38 330 LEU B N 1
ATOM 6330 C CA . LEU B 1 330 ? -19.812 -28.547 -17.578 1 92.38 330 LEU B CA 1
ATOM 6331 C C . LEU B 1 330 ? -18.953 -28.734 -18.828 1 92.38 330 LEU B C 1
ATOM 6333 O O . LEU B 1 330 ? -19.203 -28.109 -19.859 1 92.38 330 LEU B O 1
ATOM 6337 N N . TRP B 1 331 ? -18.062 -29.688 -18.859 1 93.19 331 TRP B N 1
ATOM 6338 C CA . TRP B 1 331 ? -17 -29.781 -19.844 1 93.19 331 TRP B CA 1
ATOM 6339 C C . TRP B 1 331 ? -17.531 -30.281 -21.188 1 93.19 331 TRP B C 1
ATOM 6341 O O . TRP B 1 331 ? -17.094 -29.828 -22.25 1 93.19 331 TRP B O 1
ATOM 6351 N N . SER B 1 332 ? -18.531 -31.188 -21.188 1 92.69 332 SER B N 1
ATOM 6352 C CA . SER B 1 332 ? -19.094 -31.672 -22.438 1 92.69 332 SER B CA 1
ATOM 6353 C C . SER B 1 332 ? -19.844 -30.562 -23.172 1 92.69 332 SER B C 1
ATOM 6355 O O . SER B 1 332 ? -20.031 -30.641 -24.391 1 92.69 332 SER B O 1
ATOM 6357 N N . ARG B 1 333 ? -20.281 -29.625 -22.438 1 94.94 333 ARG B N 1
ATOM 6358 C CA . ARG B 1 333 ? -20.938 -28.469 -23.031 1 94.94 333 ARG B CA 1
ATOM 6359 C C . ARG B 1 333 ? -19.922 -27.531 -23.672 1 94.94 333 ARG B C 1
ATOM 6361 O O . ARG B 1 333 ? -20.281 -26.703 -24.5 1 94.94 333 ARG B O 1
ATOM 6368 N N . VAL B 1 334 ? -18.703 -27.594 -23.25 1 96.38 334 VAL B N 1
ATOM 6369 C CA . VAL B 1 334 ? -17.641 -26.766 -23.797 1 96.38 334 VAL B CA 1
ATOM 6370 C C . VAL B 1 334 ? -17.078 -27.391 -25.062 1 96.38 334 VAL B C 1
ATOM 6372 O O . VAL B 1 334 ? -16.844 -26.703 -26.062 1 96.38 334 VAL B O 1
ATOM 6375 N N . HIS B 1 335 ? -16.891 -28.688 -25.062 1 94.81 335 HIS B N 1
ATOM 6376 C CA . HIS B 1 335 ? -16.359 -29.469 -26.172 1 94.81 335 HIS B CA 1
ATOM 6377 C C . HIS B 1 335 ? -16.844 -30.922 -26.109 1 94.81 335 HIS B C 1
ATOM 6379 O O . HIS B 1 335 ? -16.812 -31.547 -25.031 1 94.81 335 HIS B O 1
ATOM 6385 N N . PRO B 1 336 ? -17.203 -31.484 -27.156 1 93.12 336 PRO B N 1
ATOM 6386 C CA . PRO B 1 336 ? -17.812 -32.812 -27.141 1 93.12 336 PRO B CA 1
ATOM 6387 C C . PRO B 1 336 ? -16.828 -33.906 -26.688 1 93.12 336 PRO B C 1
ATOM 6389 O O . PRO B 1 336 ? -17.25 -34.938 -26.141 1 93.12 336 PRO B O 1
ATOM 6392 N N . ASP B 1 337 ? -15.625 -33.656 -26.781 1 93.12 337 ASP B N 1
ATOM 6393 C CA . ASP B 1 337 ? -14.633 -34.656 -26.438 1 93.12 337 ASP B CA 1
ATOM 6394 C C . ASP B 1 337 ? -14.227 -34.562 -24.969 1 93.12 337 ASP B C 1
ATOM 6396 O O . ASP B 1 337 ? -13.438 -35.375 -24.469 1 93.12 337 ASP B O 1
ATOM 6400 N N . PHE B 1 338 ? -14.812 -33.594 -24.281 1 93.62 338 PHE B N 1
ATOM 6401 C CA . PHE B 1 338 ? -14.469 -33.406 -22.875 1 93.62 338 PHE B CA 1
ATOM 6402 C C . PHE B 1 338 ? -15.375 -34.25 -21.984 1 93.62 338 PHE B C 1
ATOM 6404 O O . PHE B 1 338 ? -16.141 -33.719 -21.188 1 93.62 338 PHE B O 1
ATOM 6411 N N . VAL B 1 339 ? -15.211 -35.531 -22.219 1 89.06 339 VAL B N 1
ATOM 6412 C CA . VAL B 1 339 ? -15.852 -36.562 -21.422 1 89.06 339 VAL B CA 1
ATOM 6413 C C . VAL B 1 339 ? -14.789 -37.438 -20.75 1 89.06 339 VAL B C 1
ATOM 6415 O O . VAL B 1 339 ? -13.961 -38.062 -21.438 1 89.06 339 VAL B O 1
ATOM 6418 N N . PHE B 1 340 ? -14.789 -37.469 -19.469 1 83.31 340 PHE B N 1
ATOM 6419 C CA . PHE B 1 340 ? -13.703 -38.031 -18.688 1 83.31 340 PHE B CA 1
ATOM 6420 C C . PHE B 1 340 ? -13.422 -39.469 -19.141 1 83.31 340 PHE B C 1
ATOM 6422 O O . PHE B 1 340 ? -12.266 -39.844 -19.375 1 83.31 340 PHE B O 1
ATOM 6429 N N . ASP B 1 341 ? -14.398 -40.312 -19.266 1 85.88 341 ASP B N 1
ATOM 6430 C CA . ASP B 1 341 ? -14.203 -41.688 -19.656 1 85.88 341 ASP B CA 1
ATOM 6431 C C . ASP B 1 341 ? -14.43 -41.875 -21.156 1 85.88 341 ASP B C 1
ATOM 6433 O O . ASP B 1 341 ? -14.602 -43 -21.625 1 85.88 341 ASP B O 1
ATOM 6437 N N . GLY B 1 342 ? -14.469 -40.75 -21.781 1 91 342 GLY B N 1
ATOM 6438 C CA . GLY B 1 342 ? -14.594 -40.844 -23.234 1 91 342 GLY B CA 1
ATOM 6439 C C . GLY B 1 342 ? -13.32 -41.312 -23.922 1 91 342 GLY B C 1
ATOM 6440 O O . GLY B 1 342 ? -12.227 -41.188 -23.359 1 91 342 GLY B O 1
ATOM 6441 N N . PRO B 1 343 ? -13.461 -41.844 -25.047 1 94 343 PRO B N 1
ATOM 6442 C CA . PRO B 1 343 ? -12.32 -42.438 -25.734 1 94 343 PRO B CA 1
ATOM 6443 C C . PRO B 1 343 ? -11.211 -41.438 -26.031 1 94 343 PRO B C 1
ATOM 6445 O O . PRO B 1 343 ? -10.023 -41.75 -25.859 1 94 343 PRO B O 1
ATOM 6448 N N . VAL B 1 344 ? -11.633 -40.281 -26.406 1 93.94 344 VAL B N 1
ATOM 6449 C CA . VAL B 1 344 ? -10.641 -39.312 -26.828 1 93.94 344 VAL B CA 1
ATOM 6450 C C . VAL B 1 344 ? -9.836 -38.812 -25.625 1 93.94 344 VAL B C 1
ATOM 6452 O O . VAL B 1 344 ? -8.609 -38.875 -25.625 1 93.94 344 VAL B O 1
ATOM 6455 N N . PHE B 1 345 ? -10.492 -38.406 -24.641 1 92.69 345 PHE B N 1
ATOM 6456 C CA . PHE B 1 345 ? -9.789 -37.844 -23.484 1 92.69 345 PHE B CA 1
ATOM 6457 C C . PHE B 1 345 ? -9.062 -38.938 -22.719 1 92.69 345 PHE B C 1
ATOM 6459 O O . PHE B 1 345 ? -7.98 -38.719 -22.172 1 92.69 345 PHE B O 1
ATOM 6466 N N . THR B 1 346 ? -9.594 -40.125 -22.672 1 93.81 346 THR B N 1
ATOM 6467 C CA . THR B 1 346 ? -8.906 -41.25 -22.047 1 93.81 346 THR B CA 1
ATOM 6468 C C . THR B 1 346 ? -7.562 -41.5 -22.719 1 93.81 346 THR B C 1
ATOM 6470 O O . THR B 1 346 ? -6.562 -41.75 -22.047 1 93.81 346 THR B O 1
ATOM 6473 N N . LYS B 1 347 ? -7.602 -41.5 -24.031 1 95.19 347 LYS B N 1
ATOM 6474 C CA . LYS B 1 347 ? -6.352 -41.656 -24.766 1 95.19 347 LYS B CA 1
ATOM 6475 C C . LYS B 1 347 ? -5.324 -40.594 -24.375 1 95.19 347 LYS B C 1
ATOM 6477 O O . LYS B 1 347 ? -4.148 -40.906 -24.172 1 95.19 347 LYS B O 1
ATOM 6482 N N . ILE B 1 348 ? -5.754 -39.406 -24.25 1 95.31 348 ILE B N 1
ATOM 6483 C CA . ILE B 1 348 ? -4.883 -38.281 -23.891 1 95.31 348 ILE B CA 1
ATOM 6484 C C . ILE B 1 348 ? -4.367 -38.469 -22.469 1 95.31 348 ILE B C 1
ATOM 6486 O O . ILE B 1 348 ? -3.164 -38.406 -22.219 1 95.31 348 ILE B O 1
ATOM 6490 N N . ARG B 1 349 ? -5.242 -38.812 -21.578 1 92.88 349 ARG B N 1
ATOM 6491 C CA . ARG B 1 349 ? -4.891 -38.969 -20.172 1 92.88 349 ARG B CA 1
ATOM 6492 C C . ARG B 1 349 ? -3.877 -40.094 -19.984 1 92.88 349 ARG B C 1
ATOM 6494 O O . ARG B 1 349 ? -2.93 -39.969 -19.203 1 92.88 349 ARG B O 1
ATO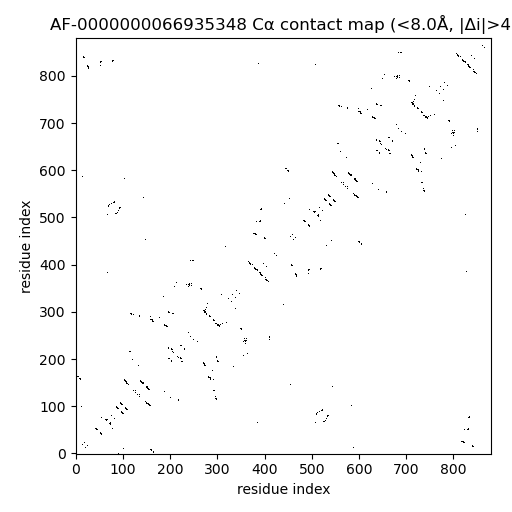M 6501 N N . VAL B 1 350 ? -4.133 -41.156 -20.641 1 93.5 350 VAL B N 1
ATOM 6502 C CA . VAL B 1 350 ? -3.25 -42.312 -20.531 1 93.5 350 VAL B CA 1
ATOM 6503 C C . VAL B 1 350 ? -1.872 -41.969 -21.094 1 93.5 350 VAL B C 1
ATOM 6505 O O . VAL B 1 350 ? -0.85 -42.281 -20.469 1 93.5 350 VAL B O 1
ATOM 6508 N N . ALA B 1 351 ? -1.893 -41.375 -22.25 1 95.31 351 ALA B N 1
ATOM 6509 C CA . ALA B 1 351 ? -0.63 -41 -22.875 1 95.31 351 ALA B CA 1
ATOM 6510 C C . ALA B 1 351 ? 0.159 -40.062 -21.969 1 95.31 351 ALA B C 1
ATOM 6512 O O . ALA B 1 351 ? 1.359 -40.25 -21.75 1 95.31 351 ALA B O 1
ATOM 6513 N N . LEU B 1 352 ? -0.492 -39.062 -21.406 1 95.38 352 LEU B N 1
ATOM 6514 C CA . LEU B 1 352 ? 0.174 -38.094 -20.547 1 95.38 352 LEU B CA 1
ATOM 6515 C C . LEU B 1 352 ? 0.564 -38.688 -19.219 1 95.38 352 LEU B C 1
ATOM 6517 O O . LEU B 1 352 ? 1.549 -38.281 -18.594 1 95.38 352 LEU B O 1
ATOM 6521 N N . GLY B 1 353 ? -0.226 -39.625 -18.75 1 92.88 353 GLY B N 1
ATOM 6522 C CA . GLY B 1 353 ? 0.074 -40.344 -17.516 1 92.88 353 GLY B CA 1
ATOM 6523 C C . GLY B 1 353 ? 1.44 -41 -17.516 1 92.88 353 GLY B C 1
ATOM 6524 O O . GLY B 1 353 ? 2.117 -41.031 -16.5 1 92.88 353 GLY B O 1
ATOM 6525 N N . LEU B 1 354 ? 1.83 -41.531 -18.656 1 92.19 354 LEU B N 1
ATOM 6526 C CA . LEU B 1 354 ? 3.146 -42.156 -18.797 1 92.19 354 LEU B CA 1
ATOM 6527 C C . LEU B 1 354 ? 4.25 -41.094 -18.609 1 92.19 354 LEU B C 1
ATOM 6529 O O . LEU B 1 354 ? 5.262 -41.375 -17.969 1 92.19 354 LEU B O 1
ATOM 6533 N N . VAL B 1 355 ? 4.035 -39.969 -19.156 1 94.56 355 VAL B N 1
ATOM 6534 C CA . VAL B 1 355 ? 4.996 -38.875 -19.047 1 94.56 355 VAL B CA 1
ATOM 6535 C C . VAL B 1 355 ? 5.082 -38.438 -17.594 1 94.56 355 VAL B C 1
ATOM 6537 O O . VAL B 1 355 ? 6.18 -38.281 -17.047 1 94.56 355 VAL B O 1
ATOM 6540 N N . VAL B 1 356 ? 3.926 -38.219 -16.969 1 91.88 356 VAL B N 1
ATOM 6541 C CA . VAL B 1 356 ? 3.848 -37.719 -15.594 1 91.88 356 VAL B CA 1
ATOM 6542 C C . VAL B 1 356 ? 4.531 -38.688 -14.641 1 91.88 356 VAL B C 1
ATOM 6544 O O . VAL B 1 356 ? 5.254 -38.281 -13.734 1 91.88 356 VAL B O 1
ATOM 6547 N N . ARG B 1 357 ? 4.309 -39.906 -14.828 1 89.75 357 ARG B N 1
ATOM 6548 C CA . ARG B 1 357 ? 4.898 -40.938 -13.984 1 89.75 357 ARG B CA 1
ATOM 6549 C C . ARG B 1 357 ? 6.422 -40.938 -14.086 1 89.75 357 ARG B C 1
ATOM 6551 O O . ARG B 1 357 ? 7.121 -41.031 -13.078 1 89.75 357 ARG B O 1
ATOM 6558 N N . ALA B 1 358 ? 6.891 -40.875 -15.266 1 91.38 358 ALA B N 1
ATOM 6559 C CA . ALA B 1 358 ? 8.336 -40.875 -15.484 1 91.38 358 ALA B CA 1
ATOM 6560 C C . ALA B 1 358 ? 8.969 -39.594 -14.984 1 91.38 358 ALA B C 1
ATOM 6562 O O . ALA B 1 358 ? 9.969 -39.625 -14.258 1 91.38 358 ALA B O 1
ATOM 6563 N N . PHE B 1 359 ? 8.414 -38.469 -15.352 1 89.88 359 PHE B N 1
ATOM 6564 C CA . PHE B 1 359 ? 8.953 -37.188 -14.984 1 89.88 359 PHE B CA 1
ATOM 6565 C C . PHE B 1 359 ? 8.859 -36.969 -13.477 1 89.88 359 PHE B C 1
ATOM 6567 O O . PHE B 1 359 ? 9.75 -36.344 -12.883 1 89.88 359 PHE B O 1
ATOM 6574 N N . GLY B 1 360 ? 7.801 -37.344 -12.891 1 85.19 360 GLY B N 1
ATOM 6575 C CA . GLY B 1 360 ? 7.598 -37.188 -11.461 1 85.19 360 GLY B CA 1
ATOM 6576 C C . GLY B 1 360 ? 8.711 -37.781 -10.625 1 85.19 360 GLY B C 1
ATOM 6577 O O . GLY B 1 360 ? 9.031 -37.281 -9.547 1 85.19 360 GLY B O 1
ATOM 6578 N N . ARG B 1 361 ? 9.344 -38.75 -11.102 1 80.5 361 ARG B N 1
ATOM 6579 C CA . ARG B 1 361 ? 10.43 -39.438 -10.391 1 80.5 361 ARG B CA 1
ATOM 6580 C C . ARG B 1 361 ? 11.664 -38.531 -10.32 1 80.5 361 ARG B C 1
ATOM 6582 O O . ARG B 1 361 ? 12.398 -38.562 -9.336 1 80.5 361 ARG B O 1
ATOM 6589 N N . THR B 1 362 ? 11.844 -37.781 -11.336 1 79.56 362 THR B N 1
ATOM 6590 C CA . THR B 1 362 ? 13.039 -36.969 -11.383 1 79.56 362 THR B CA 1
ATOM 6591 C C . THR B 1 362 ? 12.805 -35.625 -10.672 1 79.56 362 THR B C 1
ATOM 6593 O O . THR B 1 362 ? 13.75 -34.969 -10.266 1 79.56 362 THR B O 1
ATOM 6596 N N . THR B 1 363 ? 11.602 -35.25 -10.625 1 71.81 363 THR B N 1
ATOM 6597 C CA . THR B 1 363 ? 11.281 -34 -9.891 1 71.81 363 THR B CA 1
ATOM 6598 C C . THR B 1 363 ? 11.523 -34.188 -8.398 1 71.81 363 THR B C 1
ATOM 6600 O O . THR B 1 363 ? 12.016 -33.281 -7.727 1 71.81 363 THR B O 1
ATOM 6603 N N . LEU B 1 364 ? 11.258 -35.281 -7.949 1 67.75 364 LEU B N 1
ATOM 6604 C CA . LEU B 1 364 ? 11.359 -35.562 -6.523 1 67.75 364 LEU B CA 1
ATOM 6605 C C . LEU B 1 364 ? 12.773 -36.031 -6.164 1 67.75 364 LEU B C 1
ATOM 6607 O O . LEU B 1 364 ? 13.211 -35.844 -5.027 1 67.75 364 LEU B O 1
ATOM 6611 N N . HIS B 1 365 ? 13.398 -36.625 -7.145 1 72.44 365 HIS B N 1
ATOM 6612 C CA . HIS B 1 365 ? 14.727 -37.156 -6.891 1 72.44 365 HIS B CA 1
ATOM 6613 C C . HIS B 1 365 ? 15.789 -36.438 -7.691 1 72.44 365 HIS B C 1
ATOM 6615 O O . HIS B 1 365 ? 16.312 -36.938 -8.68 1 72.44 365 HIS B O 1
ATOM 6621 N N . ALA B 1 366 ? 16.078 -35.281 -7.305 1 74.94 366 ALA B N 1
ATOM 6622 C CA . ALA B 1 366 ? 17.047 -34.438 -7.996 1 74.94 366 ALA B CA 1
ATOM 6623 C C . ALA B 1 366 ? 17.906 -33.656 -6.996 1 74.94 366 ALA B C 1
ATOM 6625 O O . ALA B 1 366 ? 17.562 -33.562 -5.816 1 74.94 366 ALA B O 1
ATOM 6626 N N . GLU B 1 367 ? 19.062 -33.375 -7.422 1 73.75 367 GLU B N 1
ATOM 6627 C CA . GLU B 1 367 ? 19.922 -32.438 -6.691 1 73.75 367 GLU B CA 1
ATOM 6628 C C . GLU B 1 367 ? 19.891 -31.047 -7.324 1 73.75 367 GLU B C 1
ATOM 6630 O O . GLU B 1 367 ? 19.719 -30.922 -8.539 1 73.75 367 GLU B O 1
ATOM 6635 N N . HIS B 1 368 ? 19.859 -30.109 -6.461 1 73.81 368 HIS B N 1
ATOM 6636 C CA . HIS B 1 368 ? 19.906 -28.734 -6.918 1 73.81 368 HIS B CA 1
ATOM 6637 C C . HIS B 1 368 ? 21.219 -28.062 -6.512 1 73.81 368 HIS B C 1
ATOM 6639 O O . HIS B 1 368 ? 21.5 -27.938 -5.32 1 73.81 368 HIS B O 1
ATOM 6645 N N . HIS B 1 369 ? 22.062 -27.734 -7.574 1 73.75 369 HIS B N 1
ATOM 6646 C CA . HIS B 1 369 ? 23.375 -27.141 -7.336 1 73.75 369 HIS B CA 1
ATOM 6647 C C . HIS B 1 369 ? 23.359 -25.641 -7.648 1 73.75 369 HIS B C 1
ATOM 6649 O O . HIS B 1 369 ? 22.75 -25.219 -8.633 1 73.75 369 HIS B O 1
ATOM 6655 N N . PRO B 1 370 ? 23.938 -24.922 -6.742 1 73.06 370 PRO B N 1
ATOM 6656 C CA . PRO B 1 370 ? 24.062 -23.5 -7.062 1 73.06 370 PRO B CA 1
ATOM 6657 C C . PRO B 1 370 ? 25 -23.25 -8.234 1 73.06 370 PRO B C 1
ATOM 6659 O O . PRO B 1 370 ? 25.891 -24.062 -8.516 1 73.06 370 PRO B O 1
ATOM 6662 N N . PRO B 1 371 ? 24.703 -22.156 -8.906 1 74.69 371 PRO B N 1
ATOM 6663 C CA . PRO B 1 371 ? 25.703 -21.766 -9.906 1 74.69 371 PRO B CA 1
ATOM 6664 C C . PRO B 1 371 ? 27.094 -21.562 -9.312 1 74.69 371 PRO B C 1
ATOM 6666 O O . PRO B 1 371 ? 27.219 -21.172 -8.156 1 74.69 371 PRO B O 1
ATOM 6669 N N . LYS B 1 372 ? 28.125 -22.062 -9.984 1 70.81 372 LYS B N 1
ATOM 6670 C CA . LYS B 1 372 ? 29.516 -22.031 -9.531 1 70.81 372 LYS B CA 1
ATOM 6671 C C . LYS B 1 372 ? 29.875 -20.672 -8.945 1 70.81 372 LYS B C 1
ATOM 6673 O O . LYS B 1 372 ? 30.594 -20.594 -7.957 1 70.81 372 LYS B O 1
ATOM 6678 N N . ASP B 1 373 ? 29.297 -19.609 -9.406 1 72.19 373 ASP B N 1
ATOM 6679 C CA . ASP B 1 373 ? 29.734 -18.266 -9.008 1 72.19 373 ASP B CA 1
ATOM 6680 C C . ASP B 1 373 ? 28.734 -17.625 -8.062 1 72.19 373 ASP B C 1
ATOM 6682 O O . ASP B 1 373 ? 28.812 -16.422 -7.785 1 72.19 373 ASP B O 1
ATOM 6686 N N . ALA B 1 374 ? 27.891 -18.547 -7.516 1 73.12 374 ALA B N 1
ATOM 6687 C CA . ALA B 1 374 ? 26.938 -17.906 -6.629 1 73.12 374 ALA B CA 1
ATOM 6688 C C . ALA B 1 374 ? 27.438 -17.875 -5.191 1 73.12 374 ALA B C 1
ATOM 6690 O O . ALA B 1 374 ? 27.641 -18.922 -4.582 1 73.12 374 ALA B O 1
ATOM 6691 N N . PRO B 1 375 ? 27.672 -16.734 -4.672 1 72.12 375 PRO B N 1
ATOM 6692 C CA . PRO B 1 375 ? 28.219 -16.656 -3.316 1 72.12 375 PRO B CA 1
ATOM 6693 C C . PRO B 1 375 ? 27.219 -17.062 -2.244 1 72.12 375 PRO B C 1
ATOM 6695 O O . PRO B 1 375 ? 27.609 -17.609 -1.207 1 72.12 375 PRO B O 1
ATOM 6698 N N . VAL B 1 376 ? 25.938 -16.812 -2.449 1 84.5 376 VAL B N 1
ATOM 6699 C CA . VAL B 1 376 ? 24.891 -17.109 -1.472 1 84.5 376 VAL B CA 1
ATOM 6700 C C . VAL B 1 376 ? 23.719 -17.781 -2.162 1 84.5 376 VAL B C 1
ATOM 6702 O O . VAL B 1 376 ? 23.25 -17.328 -3.215 1 84.5 376 VAL B O 1
ATOM 6705 N N . ILE B 1 377 ? 23.281 -18.969 -1.64 1 84.75 377 ILE B N 1
ATOM 6706 C CA . ILE B 1 377 ? 22.234 -19.734 -2.307 1 84.75 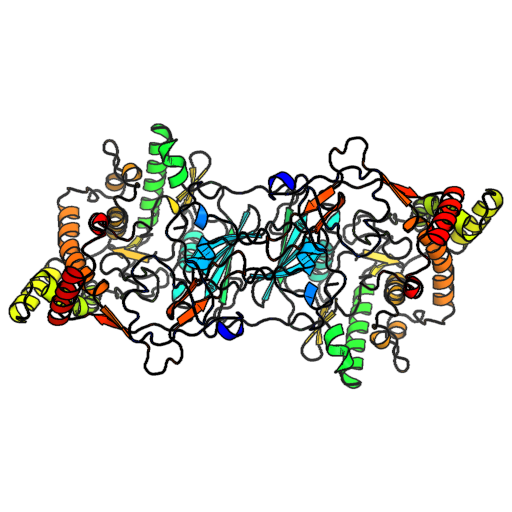377 ILE B CA 1
ATOM 6707 C C . ILE B 1 377 ? 20.906 -19.562 -1.564 1 84.75 377 ILE B C 1
ATOM 6709 O O . ILE B 1 377 ? 19.891 -20.125 -1.962 1 84.75 377 ILE B O 1
ATOM 6713 N N . GLY B 1 378 ? 20.984 -18.875 -0.495 1 88.19 378 GLY B N 1
ATOM 6714 C CA . GLY B 1 378 ? 19.781 -18.609 0.284 1 88.19 378 GLY B CA 1
ATOM 6715 C C . GLY B 1 378 ? 20.062 -17.859 1.568 1 88.19 378 GLY B C 1
ATOM 6716 O O . GLY B 1 378 ? 21.219 -17.656 1.945 1 88.19 378 GLY B O 1
ATOM 6717 N N . PHE B 1 379 ? 19 -17.359 2.189 1 90 379 PHE B N 1
ATOM 6718 C CA . PHE B 1 379 ? 19.109 -16.656 3.463 1 90 379 PHE B CA 1
ATOM 6719 C C . PHE B 1 379 ? 18.094 -17.203 4.465 1 90 379 PHE B C 1
ATOM 6721 O O . PHE B 1 379 ? 17.016 -17.656 4.082 1 90 379 PHE B O 1
ATOM 6728 N N . TRP B 1 380 ? 18.531 -17.219 5.727 1 89.06 380 TRP B N 1
ATOM 6729 C CA . TRP B 1 380 ? 17.594 -17.375 6.824 1 89.06 380 TRP B CA 1
ATOM 6730 C C . TRP B 1 380 ? 17 -16.031 7.223 1 89.06 380 TRP B C 1
ATOM 6732 O O . TRP B 1 380 ? 17.734 -15.062 7.473 1 89.06 380 TRP B O 1
ATOM 6742 N N . ARG B 1 381 ? 15.734 -16.016 7.172 1 91.81 381 ARG B N 1
ATOM 6743 C CA . ARG B 1 381 ? 15.039 -14.844 7.703 1 91.81 381 ARG B CA 1
ATOM 6744 C C . ARG B 1 381 ? 15.078 -14.828 9.227 1 91.81 381 ARG B C 1
ATOM 6746 O O . ARG B 1 381 ? 14.82 -15.844 9.875 1 91.81 381 ARG B O 1
ATOM 6753 N N . PRO B 1 382 ? 15.406 -13.711 9.828 1 91.31 382 PRO B N 1
ATOM 6754 C CA . PRO B 1 382 ? 15.398 -13.664 11.297 1 91.31 382 PRO B CA 1
ATOM 6755 C C . PRO B 1 382 ? 14 -13.812 11.883 1 91.31 382 PRO B C 1
ATOM 6757 O O . PRO B 1 382 ? 13.008 -13.594 11.195 1 91.31 382 PRO B O 1
ATOM 6760 N N . ARG B 1 383 ? 14.055 -14.258 13.164 1 92.38 383 ARG B N 1
ATOM 6761 C CA . ARG B 1 383 ? 12.766 -14.305 13.844 1 92.38 383 ARG B CA 1
ATOM 6762 C C . ARG B 1 383 ? 12.109 -12.922 13.875 1 92.38 383 ARG B C 1
ATOM 6764 O O . ARG B 1 383 ? 12.805 -11.906 13.852 1 92.38 383 ARG B O 1
ATOM 6771 N N . PHE B 1 384 ? 10.773 -12.906 13.938 1 94.75 384 PHE B N 1
ATOM 6772 C CA . PHE B 1 384 ? 10.031 -11.648 13.938 1 94.75 384 PHE B CA 1
ATOM 6773 C C . PHE B 1 384 ? 10.43 -10.789 15.133 1 94.75 384 PHE B C 1
ATOM 6775 O O . PHE B 1 384 ? 10.734 -9.609 14.984 1 94.75 384 PHE B O 1
ATOM 6782 N N . CYS B 1 385 ? 10.391 -11.289 16.328 1 93.88 385 CYS B N 1
ATOM 6783 C CA . CYS B 1 385 ? 10.922 -10.695 17.547 1 93.88 385 CYS B CA 1
ATOM 6784 C C . CYS B 1 385 ? 11.094 -11.75 18.641 1 93.88 385 CYS B C 1
ATOM 6786 O O . CYS B 1 385 ? 10.922 -12.945 18.391 1 93.88 385 CYS B O 1
ATOM 6788 N N . LYS B 1 386 ? 11.422 -11.312 19.828 1 91.12 386 LYS B N 1
ATOM 6789 C CA . LYS B 1 386 ? 11.766 -12.242 20.891 1 91.12 386 LYS B CA 1
ATOM 6790 C C . LYS B 1 386 ? 10.562 -13.094 21.281 1 91.12 386 LYS B C 1
ATOM 6792 O O . LYS B 1 386 ? 10.68 -14.312 21.438 1 91.12 386 LYS B O 1
ATOM 6797 N N . CYS B 1 387 ? 9.367 -12.508 21.406 1 93.25 387 CYS B N 1
ATOM 6798 C CA . CYS B 1 387 ? 8.211 -13.242 21.906 1 93.25 387 CYS B CA 1
ATOM 6799 C C . CYS B 1 387 ? 7.43 -13.867 20.766 1 93.25 387 CYS B C 1
ATOM 6801 O O . CYS B 1 387 ? 6.492 -14.641 20.984 1 93.25 387 CYS B O 1
ATOM 6803 N N . GLN B 1 388 ? 7.758 -13.492 19.547 1 92.56 388 GLN B N 1
ATOM 6804 C CA . GLN B 1 388 ? 7.223 -14.094 18.328 1 92.56 388 GLN B CA 1
ATOM 6805 C C . GLN B 1 388 ? 8.336 -14.68 17.469 1 92.56 388 GLN B C 1
ATOM 6807 O O . GLN B 1 388 ? 8.641 -14.148 16.406 1 92.56 388 GLN B O 1
ATOM 6812 N N . PRO B 1 389 ? 8.828 -15.828 17.859 1 91.5 389 PRO B N 1
ATOM 6813 C CA . PRO B 1 389 ? 10.086 -16.312 17.297 1 91.5 389 PRO B CA 1
ATOM 6814 C C . PRO B 1 389 ? 9.891 -17.078 15.992 1 91.5 389 PRO B C 1
ATOM 6816 O O . PRO B 1 389 ? 10.492 -18.141 15.797 1 91.5 389 PRO B O 1
ATOM 6819 N N . PHE B 1 390 ? 9.078 -16.562 15.156 1 91 390 PHE B N 1
ATOM 6820 C CA . PHE B 1 390 ? 8.867 -17.156 13.836 1 91 390 PHE B CA 1
ATOM 6821 C C . PHE B 1 390 ? 9.922 -16.672 12.852 1 91 390 PHE B C 1
ATOM 6823 O O . PHE B 1 390 ? 10.117 -15.469 12.688 1 91 390 PHE B O 1
ATOM 6830 N N . GLY B 1 391 ? 10.602 -17.547 12.211 1 90 391 GLY B N 1
ATOM 6831 C CA . GLY B 1 391 ? 11.594 -17.219 11.195 1 90 391 GLY B CA 1
ATOM 6832 C C . GLY B 1 391 ? 11.117 -17.531 9.789 1 90 391 GLY B C 1
ATOM 6833 O O . GLY B 1 391 ? 9.93 -17.375 9.477 1 90 391 GLY B O 1
ATOM 6834 N N . GLY B 1 392 ? 12.016 -17.781 8.906 1 88.94 392 GLY B N 1
ATOM 6835 C CA . GLY B 1 392 ? 11.688 -18.109 7.523 1 88.94 392 GLY B CA 1
ATOM 6836 C C . GLY B 1 392 ? 12.914 -18.297 6.652 1 88.94 392 GLY B C 1
ATOM 6837 O O . GLY B 1 392 ? 14.039 -18.344 7.156 1 88.94 392 GLY B O 1
ATOM 6838 N N . THR B 1 393 ? 12.648 -18.531 5.41 1 88.62 393 THR B N 1
ATOM 6839 C CA . THR B 1 393 ? 13.742 -18.75 4.473 1 88.62 393 THR B CA 1
ATOM 6840 C C . THR B 1 393 ? 13.531 -17.953 3.189 1 88.62 393 THR B C 1
ATOM 6842 O O . THR B 1 393 ? 12.398 -17.734 2.768 1 88.62 393 THR B O 1
ATOM 6845 N N . ILE B 1 394 ? 14.656 -17.531 2.678 1 91.25 394 ILE B N 1
ATOM 6846 C CA . ILE B 1 394 ? 14.703 -16.906 1.362 1 91.25 394 ILE B CA 1
ATOM 6847 C C . ILE B 1 394 ? 15.633 -17.703 0.445 1 91.25 394 ILE B C 1
ATOM 6849 O O . ILE B 1 394 ? 16.828 -17.406 0.365 1 91.25 394 ILE B O 1
ATOM 6853 N N . PRO B 1 395 ? 15.047 -18.672 -0.239 1 87.62 395 PRO B N 1
ATOM 6854 C CA . PRO B 1 395 ? 15.883 -19.484 -1.121 1 87.62 395 PRO B CA 1
ATOM 6855 C C . PRO B 1 395 ? 16.344 -18.734 -2.363 1 87.62 395 PRO B C 1
ATOM 6857 O O . PRO B 1 395 ? 15.789 -17.672 -2.688 1 87.62 395 PRO B O 1
ATOM 6860 N N . GLY B 1 396 ? 17.281 -19.25 -3.047 1 86.31 396 GLY B N 1
ATOM 6861 C CA . GLY B 1 396 ? 17.953 -18.641 -4.18 1 86.31 396 GLY B CA 1
ATOM 6862 C C . GLY B 1 396 ? 17 -18.078 -5.211 1 86.31 396 GLY B C 1
ATOM 6863 O O . GLY B 1 396 ? 17.078 -16.891 -5.57 1 86.31 396 GLY B O 1
ATOM 6864 N N . PRO B 1 397 ? 16.047 -18.781 -5.66 1 84.94 397 PRO B N 1
ATOM 6865 C CA . PRO B 1 397 ? 15.148 -18.297 -6.711 1 84.94 397 PRO B CA 1
ATOM 6866 C C . PRO B 1 397 ? 14.398 -17.031 -6.305 1 84.94 397 PRO B C 1
ATOM 6868 O O . PRO B 1 397 ? 14.039 -16.219 -7.16 1 84.94 397 PRO B O 1
ATOM 6871 N N . ALA B 1 398 ? 14.242 -16.875 -5.027 1 89.69 398 ALA B N 1
ATOM 6872 C CA . ALA B 1 398 ? 13.516 -15.703 -4.543 1 89.69 398 ALA B CA 1
ATOM 6873 C C . ALA B 1 398 ? 14.312 -14.422 -4.785 1 89.69 398 ALA B C 1
ATOM 6875 O O . ALA B 1 398 ? 13.758 -13.328 -4.773 1 89.69 398 ALA B O 1
ATOM 6876 N N . PHE B 1 399 ? 15.617 -14.562 -4.941 1 90.38 399 PHE B N 1
ATOM 6877 C CA . PHE B 1 399 ? 16.406 -13.359 -5.191 1 90.38 399 PHE B CA 1
ATOM 6878 C C . PHE B 1 399 ? 17.281 -13.531 -6.43 1 90.38 399 PHE B C 1
ATOM 6880 O O . PHE B 1 399 ? 18.406 -13.016 -6.484 1 90.38 399 PHE B O 1
ATOM 6887 N N . GLY B 1 400 ? 16.828 -14.367 -7.355 1 86.38 400 GLY B N 1
ATOM 6888 C CA . GLY B 1 400 ? 17.359 -14.391 -8.703 1 86.38 400 GLY B CA 1
ATOM 6889 C C . GLY B 1 400 ? 18.453 -15.43 -8.891 1 86.38 400 GLY B C 1
ATOM 6890 O O . GLY B 1 400 ? 19.125 -15.461 -9.93 1 86.38 400 GLY B O 1
ATOM 6891 N N . VAL B 1 401 ? 18.656 -16.219 -7.891 1 85.06 401 VAL B N 1
ATOM 6892 C CA . VAL B 1 401 ? 19.641 -17.297 -8 1 85.06 401 VAL B CA 1
ATOM 6893 C C . VAL B 1 401 ? 18.922 -18.625 -8.258 1 85.06 401 VAL B C 1
ATOM 6895 O O . VAL B 1 401 ? 18.328 -19.203 -7.336 1 85.06 401 VAL B O 1
ATOM 6898 N N . PHE B 1 402 ? 19.031 -19.078 -9.461 1 80.69 402 PHE B N 1
ATOM 6899 C CA . PHE B 1 402 ? 18.344 -20.312 -9.828 1 80.69 402 PHE B CA 1
ATOM 6900 C C . PHE B 1 402 ? 19.312 -21.484 -9.828 1 80.69 402 PHE B C 1
ATOM 6902 O O . PHE B 1 402 ? 20.375 -21.422 -10.438 1 80.69 402 PHE B O 1
ATOM 6909 N N . LEU B 1 403 ? 18.922 -22.438 -9.094 1 75.06 403 LEU B N 1
ATOM 6910 C CA . LEU B 1 403 ? 19.766 -23.625 -8.969 1 75.06 403 LEU B CA 1
ATOM 6911 C C . LEU B 1 403 ? 19.609 -24.531 -10.188 1 75.06 403 LEU B C 1
ATOM 6913 O O . LEU B 1 403 ? 18.547 -24.562 -10.82 1 75.06 403 LEU B O 1
ATOM 6917 N N . GLU B 1 404 ? 20.688 -25.109 -10.516 1 76.12 404 GLU B N 1
ATOM 6918 C CA . GLU B 1 404 ? 20.656 -26.078 -11.617 1 76.12 404 GLU B CA 1
ATOM 6919 C C . GLU B 1 404 ? 20.031 -27.391 -11.18 1 76.12 404 GLU B C 1
ATOM 6921 O O . GLU B 1 404 ? 20.453 -27.984 -10.18 1 76.12 404 GLU B O 1
ATOM 6926 N N . HIS B 1 405 ? 18.938 -27.766 -11.906 1 76.56 405 HIS B N 1
ATOM 6927 C CA . HIS B 1 405 ? 18.266 -29.031 -11.656 1 76.56 405 HIS B CA 1
ATOM 6928 C C . HIS B 1 405 ? 19.047 -30.203 -12.242 1 76.56 405 HIS B C 1
ATOM 6930 O O . HIS B 1 405 ? 19.297 -30.25 -13.445 1 76.56 405 HIS B O 1
ATOM 6936 N N . LYS B 1 406 ? 19.531 -31.078 -11.336 1 77.69 406 LYS B N 1
ATOM 6937 C CA . LYS B 1 406 ? 20.25 -32.281 -11.773 1 77.69 406 LYS B CA 1
ATOM 6938 C C . LYS B 1 406 ? 19.562 -33.531 -11.266 1 77.69 406 LYS B C 1
ATOM 6940 O O . LYS B 1 406 ? 19.781 -33.969 -10.125 1 77.69 406 LYS B O 1
ATOM 6945 N N . PRO B 1 407 ? 18.703 -34.156 -12.156 1 80.06 407 PRO B N 1
ATOM 6946 C CA . PRO B 1 407 ? 18.047 -35.406 -11.742 1 80.06 407 PRO B CA 1
ATOM 6947 C C . PRO B 1 407 ? 19.031 -36.531 -11.438 1 80.06 407 PRO B C 1
ATOM 6949 O O . PRO B 1 407 ? 20.094 -36.594 -12.055 1 80.06 407 PRO B O 1
ATOM 6952 N N . LYS B 1 408 ? 18.656 -37.312 -10.477 1 78.56 408 LYS B N 1
ATOM 6953 C CA . LYS B 1 408 ? 19.5 -38.438 -10.086 1 78.56 408 LYS B CA 1
ATOM 6954 C C . LYS B 1 408 ? 19.125 -39.719 -10.844 1 78.56 408 LYS B C 1
ATOM 6956 O O . LYS B 1 408 ? 17.953 -39.906 -11.172 1 78.56 408 LYS B O 1
ATOM 6961 N N . GLY B 1 409 ? 20.219 -40.5 -11.125 1 80.44 409 GLY B N 1
ATOM 6962 C CA . GLY B 1 409 ? 20 -41.75 -11.844 1 80.44 409 GLY B CA 1
ATOM 6963 C C . GLY B 1 409 ? 19.484 -42.844 -10.953 1 80.44 409 GLY B C 1
ATOM 6964 O O . GLY B 1 409 ? 19.281 -42.656 -9.758 1 80.44 409 GLY B O 1
ATOM 6965 N N . LEU B 1 410 ? 19.219 -44 -11.578 1 84.38 410 LEU B N 1
ATOM 6966 C CA . LEU B 1 410 ? 18.641 -45.156 -10.93 1 84.38 410 LEU B CA 1
ATOM 6967 C C . LEU B 1 410 ? 19.484 -45.594 -9.734 1 84.38 410 LEU B C 1
ATOM 6969 O O . LEU B 1 410 ? 18.938 -45.938 -8.688 1 84.38 410 LEU B O 1
ATOM 6973 N N . ASP B 1 411 ? 20.734 -45.562 -9.898 1 80.38 411 ASP B N 1
ATOM 6974 C CA . ASP B 1 411 ? 21.609 -46 -8.828 1 80.38 411 ASP B CA 1
ATOM 6975 C C . ASP B 1 411 ? 21.469 -45.125 -7.586 1 80.38 411 ASP B C 1
ATOM 6977 O O . ASP B 1 411 ? 21.406 -45.625 -6.461 1 80.38 411 ASP B O 1
ATOM 6981 N N . ALA B 1 412 ? 21.469 -43.906 -7.828 1 77.62 412 ALA B N 1
ATOM 6982 C CA . ALA B 1 412 ? 21.281 -42.969 -6.719 1 77.62 412 ALA B CA 1
ATOM 6983 C C . ALA B 1 412 ? 19.922 -43.188 -6.059 1 77.62 412 ALA B C 1
ATOM 6985 O O . ALA B 1 412 ? 19.812 -43.125 -4.832 1 77.62 412 ALA B O 1
ATOM 6986 N N . TYR B 1 413 ? 18.953 -43.406 -6.855 1 77.06 413 TYR B N 1
ATOM 6987 C CA . TYR B 1 413 ? 17.594 -43.656 -6.375 1 77.06 413 TYR B CA 1
ATOM 6988 C C . TYR B 1 413 ? 17.547 -44.906 -5.504 1 77.06 413 TYR B C 1
ATOM 6990 O O . TYR B 1 413 ? 16.906 -44.906 -4.449 1 77.06 413 TYR B O 1
ATOM 6998 N N . ARG B 1 414 ? 18.203 -45.938 -5.914 1 76.38 414 ARG B N 1
ATOM 6999 C CA . ARG B 1 414 ? 18.25 -47.188 -5.176 1 76.38 414 ARG B CA 1
ATOM 7000 C C . ARG B 1 414 ? 18.922 -47 -3.814 1 76.38 414 ARG B C 1
ATOM 7002 O O . ARG B 1 414 ? 18.484 -47.562 -2.816 1 76.38 414 ARG B O 1
ATOM 7009 N N . ASN B 1 415 ? 19.891 -46.125 -3.805 1 73.56 415 ASN B N 1
ATOM 7010 C CA . ASN B 1 415 ? 20.641 -45.906 -2.574 1 73.56 415 ASN B CA 1
ATOM 7011 C C . ASN B 1 415 ? 19.828 -45.094 -1.571 1 73.56 415 ASN B C 1
ATOM 7013 O O . ASN B 1 415 ? 19.938 -45.312 -0.363 1 73.56 415 ASN B O 1
ATOM 7017 N N . GLU B 1 416 ? 19.078 -44.094 -2.031 1 64.19 416 GLU B N 1
ATOM 7018 C CA . GLU B 1 416 ? 18.234 -43.25 -1.167 1 64.19 416 GLU B CA 1
ATOM 7019 C C . GLU B 1 416 ? 17.094 -44.062 -0.576 1 64.19 416 GLU B C 1
ATOM 7021 O O . GLU B 1 416 ? 16.719 -43.906 0.59 1 64.19 416 GLU B O 1
ATOM 7026 N N . LYS B 1 417 ? 16.297 -44.906 -1.278 1 57.59 417 LYS B N 1
ATOM 7027 C CA . LYS B 1 417 ? 15.234 -45.781 -0.784 1 57.59 417 LYS B CA 1
ATOM 7028 C C . LYS B 1 417 ? 15.766 -46.719 0.294 1 57.59 417 LYS B C 1
ATOM 7030 O O . LYS B 1 417 ? 15.078 -46.969 1.285 1 57.59 417 LYS B O 1
ATOM 7035 N N . TYR B 1 418 ? 16.938 -47.125 0.113 1 42.94 418 TYR B N 1
ATOM 7036 C CA . TYR B 1 418 ? 17.562 -47.969 1.123 1 42.94 418 TYR B CA 1
ATOM 7037 C C . TYR B 1 418 ? 17.812 -47.188 2.406 1 42.94 418 TYR B C 1
ATOM 7039 O O . TYR B 1 418 ? 17.609 -47.688 3.508 1 42.94 418 TYR B O 1
ATOM 7047 N N . ASP B 1 419 ? 18.219 -45.938 2.307 1 44.03 419 ASP B N 1
ATOM 7048 C CA . ASP B 1 419 ? 18.453 -45.125 3.486 1 44.03 419 ASP B CA 1
ATOM 7049 C C . ASP B 1 419 ? 17.141 -44.688 4.137 1 44.03 419 ASP B C 1
ATOM 7051 O O . ASP B 1 419 ? 17.047 -44.594 5.359 1 44.03 419 ASP B O 1
ATOM 7055 N N . SER B 1 420 ? 16.156 -44.312 3.406 1 42.94 420 SER B N 1
ATOM 7056 C CA . SER B 1 420 ? 14.852 -43.969 3.971 1 42.94 420 SER B CA 1
ATOM 7057 C C . SER B 1 420 ? 14.188 -45.188 4.625 1 42.94 420 SER B C 1
ATOM 7059 O O . SER B 1 420 ? 13.469 -45.031 5.617 1 42.94 420 SER B O 1
ATOM 7061 N N . ASN B 1 421 ? 14.242 -46.469 4.09 1 37.72 421 ASN B N 1
ATOM 7062 C CA . ASN B 1 421 ? 13.766 -47.656 4.785 1 37.72 421 ASN B CA 1
ATOM 7063 C C . ASN B 1 421 ? 14.469 -47.844 6.125 1 37.72 421 ASN B C 1
ATOM 7065 O O . ASN B 1 421 ? 13.922 -48.469 7.031 1 37.72 421 ASN B O 1
ATOM 7069 N N . ASN B 1 422 ? 15.664 -47.531 6.34 1 33.41 422 ASN B N 1
ATOM 7070 C CA . ASN B 1 422 ? 16.297 -47.625 7.652 1 33.41 422 ASN B CA 1
ATOM 7071 C C . ASN B 1 422 ? 15.914 -46.438 8.539 1 33.41 422 ASN B C 1
ATOM 7073 O O . ASN B 1 422 ? 16.219 -46.438 9.734 1 33.41 422 ASN B O 1
ATOM 7077 N N . VAL B 1 423 ? 15.859 -45.25 8.062 1 30.25 423 VAL B N 1
ATOM 7078 C CA . VAL B 1 423 ? 15.477 -44.125 8.906 1 30.25 423 VAL B CA 1
ATOM 7079 C C . VAL B 1 423 ? 13.961 -44.156 9.117 1 30.25 423 VAL B C 1
ATOM 7081 O O . VAL B 1 423 ? 13.484 -44.094 10.25 1 30.25 423 VAL B O 1
ATOM 7084 N N . ILE B 1 424 ? 13.188 -43.312 8.281 1 30.48 424 ILE B N 1
ATOM 7085 C CA . ILE B 1 424 ? 11.883 -42.75 8.625 1 30.48 424 ILE B CA 1
ATOM 7086 C C . ILE B 1 424 ? 10.805 -43.812 8.453 1 30.48 424 ILE B C 1
ATOM 7088 O O . ILE B 1 424 ? 10.328 -44.062 7.34 1 30.48 424 ILE B O 1
ATOM 7092 N N . LYS B 1 425 ? 10.852 -45 8.953 1 31.94 425 LYS B N 1
ATOM 7093 C CA . LYS B 1 425 ? 9.656 -45.844 9.062 1 31.94 425 LYS B CA 1
ATOM 7094 C C . LYS B 1 425 ? 8.508 -45.062 9.719 1 31.94 425 LYS B C 1
ATOM 7096 O O . LYS B 1 425 ? 7.406 -45.594 9.859 1 31.94 425 LYS B O 1
ATOM 7101 N N . ASP B 1 426 ? 8.734 -44.219 10.688 1 26.61 426 ASP B N 1
ATOM 7102 C CA . ASP B 1 426 ? 7.543 -43.844 11.445 1 26.61 426 ASP B CA 1
ATOM 7103 C C . ASP B 1 426 ? 6.488 -43.219 10.539 1 26.61 426 ASP B C 1
ATOM 7105 O O . ASP B 1 426 ? 5.293 -43.5 10.688 1 26.61 426 ASP B O 1
ATOM 7109 N N . THR B 1 427 ? 6.508 -41.875 10.203 1 28.2 427 THR B N 1
ATOM 7110 C CA . THR B 1 427 ? 5.203 -41.25 9.945 1 28.2 427 THR B CA 1
ATOM 7111 C C . THR B 1 427 ? 4.645 -41.719 8.602 1 28.2 427 THR B C 1
ATOM 7113 O O . THR B 1 427 ? 5.199 -41.406 7.551 1 28.2 427 THR B O 1
ATOM 7116 N N . ALA B 1 428 ? 3.998 -42.875 8.383 1 28.55 428 ALA B N 1
ATOM 7117 C CA . ALA B 1 428 ? 3.125 -43.562 7.457 1 28.55 428 ALA B CA 1
ATOM 7118 C C . ALA B 1 428 ? 2.275 -42.594 6.645 1 28.55 428 ALA B C 1
ATOM 7120 O O . ALA B 1 428 ? 1.698 -42.969 5.621 1 28.55 428 ALA B O 1
ATOM 7121 N N . ASP B 1 429 ? 1.784 -41.562 7.379 1 27.78 429 ASP B N 1
ATOM 7122 C CA . ASP B 1 429 ? 0.763 -40.719 6.777 1 27.78 429 ASP B CA 1
ATOM 7123 C C . ASP B 1 429 ? 1.277 -40.062 5.496 1 27.78 429 ASP B C 1
ATOM 7125 O O . ASP B 1 429 ? 0.64 -39.156 4.957 1 27.78 429 ASP B O 1
ATOM 7129 N N . SER B 1 430 ? 2.385 -40.312 5.164 1 27.52 430 SER B N 1
ATOM 7130 C CA . SER B 1 430 ? 3.018 -39.781 3.957 1 27.52 430 SER B CA 1
ATOM 7131 C C . SER B 1 430 ? 2.424 -40.406 2.703 1 27.52 430 SER B C 1
ATOM 7133 O O . SER B 1 430 ? 2.775 -40.031 1.585 1 27.52 430 SER B O 1
ATOM 7135 N N . THR B 1 431 ? 1.895 -41.562 2.775 1 27.92 431 THR B N 1
ATOM 7136 C CA . THR B 1 431 ? 1.463 -42.281 1.584 1 27.92 431 THR B CA 1
ATOM 7137 C C . THR B 1 431 ? 0.276 -41.594 0.928 1 27.92 431 THR B C 1
ATOM 7139 O O . THR B 1 431 ? -0.061 -41.875 -0.223 1 27.92 431 THR B O 1
ATOM 7142 N N . GLU B 1 432 ? -0.787 -41.344 1.831 1 26.33 432 GLU B N 1
ATOM 7143 C CA . GLU B 1 432 ? -1.9 -40.688 1.147 1 26.33 432 GLU B CA 1
ATOM 7144 C C . GLU B 1 432 ? -1.488 -39.344 0.592 1 26.33 432 GLU B C 1
ATOM 7146 O O . GLU B 1 432 ? -1.792 -38.312 1.187 1 26.33 432 GLU B O 1
ATOM 7151 N N . ARG B 1 433 ? -0.288 -39.188 0.35 1 32.78 433 ARG B N 1
ATOM 7152 C CA . ARG B 1 433 ? 0.043 -38.094 -0.556 1 32.78 433 ARG B CA 1
ATOM 7153 C C . ARG B 1 433 ? -1.032 -37.906 -1.625 1 32.78 433 ARG B C 1
ATOM 7155 O O . ARG B 1 433 ? -1.312 -38.844 -2.383 1 32.78 433 ARG B O 1
ATOM 7162 N N . SER B 1 434 ? -2.031 -37.156 -1.23 1 32.34 434 SER B N 1
ATOM 7163 C CA . SER B 1 434 ? -2.977 -36.781 -2.273 1 32.34 434 SER B CA 1
ATOM 7164 C C . SER B 1 434 ? -2.318 -36.781 -3.648 1 32.34 434 SER B C 1
ATOM 7166 O O . SER B 1 434 ? -1.123 -36.5 -3.773 1 32.34 434 SER B O 1
ATOM 7168 N N . ARG B 1 435 ? -2.684 -37.594 -4.641 1 37.97 435 ARG B N 1
ATOM 7169 C CA . ARG B 1 435 ? -2.211 -37.781 -6.008 1 37.97 435 ARG B CA 1
ATOM 7170 C C . ARG B 1 435 ? -1.424 -36.562 -6.48 1 37.97 435 ARG B C 1
ATOM 7172 O O . ARG B 1 435 ? -0.454 -36.688 -7.23 1 37.97 435 ARG B O 1
ATOM 7179 N N . PHE B 1 436 ? -2.057 -35.469 -6.551 1 39.59 436 PHE B N 1
ATOM 7180 C CA . PHE B 1 436 ? -1.387 -34.312 -7.09 1 39.59 436 PHE B CA 1
ATOM 7181 C C . PHE B 1 436 ? -0.921 -33.375 -5.969 1 39.59 436 PHE B C 1
ATOM 7183 O O . PHE B 1 436 ? -1.734 -32.906 -5.18 1 39.59 436 PHE B O 1
ATOM 7190 N N . PRO B 1 437 ? 0.353 -33.562 -5.551 1 40.09 437 PRO B N 1
ATOM 7191 C CA . PRO B 1 437 ? 0.959 -32.781 -4.488 1 40.09 437 PRO B CA 1
ATOM 7192 C C . PRO B 1 437 ? 0.598 -31.281 -4.586 1 40.09 437 PRO B C 1
ATOM 7194 O O . PRO B 1 437 ? 1.074 -30.469 -3.787 1 40.09 437 PRO B O 1
ATOM 7197 N N . PHE B 1 438 ? -0.093 -31.031 -5.586 1 41.59 438 PHE B N 1
ATOM 7198 C CA . PHE B 1 438 ? -0.227 -29.594 -5.793 1 41.59 438 PHE B CA 1
ATOM 7199 C C . PHE B 1 438 ? -1.562 -29.094 -5.254 1 41.59 438 PHE B C 1
ATOM 7201 O O . PHE B 1 438 ? -2.088 -28.078 -5.73 1 41.59 438 PHE B O 1
ATOM 7208 N N . CYS B 1 439 ? -2.256 -29.938 -4.484 1 40.34 439 CYS B N 1
ATOM 7209 C CA . CYS B 1 439 ? -3.436 -29.297 -3.916 1 40.34 439 CYS B CA 1
ATOM 7210 C C . CYS B 1 439 ? -3.039 -28.203 -2.936 1 40.34 439 CYS B C 1
ATOM 7212 O O . CYS B 1 439 ? -2.521 -28.484 -1.854 1 40.34 439 CYS B O 1
ATOM 7214 N N . PHE B 1 440 ? -2.482 -27.141 -3.498 1 39.56 440 PHE B N 1
ATOM 7215 C CA . PHE B 1 440 ? -2.145 -26.031 -2.615 1 39.56 440 PHE B CA 1
ATOM 7216 C C . PHE B 1 440 ? -3.402 -25.438 -2.004 1 39.56 440 PHE B C 1
ATOM 7218 O O . PHE B 1 440 ? -4.469 -25.453 -2.619 1 39.56 440 PHE B O 1
#

Nearest PDB structures (foldseek):
  5iqh-assembly1_A  TM=6.217E-01  e=9.060E-09  Staphylococcus aureus
  5iqb-assembly1_A  TM=6.381E-01  e=2.321E-08  Staphylococcus aureus
  6cgd-assembly3_C  TM=6.244E-01  e=5.035E-08  Staphylococcus aureus
  4ork-assembly4_D  TM=6.187E-01  e=1.363E-07  Staphylococcus aureus
  6cgg-assembly1_A  TM=5.821E-01  e=5.624E-08  Staphylococcus aureus

Secondary structure (DSSP, 8-state):
----TT--PPP---TT-GGGTSTT-EEPP--SSTTHHHHSS---SEETTEE-B---SS-TTTT-BS-TTT--BHHHHHH------EEEEEEETTEEEEEETTTEEEEEEESSGGGTTHHHHHHHHHTSTT------S-EEE-S-TTSSEEEEEEEPPSSEEHHHHGGG--HHHHHHHHHHHHHHHHHHHT-EESSSB-TTSPPEE--SSS--SS-STTSSPEEESSHHHHHHHHHHHHHHHHHHHTT---HHHHHHHHHHHHHHS-----EEEE-S---GGGEEEETTEEEEE---TT-EEEETTHHHHHHHHTTTSS-HHHH--SSS-HHHHH-TT--TTSHHHHHHHHHHHHHHHHHHHHHHSEEEE--TT-S-SEEEEPPS-SSS-B-EEEEGGGGT-PPEEEE--HHHHHHHHHHHHHH--S-GGGS---SSTT--/----TT--PPP---TT-GGGTSTT-EEPP--SSTTSTTTSS---SEETTEE-B---SS-TTTT-BS-TTT--BHHHHHH------EEEEEEETTEEEEEETTTEEEEEEESSGGGTTHHHHHHHHHTSTT------S-EEE-S-TTSSEEEEEEEPPSSEEHHHHGGG--HHHHHHHHHHHHHHHHHHHT-EESSSB-TTSPPEE--SSS--SS-STTSSPEEESSHHHHHHHHHHHHHHHHHHHTT---HHHHHHHHHHHHHHS-----EEEE-S---GGGEEEETTEEEEE---TT-EEEETTHHHHHHHHTTTSS-HHHH--SSS-HHHHH-TT--TTSHHHHHHHHHHHHHHHHHHHHHHSEEEE--TT-S-SEEEEPPS-SSS-B-EEEEGGGGT-PPEEEE--HHHHHHHHHHHHHH--S--TTS---SSTT--

pLDDT: mean 85.04, std 17.66, range [26.33, 98.56]

InterPro domains:
  IPR002575 Aminoglycoside phosphotransferase [PF01636] (113-320)
  IPR011009 Protein kinase-like domain superfamily [SSF56112] (102-325)
  IPR051678 Aminoglycoside Phosphotransferase Enzymes [PTHR21310] (95-321)

Radius of gyration: 33.21 Å; Cα contacts (8 Å, |Δi|>4): 1614; chains: 2; bounding box: 60×100×79 Å

Organism: NCBI:txid1442368

Sequence (880 aa):
MLDWDNGNPVVEYDYTHPERHHKGLLPFKPFKNHRNCYNSGYYPGKIDGIYQRFVRGYSDESKQELCSSCGWTAYDQTTSSYLSRIRIMHARFNMGLWSIGSKWLIRDQPNDKSMGAEYMTWKFLHEQPGLTIPLPKQMQLLSDPEDPIQFTLISRAPGVHLSAIWHTLTPEQKQGYRDQMVDFLKQLRQFTAPRPQRVNGDELEDNLVAICWRRHSPTCIKMGFTEDEWLENMTPDLRLGLSIVHDTTDPTVIEEKLQEIKDNFPRGGPYVLSHTDLNMTNIIVQDDKIQAIVDWEMAGYYPWWAEYYAVFLFDGCGQEEFYNDKDNPLWSRVHPDFVFDGPVFTKIRVALGLVVRAFGRTTLHAEHHPPKDAPVIGFWRPRFCKCQPFGGTIPGPAFGVFLEHKPKGLDAYRNEKYDSNNVIKDTADSTERSRFPFCFMLDWDNGNPVVEYDYTHPERHHKGLLPFKPFKNHRNCYNSGYYPGKIDGIYQRFVRGYSDESKQELCSSCGWTAYDQTTSSYLSRIRIMHARFNMGLWSIGSKWLIRDQPNDKSMGAEYMTWKFLHEQPGLTIPLPKQMQLLSDPEDPIQFTLISRAPGVHLSAIWHTLTPEQKQGYRDQMVDFLKQLRQFTAPRPQRVNGDELEDNLVAICWRRHSPTCIKMGFTEDEWLENMTPDLRLGLSIVHDTTDPTVIEEKLQEIKDNFPRGGPYVLSHTDLNMTNIIVQDDKIQAIVDWEMAGYYPWWAEYYAVFLFDGCGQEEFYNDKDNPLWSRVHPDFVFDGPVFTKIRVALGLVVRAFGRTTLHAEHHPPKDAPVIGFWRPRFCKCQPFGGTIPGPAFGVFLEHKPKGLDAYRNEKYDSNNVIKDTADSTERSRFPFCF

Foldseek 3Di:
DPPPLQQPAADADDPVCVCVPDPPDDDDDPPPPPPPAPPDQFHDQADVHRGDGADDDPDPQQCDQQFPVPRDGSVCVHPPPDDDQWAWPDDDQLWTWIDDHRWKIKIKAFLDQQQFCAPVVLVVQQPDPPRDAFAFNDKDWPDDSPDGMIIIMTTDFHAGQCVNCVVVDDPVLLVLVLVSVLVNLLSQQVAFDPWWAAPVRHWAFDLFQLQAPSSTPPQGFTCDGAVVSNLVSLVVLLLQLLCQVVVHPDSVVSVVLSVVLVVLADGDARFTKAQLAQDRSQFGDDPSDGNHGHDSRRITGHHPCRNLSSVVLLPPLPCCCSQPPPVDHSVCSNPVQSDCPHPVVVSNCVSSVSSNSSSVQQSVAWDWAWDPPDPDQWDKAAASDDVRRDIDINGNVSPPTGTDTGGDHNVVVVVVVVVCVVPVVPPVVCPPCPNNVPSD/DPPPLQQPAADADDPVCVCVPDPPDDDDDPPPPPPPAPPDQFHDQADVHRGDGADDDPDPQQCDQQFPVPRDGSVCVHPPPDDDQWAWDDDDQLWTWIDDHRWKIKIKAFLDQQQFCAVVVLVVQQPDPPRDAFAFNDKDWPDDSPDGMIIIMTTDFHAGQCVNCVVVDDPVLLVLVLVSVLVNLLSQQVAFDPWWAAPVRHWAFDLFQLQAPSNTPPQGFTCPGFVVSNLVSLVVLLLQLLCQVVVHPPSVVSVVLSVVLVVLADGDARFTKAQLPQDRSQFGDDPSDGNHGHDSRRITGHHPCRRLSSVVLLPPLPCCCSQPPPVDHSVCSNPVQSDCPHPVVVSNCVSSVSSNSSSVQQSVAWDWAWDPPDPDQWDKAAASDDVRRDIDINGNVSPPTGTDTGGDHNVVVVVVVVVCVVPPPPDVVCVPCPSNVPSD